Protein 7NE2 (pdb70)

Solvent-accessible surface area: 43508 Å² total; per-residue (Å²): 94,129,34,12,16,47,35,0,6,63,35,39,17,0,6,0,0,0,1,0,5,19,17,70,27,0,49,105,40,18,39,95,52,66,37,93,95,133,9,55,80,76,61,0,25,86,7,0,12,11,0,0,95,24,0,0,67,55,6,10,0,0,0,0,2,40,107,3,0,11,138,53,0,56,90,115,129,6,22,26,117,44,8,17,19,0,0,4,0,2,49,43,66,93,25,130,85,76,34,19,16,63,7,60,18,17,131,144,14,87,5,134,21,5,66,177,64,40,1,67,0,0,4,0,20,0,12,16,9,74,69,62,85,38,98,86,18,52,84,35,0,59,104,0,14,111,48,0,39,62,36,2,0,1,0,0,0,11,4,20,12,52,73,16,109,108,58,144,90,79,86,31,44,60,6,4,6,42,2,0,126,36,0,0,106,22,48,9,23,0,1,13,3,19,0,4,62,95,0,85,41,53,116,80,82,0,40,89,20,0,94,115,0,50,67,56,15,110,24,53,3,0,0,8,3,45,55,10,67,52,49,14,1,11,2,0,0,32,4,0,3,109,10,31,0,14,0,0,0,1,4,68,4,0,0,36,28,1,16,60,37,48,55,43,83,35,2,0,72,7,18,0,0,11,40,0,54,11,3,1,65,0,0,46,71,16,30,40,146,122,125,70,51,33,22,62,55,3,0,8,73,86,43,24,0,1,0,0,0,1,0,5,20,16,71,24,0,48,103,44,17,40,95,49,67,32,156,84,109,9,54,80,64,56,0,21,83,8,0,10,25,0,0,93,25,0,0,68,56,6,10,0,0,0,0,1,71,113,5,0,9,90,52,1,42,125,114,116,5,18,26,130,87,8,8,19,0,0,6,0,3,55,41,66,93,24,129,88,74,30,16,17,67,8,63,12,31,156,81,13,88,6,63,46,4,68,95,69,34,0,30,0,0,5,0,13,0,12,16,9,76,71,63,93,39,101,62,19,47,84,31,0,75,86,0,14,111,44,0,77,74,40,1,3,6,0,0,0,15,3,20,11,52,73,17,110,108,60,145,89,80,89,26,42,57,7,4,6,45,2,0,124,38,0,0,106,19,46,9,35,0,1,12,4,18,0,4,61,96,0,127,41,55,78,80,85,0,38,90,21,0,89,115,0,50,65,62,16,112,24,44,2,0,0,7,3,43,55,12,67,48,49,12,0,10,1,0,0,18,0,0,2,86,9,32,0,16,0,0,0,1,4,68,4,0,0,33,27,1,15,49,38,52,36,43,89,37,2,0,71,6,14,0,2,12,43,0,57,13,3,0,61,0,0,46,69,11,36,90,142,141,116,87,69,6,16,43,34,0,4,64,35,41,16,0,5,0,0,0,1,0,6,21,15,67,28,0,44,106,42,20,31,94,53,54,40,182,99,132,8,56,80,66,55,0,23,87,9,0,12,28,0,0,93,37,0,0,68,55,6,10,0,0,0,0,1,64,113,4,0,11,135,34,0,43,113,114,130,7,25,24,164,45,8,15,16,0,0,4,0,4,57,42,67,94,25,129,85,74,36,19,16,65,7,60,18,15,174,158,15,88,6,87,47,3,61,93,70,35,1,76,0,0,4,0,20,0,12,17,9,74,71,63,84,40,104,99,17,48,78,32,0,71,93,0,13,112,43,0,40,56,25,4,0,1,0,0,0,11,2,19,12,52,73,18,108,107,58,134,111,79,87,32,49,81,6,3,25,39,2,1,123,38,0,0,108,17,47,9,22,0,1,12,3,20,0,5,63,97,0,112,43,55,98,77,86,0,48,59,22,0,89,156,0,48,66,69,16,111,22,52,3,0,0,8,4,45,55,11,67,45,51,12,0,11,1,0,0,19,1,0,3,97,9,30,0,14,0,0,0,1,4,63,4,0,0,34,27,1,15,59,35,49,56,43,80,31,2,0,63,6,15,0,0,7,42,0,53,10,3,2,66,0,0,45,66,11,33,33,137,142,143,82,50,46,38,23,66,53,3,0,9,74,93,43,25,0,2,0,0,0,2,0,6,20,16,71,22,0,48,104,46,20,38,96,50,64,36,92,97,134,9,57,82,65,58,0,20,87,10,0,11,28,0,0,97,26,0,0,69,56,6,8,0,0,0,0,1,72,113,6,1,6,93,54,1,39,124,115,126,8,19,26,130,88,8,7,22,0,0,5,0,5,66,43,66,94,25,131,86,74,34,17,15,58,7,60,19,32,119,92,15,88,6,62,47,5,53,92,69,30,0,31,0,0,6,0,15,0,9,17,9,74,70,62,86,38,99,124,19,46,84,31,0,76,106,0,14,112,42,0,65,64,34,0,2,6,0,0,0,14,3,20,12,51,74,16,110,105,60,143,88,78,89,29,44,54,6,4,6,42,2,1,124,38,0,0,108,19,48,10,35,0,0,12,3,18,0,4,64,98,0,128,41,52,83,75,85,0,36,89,22,0,90,116,0,50,66,64,15,110,23,45,3,0,0,6,3,44,54,11,67,48,48,11,1,10,1,0,0,18,0,0,10,92,8,32,0,11,0,0,1,0,5,70,5,0,0,35,28,1,17,58,37,52,55,46,84,33,2,0,66,7,20,0,0,10,39,0,54,11,4,0,61,0,0,46,72,16,30,91,146,161

Foldseek 3Di:
DAADPQQQADPLQFFLAAELADDVVVQVLLVVLPHDPPDDLQNSLVLSLLLQQQALVLGSEYEHEPVRHPVPNLVVVSHPPNYAYEYEQWDAPDDPPDRRPDIAGRPPDDLLVVVVSGHAAYEGEQEDEPPDDLVVSLVRQLVQCCSAVVNRHAYEYEYQYDYHPDDDPDDRLVRQQVVLLSCQPSNGQEYEGEQPPLLDDDLVVSLVSLLSSLVSHPHAYAYENVSHALVSVLVSQLSNLVSPHRAHHYYCSQQSVLNNPPPSSVCSNPPRNVSSNSRSVSNSVSSVVD/DQFDAQCQLPDVLSFFLAAELADDVVVQVLLVVLPHDPPDDLVVSQVLSLLLQQQALVLGSEYEHEPVRHPVVNLVVVSHDPNYAYEYEQWDAPDDPPGRRPDIAGRPPDDLLVVVVSGHAAYEYEQEFEPPDDLVVSLVRLLVQLCSQVVNSHAYEYEYAYDYHPDDDPDDRLVRQQVVLLSCLVSNGQEYEGEQPPLLDDDLVVSLVSLLSSQVSHPHAYAYENVSHALVSVLSSQLSNLVSPHRAHHYYCSQQSVCNNPPPSSVCSNPPRNVSSNSRSVSSSVSSVVD/DAADPQQQADPLQFFLAAELADDVVVQVLLVVLPDDPPDDLVLSLVLSLLLQQQALVLGSEYEHEPVRHPVVNLVVVSHPPNYAYEYEQWDAPDDPPDRRPAIAGNPPDDLLVVVVSGHAAYEYEHEDEPPDDLVVSLVRQLVQCCSAVVNHHAYEYEYAYDYHPDDDPDDRLVRQQVVLLSCQVSNGQEYEYEQPPLLDDDLVVSLVSLLSSQVSHPHAYAYENVSHALVSVLSSQLSNLVSPHRAHHYYCSQQSVCNNPPPSSVCSNPPRNVSSNSRSVSNSVSSVVD/DFQFDAQCQQADVLSFFLAAELADDVVVQVLLVVLPHDPPDDLVNSQVLSLLLQQQALVLGSEYEHEPVRHLVVNLVVVSHDPNYAYEYEQWDAPDDPPGRRPDIAGNPPDDLLVSVVSGHQAYEGEQEFEPPDDLVVSLVRLVVQLCSQVVNSHAYEYEYAYDYHPDDPPDDRLVRQQVVLLSCQVSNGQEYEGEQPPLLDDDLVVSLVSLLSSQVSHPHAYAYENVSHALVSVLSSQLSNLVSPHRAHHYYCSQQSVLNNPPPSSVCSNPPRNVSSNSRSVSSSVSSVVD

Radius of gyration: 33.16 Å; Cα contacts (8 Å, |Δi|>4): 2490; chains: 4; bounding box: 62×95×80 Å

Organism: Salmonella typhimurium (strain LT2 / SGSC1412 / ATCC 700720) (NCBI:txid99287)

Structure (mmCIF, N/CA/C/O backbone):
data_7NE2
#
_entry.id   7NE2
#
_cell.length_a   48.774
_cell.length_b   82.705
_cell.length_c   85.203
_cell.angle_alpha   65.590
_cell.angle_beta   87.730
_cell.angle_gamma   78.210
#
_symmetry.space_group_name_H-M   'P 1'
#
loop_
_entity.id
_entity.type
_entity.pdbx_description
1 polymer 'Sulfofructosephosphate aldolase'
2 non-polymer '(2~{S},3~{S},4~{R})-2,3,4,5-tetrakis(oxidanyl)-6-phosphonooxy-hexane-1-sulfonic acid'
3 non-polymer '[(~{E})-2,3-bis(oxidanyl)prop-1-enyl] dihydrogen phosphate'
4 water water
#
loop_
_atom_site.group_PDB
_atom_site.id
_atom_site.type_symbol
_atom_site.label_atom_id
_atom_site.label_alt_id
_atom_site.label_comp_id
_atom_site.label_asym_id
_atom_site.label_entity_id
_atom_site.label_seq_id
_atom_site.pdbx_PDB_ins_code
_atom_site.Cartn_x
_atom_site.Cartn_y
_atom_site.Cartn_z
_atom_site.occupancy
_atom_site.B_iso_or_equiv
_atom_site.auth_seq_id
_atom_site.auth_comp_id
_atom_site.auth_asym_id
_atom_site.auth_atom_id
_atom_site.pdbx_PDB_model_num
ATOM 1 N N . ASN A 1 22 ? 14.941 13.101 15.097 1.00 39.95 2 ASN A N 1
ATOM 2 C CA . ASN A 1 22 ? 14.103 12.038 14.464 1.00 40.45 2 ASN A CA 1
ATOM 3 C C . ASN A 1 22 ? 12.737 12.608 14.050 1.00 39.17 2 ASN A C 1
ATOM 4 O O . ASN A 1 22 ? 11.709 11.963 14.377 1.00 38.17 2 ASN A O 1
ATOM 6 N N . ASN A 1 23 ? 12.687 13.800 13.461 1.00 40.42 3 ASN A N 1
ATOM 7 C CA . ASN A 1 23 ? 11.371 14.449 13.169 1.00 40.96 3 ASN A CA 1
ATOM 8 C C . ASN A 1 23 ? 10.742 13.762 11.957 1.00 35.01 3 ASN A C 1
ATOM 9 O O . ASN A 1 23 ? 11.462 13.273 11.067 1.00 34.78 3 ASN A O 1
ATOM 14 N N . TYR A 1 24 ? 9.422 13.697 11.902 1.00 27.03 4 TYR A N 1
ATOM 15 C CA . TYR A 1 24 ? 8.740 13.121 10.712 1.00 24.24 4 TYR A CA 1
ATOM 16 C C . TYR A 1 24 ? 7.383 13.820 10.580 1.00 21.79 4 TYR A C 1
ATOM 17 O O . TYR A 1 24 ? 6.825 14.345 11.577 1.00 23.34 4 TYR A O 1
ATOM 26 N N . THR A 1 25 ? 6.834 13.798 9.368 1.00 19.99 5 THR A N 1
ATOM 27 C CA . THR A 1 25 ? 5.490 14.394 9.157 1.00 18.65 5 THR A CA 1
ATOM 28 C C . THR A 1 25 ? 4.773 13.597 8.065 1.00 16.30 5 THR A C 1
ATOM 29 O O . THR A 1 25 ? 5.342 13.345 7.000 1.00 18.72 5 THR A O 1
ATOM 33 N N . ILE A 1 26 ? 3.501 13.340 8.326 1.00 16.67 6 ILE A N 1
ATOM 34 C CA . ILE A 1 26 ? 2.600 12.682 7.355 1.00 16.88 6 ILE A CA 1
ATOM 35 C C . ILE A 1 26 ? 2.583 13.471 6.040 1.00 16.99 6 ILE A C 1
ATOM 36 O O . ILE A 1 26 ? 2.335 12.908 4.992 1.00 17.40 6 ILE A O 1
ATOM 41 N N . LYS A 1 27 ? 2.791 14.800 6.113 1.00 18.01 7 LYS A N 1
ATOM 42 C CA . LYS A 1 27 ? 2.721 15.647 4.907 1.00 16.44 7 LYS A CA 1
ATOM 43 C C . LYS A 1 27 ? 3.842 15.280 3.938 1.00 16.41 7 LYS A C 1
ATOM 44 O O . LYS A 1 27 ? 3.761 15.694 2.777 1.00 18.58 7 LYS A O 1
ATOM 50 N N . ASP A 1 28 ? 4.866 14.518 4.375 1.00 16.35 8 ASP A N 1
ATOM 51 C CA . ASP A 1 28 ? 5.909 14.121 3.420 1.00 16.46 8 ASP A CA 1
ATOM 52 C C . ASP A 1 28 ? 5.377 13.071 2.411 1.00 18.80 8 ASP A C 1
ATOM 53 O O . ASP A 1 28 ? 6.136 12.827 1.436 1.00 19.30 8 ASP A O 1
ATOM 58 N N . ILE A 1 29 ? 4.170 12.494 2.556 1.00 16.87 9 ILE A N 1
ATOM 59 C CA . ILE A 1 29 ? 3.718 11.464 1.598 1.00 17.21 9 ILE A CA 1
ATOM 60 C C . ILE A 1 29 ? 2.379 11.821 0.939 1.00 17.25 9 ILE A C 1
ATOM 61 O O . ILE A 1 29 ? 1.892 10.986 0.165 1.00 18.44 9 ILE A O 1
ATOM 66 N N . THR A 1 30 ? 1.880 13.026 1.183 1.00 17.44 10 THR A N 1
ATOM 67 C CA . THR A 1 30 ? 0.569 13.473 0.665 1.00 18.97 10 THR A CA 1
ATOM 68 C C . THR A 1 30 ? 0.737 14.377 -0.548 1.00 18.50 10 THR A C 1
ATOM 69 O O . THR A 1 30 ? 1.825 14.923 -0.774 1.00 20.55 10 THR A O 1
ATOM 73 N N . ARG A 1 31 ? -0.324 14.487 -1.341 1.00 16.97 11 ARG A N 1
ATOM 74 C CA . ARG A 1 31 ? -0.460 15.602 -2.283 1.00 19.36 11 ARG A CA 1
ATOM 75 C C . ARG A 1 31 ? -0.568 16.904 -1.483 1.00 18.98 11 ARG A C 1
ATOM 76 O O . ARG A 1 31 ? -0.918 16.897 -0.295 1.00 18.58 11 ARG A O 1
ATOM 84 N N . ALA A 1 32 ? -0.414 18.033 -2.157 1.00 20.17 12 ALA A N 1
ATOM 85 C CA . ALA A 1 32 ? -0.636 19.352 -1.532 1.00 19.65 12 ALA A CA 1
ATOM 86 C C . ALA A 1 32 ? -2.049 19.451 -0.946 1.00 19.45 12 ALA A C 1
ATOM 87 O O . ALA A 1 32 ? -2.189 20.149 0.058 1.00 20.59 12 ALA A O 1
ATOM 89 N N . SER A 1 33 ? -3.049 18.737 -1.528 1.00 19.15 13 SER A N 1
ATOM 90 C CA . SER A 1 33 ? -4.470 18.728 -1.027 1.00 18.48 13 SER A CA 1
ATOM 91 C C . SER A 1 33 ? -4.562 18.101 0.357 1.00 19.91 13 SER A C 1
ATOM 92 O O . SER A 1 33 ? -5.638 18.205 1.021 1.00 20.57 13 SER A O 1
ATOM 95 N N . GLY A 1 34 ? -3.561 17.338 0.749 1.00 18.64 14 GLY A N 1
ATOM 96 C CA . GLY A 1 34 ? -3.599 16.553 1.993 1.00 19.58 14 GLY A CA 1
ATOM 97 C C . GLY A 1 34 ? -4.045 15.113 1.747 1.00 18.75 14 GLY A C 1
ATOM 98 O O . GLY A 1 34 ? -4.062 14.341 2.715 1.00 20.87 14 GLY A O 1
ATOM 99 N N . GLY A 1 35 ? -4.501 14.806 0.540 1.00 16.60 15 GLY A N 1
ATOM 100 C CA . GLY A 1 35 ? -4.889 13.433 0.201 1.00 18.11 15 GLY A CA 1
ATOM 101 C C . GLY A 1 35 ? -3.660 12.599 -0.158 1.00 18.79 15 GLY A C 1
ATOM 102 O O . GLY A 1 35 ? -2.576 13.126 -0.518 1.00 22.66 15 GLY A O 1
ATOM 103 N N . PHE A 1 36 ? -3.800 11.288 -0.077 1.00 15.06 16 PHE A N 1
ATOM 104 C CA . PHE A 1 36 ? -2.720 10.326 -0.376 1.00 15.90 16 PHE A CA 1
ATOM 105 C C . PHE A 1 36 ? -3.046 9.718 -1.723 1.00 16.14 16 PHE A C 1
ATOM 106 O O . PHE A 1 36 ? -4.110 9.132 -1.922 1.00 16.46 16 PHE A O 1
ATOM 114 N N . ALA A 1 37 ? -2.087 9.787 -2.661 1.00 15.00 17 ALA A N 1
ATOM 115 C CA . ALA A 1 37 ? -2.261 9.220 -4.009 1.00 15.82 17 ALA A CA 1
ATOM 116 C C . ALA A 1 37 ? -1.007 8.405 -4.297 1.00 17.08 17 ALA A C 1
ATOM 117 O O . ALA A 1 37 ? -0.095 8.895 -4.978 1.00 17.47 17 ALA A O 1
ATOM 119 N N . MET A 1 38 ? -0.947 7.225 -3.717 1.00 17.14 18 MET A N 1
ATOM 120 C CA . MET A 1 38 ? 0.338 6.501 -3.576 1.00 16.82 18 MET A CA 1
ATOM 121 C C . MET A 1 38 ? 0.334 5.207 -4.370 1.00 18.28 18 MET A C 1
ATOM 122 O O . MET A 1 38 ? -0.687 4.568 -4.564 1.00 17.56 18 MET A O 1
ATOM 127 N N . LEU A 1 39 ? 1.518 4.892 -4.951 1.00 17.83 19 LEU A N 1
ATOM 128 C CA . LEU A 1 39 ? 1.731 3.776 -5.891 1.00 17.31 19 LEU A CA 1
ATOM 129 C C . LEU A 1 39 ? 2.494 2.666 -5.189 1.00 18.05 19 LEU A C 1
ATOM 130 O O . LEU A 1 39 ? 3.554 2.957 -4.603 1.00 17.99 19 LEU A O 1
ATOM 135 N N . ALA A 1 40 ? 2.027 1.448 -5.292 1.00 16.75 20 ALA A N 1
ATOM 136 C CA . ALA A 1 40 ? 2.692 0.252 -4.732 1.00 18.98 20 ALA A CA 1
ATOM 137 C C . ALA A 1 40 ? 3.302 -0.542 -5.871 1.00 19.47 20 ALA A C 1
ATOM 138 O O . ALA A 1 40 ? 2.560 -0.954 -6.762 1.00 19.90 20 ALA A O 1
ATOM 140 N N . VAL A 1 41 ? 4.611 -0.807 -5.812 1.00 18.69 21 VAL A N 1
ATOM 141 C CA . VAL A 1 41 ? 5.274 -1.712 -6.765 1.00 18.49 21 VAL A CA 1
ATOM 142 C C . VAL A 1 41 ? 6.147 -2.692 -5.969 1.00 19.43 21 VAL A C 1
ATOM 143 O O . VAL A 1 41 ? 7.084 -3.226 -6.584 1.00 20.59 21 VAL A O 1
ATOM 147 N N . ASP A 1 42 ? 5.824 -2.965 -4.715 1.00 17.74 22 ASP A N 1
ATOM 148 C CA . ASP A 1 42 ? 6.658 -3.800 -3.814 1.00 18.27 22 ASP A CA 1
ATOM 149 C C . ASP A 1 42 ? 6.271 -5.279 -3.838 1.00 19.28 22 ASP A C 1
ATOM 150 O O . ASP A 1 42 ? 6.811 -6.029 -3.018 1.00 21.93 22 ASP A O 1
ATOM 155 N N . GLN A 1 43 ? 5.384 -5.702 -4.739 1.00 18.04 23 GLN A N 1
ATOM 156 C CA . GLN A 1 43 ? 4.924 -7.100 -4.786 1.00 17.60 23 GLN A CA 1
ATOM 157 C C . GLN A 1 43 ? 6.102 -8.023 -5.143 1.00 19.22 23 GLN A C 1
ATOM 158 O O . GLN A 1 43 ? 6.837 -7.688 -6.034 1.00 20.95 23 GLN A O 1
ATOM 164 N N . ARG A 1 44 ? 6.217 -9.165 -4.481 1.00 19.60 24 ARG A N 1
ATOM 165 C CA . ARG A 1 44 ? 7.424 -10.022 -4.598 1.00 20.86 24 ARG A CA 1
ATOM 166 C C . ARG A 1 44 ? 7.029 -11.312 -5.339 1.00 20.74 24 ARG A C 1
ATOM 167 O O . ARG A 1 44 ? 6.730 -11.206 -6.543 1.00 20.63 24 ARG A O 1
ATOM 175 N N . GLU A 1 45 ? 7.005 -12.463 -4.679 1.00 23.07 25 GLU A N 1
ATOM 176 C CA . GLU A 1 45 ? 6.654 -13.728 -5.380 1.00 23.30 25 GLU A CA 1
ATOM 177 C C . GLU A 1 45 ? 5.253 -13.606 -5.991 1.00 26.08 25 GLU A C 1
ATOM 178 O O . GLU A 1 45 ? 5.016 -14.189 -7.069 1.00 28.75 25 GLU A O 1
ATOM 184 N N . ALA A 1 46 ? 4.334 -12.844 -5.382 1.00 26.34 26 ALA A N 1
ATOM 185 C CA . ALA A 1 46 ? 3.003 -12.627 -5.973 1.00 25.46 26 ALA A CA 1
ATOM 186 C C . ALA A 1 46 ? 3.150 -12.005 -7.362 1.00 25.26 26 ALA A C 1
ATOM 187 O O . ALA A 1 46 ? 2.381 -12.349 -8.257 1.00 26.26 26 ALA A O 1
ATOM 189 N N . MET A 1 47 ? 4.106 -11.106 -7.584 1.00 25.94 27 MET A N 1
ATOM 190 C CA . MET A 1 47 ? 4.313 -10.495 -8.915 1.00 24.65 27 MET A CA 1
ATOM 191 C C . MET A 1 47 ? 4.887 -11.555 -9.877 1.00 27.06 27 MET A C 1
ATOM 192 O O . MET A 1 47 ? 4.472 -11.584 -11.035 1.00 27.12 27 MET A O 1
ATOM 197 N N . ARG A 1 48 ? 5.781 -12.409 -9.409 1.00 27.64 28 ARG A N 1
ATOM 198 C CA . ARG A 1 48 ? 6.336 -13.478 -10.280 1.00 28.62 28 ARG A CA 1
ATOM 199 C C . ARG A 1 48 ? 5.186 -14.370 -10.771 1.00 28.14 28 ARG A C 1
ATOM 200 O O . ARG A 1 48 ? 5.154 -14.684 -11.975 1.00 31.74 28 ARG A O 1
ATOM 208 N N . LEU A 1 49 ? 4.228 -14.690 -9.899 1.00 28.04 29 LEU A N 1
ATOM 209 C CA . LEU A 1 49 ? 3.063 -15.544 -10.266 1.00 31.18 29 LEU A CA 1
ATOM 210 C C . LEU A 1 49 ? 2.202 -14.784 -11.287 1.00 33.73 29 LEU A C 1
ATOM 211 O O . LEU A 1 49 ? 1.690 -15.432 -12.224 1.00 34.51 29 LEU A O 1
ATOM 216 N N . MET A 1 50 ? 2.080 -13.457 -11.171 1.00 29.62 30 MET A N 1
ATOM 217 C CA . MET A 1 50 ? 1.311 -12.648 -12.138 1.00 29.11 30 MET A CA 1
ATOM 218 C C . MET A 1 50 ? 1.953 -12.716 -13.526 1.00 31.09 30 MET A C 1
ATOM 219 O O . MET A 1 50 ? 1.201 -12.789 -14.518 1.00 32.40 30 MET A O 1
ATOM 224 N N . PHE A 1 51 ? 3.280 -12.674 -13.626 1.00 29.15 31 PHE A N 1
ATOM 225 C CA . PHE A 1 51 ? 4.003 -12.734 -14.921 1.00 30.06 31 PHE A CA 1
ATOM 226 C C . PHE A 1 51 ? 3.779 -14.124 -15.536 1.00 33.28 31 PHE A C 1
ATOM 227 O O . PHE A 1 51 ? 3.477 -14.185 -16.737 1.00 37.61 31 PHE A O 1
ATOM 235 N N . ALA A 1 52 ? 3.889 -15.182 -14.738 1.00 34.97 32 ALA A N 1
ATOM 236 C CA . ALA A 1 52 ? 3.650 -16.568 -15.216 1.00 36.96 32 ALA A CA 1
ATOM 237 C C . ALA A 1 52 ? 2.218 -16.680 -15.752 1.00 41.39 32 ALA A C 1
ATOM 238 O O . ALA A 1 52 ? 2.045 -17.147 -16.901 1.00 40.88 32 ALA A O 1
ATOM 240 N N . ALA A 1 53 ? 1.221 -16.230 -14.982 1.00 39.37 33 ALA A N 1
ATOM 241 C CA . ALA A 1 53 ? -0.211 -16.278 -15.354 1.00 40.41 33 ALA A CA 1
ATOM 242 C C . ALA A 1 53 ? -0.457 -15.498 -16.656 1.00 42.82 33 ALA A C 1
ATOM 243 O O . ALA A 1 53 ? -1.357 -15.893 -17.398 1.00 42.71 33 ALA A O 1
ATOM 245 N N . ALA A 1 54 ? 0.300 -14.436 -16.944 1.00 41.35 34 ALA A N 1
ATOM 246 C CA . ALA A 1 54 ? 0.126 -13.574 -18.136 1.00 41.40 34 ALA A CA 1
ATOM 247 C C . ALA A 1 54 ? 0.886 -14.142 -19.342 1.00 48.18 34 ALA A C 1
ATOM 248 O O . ALA A 1 54 ? 0.837 -13.492 -20.411 1.00 48.32 34 ALA A O 1
ATOM 250 N N . GLY A 1 55 ? 1.623 -15.244 -19.164 1.00 48.91 35 GLY A N 1
ATOM 251 C CA . GLY A 1 55 ? 2.229 -16.023 -20.260 1.00 51.08 35 GLY A CA 1
ATOM 252 C C . GLY A 1 55 ? 3.721 -15.805 -20.425 1.00 55.79 35 GLY A C 1
ATOM 253 O O . GLY A 1 55 ? 4.249 -16.261 -21.440 1.00 57.18 35 GLY A O 1
ATOM 254 N N . ALA A 1 56 ? 4.405 -15.156 -19.483 1.00 55.89 36 ALA A N 1
ATOM 255 C CA . ALA A 1 56 ? 5.875 -14.977 -19.535 1.00 50.02 36 ALA A CA 1
ATOM 256 C C . ALA A 1 56 ? 6.545 -16.357 -19.532 1.00 48.78 36 ALA A C 1
ATOM 257 O O . ALA A 1 56 ? 5.972 -17.305 -18.931 1.00 52.72 36 ALA A O 1
ATOM 259 N N . LYS A 1 57 ? 7.720 -16.475 -20.160 1.00 58.15 37 LYS A N 1
ATOM 260 C CA . LYS A 1 57 ? 8.562 -17.704 -20.111 1.00 58.57 37 LYS A CA 1
ATOM 261 C C . LYS A 1 57 ? 8.886 -18.009 -18.643 1.00 56.19 37 LYS A C 1
ATOM 262 O O . LYS A 1 57 ? 9.217 -17.061 -17.906 1.00 56.87 37 LYS A O 1
ATOM 264 N N . THR A 1 58 ? 8.712 -19.262 -18.221 1.00 56.23 38 THR A N 1
ATOM 265 C CA . THR A 1 58 ? 9.006 -19.735 -16.848 1.00 58.61 38 THR A CA 1
ATOM 266 C C . THR A 1 58 ? 10.260 -20.597 -16.883 1.00 58.64 38 THR A C 1
ATOM 267 O O . THR A 1 58 ? 10.533 -21.253 -17.877 1.00 71.27 38 THR A O 1
ATOM 271 N N . PRO A 1 59 ? 11.092 -20.595 -15.822 1.00 54.93 39 PRO A N 1
ATOM 272 C CA . PRO A 1 59 ? 10.855 -19.765 -14.644 1.00 48.88 39 PRO A CA 1
ATOM 273 C C . PRO A 1 59 ? 11.134 -18.291 -14.974 1.00 47.76 39 PRO A C 1
ATOM 274 O O . PRO A 1 59 ? 12.017 -18.006 -15.770 1.00 45.07 39 PRO A O 1
ATOM 278 N N . VAL A 1 60 ? 10.356 -17.379 -14.386 1.00 39.10 40 VAL A N 1
ATOM 279 C CA . VAL A 1 60 ? 10.498 -15.915 -14.612 1.00 33.33 40 VAL A CA 1
ATOM 280 C C . VAL A 1 60 ? 11.706 -15.452 -13.805 1.00 31.54 40 VAL A C 1
ATOM 281 O O . VAL A 1 60 ? 11.688 -15.652 -12.573 1.00 30.97 40 VAL A O 1
ATOM 285 N N . ALA A 1 61 ? 12.713 -14.867 -14.462 1.00 31.28 41 ALA A N 1
ATOM 286 C CA . ALA A 1 61 ? 13.972 -14.445 -13.811 1.00 31.29 41 ALA A CA 1
ATOM 287 C C . ALA A 1 61 ? 13.694 -13.208 -12.942 1.00 31.51 41 ALA A C 1
ATOM 288 O O . ALA A 1 61 ? 12.805 -12.413 -13.285 1.00 30.12 41 ALA A O 1
ATOM 290 N N . ASP A 1 62 ? 14.466 -13.051 -11.881 1.00 30.96 42 ASP A N 1
ATOM 291 C CA . ASP A 1 62 ? 14.393 -11.870 -10.988 1.00 28.45 42 ASP A CA 1
ATOM 292 C C . ASP A 1 62 ? 14.524 -10.596 -11.821 1.00 30.90 42 ASP A C 1
ATOM 293 O O . ASP A 1 62 ? 13.845 -9.621 -11.502 1.00 28.88 42 ASP A O 1
ATOM 298 N N . SER A 1 63 ? 15.355 -10.577 -12.872 1.00 28.62 43 SER A N 1
ATOM 299 C CA . SER A 1 63 ? 15.651 -9.330 -13.602 1.00 27.79 43 SER A CA 1
ATOM 300 C C . SER A 1 63 ? 14.381 -8.819 -14.299 1.00 25.15 43 SER A C 1
ATOM 301 O O . SER A 1 63 ? 14.304 -7.610 -14.516 1.00 25.88 43 SER A O 1
ATOM 304 N N . VAL A 1 64 ? 13.492 -9.721 -14.678 1.00 26.66 44 VAL A N 1
ATOM 305 C CA . VAL A 1 64 ? 12.196 -9.373 -15.327 1.00 25.37 44 VAL A CA 1
ATOM 306 C C . VAL A 1 64 ? 11.358 -8.558 -14.323 1.00 26.57 44 VAL A C 1
ATOM 307 O O . VAL A 1 64 ? 10.821 -7.515 -14.723 1.00 25.04 44 VAL A O 1
ATOM 311 N N . LEU A 1 65 ? 11.331 -8.981 -13.065 1.00 25.99 45 LEU A N 1
ATOM 312 C CA . LEU A 1 65 ? 10.546 -8.273 -12.002 1.00 25.67 45 LEU A CA 1
ATOM 313 C C . LEU A 1 65 ? 11.214 -6.924 -11.733 1.00 25.51 45 LEU A C 1
ATOM 314 O O . LEU A 1 65 ? 10.534 -5.895 -11.733 1.00 21.11 45 LEU A O 1
ATOM 319 N N . THR A 1 66 ? 12.533 -6.903 -11.517 1.00 21.03 46 THR A N 1
ATOM 320 C CA . THR A 1 66 ? 13.286 -5.663 -11.278 1.00 21.16 46 THR A CA 1
ATOM 321 C C . THR A 1 66 ? 13.039 -4.665 -12.409 1.00 20.92 46 THR A C 1
ATOM 322 O O . THR A 1 66 ? 12.793 -3.487 -12.167 1.00 21.73 46 THR A O 1
ATOM 326 N N . ASP A 1 67 ? 13.175 -5.110 -13.668 1.00 24.75 47 ASP A N 1
ATOM 327 C CA . ASP A 1 67 ? 13.059 -4.176 -14.809 1.00 23.38 47 ASP A CA 1
ATOM 328 C C . ASP A 1 67 ? 11.621 -3.609 -14.870 1.00 20.94 47 ASP A C 1
ATOM 329 O O . ASP A 1 67 ? 11.483 -2.407 -15.127 1.00 21.89 47 ASP A O 1
ATOM 334 N N . PHE A 1 68 ? 10.627 -4.450 -14.660 1.00 21.47 48 PHE A N 1
ATOM 335 C CA . PHE A 1 68 ? 9.213 -3.978 -14.653 1.00 22.08 48 PHE A CA 1
ATOM 336 C C . PHE A 1 68 ? 8.998 -2.958 -13.520 1.00 21.78 48 PHE A C 1
ATOM 337 O O . PHE A 1 68 ? 8.419 -1.867 -13.733 1.00 20.81 48 PHE A O 1
ATOM 345 N N . LYS A 1 69 ? 9.463 -3.278 -12.317 1.00 21.07 49 LYS A N 1
ATOM 346 C CA . LYS A 1 69 ? 9.274 -2.415 -11.132 1.00 20.61 49 LYS A CA 1
ATOM 347 C C . LYS A 1 69 ? 9.920 -1.057 -11.340 1.00 19.70 49 LYS A C 1
ATOM 348 O O . LYS A 1 69 ? 9.378 -0.028 -11.023 1.00 19.51 49 LYS A O 1
ATOM 354 N N . VAL A 1 70 ? 11.160 -1.050 -11.845 1.00 21.10 50 VAL A N 1
ATOM 355 C CA . VAL A 1 70 ? 11.880 0.218 -12.062 1.00 19.59 50 VAL A CA 1
ATOM 356 C C . VAL A 1 70 ? 11.205 1.031 -13.175 1.00 18.22 50 VAL A C 1
ATOM 357 O O . VAL A 1 70 ? 11.079 2.242 -13.009 1.00 21.86 50 VAL A O 1
ATOM 361 N N . ASN A 1 71 ? 10.735 0.378 -14.241 1.00 20.32 51 ASN A N 1
ATOM 362 C CA . ASN A 1 71 ? 9.994 1.056 -15.334 1.00 21.03 51 ASN A CA 1
ATOM 363 C C . ASN A 1 71 ? 8.702 1.655 -14.765 1.00 20.27 51 ASN A C 1
ATOM 364 O O . ASN A 1 71 ? 8.391 2.793 -15.070 1.00 19.94 51 ASN A O 1
ATOM 369 N N . ALA A 1 72 ? 8.019 0.892 -13.944 1.00 22.55 52 ALA A N 1
ATOM 370 C CA . ALA A 1 72 ? 6.747 1.380 -13.328 1.00 20.99 52 ALA A CA 1
ATOM 371 C C . ALA A 1 72 ? 7.072 2.606 -12.477 1.00 20.74 52 ALA A C 1
ATOM 372 O O . ALA A 1 72 ? 6.376 3.628 -12.519 1.00 22.14 52 ALA A O 1
ATOM 374 N N . ALA A 1 73 ? 8.081 2.536 -11.615 1.00 19.28 53 ALA A N 1
ATOM 375 C CA . ALA A 1 73 ? 8.446 3.703 -10.807 1.00 17.73 53 ALA A CA 1
ATOM 376 C C . ALA A 1 73 ? 8.807 4.898 -11.688 1.00 19.31 53 ALA A C 1
ATOM 377 O O . ALA A 1 73 ? 8.373 5.985 -11.436 1.00 20.80 53 ALA A O 1
ATOM 379 N N . LYS A 1 74 ? 9.604 4.686 -12.720 1.00 19.52 54 LYS A N 1
ATOM 380 C CA . LYS A 1 74 ? 10.122 5.772 -13.589 1.00 21.90 54 LYS A CA 1
ATOM 381 C C . LYS A 1 74 ? 8.949 6.490 -14.275 1.00 18.22 54 LYS A C 1
ATOM 382 O O . LYS A 1 74 ? 8.935 7.731 -14.330 1.00 20.58 54 LYS A O 1
ATOM 388 N N . ILE A 1 75 ? 8.016 5.702 -14.792 1.00 19.98 55 ILE A N 1
ATOM 389 C CA . ILE A 1 75 ? 6.939 6.266 -15.653 1.00 20.28 55 ILE A CA 1
ATOM 390 C C . ILE A 1 75 ? 5.772 6.773 -14.793 1.00 20.81 55 ILE A C 1
ATOM 391 O O . ILE A 1 75 ? 5.168 7.805 -15.188 1.00 20.52 55 ILE A O 1
ATOM 396 N N . LEU A 1 76 ? 5.508 6.126 -13.651 1.00 19.59 56 LEU A N 1
ATOM 397 C CA . LEU A 1 76 ? 4.271 6.428 -12.879 1.00 20.63 56 LEU A CA 1
ATOM 398 C C . LEU A 1 76 ? 4.558 7.310 -11.669 1.00 20.06 56 LEU A C 1
ATOM 399 O O . LEU A 1 76 ? 3.642 8.018 -11.232 1.00 19.02 56 LEU A O 1
ATOM 404 N N . SER A 1 77 ? 5.761 7.292 -11.094 1.00 19.16 57 SER A N 1
ATOM 405 C CA . SER A 1 77 ? 6.032 8.117 -9.894 1.00 19.98 57 SER A CA 1
ATOM 406 C C . SER A 1 77 ? 5.792 9.602 -10.119 1.00 20.24 57 SER A C 1
ATOM 407 O O . SER A 1 77 ? 5.423 10.280 -9.168 1.00 19.52 57 SER A O 1
ATOM 410 N N . PRO A 1 78 ? 5.897 10.189 -11.344 1.00 21.25 58 PRO A N 1
ATOM 411 C CA . PRO A 1 78 ? 5.519 11.605 -11.487 1.00 20.43 58 PRO A CA 1
ATOM 412 C C . PRO A 1 78 ? 4.067 11.930 -11.089 1.00 20.47 58 PRO A C 1
ATOM 413 O O . PRO A 1 78 ? 3.773 13.097 -10.846 1.00 22.76 58 PRO A O 1
ATOM 417 N N . TYR A 1 79 ? 3.213 10.918 -11.087 1.00 19.13 59 TYR A N 1
ATOM 418 C CA . TYR A 1 79 ? 1.755 11.094 -10.829 1.00 20.41 59 TYR A CA 1
ATOM 419 C C . TYR A 1 79 ? 1.407 10.690 -9.410 1.00 21.10 59 TYR A C 1
ATOM 420 O O . TYR A 1 79 ? 0.219 10.737 -9.076 1.00 21.18 59 TYR A O 1
ATOM 429 N N . ALA A 1 80 ? 2.386 10.268 -8.610 1.00 18.59 60 ALA A N 1
ATOM 430 C CA . ALA A 1 80 ? 2.143 9.718 -7.261 1.00 17.20 60 ALA A CA 1
ATOM 431 C C . ALA A 1 80 ? 2.741 10.623 -6.187 1.00 16.82 60 ALA A C 1
ATOM 432 O O . ALA A 1 80 ? 3.827 11.221 -6.409 1.00 20.42 60 ALA A O 1
ATOM 434 N N . SER A 1 81 ? 2.101 10.672 -5.010 1.00 15.81 61 SER A N 1
ATOM 435 C CA . SER A 1 81 ? 2.623 11.473 -3.878 1.00 16.51 61 SER A CA 1
ATOM 436 C C . SER A 1 81 ? 3.707 10.641 -3.173 1.00 17.58 61 SER A C 1
ATOM 437 O O . SER A 1 81 ? 4.536 11.222 -2.458 1.00 17.93 61 SER A O 1
ATOM 440 N N . ALA A 1 82 ? 3.612 9.318 -3.279 1.00 16.78 62 ALA A N 1
ATOM 441 C CA . ALA A 1 82 ? 4.655 8.427 -2.726 1.00 17.32 62 ALA A CA 1
ATOM 442 C C . ALA A 1 82 ? 4.636 7.136 -3.511 1.00 17.92 62 ALA A C 1
ATOM 443 O O . ALA A 1 82 ? 3.611 6.779 -4.119 1.00 17.75 62 ALA A O 1
ATOM 445 N N . VAL A 1 83 ? 5.774 6.440 -3.527 1.00 17.71 63 VAL A N 1
ATOM 446 C CA . VAL A 1 83 ? 5.868 5.122 -4.171 1.00 17.12 63 VAL A CA 1
ATOM 447 C C . VAL A 1 83 ? 6.452 4.138 -3.166 1.00 16.31 63 VAL A C 1
ATOM 448 O O . VAL A 1 83 ? 7.382 4.525 -2.428 1.00 16.56 63 VAL A O 1
ATOM 452 N N . LEU A 1 84 ? 5.912 2.911 -3.164 1.00 16.62 64 LEU A N 1
ATOM 453 C CA . LEU A 1 84 ? 6.324 1.839 -2.235 1.00 16.76 64 LEU A CA 1
ATOM 454 C C . LEU A 1 84 ? 7.152 0.821 -2.979 1.00 17.12 64 LEU A C 1
ATOM 455 O O . LEU A 1 84 ? 6.661 0.190 -3.917 1.00 16.45 64 LEU A O 1
ATOM 460 N N . LEU A 1 85 ? 8.385 0.640 -2.513 1.00 17.01 65 LEU A N 1
ATOM 461 C CA . LEU A 1 85 ? 9.420 -0.203 -3.152 1.00 19.14 65 LEU A CA 1
ATOM 462 C C . LEU A 1 85 ? 9.893 -1.265 -2.184 1.00 17.67 65 LEU A C 1
ATOM 463 O O . LEU A 1 85 ? 9.940 -1.001 -0.969 1.00 19.05 65 LEU A O 1
ATOM 468 N N . ASP A 1 86 ? 10.217 -2.456 -2.705 1.00 17.96 66 ASP A N 1
ATOM 469 C CA . ASP A 1 86 ? 10.804 -3.520 -1.871 1.00 17.24 66 ASP A CA 1
ATOM 470 C C . ASP A 1 86 ? 12.325 -3.631 -2.101 1.00 17.11 66 ASP A C 1
ATOM 471 O O . ASP A 1 86 ? 12.805 -3.472 -3.253 1.00 19.06 66 ASP A O 1
ATOM 476 N N . GLN A 1 87 ? 13.063 -3.956 -1.040 1.00 19.24 67 GLN A N 1
ATOM 477 C CA . GLN A 1 87 ? 14.525 -4.171 -1.197 1.00 22.05 67 GLN A CA 1
ATOM 478 C C . GLN A 1 87 ? 14.835 -5.423 -2.023 1.00 23.60 67 GLN A C 1
ATOM 479 O O . GLN A 1 87 ? 15.876 -5.412 -2.758 1.00 24.10 67 GLN A O 1
ATOM 485 N N . GLN A 1 88 ? 14.009 -6.453 -1.990 1.00 20.92 68 GLN A N 1
ATOM 486 C CA . GLN A 1 88 ? 14.328 -7.725 -2.700 1.00 23.46 68 GLN A CA 1
ATOM 487 C C . GLN A 1 88 ? 14.561 -7.436 -4.182 1.00 26.27 68 GLN A C 1
ATOM 488 O O . GLN A 1 88 ? 15.549 -7.943 -4.737 1.00 25.67 68 GLN A O 1
ATOM 494 N N . PHE A 1 89 ? 13.709 -6.648 -4.840 1.00 22.25 69 PHE A N 1
ATOM 495 C CA . PHE A 1 89 ? 13.731 -6.528 -6.309 1.00 23.54 69 PHE A CA 1
ATOM 496 C C . PHE A 1 89 ? 13.963 -5.114 -6.832 1.00 20.98 69 PHE A C 1
ATOM 497 O O . PHE A 1 89 ? 14.325 -5.026 -8.015 1.00 24.18 69 PHE A O 1
ATOM 505 N N . CYS A 1 90 ? 13.740 -4.017 -6.109 1.00 20.97 70 CYS A N 1
ATOM 506 C CA . CYS A 1 90 ? 13.731 -2.712 -6.814 1.00 20.88 70 CYS A CA 1
ATOM 507 C C . CYS A 1 90 ? 14.099 -1.458 -6.044 1.00 20.61 70 CYS A C 1
ATOM 508 O O . CYS A 1 90 ? 14.379 -0.454 -6.725 1.00 22.76 70 CYS A O 1
ATOM 511 N N . TYR A 1 91 ? 14.181 -1.448 -4.708 1.00 18.85 71 TYR A N 1
ATOM 512 C CA . TYR A 1 91 ? 14.471 -0.195 -3.982 1.00 18.71 71 TYR A CA 1
ATOM 513 C C . TYR A 1 91 ? 15.829 0.381 -4.441 1.00 21.36 71 TYR A C 1
ATOM 514 O O . TYR A 1 91 ? 15.904 1.567 -4.823 1.00 21.85 71 TYR A O 1
ATOM 523 N N . ARG A 1 92 ? 16.884 -0.410 -4.276 1.00 22.44 72 ARG A N 1
ATOM 524 C CA . ARG A 1 92 ? 18.260 0.093 -4.570 1.00 25.32 72 ARG A CA 1
ATOM 525 C C . ARG A 1 92 ? 18.375 0.488 -6.046 1.00 21.83 72 ARG A C 1
ATOM 526 O O . ARG A 1 92 ? 18.944 1.586 -6.322 1.00 26.07 72 ARG A O 1
ATOM 534 N N . GLN A 1 93 ? 17.802 -0.311 -6.930 1.00 22.16 73 GLN A N 1
ATOM 535 C CA . GLN A 1 93 ? 17.855 -0.080 -8.408 1.00 23.38 73 GLN A CA 1
ATOM 536 C C . GLN A 1 93 ? 17.121 1.223 -8.724 1.00 25.12 73 GLN A C 1
ATOM 537 O O . GLN A 1 93 ? 17.623 2.048 -9.503 1.00 26.11 73 GLN A O 1
ATOM 543 N N . ALA A 1 94 ? 15.941 1.445 -8.133 1.00 25.00 74 ALA A N 1
ATOM 544 C CA . ALA A 1 94 ? 15.138 2.637 -8.454 1.00 24.59 74 ALA A CA 1
ATOM 545 C C . ALA A 1 94 ? 15.897 3.872 -7.991 1.00 24.51 74 ALA A C 1
ATOM 546 O O . ALA A 1 94 ? 15.922 4.867 -8.754 1.00 29.52 74 ALA A O 1
ATOM 548 N N . VAL A 1 95 ? 16.496 3.820 -6.810 1.00 26.72 75 VAL A N 1
ATOM 549 C CA . VAL A 1 95 ? 17.263 4.958 -6.251 1.00 27.75 75 VAL A CA 1
ATOM 550 C C . VAL A 1 95 ? 18.468 5.202 -7.182 1.00 31.06 75 VAL A C 1
ATOM 551 O O . VAL A 1 95 ? 18.635 6.356 -7.663 1.00 31.50 75 VAL A O 1
ATOM 555 N N . GLU A 1 96 ? 19.264 4.161 -7.432 1.00 27.67 76 GLU A N 1
ATOM 556 C CA . GLU A 1 96 ? 20.555 4.324 -8.154 1.00 30.21 76 GLU A CA 1
ATOM 557 C C . GLU A 1 96 ? 20.287 4.840 -9.573 1.00 31.71 76 GLU A C 1
ATOM 558 O O . GLU A 1 96 ? 21.107 5.615 -10.065 1.00 33.69 76 GLU A O 1
ATOM 560 N N . GLN A 1 97 ? 19.165 4.459 -10.193 1.00 29.10 77 GLN A N 1
ATOM 561 C CA . GLN A 1 97 ? 18.838 4.780 -11.598 1.00 28.24 77 GLN A CA 1
ATOM 562 C C . GLN A 1 97 ? 17.998 6.062 -11.697 1.00 31.68 77 GLN A C 1
ATOM 563 O O . GLN A 1 97 ? 17.551 6.390 -12.818 1.00 32.53 77 GLN A O 1
ATOM 569 N N . ASN A 1 98 ? 17.801 6.758 -10.592 1.00 30.49 78 ASN A N 1
ATOM 570 C CA . ASN A 1 98 ? 17.040 8.025 -10.518 1.00 35.65 78 ASN A CA 1
ATOM 571 C C . ASN A 1 98 ? 15.664 7.817 -11.140 1.00 33.36 78 ASN A C 1
ATOM 572 O O . ASN A 1 98 ? 15.200 8.673 -11.866 1.00 29.63 78 ASN A O 1
ATOM 577 N N . ALA A 1 99 ? 15.030 6.694 -10.853 1.00 27.21 79 ALA A N 1
ATOM 578 C CA . ALA A 1 99 ? 13.684 6.391 -11.381 1.00 26.74 79 ALA A CA 1
ATOM 579 C C . ALA A 1 99 ? 12.620 7.154 -10.581 1.00 26.88 79 ALA A C 1
ATOM 580 O O . ALA A 1 99 ? 11.519 7.306 -11.141 1.00 27.50 79 ALA A O 1
ATOM 582 N N . VAL A 1 100 ? 12.844 7.577 -9.353 1.00 24.12 80 VAL A N 1
ATOM 583 C CA . VAL A 1 100 ? 11.732 8.154 -8.548 1.00 22.27 80 VAL A CA 1
ATOM 584 C C . VAL A 1 100 ? 11.676 9.652 -8.813 1.00 23.79 80 VAL A C 1
ATOM 585 O O . VAL A 1 100 ? 12.649 10.365 -8.510 1.00 22.51 80 VAL A O 1
ATOM 589 N N . ALA A 1 101 ? 10.554 10.146 -9.321 1.00 22.68 81 ALA A N 1
ATOM 590 C CA . ALA A 1 101 ? 10.360 11.579 -9.563 1.00 24.43 81 ALA A CA 1
ATOM 591 C C . ALA A 1 101 ? 10.656 12.361 -8.289 1.00 22.32 81 ALA A C 1
ATOM 592 O O . ALA A 1 101 ? 10.310 11.893 -7.175 1.00 22.14 81 ALA A O 1
ATOM 594 N N . LYS A 1 102 ? 11.225 13.558 -8.426 1.00 24.84 82 LYS A N 1
ATOM 595 C CA . LYS A 1 102 ? 11.576 14.397 -7.260 1.00 23.90 82 LYS A CA 1
ATOM 596 C C . LYS A 1 102 ? 10.310 14.748 -6.452 1.00 25.29 82 LYS A C 1
ATOM 597 O O . LYS A 1 102 ? 10.409 14.948 -5.245 1.00 28.45 82 LYS A O 1
ATOM 599 N N . SER A 1 103 ? 9.146 14.808 -7.114 1.00 23.36 83 SER A N 1
ATOM 600 C CA . SER A 1 103 ? 7.869 15.170 -6.455 1.00 22.31 83 SER A CA 1
ATOM 601 C C . SER A 1 103 ? 7.265 14.000 -5.666 1.00 22.85 83 SER A C 1
ATOM 602 O O . SER A 1 103 ? 6.179 14.183 -5.044 1.00 25.86 83 SER A O 1
ATOM 605 N N . CYS A 1 104 ? 7.830 12.809 -5.770 1.00 20.66 84 CYS A N 1
ATOM 606 C CA . CYS A 1 104 ? 7.248 11.578 -5.188 1.00 19.63 84 CYS A CA 1
ATOM 607 C C . CYS A 1 104 ? 8.130 11.077 -4.044 1.00 19.93 84 CYS A C 1
ATOM 608 O O . CYS A 1 104 ? 9.308 10.765 -4.305 1.00 21.21 84 CYS A O 1
ATOM 611 N N . ALA A 1 105 ? 7.555 10.908 -2.864 1.00 19.12 85 ALA A N 1
ATOM 612 C CA . ALA A 1 105 ? 8.303 10.398 -1.695 1.00 18.11 85 ALA A CA 1
ATOM 613 C C . ALA A 1 105 ? 8.528 8.893 -1.847 1.00 18.97 85 ALA A C 1
ATOM 614 O O . ALA A 1 105 ? 7.784 8.219 -2.542 1.00 20.23 85 ALA A O 1
ATOM 616 N N . MET A 1 106 ? 9.523 8.382 -1.155 1.00 18.28 86 MET A N 1
ATOM 617 C CA . MET A 1 106 ? 9.828 6.934 -1.148 1.00 19.27 86 MET A CA 1
ATOM 618 C C . MET A 1 106 ? 9.322 6.326 0.154 1.00 18.05 86 MET A C 1
ATOM 619 O O . MET A 1 106 ? 9.622 6.816 1.257 1.00 17.72 86 MET A O 1
ATOM 624 N N . ILE A 1 107 ? 8.665 5.196 0.002 1.00 17.18 87 ILE A N 1
ATOM 625 C CA . ILE A 1 107 ? 8.255 4.298 1.113 1.00 18.11 87 ILE A CA 1
ATOM 626 C C . ILE A 1 107 ? 8.996 2.986 0.877 1.00 17.60 87 ILE A C 1
ATOM 627 O O . ILE A 1 107 ? 8.949 2.497 -0.233 1.00 17.67 87 ILE A O 1
ATOM 632 N N . VAL A 1 108 ? 9.644 2.451 1.905 1.00 16.60 88 VAL A N 1
ATOM 633 C CA . VAL A 1 108 ? 10.359 1.166 1.765 1.00 17.60 88 VAL A CA 1
ATOM 634 C C . VAL A 1 108 ? 9.583 0.103 2.547 1.00 17.22 88 VAL A C 1
ATOM 635 O O . VAL A 1 108 ? 9.271 0.282 3.732 1.00 16.80 88 VAL A O 1
ATOM 639 N N . ALA A 1 109 ? 9.321 -1.052 1.917 1.00 15.82 89 ALA A N 1
ATOM 640 C CA . ALA A 1 109 ? 8.718 -2.184 2.593 1.00 15.39 89 ALA A CA 1
ATOM 641 C C . ALA A 1 109 ? 9.657 -2.672 3.687 1.00 18.22 89 ALA A C 1
ATOM 642 O O . ALA A 1 109 ? 10.881 -2.712 3.427 1.00 18.93 89 ALA A O 1
ATOM 644 N N . ALA A 1 110 ? 9.097 -3.046 4.811 1.00 17.09 90 ALA A N 1
ATOM 645 C CA . ALA A 1 110 ? 9.864 -3.587 5.947 1.00 17.18 90 ALA A CA 1
ATOM 646 C C . ALA A 1 110 ? 9.295 -4.920 6.396 1.00 17.54 90 ALA A C 1
ATOM 647 O O . ALA A 1 110 ? 9.552 -5.308 7.531 1.00 18.74 90 ALA A O 1
ATOM 649 N N . ASP A 1 111 ? 8.529 -5.566 5.513 1.00 16.99 91 ASP A N 1
ATOM 650 C CA . ASP A 1 111 ? 7.902 -6.883 5.778 1.00 18.22 91 ASP A CA 1
ATOM 651 C C . ASP A 1 111 ? 8.738 -8.001 5.160 1.00 19.39 91 ASP A C 1
ATOM 652 O O . ASP A 1 111 ? 9.278 -7.860 4.038 1.00 19.34 91 ASP A O 1
ATOM 657 N N . ASP A 1 112 ? 8.855 -9.093 5.910 1.00 20.10 92 ASP A N 1
ATOM 658 C CA . ASP A 1 112 ? 9.548 -10.326 5.450 1.00 21.13 92 ASP A CA 1
ATOM 659 C C . ASP A 1 112 ? 8.474 -11.377 5.237 1.00 19.65 92 ASP A C 1
ATOM 660 O O . ASP A 1 112 ? 7.838 -11.797 6.229 1.00 18.70 92 ASP A O 1
ATOM 665 N N . PHE A 1 113 ? 8.115 -11.626 3.992 1.00 20.07 93 PHE A N 1
ATOM 666 C CA . PHE A 1 113 ? 7.046 -12.550 3.590 1.00 19.46 93 PHE A CA 1
ATOM 667 C C . PHE A 1 113 ? 7.524 -13.981 3.754 1.00 21.12 93 PHE A C 1
ATOM 668 O O . PHE A 1 113 ? 8.544 -14.305 3.161 1.00 21.98 93 PHE A O 1
ATOM 676 N N . ILE A 1 114 ? 6.818 -14.782 4.521 1.00 19.27 94 ILE A N 1
ATOM 677 C CA A ILE A 1 114 ? 7.200 -16.202 4.735 0.50 21.58 94 ILE A CA 1
ATOM 678 C CA B ILE A 1 114 ? 7.200 -16.202 4.736 0.50 21.87 94 ILE A CA 1
ATOM 679 C C . ILE A 1 114 ? 6.169 -17.068 4.019 1.00 22.16 94 ILE A C 1
ATOM 680 O O . ILE A 1 114 ? 4.987 -17.043 4.358 1.00 21.50 94 ILE A O 1
ATOM 689 N N . PRO A 1 115 ? 6.599 -17.867 3.037 1.00 21.29 95 PRO A N 1
ATOM 690 C CA . PRO A 1 115 ? 5.666 -18.761 2.354 1.00 20.25 95 PRO A CA 1
ATOM 691 C C . PRO A 1 115 ? 5.271 -19.916 3.270 1.00 23.17 95 PRO A C 1
ATOM 692 O O . PRO A 1 115 ? 5.933 -20.207 4.246 1.00 23.93 95 PRO A O 1
ATOM 696 N N . GLY A 1 116 ? 4.160 -20.546 2.919 1.00 24.10 96 GLY A N 1
ATOM 697 C CA . GLY A 1 116 ? 3.623 -21.698 3.648 1.00 23.17 96 GLY A CA 1
ATOM 698 C C . GLY A 1 116 ? 2.287 -22.109 3.093 1.00 24.62 96 GLY A C 1
ATOM 699 O O . GLY A 1 116 ? 1.619 -21.300 2.444 1.00 22.34 96 GLY A O 1
ATOM 700 N N . ASN A 1 117 ? 1.884 -23.363 3.312 1.00 24.92 97 ASN A N 1
ATOM 701 C CA . ASN A 1 117 ? 0.546 -23.818 2.874 1.00 22.75 97 ASN A CA 1
ATOM 702 C C . ASN A 1 117 ? 0.316 -23.504 1.399 1.00 20.15 97 ASN A C 1
ATOM 703 O O . ASN A 1 117 ? -0.840 -23.201 0.997 1.00 22.97 97 ASN A O 1
ATOM 708 N N . GLY A 1 118 ? 1.360 -23.577 0.570 1.00 24.35 98 GLY A N 1
ATOM 709 C CA . GLY A 1 118 ? 1.222 -23.447 -0.888 1.00 25.73 98 GLY A CA 1
ATOM 710 C C . GLY A 1 118 ? 1.033 -22.018 -1.369 1.00 26.91 98 GLY A C 1
ATOM 711 O O . GLY A 1 118 ? 0.754 -21.855 -2.557 1.00 26.28 98 GLY A O 1
ATOM 712 N N . ILE A 1 119 ? 1.218 -21.001 -0.514 1.00 23.46 99 ILE A N 1
ATOM 713 C CA . ILE A 1 119 ? 1.066 -19.582 -0.944 1.00 23.80 99 ILE A CA 1
ATOM 714 C C . ILE A 1 119 ? 2.347 -18.840 -0.588 1.00 22.38 99 ILE A C 1
ATOM 715 O O . ILE A 1 119 ? 3.094 -19.231 0.299 1.00 23.76 99 ILE A O 1
ATOM 720 N N . PRO A 1 120 ? 2.641 -17.762 -1.332 1.00 22.47 100 PRO A N 1
ATOM 721 C CA . PRO A 1 120 ? 3.862 -17.001 -1.081 1.00 22.99 100 PRO A CA 1
ATOM 722 C C . PRO A 1 120 ? 3.904 -16.203 0.238 1.00 22.13 100 PRO A C 1
ATOM 723 O O . PRO A 1 120 ? 4.961 -15.994 0.761 1.00 22.94 100 PRO A O 1
ATOM 727 N N . VAL A 1 121 ? 2.749 -15.828 0.774 1.00 21.18 101 VAL A N 1
ATOM 728 C CA . VAL A 1 121 ? 2.680 -14.969 1.980 1.00 21.50 101 VAL A CA 1
ATOM 729 C C . VAL A 1 121 ? 1.734 -15.618 2.989 1.00 21.35 101 VAL A C 1
ATOM 730 O O . VAL A 1 121 ? 0.550 -15.237 3.076 1.00 20.65 101 VAL A O 1
ATOM 734 N N . ASP A 1 122 ? 2.241 -16.595 3.733 1.00 20.17 102 ASP A N 1
ATOM 735 C CA . ASP A 1 122 ? 1.449 -17.288 4.774 1.00 20.19 102 ASP A CA 1
ATOM 736 C C . ASP A 1 122 ? 1.702 -16.707 6.167 1.00 19.50 102 ASP A C 1
ATOM 737 O O . ASP A 1 122 ? 0.818 -16.794 7.069 1.00 19.20 102 ASP A O 1
ATOM 742 N N . ASN A 1 123 ? 2.854 -16.080 6.358 1.00 20.06 103 ASN A N 1
ATOM 743 C CA . ASN A 1 123 ? 3.209 -15.399 7.619 1.00 21.28 103 ASN A CA 1
ATOM 744 C C . ASN A 1 123 ? 4.047 -14.181 7.238 1.00 20.06 103 ASN A C 1
ATOM 745 O O . ASN A 1 123 ? 4.643 -14.191 6.153 1.00 20.92 103 ASN A O 1
ATOM 750 N N . VAL A 1 124 ? 4.043 -13.172 8.084 1.00 21.73 104 VAL A N 1
ATOM 751 C CA . VAL A 1 124 ? 4.828 -11.938 7.848 1.00 19.55 104 VAL A CA 1
ATOM 752 C C . VAL A 1 124 ? 5.440 -11.525 9.171 1.00 20.53 104 VAL A C 1
ATOM 753 O O . VAL A 1 124 ? 4.694 -11.500 10.183 1.00 21.78 104 VAL A O 1
ATOM 757 N N . VAL A 1 125 ? 6.744 -11.272 9.156 1.00 21.53 105 VAL A N 1
ATOM 758 C CA . VAL A 1 125 ? 7.482 -10.717 10.311 1.00 21.97 105 VAL A CA 1
ATOM 759 C C . VAL A 1 125 ? 8.181 -9.440 9.857 1.00 18.98 105 VAL A C 1
ATOM 760 O O . VAL A 1 125 ? 8.320 -9.199 8.634 1.00 20.50 105 VAL A O 1
ATOM 764 N N . LEU A 1 126 ? 8.697 -8.695 10.819 1.00 20.67 106 LEU A N 1
ATOM 765 C CA . LEU A 1 126 ? 9.518 -7.505 10.523 1.00 23.04 106 LEU A CA 1
ATOM 766 C C . LEU A 1 126 ? 10.804 -7.934 9.835 1.00 23.62 106 LEU A C 1
ATOM 767 O O . LEU A 1 126 ? 11.460 -8.911 10.304 1.00 26.57 106 LEU A O 1
ATOM 772 N N . ASP A 1 127 ? 11.140 -7.311 8.715 1.00 20.82 107 ASP A N 1
ATOM 773 C CA . ASP A 1 127 ? 12.347 -7.646 7.906 1.00 20.96 107 ASP A CA 1
ATOM 774 C C . ASP A 1 127 ? 13.581 -7.083 8.601 1.00 25.29 107 ASP A C 1
ATOM 775 O O . ASP A 1 127 ? 13.782 -5.839 8.519 1.00 25.40 107 ASP A O 1
ATOM 780 N N . LYS A 1 128 ? 14.385 -7.946 9.229 1.00 27.22 108 LYS A N 1
ATOM 781 C CA . LYS A 1 128 ? 15.608 -7.515 9.970 1.00 29.20 108 LYS A CA 1
ATOM 782 C C . LYS A 1 128 ? 16.725 -7.069 9.011 1.00 27.28 108 LYS A C 1
ATOM 783 O O . LYS A 1 128 ? 17.690 -6.457 9.489 1.00 31.45 108 LYS A O 1
ATOM 787 N N . LYS A 1 129 ? 16.607 -7.272 7.711 1.00 28.13 109 LYS A N 1
ATOM 788 C CA . LYS A 1 129 ? 17.608 -6.846 6.704 1.00 29.07 109 LYS A CA 1
ATOM 789 C C . LYS A 1 129 ? 17.446 -5.344 6.400 1.00 29.97 109 LYS A C 1
ATOM 790 O O . LYS A 1 129 ? 18.323 -4.752 5.798 1.00 32.73 109 LYS A O 1
ATOM 796 N N . ILE A 1 130 ? 16.307 -4.750 6.718 1.00 24.85 110 ILE A N 1
ATOM 797 C CA . ILE A 1 130 ? 16.088 -3.307 6.398 1.00 23.98 110 ILE A CA 1
ATOM 798 C C . ILE A 1 130 ? 16.851 -2.491 7.435 1.00 21.67 110 ILE A C 1
ATOM 799 O O . ILE A 1 130 ? 16.674 -2.670 8.643 1.00 25.34 110 ILE A O 1
ATOM 804 N N . ASN A 1 131 ? 17.672 -1.595 6.958 1.00 20.47 111 ASN A N 1
ATOM 805 C CA . ASN A 1 131 ? 18.442 -0.645 7.800 1.00 19.13 111 ASN A CA 1
ATOM 806 C C . ASN A 1 131 ? 17.736 0.709 7.748 1.00 18.25 111 ASN A C 1
ATOM 807 O O . ASN A 1 131 ? 17.848 1.434 6.780 1.00 18.96 111 ASN A O 1
ATOM 812 N N . ALA A 1 132 ? 16.919 0.974 8.763 1.00 19.98 112 ALA A N 1
ATOM 813 C CA . ALA A 1 132 ? 16.033 2.159 8.782 1.00 19.82 112 ALA A CA 1
ATOM 814 C C . ALA A 1 132 ? 16.877 3.423 8.726 1.00 19.80 112 ALA A C 1
ATOM 815 O O . ALA A 1 132 ? 16.530 4.365 8.067 1.00 19.42 112 ALA A O 1
ATOM 817 N N . GLN A 1 133 ? 18.030 3.460 9.417 1.00 21.00 113 GLN A N 1
ATOM 818 C CA . GLN A 1 133 ? 18.891 4.664 9.409 1.00 24.54 113 GLN A CA 1
ATOM 819 C C . GLN A 1 133 ? 19.383 4.923 7.967 1.00 21.08 113 GLN A C 1
ATOM 820 O O . GLN A 1 133 ? 19.400 6.066 7.511 1.00 19.78 113 GLN A O 1
ATOM 826 N N . ALA A 1 134 ? 19.756 3.864 7.251 1.00 18.76 114 ALA A N 1
ATOM 827 C CA . ALA A 1 134 ? 20.296 3.951 5.885 1.00 18.84 114 ALA A CA 1
ATOM 828 C C . ALA A 1 134 ? 19.183 4.395 4.933 1.00 19.50 114 ALA A C 1
ATOM 829 O O . ALA A 1 134 ? 19.428 5.250 4.105 1.00 18.76 114 ALA A O 1
ATOM 831 N N . VAL A 1 135 ? 17.964 3.866 5.061 1.00 19.44 115 VAL A N 1
ATOM 832 C CA . VAL A 1 135 ? 16.920 4.306 4.083 1.00 20.50 115 VAL A CA 1
ATOM 833 C C . VAL A 1 135 ? 16.536 5.756 4.405 1.00 20.26 115 VAL A C 1
ATOM 834 O O . VAL A 1 135 ? 16.281 6.511 3.454 1.00 22.81 115 VAL A O 1
ATOM 838 N N . LYS A 1 136 ? 16.538 6.160 5.680 1.00 19.77 116 LYS A N 1
ATOM 839 C CA . LYS A 1 136 ? 16.322 7.589 6.037 1.00 21.75 116 LYS A CA 1
ATOM 840 C C . LYS A 1 136 ? 17.409 8.454 5.387 1.00 24.96 116 LYS A C 1
ATOM 841 O O . LYS A 1 136 ? 17.085 9.476 4.764 1.00 24.10 116 LYS A O 1
ATOM 847 N N . ARG A 1 137 ? 18.675 8.070 5.546 1.00 22.35 117 ARG A N 1
ATOM 848 C CA . ARG A 1 137 ? 19.838 8.825 5.002 1.00 23.33 117 ARG A CA 1
ATOM 849 C C . ARG A 1 137 ? 19.654 9.055 3.516 1.00 22.64 117 ARG A C 1
ATOM 850 O O . ARG A 1 137 ? 19.943 10.179 3.039 1.00 25.16 117 ARG A O 1
ATOM 858 N N . ASP A 1 138 ? 19.142 8.060 2.812 1.00 20.83 118 ASP A N 1
ATOM 859 C CA . ASP A 1 138 ? 19.030 8.097 1.339 1.00 24.42 118 ASP A CA 1
ATOM 860 C C . ASP A 1 138 ? 17.733 8.742 0.884 1.00 24.38 118 ASP A C 1
ATOM 861 O O . ASP A 1 138 ? 17.537 8.758 -0.346 1.00 24.59 118 ASP A O 1
ATOM 866 N N . GLY A 1 139 ? 16.891 9.202 1.817 1.00 23.37 119 GLY A N 1
ATOM 867 C CA . GLY A 1 139 ? 15.752 10.080 1.443 1.00 23.95 119 GLY A CA 1
ATOM 868 C C . GLY A 1 139 ? 14.355 9.485 1.655 1.00 23.68 119 GLY A C 1
ATOM 869 O O . GLY A 1 139 ? 13.371 10.214 1.374 1.00 24.92 119 GLY A O 1
ATOM 870 N N . ALA A 1 140 ? 14.236 8.229 2.049 1.00 21.24 120 ALA A N 1
ATOM 871 C CA . ALA A 1 140 ? 12.927 7.588 2.325 1.00 22.63 120 ALA A CA 1
ATOM 872 C C . ALA A 1 140 ? 12.188 8.350 3.418 1.00 20.88 120 ALA A C 1
ATOM 873 O O . ALA A 1 140 ? 12.813 8.959 4.373 1.00 20.60 120 ALA A O 1
ATOM 875 N N . LYS A 1 141 ? 10.862 8.344 3.332 1.00 17.81 121 LYS A N 1
ATOM 876 C CA . LYS A 1 141 ? 10.006 9.039 4.316 1.00 18.42 121 LYS A CA 1
ATOM 877 C C . LYS A 1 141 ? 9.222 8.081 5.192 1.00 16.61 121 LYS A C 1
ATOM 878 O O . LYS A 1 141 ? 8.668 8.545 6.204 1.00 17.54 121 LYS A O 1
ATOM 884 N N . ALA A 1 142 ? 9.073 6.807 4.806 1.00 15.45 122 ALA A N 1
ATOM 885 C CA . ALA A 1 142 ? 8.181 5.886 5.515 1.00 17.23 122 ALA A CA 1
ATOM 886 C C . ALA A 1 142 ? 8.598 4.441 5.287 1.00 15.01 122 ALA A C 1
ATOM 887 O O . ALA A 1 142 ? 9.301 4.184 4.274 1.00 16.09 122 ALA A O 1
ATOM 889 N N . LEU A 1 143 ? 8.241 3.616 6.231 1.00 14.47 123 LEU A N 1
ATOM 890 C CA . LEU A 1 143 ? 8.295 2.148 6.046 1.00 17.31 123 LEU A CA 1
ATOM 891 C C . LEU A 1 143 ? 6.884 1.603 6.025 1.00 16.43 123 LEU A C 1
ATOM 892 O O . LEU A 1 143 ? 5.957 2.247 6.589 1.00 16.63 123 LEU A O 1
ATOM 897 N N . LYS A 1 144 ? 6.729 0.400 5.484 1.00 16.75 124 LYS A N 1
ATOM 898 C CA . LYS A 1 144 ? 5.404 -0.244 5.400 1.00 17.13 124 LYS A CA 1
ATOM 899 C C . LYS A 1 144 ? 5.502 -1.684 5.875 1.00 17.17 124 LYS A C 1
ATOM 900 O O . LYS A 1 144 ? 6.473 -2.371 5.586 1.00 18.48 124 LYS A O 1
ATOM 906 N N . LEU A 1 145 ? 4.530 -2.102 6.654 1.00 16.01 125 LEU A N 1
ATOM 907 C CA . LEU A 1 145 ? 4.456 -3.461 7.221 1.00 16.11 125 LEU A CA 1
ATOM 908 C C . LEU A 1 145 ? 3.072 -4.055 6.947 1.00 16.17 125 LEU A C 1
ATOM 909 O O . LEU A 1 145 ? 2.068 -3.589 7.559 1.00 16.07 125 LEU A O 1
ATOM 914 N N . LEU A 1 146 ? 3.041 -5.142 6.184 1.00 17.81 126 LEU A N 1
ATOM 915 C CA . LEU A 1 146 ? 1.858 -6.016 6.064 1.00 18.32 126 LEU A CA 1
ATOM 916 C C . LEU A 1 146 ? 1.696 -6.811 7.360 1.00 17.57 126 LEU A C 1
ATOM 917 O O . LEU A 1 146 ? 2.684 -7.301 7.896 1.00 19.28 126 LEU A O 1
ATOM 922 N N . VAL A 1 147 ? 0.492 -6.829 7.919 1.00 16.34 127 VAL A N 1
ATOM 923 C CA . VAL A 1 147 ? 0.144 -7.619 9.113 1.00 19.02 127 VAL A CA 1
ATOM 924 C C . VAL A 1 147 ? -0.983 -8.592 8.728 1.00 16.87 127 VAL A C 1
ATOM 925 O O . VAL A 1 147 ? -2.131 -8.154 8.493 1.00 18.10 127 VAL A O 1
ATOM 929 N N . LEU A 1 148 ? -0.705 -9.907 8.743 1.00 18.55 128 LEU A N 1
ATOM 930 C CA . LEU A 1 148 ? -1.780 -10.862 8.446 1.00 18.12 128 LEU A CA 1
ATOM 931 C C . LEU A 1 148 ? -2.649 -10.999 9.694 1.00 17.46 128 LEU A C 1
ATOM 932 O O . LEU A 1 148 ? -2.099 -11.156 10.810 1.00 19.37 128 LEU A O 1
ATOM 937 N N . TRP A 1 149 ? -3.946 -10.926 9.521 1.00 16.71 129 TRP A N 1
ATOM 938 C CA . TRP A 1 149 ? -4.932 -10.975 10.618 1.00 16.38 129 TRP A CA 1
ATOM 939 C C . TRP A 1 149 ? -5.728 -12.279 10.530 1.00 17.20 129 TRP A C 1
ATOM 940 O O . TRP A 1 149 ? -6.359 -12.523 9.507 1.00 17.36 129 TRP A O 1
ATOM 951 N N . ARG A 1 150 ? -5.745 -13.039 11.629 1.00 17.91 130 ARG A N 1
ATOM 952 C CA . ARG A 1 150 ? -6.585 -14.249 11.731 1.00 18.35 130 ARG A CA 1
ATOM 953 C C . ARG A 1 150 ? -7.286 -14.263 13.085 1.00 20.17 130 ARG A C 1
ATOM 954 O O . ARG A 1 150 ? -6.614 -14.025 14.118 1.00 18.90 130 ARG A O 1
ATOM 962 N N . SER A 1 151 ? -8.566 -14.622 13.084 1.00 19.88 131 SER A N 1
ATOM 963 C CA . SER A 1 151 ? -9.385 -14.558 14.314 1.00 21.70 131 SER A CA 1
ATOM 964 C C . SER A 1 151 ? -8.840 -15.510 15.382 1.00 24.91 131 SER A C 1
ATOM 965 O O . SER A 1 151 ? -9.025 -15.220 16.577 1.00 26.90 131 SER A O 1
ATOM 968 N N . ASP A 1 152 ? -8.139 -16.589 15.008 1.00 21.79 132 ASP A N 1
ATOM 969 C CA . ASP A 1 152 ? -7.725 -17.600 16.007 1.00 22.59 132 ASP A CA 1
ATOM 970 C C . ASP A 1 152 ? -6.241 -17.512 16.311 1.00 22.87 132 ASP A C 1
ATOM 971 O O . ASP A 1 152 ? -5.691 -18.437 16.930 1.00 25.60 132 ASP A O 1
ATOM 976 N N . GLU A 1 153 ? -5.563 -16.419 15.953 1.00 20.82 133 GLU A N 1
ATOM 977 C CA . GLU A 1 153 ? -4.161 -16.194 16.314 1.00 21.78 133 GLU A CA 1
ATOM 978 C C . GLU A 1 153 ? -4.121 -15.000 17.271 1.00 22.82 133 GLU A C 1
ATOM 979 O O . GLU A 1 153 ? -5.064 -14.206 17.273 1.00 24.11 133 GLU A O 1
ATOM 985 N N . ASP A 1 154 ? -3.161 -15.024 18.187 1.00 23.78 134 ASP A N 1
ATOM 986 C CA . ASP A 1 154 ? -3.059 -14.065 19.309 1.00 25.52 134 ASP A CA 1
ATOM 987 C C . ASP A 1 154 ? -2.958 -12.604 18.806 1.00 23.09 134 ASP A C 1
ATOM 988 O O . ASP A 1 154 ? -1.990 -12.258 18.130 1.00 23.95 134 ASP A O 1
ATOM 993 N N . ALA A 1 155 ? -3.924 -11.785 19.187 1.00 21.93 135 ALA A N 1
ATOM 994 C CA . ALA A 1 155 ? -3.924 -10.335 18.873 1.00 20.60 135 ALA A CA 1
ATOM 995 C C . ALA A 1 155 ? -2.685 -9.669 19.476 1.00 24.83 135 ALA A C 1
ATOM 996 O O . ALA A 1 155 ? -2.098 -8.780 18.837 1.00 22.95 135 ALA A O 1
ATOM 998 N N . GLN A 1 156 ? -2.241 -10.075 20.669 1.00 25.68 136 GLN A N 1
ATOM 999 C CA . GLN A 1 156 ? -1.150 -9.328 21.334 1.00 26.30 136 GLN A CA 1
ATOM 1000 C C . GLN A 1 156 ? 0.160 -9.506 20.541 1.00 25.45 136 GLN A C 1
ATOM 1001 O O . GLN A 1 156 ? 0.983 -8.573 20.519 1.00 27.29 136 GLN A O 1
ATOM 1007 N N . GLN A 1 157 ? 0.389 -10.642 19.893 1.00 24.42 137 GLN A N 1
ATOM 1008 C CA . GLN A 1 157 ? 1.588 -10.862 19.055 1.00 25.00 137 GLN A CA 1
ATOM 1009 C C . GLN A 1 157 ? 1.563 -9.879 17.865 1.00 24.44 137 GLN A C 1
ATOM 1010 O O . GLN A 1 157 ? 2.649 -9.390 17.482 1.00 26.37 137 GLN A O 1
ATOM 1013 N N . ARG A 1 158 ? 0.396 -9.618 17.279 1.00 22.31 138 ARG A N 1
ATOM 1014 C CA . ARG A 1 158 ? 0.297 -8.652 16.146 1.00 20.29 138 ARG A CA 1
ATOM 1015 C C . ARG A 1 158 ? 0.570 -7.251 16.692 1.00 20.71 138 ARG A C 1
ATOM 1016 O O . ARG A 1 158 ? 1.322 -6.497 16.071 1.00 19.81 138 ARG A O 1
ATOM 1024 N N . LEU A 1 159 ? -0.091 -6.903 17.804 1.00 19.73 139 LEU A N 1
ATOM 1025 C CA . LEU A 1 159 ? 0.122 -5.566 18.396 1.00 22.33 139 LEU A CA 1
ATOM 1026 C C . LEU A 1 159 ? 1.594 -5.365 18.771 1.00 21.59 139 LEU A C 1
ATOM 1027 O O . LEU A 1 159 ? 2.076 -4.248 18.578 1.00 21.90 139 LEU A O 1
ATOM 1032 N N . ASN A 1 160 ? 2.275 -6.364 19.324 1.00 24.21 140 ASN A N 1
ATOM 1033 C CA . ASN A 1 160 ? 3.697 -6.250 19.740 1.00 24.35 140 ASN A CA 1
ATOM 1034 C C . ASN A 1 160 ? 4.576 -6.025 18.506 1.00 23.46 140 ASN A C 1
ATOM 1035 O O . ASN A 1 160 ? 5.466 -5.189 18.552 1.00 23.24 140 ASN A O 1
ATOM 1040 N N . MET A 1 161 ? 4.264 -6.677 17.397 1.00 20.98 141 MET A N 1
ATOM 1041 C CA . MET A 1 161 ? 5.015 -6.487 16.143 1.00 20.86 141 MET A CA 1
ATOM 1042 C C . MET A 1 161 ? 4.787 -5.035 15.655 1.00 20.42 141 MET A C 1
ATOM 1043 O O . MET A 1 161 ? 5.742 -4.371 15.200 1.00 19.42 141 MET A O 1
ATOM 1048 N N . VAL A 1 162 ? 3.546 -4.559 15.679 1.00 19.25 142 VAL A N 1
ATOM 1049 C CA . VAL A 1 162 ? 3.230 -3.165 15.242 1.00 18.99 142 VAL A CA 1
ATOM 1050 C C . VAL A 1 162 ? 3.937 -2.165 16.160 1.00 19.15 142 VAL A C 1
ATOM 1051 O O . VAL A 1 162 ? 4.505 -1.198 15.651 1.00 18.78 142 VAL A O 1
ATOM 1055 N N . LYS A 1 163 ? 3.966 -2.431 17.466 1.00 19.83 143 LYS A N 1
ATOM 1056 C CA . LYS A 1 163 ? 4.686 -1.526 18.437 1.00 22.34 143 LYS A CA 1
ATOM 1057 C C . LYS A 1 163 ? 6.180 -1.470 18.081 1.00 19.91 143 LYS A C 1
ATOM 1058 O O . LYS A 1 163 ? 6.754 -0.333 18.018 1.00 21.17 143 LYS A O 1
ATOM 1060 N N . GLU A 1 164 ? 6.823 -2.613 17.852 1.00 20.80 144 GLU A N 1
ATOM 1061 C CA . GLU A 1 164 ? 8.248 -2.674 17.503 1.00 21.34 144 GLU A CA 1
ATOM 1062 C C . GLU A 1 164 ? 8.487 -1.886 16.194 1.00 21.99 144 GLU A C 1
ATOM 1063 O O . GLU A 1 164 ? 9.467 -1.121 16.086 1.00 20.53 144 GLU A O 1
ATOM 1069 N N . PHE A 1 165 ? 7.587 -2.074 15.224 1.00 18.27 145 PHE A N 1
ATOM 1070 C CA . PHE A 1 165 ? 7.664 -1.400 13.922 1.00 17.35 145 PHE A CA 1
ATOM 1071 C C . PHE A 1 165 ? 7.534 0.124 14.085 1.00 16.92 145 PHE A C 1
ATOM 1072 O O . PHE A 1 165 ? 8.308 0.867 13.495 1.00 18.42 145 PHE A O 1
ATOM 1080 N N . ASN A 1 166 ? 6.526 0.575 14.855 1.00 16.35 146 ASN A N 1
ATOM 1081 C CA . ASN A 1 166 ? 6.326 2.016 15.090 1.00 18.22 146 ASN A CA 1
ATOM 1082 C C . ASN A 1 166 ? 7.608 2.621 15.687 1.00 18.39 146 ASN A C 1
ATOM 1083 O O . ASN A 1 166 ? 8.002 3.731 15.290 1.00 19.45 146 ASN A O 1
ATOM 1088 N N . GLU A 1 167 ? 8.251 1.893 16.598 1.00 20.16 147 GLU A N 1
ATOM 1089 C CA . GLU A 1 167 ? 9.474 2.403 17.252 1.00 22.36 147 GLU A CA 1
ATOM 1090 C C . GLU A 1 167 ? 10.626 2.437 16.245 1.00 20.47 147 GLU A C 1
ATOM 1091 O O . GLU A 1 167 ? 11.347 3.465 16.197 1.00 20.34 147 GLU A O 1
ATOM 1097 N N . LEU A 1 168 ? 10.780 1.399 15.440 1.00 20.91 148 LEU A N 1
ATOM 1098 C CA . LEU A 1 168 ? 11.795 1.372 14.355 1.00 19.17 148 LEU A CA 1
ATOM 1099 C C . LEU A 1 168 ? 11.633 2.591 13.457 1.00 21.43 148 LEU A C 1
ATOM 1100 O O . LEU A 1 168 ? 12.633 3.224 13.093 1.00 21.78 148 LEU A O 1
ATOM 1105 N N . CYS A 1 169 ? 10.393 2.881 13.046 1.00 18.57 149 CYS A N 1
ATOM 1106 C CA . CYS A 1 169 ? 10.103 4.014 12.165 1.00 19.19 149 CYS A CA 1
ATOM 1107 C C . CYS A 1 169 ? 10.397 5.346 12.879 1.00 17.23 149 CYS A C 1
ATOM 1108 O O . CYS A 1 169 ? 11.243 6.112 12.405 1.00 20.12 149 CYS A O 1
ATOM 1111 N N . HIS A 1 170 ? 9.683 5.580 13.978 1.00 18.39 150 HIS A N 1
ATOM 1112 C CA . HIS A 1 170 ? 9.653 6.920 14.622 1.00 19.63 150 HIS A CA 1
ATOM 1113 C C . HIS A 1 170 ? 11.050 7.273 15.161 1.00 20.80 150 HIS A C 1
ATOM 1114 O O . HIS A 1 170 ? 11.448 8.447 15.016 1.00 21.85 150 HIS A O 1
ATOM 1121 N N . SER A 1 171 ? 11.760 6.289 15.714 1.00 23.44 151 SER A N 1
ATOM 1122 C CA . SER A 1 171 ? 13.122 6.569 16.271 1.00 23.21 151 SER A CA 1
ATOM 1123 C C . SER A 1 171 ? 14.091 6.977 15.159 1.00 24.60 151 SER A C 1
ATOM 1124 O O . SER A 1 171 ? 15.127 7.596 15.480 1.00 25.37 151 SER A O 1
ATOM 1127 N N . ASN A 1 172 ? 13.779 6.694 13.903 1.00 20.95 152 ASN A N 1
ATOM 1128 C CA . ASN A 1 172 ? 14.625 7.006 12.736 1.00 20.85 152 ASN A CA 1
ATOM 1129 C C . ASN A 1 172 ? 14.030 8.122 11.875 1.00 19.00 152 ASN A C 1
ATOM 1130 O O . ASN A 1 172 ? 14.498 8.307 10.758 1.00 24.31 152 ASN A O 1
ATOM 1135 N N . GLY A 1 173 ? 12.975 8.793 12.366 1.00 21.07 153 GLY A N 1
ATOM 1136 C CA . GLY A 1 173 ? 12.386 9.906 11.612 1.00 20.76 153 GLY A CA 1
ATOM 1137 C C . GLY A 1 173 ? 11.586 9.458 10.404 1.00 18.57 153 GLY A C 1
ATOM 1138 O O . GLY A 1 173 ? 11.567 10.157 9.386 1.00 19.00 153 GLY A O 1
ATOM 1139 N N . LEU A 1 174 ? 11.056 8.243 10.474 1.00 18.70 154 LEU A N 1
ATOM 1140 C CA . LEU A 1 174 ? 10.232 7.665 9.380 1.00 17.09 154 LEU A CA 1
ATOM 1141 C C . LEU A 1 174 ? 8.778 7.572 9.863 1.00 16.52 154 LEU A C 1
ATOM 1142 O O . LEU A 1 174 ? 8.508 7.222 10.981 1.00 16.84 154 LEU A O 1
ATOM 1147 N N . LEU A 1 175 ? 7.846 7.660 8.907 1.00 17.60 155 LEU A N 1
ATOM 1148 C CA . LEU A 1 175 ? 6.452 7.326 9.176 1.00 17.27 155 LEU A CA 1
ATOM 1149 C C . LEU A 1 175 ? 6.279 5.806 9.163 1.00 17.59 155 LEU A C 1
ATOM 1150 O O . LEU A 1 175 ? 7.014 5.133 8.450 1.00 15.89 155 LEU A O 1
ATOM 1155 N N . SER A 1 176 ? 5.281 5.364 9.900 1.00 15.58 156 SER A N 1
ATOM 1156 C CA A SER A 1 176 ? 4.864 3.947 9.981 0.50 15.80 156 SER A CA 1
ATOM 1157 C CA B SER A 1 176 ? 4.864 3.947 9.978 0.50 17.61 156 SER A CA 1
ATOM 1158 C C . SER A 1 176 ? 3.552 3.772 9.199 1.00 18.25 156 SER A C 1
ATOM 1159 O O . SER A 1 176 ? 2.547 4.397 9.578 1.00 17.14 156 SER A O 1
ATOM 1164 N N . ILE A 1 177 ? 3.557 2.891 8.213 1.00 16.83 157 ILE A N 1
ATOM 1165 C CA . ILE A 1 177 ? 2.353 2.501 7.442 1.00 15.12 157 ILE A CA 1
ATOM 1166 C C . ILE A 1 177 ? 2.098 1.032 7.747 1.00 16.51 157 ILE A C 1
ATOM 1167 O O . ILE A 1 177 ? 2.976 0.246 7.469 1.00 16.96 157 ILE A O 1
ATOM 1172 N N . ILE A 1 178 ? 0.920 0.726 8.292 1.00 16.15 158 ILE A N 1
ATOM 1173 C CA . ILE A 1 178 ? 0.547 -0.687 8.531 1.00 14.90 158 ILE A CA 1
ATOM 1174 C C . ILE A 1 178 ? -0.511 -1.103 7.531 1.00 15.38 158 ILE A C 1
ATOM 1175 O O . ILE A 1 178 ? -1.385 -0.268 7.178 1.00 16.20 158 ILE A O 1
ATOM 1180 N N . GLU A 1 179 ? -0.478 -2.371 7.154 1.00 15.87 159 GLU A N 1
ATOM 1181 C CA . GLU A 1 179 ? -1.403 -2.915 6.131 1.00 16.00 159 GLU A CA 1
ATOM 1182 C C . GLU A 1 179 ? -1.976 -4.218 6.677 1.00 16.35 159 GLU A C 1
ATOM 1183 O O . GLU A 1 179 ? -1.500 -5.301 6.362 1.00 16.36 159 GLU A O 1
ATOM 1189 N N . PRO A 1 180 ? -3.016 -4.196 7.521 1.00 15.76 160 PRO A N 1
ATOM 1190 C CA . PRO A 1 180 ? -3.632 -5.422 7.980 1.00 16.32 160 PRO A CA 1
ATOM 1191 C C . PRO A 1 180 ? -4.401 -6.055 6.810 1.00 16.70 160 PRO A C 1
ATOM 1192 O O . PRO A 1 180 ? -5.143 -5.405 6.125 1.00 19.31 160 PRO A O 1
ATOM 1196 N N . VAL A 1 181 ? -4.195 -7.343 6.631 1.00 17.20 161 VAL A N 1
ATOM 1197 C CA . VAL A 1 181 ? -4.819 -8.144 5.558 1.00 16.81 161 VAL A CA 1
ATOM 1198 C C . VAL A 1 181 ? -5.468 -9.364 6.224 1.00 18.38 161 VAL A C 1
ATOM 1199 O O . VAL A 1 181 ? -4.778 -10.135 6.937 1.00 17.28 161 VAL A O 1
ATOM 1203 N N . VAL A 1 182 ? -6.753 -9.557 5.986 1.00 17.86 162 VAL A N 1
ATOM 1204 C CA . VAL A 1 182 ? -7.490 -10.621 6.708 1.00 17.92 162 VAL A CA 1
ATOM 1205 C C . VAL A 1 182 ? -7.313 -11.961 5.992 1.00 18.97 162 VAL A C 1
ATOM 1206 O O . VAL A 1 182 ? -7.274 -12.012 4.735 1.00 18.19 162 VAL A O 1
ATOM 1210 N N . ARG A 1 183 ? -7.202 -12.996 6.795 1.00 18.30 163 ARG A N 1
ATOM 1211 C CA . ARG A 1 183 ? -7.085 -14.392 6.286 1.00 18.96 163 ARG A CA 1
ATOM 1212 C C . ARG A 1 183 ? -8.006 -15.275 7.091 1.00 19.33 163 ARG A C 1
ATOM 1213 O O . ARG A 1 183 ? -8.350 -14.997 8.238 1.00 19.38 163 ARG A O 1
ATOM 1221 N N . PRO A 1 184 ? -8.454 -16.404 6.484 1.00 19.78 164 PRO A N 1
ATOM 1222 C CA . PRO A 1 184 ? -9.242 -17.350 7.250 1.00 21.34 164 PRO A CA 1
ATOM 1223 C C . PRO A 1 184 ? -8.479 -17.878 8.454 1.00 21.90 164 PRO A C 1
ATOM 1224 O O . PRO A 1 184 ? -7.267 -17.894 8.481 1.00 19.90 164 PRO A O 1
ATOM 1228 N N . PRO A 1 185 ? -9.203 -18.351 9.474 1.00 20.43 165 PRO A N 1
ATOM 1229 C CA . PRO A 1 185 ? -8.547 -18.874 10.665 1.00 20.76 165 PRO A CA 1
ATOM 1230 C C . PRO A 1 185 ? -7.684 -20.096 10.326 1.00 22.13 165 PRO A C 1
ATOM 1231 O O . PRO A 1 185 ? -7.997 -20.811 9.370 1.00 20.89 165 PRO A O 1
ATOM 1235 N N . ARG A 1 186 ? -6.648 -20.326 11.131 1.00 20.67 166 ARG A N 1
ATOM 1236 C CA . ARG A 1 186 ? -5.796 -21.520 10.988 1.00 21.46 166 ARG A CA 1
ATOM 1237 C C . ARG A 1 186 ? -6.664 -22.770 11.144 1.00 24.28 166 ARG A C 1
ATOM 1238 O O . ARG A 1 186 ? -6.362 -23.764 10.466 1.00 23.46 166 ARG A O 1
ATOM 1246 N N . CYS A 1 187 ? -7.622 -22.732 12.050 1.00 22.85 167 CYS A N 1
ATOM 1247 C CA A CYS A 1 187 ? -8.549 -23.860 12.337 0.50 24.91 167 CYS A CA 1
ATOM 1248 C CA B CYS A 1 187 ? -8.552 -23.862 12.333 0.50 26.49 167 CYS A CA 1
ATOM 1249 C C . CYS A 1 187 ? -9.984 -23.334 12.334 1.00 28.10 167 CYS A C 1
ATOM 1250 O O . CYS A 1 187 ? -10.251 -22.359 13.041 1.00 28.50 167 CYS A O 1
ATOM 1255 N N . GLY A 1 188 ? -10.859 -23.950 11.571 1.00 26.49 168 GLY A N 1
ATOM 1256 C CA . GLY A 1 188 ? -12.255 -23.514 11.473 1.00 26.29 168 GLY A CA 1
ATOM 1257 C C . GLY A 1 188 ? -12.583 -23.059 10.082 1.00 25.76 168 GLY A C 1
ATOM 1258 O O . GLY A 1 188 ? -11.691 -22.988 9.239 1.00 26.81 168 GLY A O 1
ATOM 1259 N N . ASP A 1 189 ? -13.854 -22.822 9.836 1.00 25.19 169 ASP A N 1
ATOM 1260 C CA . ASP A 1 189 ? -14.415 -22.437 8.528 1.00 28.81 169 ASP A CA 1
ATOM 1261 C C . ASP A 1 189 ? -15.361 -21.248 8.717 1.00 33.28 169 ASP A C 1
ATOM 1262 O O . ASP A 1 189 ? -16.132 -20.972 7.799 1.00 34.14 169 ASP A O 1
ATOM 1267 N N . LYS A 1 190 ? -15.339 -20.642 9.903 1.00 37.62 170 LYS A N 1
ATOM 1268 C CA . LYS A 1 190 ? -16.111 -19.423 10.251 1.00 44.88 170 LYS A CA 1
ATOM 1269 C C . LYS A 1 190 ? -15.241 -18.271 9.753 1.00 43.31 170 LYS A C 1
ATOM 1270 O O . LYS A 1 190 ? -14.255 -17.907 10.505 1.00 41.96 170 LYS A O 1
ATOM 1272 N N . PHE A 1 191 ? -15.454 -17.878 8.488 1.00 39.95 171 PHE A N 1
ATOM 1273 C CA . PHE A 1 191 ? -14.704 -16.772 7.846 1.00 32.47 171 PHE A CA 1
ATOM 1274 C C . PHE A 1 191 ? -15.654 -15.899 7.023 1.00 28.11 171 PHE A C 1
ATOM 1275 O O . PHE A 1 191 ? -16.055 -16.235 5.912 1.00 31.64 171 PHE A O 1
ATOM 1283 N N . ASP A 1 192 ? -15.865 -14.724 7.562 1.00 25.13 172 ASP A N 1
ATOM 1284 C CA . ASP A 1 192 ? -16.593 -13.603 6.942 1.00 24.99 172 ASP A CA 1
ATOM 1285 C C . ASP A 1 192 ? -15.549 -12.498 6.719 1.00 22.05 172 ASP A C 1
ATOM 1286 O O . ASP A 1 192 ? -15.169 -11.822 7.686 1.00 22.69 172 ASP A O 1
ATOM 1291 N N . ARG A 1 193 ? -15.086 -12.343 5.496 1.00 21.57 173 ARG A N 1
ATOM 1292 C CA . ARG A 1 193 ? -14.022 -11.382 5.127 1.00 20.94 173 ARG A CA 1
ATOM 1293 C C . ARG A 1 193 ? -14.466 -9.984 5.562 1.00 18.88 173 ARG A C 1
ATOM 1294 O O . ARG A 1 193 ? -13.628 -9.229 6.069 1.00 19.35 173 ARG A O 1
ATOM 1302 N N . GLU A 1 194 ? -15.747 -9.644 5.416 1.00 19.23 174 GLU A N 1
ATOM 1303 C CA . GLU A 1 194 ? -16.217 -8.275 5.727 1.00 18.42 174 GLU A CA 1
ATOM 1304 C C . GLU A 1 194 ? -16.135 -8.020 7.239 1.00 19.13 174 GLU A C 1
ATOM 1305 O O . GLU A 1 194 ? -15.660 -6.939 7.680 1.00 18.77 174 GLU A O 1
ATOM 1311 N N . GLN A 1 195 ? -16.562 -8.981 8.051 1.00 19.27 175 GLN A N 1
ATOM 1312 C CA . GLN A 1 195 ? -16.439 -8.870 9.517 1.00 20.09 175 GLN A CA 1
ATOM 1313 C C . GLN A 1 195 ? -14.964 -8.873 9.922 1.00 19.36 175 GLN A C 1
ATOM 1314 O O . GLN A 1 195 ? -14.595 -8.116 10.829 1.00 19.78 175 GLN A O 1
ATOM 1320 N N . ALA A 1 196 ? -14.119 -9.674 9.262 1.00 18.52 176 ALA A N 1
ATOM 1321 C CA . ALA A 1 196 ? -12.698 -9.715 9.649 1.00 18.41 176 ALA A CA 1
ATOM 1322 C C . ALA A 1 196 ? -12.041 -8.345 9.410 1.00 17.03 176 ALA A C 1
ATOM 1323 O O . ALA A 1 196 ? -11.196 -7.940 10.216 1.00 17.20 176 ALA A O 1
ATOM 1325 N N . ILE A 1 197 ? -12.373 -7.663 8.316 1.00 17.74 177 ILE A N 1
ATOM 1326 C CA . ILE A 1 197 ? -11.765 -6.330 8.034 1.00 16.95 177 ILE A CA 1
ATOM 1327 C C . ILE A 1 197 ? -12.100 -5.405 9.194 1.00 17.26 177 ILE A C 1
ATOM 1328 O O . ILE A 1 197 ? -11.243 -4.627 9.681 1.00 17.78 177 ILE A O 1
ATOM 1333 N N . ILE A 1 198 ? -13.355 -5.434 9.641 1.00 17.64 178 ILE A N 1
ATOM 1334 C CA . ILE A 1 198 ? -13.807 -4.624 10.792 1.00 19.76 178 ILE A CA 1
ATOM 1335 C C . ILE A 1 198 ? -13.049 -5.023 12.049 1.00 17.55 178 ILE A C 1
ATOM 1336 O O . ILE A 1 198 ? -12.550 -4.144 12.771 1.00 17.32 178 ILE A O 1
ATOM 1341 N N . ASP A 1 199 ? -12.945 -6.319 12.305 1.00 17.39 179 ASP A N 1
ATOM 1342 C CA . ASP A 1 199 ? -12.292 -6.838 13.527 1.00 17.56 179 ASP A CA 1
ATOM 1343 C C . ASP A 1 199 ? -10.797 -6.474 13.549 1.00 18.40 179 ASP A C 1
ATOM 1344 O O . ASP A 1 199 ? -10.244 -6.163 14.643 1.00 18.50 179 ASP A O 1
ATOM 1349 N N . ALA A 1 200 ? -10.127 -6.515 12.400 1.00 17.89 180 ALA A N 1
ATOM 1350 C CA . ALA A 1 200 ? -8.723 -6.116 12.308 1.00 17.51 180 ALA A CA 1
ATOM 1351 C C . ALA A 1 200 ? -8.585 -4.635 12.648 1.00 15.94 180 ALA A C 1
ATOM 1352 O O . ALA A 1 200 ? -7.640 -4.266 13.340 1.00 17.82 180 ALA A O 1
ATOM 1354 N N . ALA A 1 201 ? -9.510 -3.805 12.179 1.00 15.46 181 ALA A N 1
ATOM 1355 C CA . ALA A 1 201 ? -9.478 -2.354 12.459 1.00 16.24 181 ALA A CA 1
ATOM 1356 C C . ALA A 1 201 ? -9.785 -2.112 13.935 1.00 16.98 181 ALA A C 1
ATOM 1357 O O . ALA A 1 201 ? -9.146 -1.208 14.555 1.00 17.22 181 ALA A O 1
ATOM 1359 N N . LYS A 1 202 ? -10.692 -2.876 14.539 1.00 18.49 182 LYS A N 1
ATOM 1360 C CA . LYS A 1 202 ? -10.961 -2.728 15.998 1.00 17.79 182 LYS A CA 1
ATOM 1361 C C . LYS A 1 202 ? -9.668 -2.975 16.755 1.00 19.16 182 LYS A C 1
ATOM 1362 O O . LYS A 1 202 ? -9.351 -2.218 17.713 1.00 21.43 182 LYS A O 1
ATOM 1368 N N . GLU A 1 203 ? -8.886 -3.953 16.301 1.00 17.16 183 GLU A N 1
ATOM 1369 C CA . GLU A 1 203 ? -7.650 -4.363 16.984 1.00 18.03 183 GLU A CA 1
ATOM 1370 C C . GLU A 1 203 ? -6.514 -3.374 16.732 1.00 18.12 183 GLU A C 1
ATOM 1371 O O . GLU A 1 203 ? -5.768 -3.048 17.684 1.00 18.78 183 GLU A O 1
ATOM 1377 N N . LEU A 1 204 ? -6.323 -2.956 15.479 1.00 17.98 184 LEU A N 1
ATOM 1378 C CA . LEU A 1 204 ? -5.074 -2.280 15.048 1.00 19.41 184 LEU A CA 1
ATOM 1379 C C . LEU A 1 204 ? -5.320 -0.815 14.679 1.00 18.75 184 LEU A C 1
ATOM 1380 O O . LEU A 1 204 ? -4.348 -0.126 14.368 1.00 19.53 184 LEU A O 1
ATOM 1385 N N . GLY A 1 205 ? -6.578 -0.361 14.656 1.00 18.43 185 GLY A N 1
ATOM 1386 C CA . GLY A 1 205 ? -6.916 0.973 14.138 1.00 18.43 185 GLY A CA 1
ATOM 1387 C C . GLY A 1 205 ? -6.474 2.102 15.044 1.00 18.87 185 GLY A C 1
ATOM 1388 O O . GLY A 1 205 ? -6.512 3.271 14.620 1.00 19.41 185 GLY A O 1
ATOM 1389 N N . ASP A 1 206 ? -6.090 1.800 16.291 1.00 18.69 186 ASP A N 1
ATOM 1390 C CA . ASP A 1 206 ? -5.530 2.816 17.218 1.00 19.66 186 ASP A CA 1
ATOM 1391 C C . ASP A 1 206 ? -4.177 2.350 17.770 1.00 20.10 186 ASP A C 1
ATOM 1392 O O . ASP A 1 206 ? -3.901 2.612 18.949 1.00 21.02 186 ASP A O 1
ATOM 1397 N N . SER A 1 207 ? -3.315 1.815 16.900 1.00 19.01 187 SER A N 1
ATOM 1398 C CA . SER A 1 207 ? -2.059 1.138 17.287 1.00 20.35 187 SER A CA 1
ATOM 1399 C C . SER A 1 207 ? -0.844 2.077 17.255 1.00 21.15 187 SER A C 1
ATOM 1400 O O . SER A 1 207 ? 0.250 1.573 17.486 1.00 25.46 187 SER A O 1
ATOM 1403 N N . GLY A 1 208 ? -1.014 3.351 16.937 1.00 21.91 188 GLY A N 1
ATOM 1404 C CA . GLY A 1 208 ? 0.092 4.331 16.990 1.00 20.76 188 GLY A CA 1
ATOM 1405 C C . GLY A 1 208 ? 0.849 4.451 15.677 1.00 21.26 188 GLY A C 1
ATOM 1406 O O . GLY A 1 208 ? 1.824 5.237 15.625 1.00 22.68 188 GLY A O 1
ATOM 1407 N N . ALA A 1 209 ? 0.407 3.741 14.643 1.00 19.11 189 ALA A N 1
ATOM 1408 C CA . ALA A 1 209 ? 0.973 3.913 13.288 1.00 17.00 189 ALA A CA 1
ATOM 1409 C C . ALA A 1 209 ? 0.527 5.269 12.745 1.00 17.22 189 ALA A C 1
ATOM 1410 O O . ALA A 1 209 ? -0.419 5.883 13.276 1.00 19.07 189 ALA A O 1
ATOM 1412 N N . ASP A 1 210 ? 1.136 5.734 11.677 1.00 16.45 190 ASP A N 1
ATOM 1413 C CA . ASP A 1 210 ? 0.777 7.046 11.068 1.00 15.93 190 ASP A CA 1
ATOM 1414 C C . ASP A 1 210 ? -0.287 6.885 9.988 1.00 16.41 190 ASP A C 1
ATOM 1415 O O . ASP A 1 210 ? -0.939 7.874 9.668 1.00 17.70 190 ASP A O 1
ATOM 1420 N N . LEU A 1 211 ? -0.421 5.699 9.407 1.00 15.89 191 LEU A N 1
ATOM 1421 C CA . LEU A 1 211 ? -1.306 5.505 8.269 1.00 14.75 191 LEU A CA 1
ATOM 1422 C C . LEU A 1 211 ? -1.746 4.050 8.262 1.00 17.28 191 LEU A C 1
ATOM 1423 O O . LEU A 1 211 ? -0.882 3.167 8.451 1.00 16.10 191 LEU A O 1
ATOM 1428 N N . TYR A 1 212 ? -3.040 3.814 7.979 1.00 15.43 192 TYR A N 1
ATOM 1429 C CA . TYR A 1 212 ? -3.639 2.467 7.908 1.00 14.43 192 TYR A CA 1
ATOM 1430 C C . TYR A 1 212 ? -4.021 2.186 6.452 1.00 15.88 192 TYR A C 1
ATOM 1431 O O . TYR A 1 212 ? -4.837 2.943 5.898 1.00 17.93 192 TYR A O 1
ATOM 1440 N N . LYS A 1 213 ? -3.405 1.150 5.855 1.00 16.69 193 LYS A N 1
ATOM 1441 C CA . LYS A 1 213 ? -3.683 0.724 4.462 1.00 16.29 193 LYS A CA 1
ATOM 1442 C C . LYS A 1 213 ? -4.607 -0.487 4.583 1.00 18.93 193 LYS A C 1
ATOM 1443 O O . LYS A 1 213 ? -4.173 -1.520 5.145 1.00 18.28 193 LYS A O 1
ATOM 1449 N N . VAL A 1 214 ? -5.829 -0.363 4.046 1.00 17.01 194 VAL A N 1
ATOM 1450 C CA . VAL A 1 214 ? -6.899 -1.363 4.304 1.00 18.32 194 VAL A CA 1
ATOM 1451 C C . VAL A 1 214 ? -7.505 -1.878 3.011 1.00 16.05 194 VAL A C 1
ATOM 1452 O O . VAL A 1 214 ? -7.614 -1.164 2.030 1.00 16.19 194 VAL A O 1
ATOM 1456 N N . GLU A 1 215 ? -7.953 -3.124 3.079 1.00 16.12 195 GLU A N 1
ATOM 1457 C CA . GLU A 1 215 ? -8.752 -3.754 2.026 1.00 16.64 195 GLU A CA 1
ATOM 1458 C C . GLU A 1 215 ? -10.086 -3.052 1.874 1.00 16.68 195 GLU A C 1
ATOM 1459 O O . GLU A 1 215 ? -10.724 -2.723 2.861 1.00 17.67 195 GLU A O 1
ATOM 1465 N N . MET A 1 216 ? -10.520 -2.906 0.634 1.00 16.37 196 MET A N 1
ATOM 1466 C CA . MET A 1 216 ? -11.827 -2.269 0.360 1.00 16.86 196 MET A CA 1
ATOM 1467 C C . MET A 1 216 ? -12.948 -3.245 0.677 1.00 16.21 196 MET A C 1
ATOM 1468 O O . MET A 1 216 ? -13.016 -4.376 0.148 1.00 16.21 196 MET A O 1
ATOM 1473 N N . PRO A 1 217 ? -13.920 -2.855 1.538 1.00 16.65 197 PRO A N 1
ATOM 1474 C CA . PRO A 1 217 ? -15.111 -3.674 1.703 1.00 18.39 197 PRO A CA 1
ATOM 1475 C C . PRO A 1 217 ? -15.779 -4.079 0.382 1.00 15.92 197 PRO A C 1
ATOM 1476 O O . PRO A 1 217 ? -15.860 -3.296 -0.567 1.00 16.25 197 PRO A O 1
ATOM 1480 N N . LEU A 1 218 ? -16.200 -5.331 0.348 1.00 16.81 198 LEU A N 1
ATOM 1481 C CA . LEU A 1 218 ? -17.037 -5.937 -0.704 1.00 16.79 198 LEU A CA 1
ATOM 1482 C C . LEU A 1 218 ? -16.316 -5.930 -2.046 1.00 18.90 198 LEU A C 1
ATOM 1483 O O . LEU A 1 218 ? -16.977 -6.071 -3.101 1.00 18.29 198 LEU A O 1
ATOM 1488 N N . TYR A 1 219 ? -14.991 -5.846 -2.031 1.00 18.08 199 TYR A N 1
ATOM 1489 C CA . TYR A 1 219 ? -14.153 -5.787 -3.251 1.00 19.10 199 TYR A CA 1
ATOM 1490 C C . TYR A 1 219 ? -14.592 -4.627 -4.144 1.00 17.83 199 TYR A C 1
ATOM 1491 O O . TYR A 1 219 ? -14.361 -4.658 -5.369 1.00 18.11 199 TYR A O 1
ATOM 1500 N N . GLY A 1 220 ? -15.235 -3.601 -3.571 1.00 16.62 200 GLY A N 1
ATOM 1501 C CA . GLY A 1 220 ? -15.668 -2.454 -4.385 1.00 16.53 200 GLY A CA 1
ATOM 1502 C C . GLY A 1 220 ? -16.856 -2.784 -5.302 1.00 17.68 200 GLY A C 1
ATOM 1503 O O . GLY A 1 220 ? -17.154 -1.967 -6.198 1.00 18.51 200 GLY A O 1
ATOM 1504 N N . LYS A 1 221 ? -17.498 -3.954 -5.109 1.00 17.80 201 LYS A N 1
ATOM 1505 C CA . LYS A 1 221 ? -18.590 -4.402 -5.990 1.00 17.20 201 LYS A CA 1
ATOM 1506 C C . LYS A 1 221 ? -19.940 -3.932 -5.473 1.00 18.65 201 LYS A C 1
ATOM 1507 O O . LYS A 1 221 ? -20.081 -3.677 -4.279 1.00 20.98 201 LYS A O 1
ATOM 1511 N N . GLY A 1 222 ? -20.896 -3.882 -6.397 1.00 20.82 202 GLY A N 1
ATOM 1512 C CA . GLY A 1 222 ? -22.314 -3.738 -6.009 1.00 20.86 202 GLY A CA 1
ATOM 1513 C C . GLY A 1 222 ? -22.756 -2.307 -5.851 1.00 20.13 202 GLY A C 1
ATOM 1514 O O . GLY A 1 222 ? -22.247 -1.422 -6.528 1.00 22.05 202 GLY A O 1
ATOM 1515 N N . ALA A 1 223 ? -23.781 -2.099 -5.029 1.00 20.99 203 ALA A N 1
ATOM 1516 C CA . ALA A 1 223 ? -24.414 -0.785 -4.915 1.00 20.93 203 ALA A CA 1
ATOM 1517 C C . ALA A 1 223 ? -23.545 0.149 -4.081 1.00 21.32 203 ALA A C 1
ATOM 1518 O O . ALA A 1 223 ? -23.013 -0.282 -2.999 1.00 21.06 203 ALA A O 1
ATOM 1520 N N . ARG A 1 224 ? -23.503 1.407 -4.486 1.00 22.39 204 ARG A N 1
ATOM 1521 C CA . ARG A 1 224 ? -22.784 2.456 -3.725 1.00 25.49 204 ARG A CA 1
ATOM 1522 C C . ARG A 1 224 ? -23.333 2.529 -2.321 1.00 25.01 204 ARG A C 1
ATOM 1523 O O . ARG A 1 224 ? -22.508 2.720 -1.418 1.00 24.39 204 ARG A O 1
ATOM 1531 N N . SER A 1 225 ? -24.658 2.430 -2.089 1.00 23.25 205 SER A N 1
ATOM 1532 C CA . SER A 1 225 ? -25.204 2.503 -0.719 1.00 24.73 205 SER A CA 1
ATOM 1533 C C . SER A 1 225 ? -24.576 1.452 0.197 1.00 24.67 205 SER A C 1
ATOM 1534 O O . SER A 1 225 ? -24.252 1.792 1.351 1.00 22.26 205 SER A O 1
ATOM 1537 N N . ASP A 1 226 ? -24.392 0.206 -0.272 1.00 21.12 206 ASP A N 1
ATOM 1538 C CA . ASP A 1 226 ? -23.773 -0.855 0.561 1.00 20.21 206 ASP A CA 1
ATOM 1539 C C . ASP A 1 226 ? -22.291 -0.534 0.774 1.00 18.71 206 ASP A C 1
ATOM 1540 O O . ASP A 1 226 ? -21.746 -0.777 1.877 1.00 19.89 206 ASP A O 1
ATOM 1545 N N . LEU A 1 227 ? -21.615 -0.066 -0.268 1.00 19.92 207 LEU A N 1
ATOM 1546 C CA . LEU A 1 227 ? -20.152 0.241 -0.129 1.00 18.18 207 LEU A CA 1
ATOM 1547 C C . LEU A 1 227 ? -19.965 1.396 0.851 1.00 16.56 207 LEU A C 1
ATOM 1548 O O . LEU A 1 227 ? -19.036 1.337 1.684 1.00 16.88 207 LEU A O 1
ATOM 1553 N N . LEU A 1 228 ? -20.876 2.387 0.862 1.00 17.07 208 LEU A N 1
ATOM 1554 C CA . LEU A 1 228 ? -20.739 3.574 1.729 1.00 19.05 208 LEU A CA 1
ATOM 1555 C C . LEU A 1 228 ? -21.010 3.123 3.161 1.00 18.22 208 LEU A C 1
ATOM 1556 O O . LEU A 1 228 ? -20.215 3.437 4.039 1.00 18.05 208 LEU A O 1
ATOM 1561 N N . THR A 1 229 ? -22.074 2.341 3.409 1.00 17.68 209 THR A N 1
ATOM 1562 C CA . THR A 1 229 ? -22.346 1.838 4.767 1.00 18.34 209 THR A CA 1
ATOM 1563 C C . THR A 1 229 ? -21.139 1.070 5.293 1.00 17.97 209 THR A C 1
ATOM 1564 O O . THR A 1 229 ? -20.716 1.336 6.417 1.00 17.74 209 THR A O 1
ATOM 1568 N N . ALA A 1 230 ? -20.577 0.170 4.478 1.00 17.81 210 ALA A N 1
ATOM 1569 C CA . ALA A 1 230 ? -19.412 -0.646 4.913 1.00 19.54 210 ALA A CA 1
ATOM 1570 C C . ALA A 1 230 ? -18.191 0.224 5.182 1.00 18.73 210 ALA A C 1
ATOM 1571 O O . ALA A 1 230 ? -17.449 -0.014 6.147 1.00 17.13 210 ALA A O 1
ATOM 1573 N N . SER A 1 231 ? -17.966 1.245 4.357 1.00 17.67 211 SER A N 1
ATOM 1574 C CA . SER A 1 231 ? -16.827 2.170 4.499 1.00 18.93 211 SER A CA 1
ATOM 1575 C C . SER A 1 231 ? -17.016 3.074 5.709 1.00 19.18 211 SER A C 1
ATOM 1576 O O . SER A 1 231 ? -16.031 3.376 6.400 1.00 18.64 211 SER A O 1
ATOM 1579 N N . GLN A 1 232 ? -18.261 3.500 6.012 1.00 20.62 212 GLN A N 1
ATOM 1580 C CA . GLN A 1 232 ? -18.516 4.310 7.237 1.00 19.14 212 GLN A CA 1
ATOM 1581 C C . GLN A 1 232 ? -18.283 3.487 8.495 1.00 18.12 212 GLN A C 1
ATOM 1582 O O . GLN A 1 232 ? -17.674 3.969 9.462 1.00 18.04 212 GLN A O 1
ATOM 1588 N N . ARG A 1 233 ? -18.701 2.218 8.442 1.00 17.60 213 ARG A N 1
ATOM 1589 C CA . ARG A 1 233 ? -18.513 1.293 9.562 1.00 20.45 213 ARG A CA 1
ATOM 1590 C C . ARG A 1 233 ? -17.019 1.170 9.816 1.00 19.80 213 ARG A C 1
ATOM 1591 O O . ARG A 1 233 ? -16.553 1.292 10.945 1.00 22.23 213 ARG A O 1
ATOM 1599 N N . LEU A 1 234 ? -16.253 0.970 8.735 1.00 17.70 214 LEU A N 1
ATOM 1600 C CA . LEU A 1 234 ? -14.801 0.790 8.853 1.00 18.73 214 LEU A CA 1
ATOM 1601 C C . LEU A 1 234 ? -14.152 2.067 9.399 1.00 17.12 214 LEU A C 1
ATOM 1602 O O . LEU A 1 234 ? -13.299 2.001 10.327 1.00 18.93 214 LEU A O 1
ATOM 1607 N N . ASN A 1 235 ? -14.523 3.221 8.869 1.00 17.09 215 ASN A N 1
ATOM 1608 C CA . ASN A 1 235 ? -14.012 4.536 9.310 1.00 18.05 215 ASN A CA 1
ATOM 1609 C C . ASN A 1 235 ? -14.052 4.669 10.826 1.00 19.15 215 ASN A C 1
ATOM 1610 O O . ASN A 1 235 ? -13.141 5.234 11.428 1.00 18.65 215 ASN A O 1
ATOM 1615 N N . GLY A 1 236 ? -15.152 4.260 11.423 1.00 19.54 216 GLY A N 1
ATOM 1616 C CA . GLY A 1 236 ? -15.405 4.418 12.861 1.00 21.79 216 GLY A CA 1
ATOM 1617 C C . GLY A 1 236 ? -14.383 3.710 13.719 1.00 23.10 216 GLY A C 1
ATOM 1618 O O . GLY A 1 236 ? -14.295 4.027 14.913 1.00 24.10 216 GLY A O 1
ATOM 1619 N N . HIS A 1 237 ? -13.644 2.741 13.165 1.00 19.00 217 HIS A N 1
ATOM 1620 C CA . HIS A 1 237 ? -12.666 1.926 13.922 1.00 22.20 217 HIS A CA 1
ATOM 1621 C C . HIS A 1 237 ? -11.235 2.343 13.631 1.00 24.78 217 HIS A C 1
ATOM 1622 O O . HIS A 1 237 ? -10.338 1.720 14.234 1.00 27.38 217 HIS A O 1
ATOM 1629 N N . ILE A 1 238 ? -10.986 3.365 12.808 1.00 20.55 218 ILE A N 1
ATOM 1630 C CA . ILE A 1 238 ? -9.598 3.713 12.449 1.00 20.15 218 ILE A CA 1
ATOM 1631 C C . ILE A 1 238 ? -9.321 5.128 12.949 1.00 23.11 218 ILE A C 1
ATOM 1632 O O . ILE A 1 238 ? -9.969 6.066 12.501 1.00 24.35 218 ILE A O 1
ATOM 1637 N N . ASN A 1 239 ? -8.392 5.245 13.885 1.00 21.67 219 ASN A N 1
ATOM 1638 C CA . ASN A 1 239 ? -8.097 6.509 14.589 1.00 23.40 219 ASN A CA 1
ATOM 1639 C C . ASN A 1 239 ? -6.772 7.092 14.115 1.00 29.39 219 ASN A C 1
ATOM 1640 O O . ASN A 1 239 ? -5.983 7.599 14.939 1.00 32.04 219 ASN A O 1
ATOM 1645 N N . MET A 1 240 ? -6.495 6.946 12.836 1.00 20.96 220 MET A N 1
ATOM 1646 C CA . MET A 1 240 ? -5.344 7.485 12.102 1.00 21.28 220 MET A CA 1
ATOM 1647 C C . MET A 1 240 ? -5.878 7.679 10.696 1.00 21.29 220 MET A C 1
ATOM 1648 O O . MET A 1 240 ? -6.938 7.144 10.357 1.00 21.45 220 MET A O 1
ATOM 1653 N N . PRO A 1 241 ? -5.189 8.405 9.819 1.00 18.71 221 PRO A N 1
ATOM 1654 C CA . PRO A 1 241 ? -5.605 8.473 8.429 1.00 18.81 221 PRO A CA 1
ATOM 1655 C C . PRO A 1 241 ? -5.579 7.071 7.825 1.00 19.35 221 PRO A C 1
ATOM 1656 O O . PRO A 1 241 ? -4.758 6.248 8.165 1.00 18.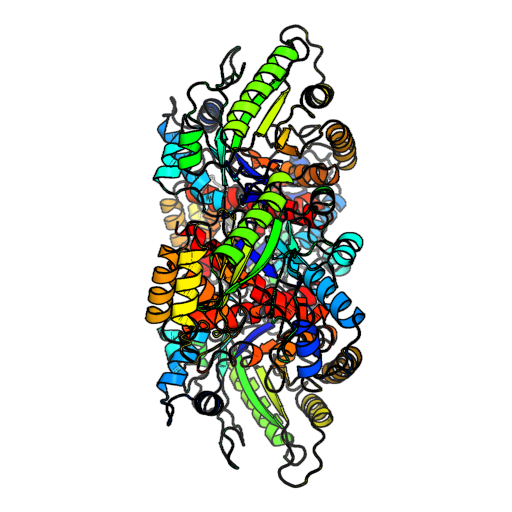19 221 PRO A O 1
ATOM 1660 N N . TRP A 1 242 ? -6.489 6.845 6.879 1.00 17.06 222 TRP A N 1
ATOM 1661 C CA . TRP A 1 242 ? -6.568 5.528 6.212 1.00 16.50 222 TRP A CA 1
ATOM 1662 C C . TRP A 1 242 ? -6.733 5.668 4.709 1.00 15.98 222 TRP A C 1
ATOM 1663 O O . TRP A 1 242 ? -7.243 6.690 4.223 1.00 16.36 222 TRP A O 1
ATOM 1674 N N . VAL A 1 243 ? -6.159 4.703 4.020 1.00 15.88 223 VAL A N 1
ATOM 1675 C CA . VAL A 1 243 ? -6.176 4.650 2.535 1.00 15.47 223 VAL A CA 1
ATOM 1676 C C . VAL A 1 243 ? -6.577 3.244 2.129 1.00 15.13 223 VAL A C 1
ATOM 1677 O O . VAL A 1 243 ? -6.308 2.301 2.901 1.00 17.56 223 VAL A O 1
ATOM 1681 N N . ILE A 1 244 ? -7.152 3.104 0.953 1.00 14.61 224 ILE A N 1
ATOM 1682 C CA . ILE A 1 244 ? -7.527 1.762 0.436 1.00 14.15 224 ILE A CA 1
ATOM 1683 C C . ILE A 1 244 ? -6.468 1.242 -0.536 1.00 15.98 224 ILE A C 1
ATOM 1684 O O . ILE A 1 244 ? -5.857 1.993 -1.283 1.00 17.73 224 ILE A O 1
ATOM 1689 N N . LEU A 1 245 ? -6.312 -0.078 -0.506 1.00 16.42 225 LEU A N 1
ATOM 1690 C CA . LEU A 1 245 ? -5.476 -0.840 -1.432 1.00 17.45 225 LEU A CA 1
ATOM 1691 C C . LEU A 1 245 ? -6.382 -1.467 -2.505 1.00 17.55 225 LEU A C 1
ATOM 1692 O O . LEU A 1 245 ? -7.630 -1.530 -2.318 1.00 17.10 225 LEU A O 1
ATOM 1697 N N . SER A 1 246 ? -5.785 -1.860 -3.614 1.00 18.07 226 SER A N 1
ATOM 1698 C CA . SER A 1 246 ? -6.552 -2.296 -4.787 1.00 17.23 226 SER A CA 1
ATOM 1699 C C . SER A 1 246 ? -6.648 -3.813 -4.922 1.00 17.49 226 SER A C 1
ATOM 1700 O O . SER A 1 246 ? -7.434 -4.240 -5.781 1.00 19.16 226 SER A O 1
ATOM 1703 N N . SER A 1 247 ? -5.872 -4.641 -4.225 1.00 19.26 227 SER A N 1
ATOM 1704 C CA . SER A 1 247 ? -5.961 -6.118 -4.377 1.00 21.24 227 SER A CA 1
ATOM 1705 C C . SER A 1 247 ? -7.413 -6.540 -4.224 1.00 20.88 227 SER A C 1
ATOM 1706 O O . SER A 1 247 ? -8.041 -6.166 -3.224 1.00 20.77 227 SER A O 1
ATOM 1709 N N . GLY A 1 248 ? -7.880 -7.321 -5.166 1.00 23.86 228 GLY A N 1
ATOM 1710 C CA . GLY A 1 248 ? -9.243 -7.861 -5.172 1.00 25.34 228 GLY A CA 1
ATOM 1711 C C . GLY A 1 248 ? -10.277 -6.908 -5.755 1.00 24.08 228 GLY A C 1
ATOM 1712 O O . GLY A 1 248 ? -11.406 -7.378 -5.918 1.00 23.56 228 GLY A O 1
ATOM 1713 N N . VAL A 1 249 ? -9.913 -5.667 -6.110 1.00 19.10 229 VAL A N 1
ATOM 1714 C CA . VAL A 1 249 ? -10.885 -4.708 -6.697 1.00 17.97 229 VAL A CA 1
ATOM 1715 C C . VAL A 1 249 ? -10.598 -4.622 -8.188 1.00 18.47 229 VAL A C 1
ATOM 1716 O O . VAL A 1 249 ? -9.455 -4.248 -8.565 1.00 20.54 229 VAL A O 1
ATOM 1720 N N . ASP A 1 250 ? -11.602 -4.868 -9.031 1.00 17.40 230 ASP A N 1
ATOM 1721 C CA . ASP A 1 250 ? -11.425 -4.654 -10.471 1.00 19.08 230 ASP A CA 1
ATOM 1722 C C . ASP A 1 250 ? -10.865 -3.251 -10.703 1.00 17.54 230 ASP A C 1
ATOM 1723 O O . ASP A 1 250 ? -11.337 -2.273 -10.142 1.00 18.38 230 ASP A O 1
ATOM 1728 N N . GLU A 1 251 ? -9.909 -3.100 -11.625 1.00 18.55 231 GLU A N 1
ATOM 1729 C CA . GLU A 1 251 ? -9.332 -1.780 -11.925 1.00 17.77 231 GLU A CA 1
ATOM 1730 C C . GLU A 1 251 ? -10.409 -0.790 -12.336 1.00 16.56 231 GLU A C 1
ATOM 1731 O O . GLU A 1 251 ? -10.221 0.387 -12.166 1.00 18.21 231 GLU A O 1
ATOM 1737 N N . LYS A 1 252 ? -11.503 -1.262 -12.946 1.00 17.63 232 LYS A N 1
ATOM 1738 C CA . LYS A 1 252 ? -12.574 -0.338 -13.403 1.00 16.86 232 LYS A CA 1
ATOM 1739 C C . LYS A 1 252 ? -13.447 0.099 -12.237 1.00 15.87 232 LYS A C 1
ATOM 1740 O O . LYS A 1 252 ? -14.097 1.143 -12.404 1.00 17.41 232 LYS A O 1
ATOM 1746 N N . LEU A 1 253 ? -13.451 -0.631 -11.127 1.00 15.58 233 LEU A N 1
ATOM 1747 C CA . LEU A 1 253 ? -14.270 -0.282 -9.935 1.00 15.57 233 LEU A CA 1
ATOM 1748 C C . LEU A 1 253 ? -13.440 0.511 -8.903 1.00 15.77 233 LEU A C 1
ATOM 1749 O O . LEU A 1 253 ? -13.972 1.003 -7.935 1.00 15.41 233 LEU A O 1
ATOM 1754 N N . PHE A 1 254 ? -12.139 0.590 -9.078 1.00 15.68 234 PHE A N 1
ATOM 1755 C CA . PHE A 1 254 ? -11.286 1.187 -8.042 1.00 13.75 234 PHE A CA 1
ATOM 1756 C C . PHE A 1 254 ? -11.514 2.677 -7.931 1.00 14.09 234 PHE A C 1
ATOM 1757 O O . PHE A 1 254 ? -11.500 3.189 -6.827 1.00 15.65 234 PHE A O 1
ATOM 1765 N N . PRO A 1 255 ? -11.763 3.451 -9.013 1.00 15.15 235 PRO A N 1
ATOM 1766 C CA . PRO A 1 255 ? -12.022 4.891 -8.851 1.00 15.12 235 PRO A CA 1
ATOM 1767 C C . PRO A 1 255 ? -13.281 5.150 -7.981 1.00 16.33 235 PRO A C 1
ATOM 1768 O O . PRO A 1 255 ? -13.257 5.992 -7.147 1.00 15.98 235 PRO A O 1
ATOM 1772 N N . ARG A 1 256 ? -14.350 4.370 -8.210 1.00 14.86 236 ARG A N 1
ATOM 1773 C CA . ARG A 1 256 ? -15.569 4.513 -7.403 1.00 14.92 236 ARG A CA 1
ATOM 1774 C C . ARG A 1 256 ? -15.234 4.108 -5.964 1.00 15.47 236 ARG A C 1
ATOM 1775 O O . ARG A 1 256 ? -15.764 4.732 -5.023 1.00 15.63 236 ARG A O 1
ATOM 1783 N N . ALA A 1 257 ? -14.428 3.071 -5.772 1.00 15.90 237 ALA A N 1
ATOM 1784 C CA . ALA A 1 257 ? -14.056 2.625 -4.412 1.00 15.29 237 ALA A CA 1
ATOM 1785 C C . ALA A 1 257 ? -13.345 3.769 -3.660 1.00 15.70 237 ALA A C 1
ATOM 1786 O O . ALA A 1 257 ? -13.630 4.000 -2.476 1.00 16.03 237 ALA A O 1
ATOM 1788 N N . VAL A 1 258 ? -12.410 4.447 -4.309 1.00 14.36 238 VAL A N 1
ATOM 1789 C CA . VAL A 1 258 ? -11.715 5.607 -3.696 1.00 14.60 238 VAL A CA 1
ATOM 1790 C C . VAL A 1 258 ? -12.748 6.698 -3.355 1.00 14.70 238 VAL A C 1
ATOM 1791 O O . VAL A 1 258 ? -12.726 7.221 -2.268 1.00 18.23 238 VAL A O 1
ATOM 1795 N N . ARG A 1 259 ? -13.647 7.009 -4.273 1.00 15.87 239 ARG A N 1
ATOM 1796 C CA . ARG A 1 259 ? -14.684 8.036 -4.021 1.00 15.37 239 ARG A CA 1
ATOM 1797 C C . ARG A 1 259 ? -15.521 7.670 -2.786 1.00 16.16 239 ARG A C 1
ATOM 1798 O O . ARG A 1 259 ? -15.712 8.516 -1.917 1.00 17.84 239 ARG A O 1
ATOM 1806 N N . VAL A 1 260 ? -15.951 6.434 -2.715 1.00 15.17 240 VAL A N 1
ATOM 1807 C CA . VAL A 1 260 ? -16.846 5.999 -1.600 1.00 14.81 240 VAL A CA 1
ATOM 1808 C C . VAL A 1 260 ? -16.050 5.967 -0.294 1.00 16.34 240 VAL A C 1
ATOM 1809 O O . VAL A 1 260 ? -16.542 6.412 0.759 1.00 16.87 240 VAL A O 1
ATOM 1813 N N . ALA A 1 261 ? -14.881 5.362 -0.321 1.00 15.44 241 ALA A N 1
ATOM 1814 C CA . ALA A 1 261 ? -14.063 5.272 0.891 1.00 14.22 241 ALA A CA 1
ATOM 1815 C C . ALA A 1 261 ? -13.782 6.673 1.427 1.00 14.36 241 ALA A C 1
ATOM 1816 O O . ALA A 1 261 ? -13.855 6.892 2.657 1.00 15.06 241 ALA A O 1
ATOM 1818 N N . MET A 1 262 ? -13.457 7.602 0.540 1.00 14.75 242 MET A N 1
ATOM 1819 C CA . MET A 1 262 ? -13.127 8.974 0.985 1.00 14.95 242 MET A CA 1
ATOM 1820 C C . MET A 1 262 ? -14.393 9.678 1.512 1.00 16.19 242 MET A C 1
ATOM 1821 O O . MET A 1 262 ? -14.269 10.408 2.462 1.00 17.24 242 MET A O 1
ATOM 1826 N N . GLU A 1 263 ? -15.540 9.451 0.870 1.00 15.73 243 GLU A N 1
ATOM 1827 C CA . GLU A 1 263 ? -16.828 9.992 1.393 1.00 16.57 243 GLU A CA 1
ATOM 1828 C C . GLU A 1 263 ? -17.032 9.508 2.828 1.00 18.84 243 GLU A C 1
ATOM 1829 O O . GLU A 1 263 ? -17.568 10.315 3.659 1.00 19.14 243 GLU A O 1
ATOM 1835 N N . ALA A 1 264 ? -16.608 8.284 3.147 1.00 16.83 244 ALA A N 1
ATOM 1836 C CA . ALA A 1 264 ? -16.706 7.687 4.490 1.00 14.44 244 ALA A CA 1
ATOM 1837 C C . ALA A 1 264 ? -15.632 8.192 5.458 1.00 16.10 244 ALA A C 1
ATOM 1838 O O . ALA A 1 264 ? -15.782 7.880 6.656 1.00 18.47 244 ALA A O 1
ATOM 1840 N N . GLY A 1 265 ? -14.572 8.850 4.975 1.00 15.80 245 GLY A N 1
ATOM 1841 C CA . GLY A 1 265 ? -13.521 9.356 5.874 1.00 16.08 245 GLY A CA 1
ATOM 1842 C C . GLY A 1 265 ? -12.112 8.941 5.465 1.00 17.27 245 GLY A C 1
ATOM 1843 O O . GLY A 1 265 ? -11.176 9.427 6.137 1.00 16.66 245 GLY A O 1
ATOM 1844 N N . ALA A 1 266 ? -11.959 8.027 4.519 1.00 15.80 246 ALA A N 1
ATOM 1845 C CA . ALA A 1 266 ? -10.597 7.698 4.021 1.00 15.76 246 ALA A CA 1
ATOM 1846 C C . ALA A 1 266 ? -9.943 8.963 3.453 1.00 17.75 246 ALA A C 1
ATOM 1847 O O . ALA A 1 266 ? -10.633 9.894 3.052 1.00 16.71 246 ALA A O 1
ATOM 1849 N N . SER A 1 267 ? -8.608 8.929 3.309 1.00 16.34 247 SER A N 1
ATOM 1850 C CA . SER A 1 267 ? -7.816 10.062 2.795 1.00 15.81 247 SER A CA 1
ATOM 1851 C C . SER A 1 267 ? -7.117 9.749 1.475 1.00 14.52 247 SER A C 1
ATOM 1852 O O . SER A 1 267 ? -6.412 10.615 0.987 1.00 16.25 247 SER A O 1
ATOM 1855 N N . GLY A 1 268 ? -7.425 8.598 0.855 1.00 14.77 248 GLY A N 1
ATOM 1856 C CA . GLY A 1 268 ? -6.868 8.296 -0.475 1.00 15.37 248 GLY A CA 1
ATOM 1857 C C . GLY A 1 268 ? -6.598 6.833 -0.658 1.00 15.25 248 GLY A C 1
ATOM 1858 O O . GLY A 1 268 ? -7.352 5.992 -0.139 1.00 16.07 248 GLY A O 1
ATOM 1859 N N . PHE A 1 269 ? -5.519 6.529 -1.403 1.00 15.24 249 PHE A N 1
ATOM 1860 C CA . PHE A 1 269 ? -5.238 5.149 -1.848 1.00 15.78 249 PHE A CA 1
ATOM 1861 C C . PHE A 1 269 ? -3.718 4.907 -1.827 1.00 16.52 249 PHE A C 1
ATOM 1862 O O . PHE A 1 269 ? -2.926 5.832 -1.915 1.00 16.30 249 PHE A O 1
ATOM 1870 N N . LEU A 1 270 ? -3.380 3.634 -1.645 1.00 16.97 250 LEU A N 1
ATOM 1871 C CA . LEU A 1 270 ? -1.987 3.148 -1.850 1.00 18.62 250 LEU A CA 1
ATOM 1872 C C . LEU A 1 270 ? -2.177 1.873 -2.676 1.00 20.31 250 LEU A C 1
ATOM 1873 O O . LEU A 1 270 ? -2.572 0.840 -2.055 1.00 21.04 250 LEU A O 1
ATOM 1878 N N . ALA A 1 271 ? -1.975 1.984 -3.993 1.00 18.86 251 ALA A N 1
ATOM 1879 C CA . ALA A 1 271 ? -2.460 0.974 -4.956 1.00 20.03 251 ALA A CA 1
ATOM 1880 C C . ALA A 1 271 ? -1.391 0.572 -5.956 1.00 16.42 251 ALA A C 1
ATOM 1881 O O . ALA A 1 271 ? -0.613 1.420 -6.372 1.00 17.43 251 ALA A O 1
ATOM 1883 N N . GLY A 1 272 ? -1.481 -0.689 -6.351 1.00 18.34 252 GLY A N 1
ATOM 1884 C CA . GLY A 1 272 ? -0.554 -1.239 -7.362 1.00 16.89 252 GLY A CA 1
ATOM 1885 C C . GLY A 1 272 ? -1.361 -1.852 -8.469 1.00 14.90 252 GLY A C 1
ATOM 1886 O O . GLY A 1 272 ? -1.354 -1.329 -9.579 1.00 18.18 252 GLY A O 1
ATOM 1887 N N . ARG A 1 273 ? -1.949 -3.001 -8.222 1.00 19.06 253 ARG A N 1
ATOM 1888 C CA . ARG A 1 273 ? -2.614 -3.776 -9.296 1.00 18.31 253 ARG A CA 1
ATOM 1889 C C . ARG A 1 273 ? -3.591 -2.923 -10.110 1.00 20.06 253 ARG A C 1
ATOM 1890 O O . ARG A 1 273 ? -3.574 -3.047 -11.369 1.00 21.58 253 ARG A O 1
ATOM 1898 N N . ALA A 1 274 ? -4.430 -2.098 -9.471 1.00 20.00 254 ALA A N 1
ATOM 1899 C CA . ALA A 1 274 ? -5.458 -1.367 -10.245 1.00 21.21 254 ALA A CA 1
ATOM 1900 C C . ALA A 1 274 ? -4.794 -0.332 -11.163 1.00 22.84 254 ALA A C 1
ATOM 1901 O O . ALA A 1 274 ? -5.466 0.250 -11.999 1.00 23.52 254 ALA A O 1
ATOM 1903 N N . VAL A 1 275 ? -3.529 -0.001 -10.924 1.00 20.54 255 VAL A N 1
ATOM 1904 C CA . VAL A 1 275 ? -2.769 0.940 -11.788 1.00 20.45 255 VAL A CA 1
ATOM 1905 C C . VAL A 1 275 ? -2.030 0.162 -12.899 1.00 21.56 255 VAL A C 1
ATOM 1906 O O . VAL A 1 275 ? -2.222 0.522 -14.063 1.00 21.01 255 VAL A O 1
ATOM 1910 N N . TRP A 1 276 ? -1.270 -0.890 -12.601 1.00 19.98 256 TRP A N 1
ATOM 1911 C CA . TRP A 1 276 ? -0.322 -1.457 -13.623 1.00 19.48 256 TRP A CA 1
ATOM 1912 C C . TRP A 1 276 ? -0.545 -2.938 -13.975 1.00 20.57 256 TRP A C 1
ATOM 1913 O O . TRP A 1 276 ? 0.158 -3.417 -14.875 1.00 21.74 256 TRP A O 1
ATOM 1924 N N . SER A 1 277 ? -1.413 -3.698 -13.332 1.00 20.97 257 SER A N 1
ATOM 1925 C CA A SER A 1 277 ? -1.525 -5.163 -13.584 0.50 23.39 257 SER A CA 1
ATOM 1926 C CA B SER A 1 277 ? -1.521 -5.161 -13.585 0.50 22.31 257 SER A CA 1
ATOM 1927 C C . SER A 1 277 ? -1.842 -5.428 -15.062 1.00 23.70 257 SER A C 1
ATOM 1928 O O . SER A 1 277 ? -1.263 -6.391 -15.621 1.00 23.24 257 SER A O 1
ATOM 1933 N N . SER A 1 278 ? -2.677 -4.603 -15.681 1.00 20.69 258 SER A N 1
ATOM 1934 C CA . SER A 1 278 ? -3.203 -4.932 -17.031 1.00 22.51 258 SER A CA 1
ATOM 1935 C C . SER A 1 278 ? -2.103 -4.855 -18.094 1.00 23.06 258 SER A C 1
ATOM 1936 O O . SER A 1 278 ? -2.362 -5.319 -19.207 1.00 22.18 258 SER A O 1
ATOM 1939 N N . VAL A 1 279 ? -0.971 -4.208 -17.833 1.00 21.55 259 VAL A N 1
ATOM 1940 C CA . VAL A 1 279 ? 0.067 -4.086 -18.910 1.00 21.22 259 VAL A CA 1
ATOM 1941 C C . VAL A 1 279 ? 1.079 -5.238 -18.825 1.00 22.83 259 VAL A C 1
ATOM 1942 O O . VAL A 1 279 ? 1.918 -5.354 -19.768 1.00 23.12 259 VAL A O 1
ATOM 1946 N N . ILE A 1 280 ? 1.000 -6.096 -17.813 1.00 23.61 260 ILE A N 1
ATOM 1947 C CA . ILE A 1 280 ? 1.921 -7.261 -17.731 1.00 27.53 260 ILE A CA 1
ATOM 1948 C C . ILE A 1 280 ? 1.639 -8.172 -18.930 1.00 26.61 260 ILE A C 1
ATOM 1949 O O . ILE A 1 280 ? 0.510 -8.574 -19.136 1.00 28.94 260 ILE A O 1
ATOM 1954 N N . GLY A 1 281 ? 2.665 -8.457 -19.715 1.00 29.82 261 GLY A N 1
ATOM 1955 C CA . GLY A 1 281 ? 2.517 -9.363 -20.859 1.00 31.08 261 GLY A CA 1
ATOM 1956 C C . GLY A 1 281 ? 2.354 -8.609 -22.158 1.00 33.11 261 GLY A C 1
ATOM 1957 O O . GLY A 1 281 ? 2.519 -9.257 -23.210 1.00 36.11 261 GLY A O 1
ATOM 1958 N N . LEU A 1 282 ? 2.092 -7.295 -22.135 1.00 29.04 262 LEU A N 1
ATOM 1959 C CA . LEU A 1 282 ? 1.918 -6.541 -23.407 1.00 27.79 262 LEU A CA 1
ATOM 1960 C C . LEU A 1 282 ? 3.287 -6.228 -23.998 1.00 28.08 262 LEU A C 1
ATOM 1961 O O . LEU A 1 282 ? 4.269 -6.072 -23.275 1.00 26.86 262 LEU A O 1
ATOM 1966 N N . PRO A 1 283 ? 3.368 -5.994 -25.319 1.00 26.73 263 PRO A N 1
ATOM 1967 C CA . PRO A 1 283 ? 4.577 -5.460 -25.920 1.00 27.78 263 PRO A CA 1
ATOM 1968 C C . PRO A 1 283 ? 4.801 -4.016 -25.455 1.00 29.85 263 PRO A C 1
ATOM 1969 O O . PRO A 1 283 ? 3.839 -3.356 -25.050 1.00 27.11 263 PRO A O 1
ATOM 1973 N N . ASP A 1 284 ? 6.033 -3.524 -25.544 1.00 27.80 264 ASP A N 1
ATOM 1974 C CA . ASP A 1 284 ? 6.350 -2.090 -25.380 1.00 25.29 264 ASP A CA 1
ATOM 1975 C C . ASP A 1 284 ? 5.914 -1.671 -23.965 1.00 27.61 264 ASP A C 1
ATOM 1976 O O . ASP A 1 284 ? 5.152 -0.680 -23.831 1.00 24.08 264 ASP A O 1
ATOM 1981 N N . THR A 1 285 ? 6.494 -2.293 -22.960 1.00 23.86 265 THR A N 1
ATOM 1982 C CA . THR A 1 285 ? 6.072 -2.090 -21.545 1.00 25.68 265 THR A CA 1
ATOM 1983 C C . THR A 1 285 ? 6.059 -0.587 -21.191 1.00 25.32 265 THR A C 1
ATOM 1984 O O . THR A 1 285 ? 5.111 -0.089 -20.522 1.00 23.62 265 THR A O 1
ATOM 1988 N N . GLU A 1 286 ? 7.097 0.169 -21.492 1.00 23.07 266 GLU A N 1
ATOM 1989 C CA . GLU A 1 286 ? 7.183 1.603 -21.131 1.00 24.50 266 GLU A CA 1
ATOM 1990 C C . GLU A 1 286 ? 6.093 2.409 -21.829 1.00 24.74 266 GLU A C 1
ATOM 1991 O O . GLU A 1 286 ? 5.508 3.270 -21.161 1.00 25.30 266 GLU A O 1
ATOM 1997 N N . LEU A 1 287 ? 5.814 2.174 -23.111 1.00 22.62 267 LEU A N 1
ATOM 1998 C CA . LEU A 1 287 ? 4.677 2.895 -23.760 1.00 23.78 267 LEU A CA 1
ATOM 1999 C C . LEU A 1 287 ? 3.387 2.521 -23.021 1.00 20.07 267 LEU A C 1
ATOM 2000 O O . LEU A 1 287 ? 2.533 3.381 -22.872 1.00 24.44 267 LEU A O 1
ATOM 2005 N N . MET A 1 288 ? 3.210 1.251 -22.690 1.00 19.49 268 MET A N 1
ATOM 2006 C CA . MET A 1 288 ? 1.947 0.788 -22.044 1.00 20.16 268 MET A CA 1
ATOM 2007 C C . MET A 1 288 ? 1.834 1.430 -20.663 1.00 21.64 268 MET A C 1
ATOM 2008 O O . MET A 1 288 ? 0.749 1.827 -20.267 1.00 19.51 268 MET A O 1
ATOM 2013 N N . LEU A 1 289 ? 2.903 1.482 -19.881 1.00 20.56 269 LEU A N 1
ATOM 2014 C CA . LEU A 1 289 ? 2.813 2.166 -18.567 1.00 20.74 269 LEU A CA 1
ATOM 2015 C C . LEU A 1 289 ? 2.429 3.636 -18.753 1.00 21.03 269 LEU A C 1
ATOM 2016 O O . LEU A 1 289 ? 1.611 4.153 -17.968 1.00 21.17 269 LEU A O 1
ATOM 2021 N N . ARG A 1 290 ? 2.909 4.311 -19.799 1.00 19.95 270 ARG A N 1
ATOM 2022 C CA . ARG A 1 290 ? 2.607 5.739 -20.000 1.00 20.04 270 ARG A CA 1
ATOM 2023 C C . ARG A 1 290 ? 1.169 5.885 -20.503 1.00 20.30 270 ARG A C 1
ATOM 2024 O O . ARG A 1 290 ? 0.486 6.854 -20.094 1.00 20.33 270 ARG A O 1
ATOM 2032 N N . ASP A 1 291 ? 0.722 5.002 -21.396 1.00 20.37 271 ASP A N 1
ATOM 2033 C CA . ASP A 1 291 ? -0.554 5.253 -22.094 1.00 22.05 271 ASP A CA 1
ATOM 2034 C C . ASP A 1 291 ? -1.740 4.554 -21.428 1.00 20.64 271 ASP A C 1
ATOM 2035 O O . ASP A 1 291 ? -2.898 4.985 -21.706 1.00 21.67 271 ASP A O 1
ATOM 2040 N N . VAL A 1 292 ? -1.517 3.469 -20.701 1.00 20.40 272 VAL A N 1
ATOM 2041 C CA . VAL A 1 292 ? -2.607 2.637 -20.137 1.00 20.07 272 VAL A CA 1
ATOM 2042 C C . VAL A 1 292 ? -2.591 2.879 -18.629 1.00 19.35 272 VAL A C 1
ATOM 2043 O O . VAL A 1 292 ? -3.650 3.222 -18.065 1.00 21.23 272 VAL A O 1
ATOM 2047 N N . SER A 1 293 ? -1.450 2.667 -17.965 1.00 19.09 273 SER A N 1
ATOM 2048 C CA . SER A 1 293 ? -1.383 2.755 -16.494 1.00 18.17 273 SER A CA 1
ATOM 2049 C C . SER A 1 293 ? -1.450 4.213 -16.023 1.00 17.78 273 SER A C 1
ATOM 2050 O O . SER A 1 293 ? -2.171 4.520 -15.048 1.00 19.75 273 SER A O 1
ATOM 2053 N N . ALA A 1 294 ? -0.700 5.135 -16.630 1.00 17.54 274 ALA A N 1
ATOM 2054 C CA . ALA A 1 294 ? -0.564 6.502 -16.107 1.00 17.53 274 ALA A CA 1
ATOM 2055 C C . ALA A 1 294 ? -1.929 7.196 -16.073 1.00 18.11 274 ALA A C 1
ATOM 2056 O O . ALA A 1 294 ? -2.255 7.876 -15.095 1.00 19.24 274 ALA A O 1
ATOM 2058 N N . PRO A 1 295 ? -2.772 7.125 -17.128 1.00 18.05 275 PRO A N 1
ATOM 2059 C CA . PRO A 1 295 ? -4.070 7.808 -17.054 1.00 17.76 275 PRO A CA 1
ATOM 2060 C C . PRO A 1 295 ? -4.936 7.317 -15.896 1.00 17.15 275 PRO A C 1
ATOM 2061 O O . PRO A 1 295 ? -5.700 8.136 -15.328 1.00 16.52 275 PRO A O 1
ATOM 2065 N N . LYS A 1 296 ? -4.847 6.037 -15.566 1.00 17.85 276 LYS A N 1
ATOM 2066 C CA . LYS A 1 296 ? -5.589 5.464 -14.420 1.00 15.87 276 LYS A CA 1
ATOM 2067 C C . LYS A 1 296 ? -5.078 6.126 -13.143 1.00 17.01 276 LYS A C 1
ATOM 2068 O O . LYS A 1 296 ? -5.907 6.547 -12.299 1.00 17.07 276 LYS A O 1
ATOM 2074 N N . LEU A 1 297 ? -3.779 6.200 -12.941 1.00 17.59 277 LEU A N 1
ATOM 2075 C CA . LEU A 1 297 ? -3.206 6.788 -11.714 1.00 17.93 277 LEU A CA 1
ATOM 2076 C C . LEU A 1 297 ? -3.542 8.283 -11.652 1.00 17.11 277 LEU A C 1
ATOM 2077 O O . LEU A 1 297 ? -3.892 8.808 -10.562 1.00 17.60 277 LEU A O 1
ATOM 2082 N N . GLN A 1 298 ? -3.458 8.987 -12.788 1.00 16.81 278 GLN A N 1
ATOM 2083 C CA . GLN A 1 298 ? -3.791 10.416 -12.839 1.00 16.79 278 GLN A CA 1
ATOM 2084 C C . GLN A 1 298 ? -5.247 10.627 -12.394 1.00 16.73 278 GLN A C 1
ATOM 2085 O O . GLN A 1 298 ? -5.514 11.538 -11.610 1.00 18.43 278 GLN A O 1
ATOM 2091 N N . ARG A 1 299 ? -6.176 9.803 -12.918 1.00 16.59 279 ARG A N 1
ATOM 2092 C CA . ARG A 1 299 ? -7.597 9.986 -12.544 1.00 15.78 279 ARG A CA 1
ATOM 2093 C C . ARG A 1 299 ? -7.770 9.756 -11.057 1.00 17.88 279 ARG A C 1
ATOM 2094 O O . ARG A 1 299 ? -8.531 10.496 -10.439 1.00 17.01 279 ARG A O 1
ATOM 2102 N N . LEU A 1 300 ? -7.124 8.740 -10.487 1.00 17.51 280 LEU A N 1
ATOM 2103 C CA . LEU A 1 300 ? -7.288 8.478 -9.028 1.00 16.29 280 LEU A CA 1
ATOM 2104 C C . LEU A 1 300 ? -6.802 9.713 -8.259 1.00 15.83 280 LEU A C 1
ATOM 2105 O O . LEU A 1 300 ? -7.429 10.083 -7.245 1.00 15.53 280 LEU A O 1
ATOM 2110 N N . GLY A 1 301 ? -5.673 10.315 -8.666 1.00 16.95 281 GLY A N 1
ATOM 2111 C CA . GLY A 1 301 ? -5.133 11.540 -8.027 1.00 17.59 281 GLY A CA 1
ATOM 2112 C C . GLY A 1 301 ? -6.139 12.687 -8.079 1.00 18.82 281 GLY A C 1
ATOM 2113 O O . GLY A 1 301 ? -6.293 13.416 -7.075 1.00 19.19 281 GLY A O 1
ATOM 2114 N N . GLU A 1 302 ? -6.794 12.837 -9.225 1.00 18.37 282 GLU A N 1
ATOM 2115 C CA . GLU A 1 302 ? -7.813 13.898 -9.401 1.00 17.79 282 GLU A CA 1
ATOM 2116 C C . GLU A 1 302 ? -8.994 13.662 -8.459 1.00 16.28 282 GLU A C 1
ATOM 2117 O O . GLU A 1 302 ? -9.494 14.608 -7.874 1.00 17.90 282 GLU A O 1
ATOM 2123 N N . ILE A 1 303 ? -9.419 12.407 -8.334 1.00 15.82 283 ILE A N 1
ATOM 2124 C CA . ILE A 1 303 ? -10.519 12.054 -7.414 1.00 15.60 283 ILE A CA 1
ATOM 2125 C C . ILE A 1 303 ? -10.101 12.398 -5.995 1.00 16.26 283 ILE A C 1
ATOM 2126 O O . ILE A 1 303 ? -10.933 12.904 -5.211 1.00 17.29 283 ILE A O 1
ATOM 2131 N N . VAL A 1 304 ? -8.894 12.065 -5.597 1.00 16.18 284 VAL A N 1
ATOM 2132 C CA . VAL A 1 304 ? -8.429 12.354 -4.233 1.00 17.07 284 VAL A CA 1
ATOM 2133 C C . VAL A 1 304 ? -8.533 13.862 -3.959 1.00 17.35 284 VAL A C 1
ATOM 2134 O O . VAL A 1 304 ? -9.094 14.226 -2.917 1.00 17.87 284 VAL A O 1
ATOM 2138 N N . ASP A 1 305 ? -8.066 14.700 -4.884 1.00 17.14 285 ASP A N 1
ATOM 2139 C CA . ASP A 1 305 ? -8.139 16.161 -4.685 1.00 17.37 285 ASP A CA 1
ATOM 2140 C C . ASP A 1 305 ? -9.607 16.587 -4.628 1.00 17.40 285 ASP A C 1
ATOM 2141 O O . ASP A 1 305 ? -9.946 17.461 -3.793 1.00 19.43 285 ASP A O 1
ATOM 2146 N N . GLU A 1 306 ? -10.439 16.054 -5.518 1.00 17.40 286 GLU A N 1
ATOM 2147 C CA . GLU A 1 306 ? -11.883 16.469 -5.529 1.00 18.61 286 GLU A CA 1
ATOM 2148 C C . GLU A 1 306 ? -12.518 16.137 -4.165 1.00 18.30 286 GLU A C 1
ATOM 2149 O O . GLU A 1 306 ? -13.320 16.920 -3.618 1.00 19.21 286 GLU A O 1
ATOM 2155 N N . MET A 1 307 ? -12.227 14.978 -3.603 1.00 17.17 287 MET A N 1
ATOM 2156 C CA . MET A 1 307 ? -12.820 14.578 -2.307 1.00 17.53 287 MET A CA 1
ATOM 2157 C C . MET A 1 307 ? -12.217 15.406 -1.162 1.00 19.59 287 MET A C 1
ATOM 2158 O O . MET A 1 307 ? -12.954 15.796 -0.246 1.00 20.20 287 MET A O 1
ATOM 2163 N N . MET A 1 308 ? -10.925 15.699 -1.163 1.00 19.08 288 MET A N 1
ATOM 2164 C CA . MET A 1 308 ? -10.303 16.532 -0.123 1.00 19.39 288 MET A CA 1
ATOM 2165 C C . MET A 1 308 ? -10.881 17.957 -0.166 1.00 23.53 288 MET A C 1
ATOM 2166 O O . MET A 1 308 ? -11.039 18.546 0.918 1.00 24.21 288 MET A O 1
ATOM 2171 N N . ALA A 1 309 ? -11.280 18.429 -1.349 1.00 20.45 289 ALA A N 1
ATOM 2172 C CA . ALA A 1 309 ? -11.786 19.808 -1.535 1.00 22.63 289 ALA A CA 1
ATOM 2173 C C . ALA A 1 309 ? -13.137 19.933 -0.824 1.00 26.64 289 ALA A C 1
ATOM 2174 O O . ALA A 1 309 ? -13.482 21.059 -0.485 1.00 28.55 289 ALA A O 1
ATOM 2176 N N . LYS A 1 310 ? -13.859 18.832 -0.610 1.00 27.52 290 LYS A N 1
ATOM 2177 C CA . LYS A 1 310 ? -15.181 18.833 0.093 1.00 30.77 290 LYS A CA 1
ATOM 2178 C C . LYS A 1 310 ? -15.013 18.925 1.613 1.00 37.41 290 LYS A C 1
ATOM 2179 O O . LYS A 1 310 ? -16.044 19.123 2.297 1.00 42.49 290 LYS A O 1
ATOM 2185 N N . ARG A 1 311 ? -13.796 18.851 2.154 1.00 35.62 291 ARG A N 1
ATOM 2186 C CA . ARG A 1 311 ? -13.552 18.989 3.619 1.00 40.36 291 ARG A CA 1
ATOM 2187 C C . ARG A 1 311 ? -13.269 20.452 3.986 1.00 46.77 291 ARG A C 1
ATOM 2188 O O . ARG A 1 311 ? -12.495 21.113 3.292 1.00 52.20 291 ARG A O 1
ATOM 2196 N N . MET B 1 21 ? -22.459 29.025 -50.847 1.00 42.65 1 MET B N 1
ATOM 2197 C CA . MET B 1 21 ? -22.374 27.947 -49.776 1.00 40.26 1 MET B CA 1
ATOM 2198 C C . MET B 1 21 ? -21.011 27.999 -49.058 1.00 32.18 1 MET B C 1
ATOM 2199 O O . MET B 1 21 ? -19.990 27.690 -49.675 1.00 34.26 1 MET B O 1
ATOM 2201 N N . ASN B 1 22 ? -21.028 28.340 -47.768 1.00 30.00 2 ASN B N 1
ATOM 2202 C CA . ASN B 1 22 ? -19.852 28.290 -46.859 1.00 29.10 2 ASN B CA 1
ATOM 2203 C C . ASN B 1 22 ? -19.726 26.883 -46.262 1.00 28.43 2 ASN B C 1
ATOM 2204 O O . ASN B 1 22 ? -20.134 26.691 -45.115 1.00 30.59 2 ASN B O 1
ATOM 2209 N N . ASN B 1 23 ? -19.069 25.987 -46.976 1.00 26.23 3 ASN B N 1
ATOM 2210 C CA . ASN B 1 23 ? -18.990 24.565 -46.553 1.00 28.11 3 ASN B CA 1
ATOM 2211 C C . ASN B 1 23 ? -18.068 24.456 -45.337 1.00 26.87 3 ASN B C 1
ATOM 2212 O O . ASN B 1 23 ? -17.113 25.265 -45.185 1.00 25.11 3 ASN B O 1
ATOM 2217 N N . TYR B 1 24 ? -18.326 23.477 -44.478 1.00 24.35 4 TYR B N 1
ATOM 2218 C CA . TYR B 1 24 ? -17.381 23.142 -43.399 1.00 21.81 4 TYR B CA 1
ATOM 2219 C C . TYR B 1 24 ? -16.096 22.630 -44.023 1.00 23.22 4 TYR B C 1
ATOM 2220 O O . TYR B 1 24 ? -16.085 22.190 -45.169 1.00 26.41 4 TYR B O 1
ATOM 2229 N N . THR B 1 25 ? -15.026 22.668 -43.243 1.00 23.07 5 THR B N 1
ATOM 2230 C CA . THR B 1 25 ? -13.690 22.179 -43.620 1.00 24.23 5 THR B CA 1
ATOM 2231 C C . THR B 1 25 ? -13.218 21.170 -42.582 1.00 25.78 5 THR B C 1
ATOM 2232 O O . THR B 1 25 ? -13.854 21.110 -41.516 1.00 24.12 5 THR B O 1
ATOM 2236 N N . ILE B 1 26 ? -12.195 20.380 -42.874 1.00 24.49 6 ILE B N 1
ATOM 2237 C CA . ILE B 1 26 ? -11.788 19.321 -41.912 1.00 27.97 6 ILE B CA 1
ATOM 2238 C C . ILE B 1 26 ? -11.361 19.972 -40.607 1.00 26.40 6 ILE B C 1
ATOM 2239 O O . ILE B 1 26 ? -11.524 19.344 -39.548 1.00 25.32 6 ILE B O 1
ATOM 2244 N N . LYS B 1 27 ? -10.898 21.233 -40.616 1.00 24.07 7 LYS B N 1
ATOM 2245 C CA . LYS B 1 27 ? -10.502 21.885 -39.344 1.00 24.94 7 LYS B CA 1
ATOM 2246 C C . LYS B 1 27 ? -11.717 21.985 -38.393 1.00 23.52 7 LYS B C 1
ATOM 2247 O O . LYS B 1 27 ? -11.508 22.044 -37.165 1.00 24.62 7 LYS B O 1
ATOM 2253 N N . ASP B 1 28 ? -12.936 21.971 -38.910 1.00 20.59 8 ASP B N 1
ATOM 2254 C CA . ASP B 1 28 ? -14.143 22.097 -38.062 1.00 22.32 8 ASP B CA 1
ATOM 2255 C C . ASP B 1 28 ? -14.374 20.853 -37.190 1.00 21.30 8 ASP B C 1
ATOM 2256 O O . ASP B 1 28 ? -15.195 20.939 -36.242 1.00 23.81 8 ASP B O 1
ATOM 2261 N N . ILE B 1 29 ? -13.714 19.735 -37.460 1.00 22.57 9 ILE B N 1
ATOM 2262 C CA . ILE B 1 29 ? -13.903 18.500 -36.641 1.00 20.64 9 ILE B CA 1
ATOM 2263 C C . ILE B 1 29 ? -12.570 18.075 -35.988 1.00 22.37 9 ILE B C 1
ATOM 2264 O O . ILE B 1 29 ? -12.562 17.035 -35.361 1.00 23.36 9 ILE B O 1
ATOM 2269 N N . THR B 1 30 ? -11.520 18.889 -36.043 1.00 21.21 10 THR B N 1
ATOM 2270 C CA . THR B 1 30 ? -10.212 18.601 -35.432 1.00 21.10 10 THR B CA 1
ATOM 2271 C C . THR B 1 30 ? -10.017 19.401 -34.146 1.00 20.88 10 THR B C 1
ATOM 2272 O O . THR B 1 30 ? -10.770 20.369 -33.881 1.00 23.39 10 THR B O 1
ATOM 2276 N N . ARG B 1 31 ? -9.071 18.941 -33.331 1.00 21.40 11 ARG B N 1
ATOM 2277 C CA . ARG B 1 31 ? -8.522 19.774 -32.242 1.00 21.68 11 ARG B CA 1
ATOM 2278 C C . ARG B 1 31 ? -7.891 21.024 -32.845 1.00 23.23 11 ARG B C 1
ATOM 2279 O O . ARG B 1 31 ? -7.655 21.042 -34.056 1.00 22.88 11 ARG B O 1
ATOM 2287 N N . ALA B 1 32 ? -7.583 22.028 -32.024 1.00 23.99 12 ALA B N 1
ATOM 2288 C CA . ALA B 1 32 ? -6.944 23.263 -32.543 1.00 25.67 12 ALA B CA 1
ATOM 2289 C C . ALA B 1 32 ? -5.643 22.919 -33.299 1.00 24.64 12 ALA B C 1
ATOM 2290 O O . ALA B 1 32 ? -5.407 23.605 -34.308 1.00 28.22 12 ALA B O 1
ATOM 2292 N N . SER B 1 33 ? -4.920 21.867 -32.898 1.00 25.70 13 SER B N 1
ATOM 2293 C CA . SER B 1 33 ? -3.654 21.373 -33.518 1.00 27.99 13 SER B CA 1
ATOM 2294 C C . SER B 1 33 ? -3.876 20.919 -34.959 1.00 29.20 13 SER B C 1
ATOM 2295 O O . SER B 1 33 ? -2.875 20.797 -35.705 1.00 29.05 13 SER B O 1
ATOM 2298 N N . GLY B 1 34 ? -5.104 20.570 -35.311 1.00 26.48 14 GLY B N 1
ATOM 2299 C CA . GLY B 1 34 ? -5.397 19.930 -36.602 1.00 25.94 14 GLY B CA 1
ATOM 2300 C C . GLY B 1 34 ? -5.451 18.414 -36.519 1.00 26.61 14 GLY B C 1
ATOM 2301 O O . GLY B 1 34 ? -5.759 17.810 -37.547 1.00 24.65 14 GLY B O 1
ATOM 2302 N N . GLY B 1 35 ? -5.214 17.825 -35.346 1.00 22.71 15 GLY B N 1
ATOM 2303 C CA . GLY B 1 35 ? -5.393 16.362 -35.215 1.00 21.76 15 GLY B CA 1
ATOM 2304 C C . GLY B 1 35 ? -6.844 16.015 -34.947 1.00 20.22 15 GLY B C 1
ATOM 2305 O O . GLY B 1 35 ? -7.539 16.780 -34.292 1.00 21.45 15 GLY B O 1
ATOM 2306 N N . PHE B 1 36 ? -7.269 14.833 -35.378 1.00 18.12 16 PHE B N 1
ATOM 2307 C CA . PHE B 1 36 ? -8.626 14.313 -35.132 1.00 19.87 16 PHE B CA 1
ATOM 2308 C C . PHE B 1 36 ? -8.620 13.471 -33.854 1.00 18.55 16 PHE B C 1
ATOM 2309 O O . PHE B 1 36 ? -7.893 12.483 -33.797 1.00 19.63 16 PHE B O 1
ATOM 2317 N N . ALA B 1 37 ? -9.494 13.804 -32.918 1.00 19.77 17 ALA B N 1
ATOM 2318 C CA . ALA B 1 37 ? -9.647 13.059 -31.660 1.00 20.54 17 ALA B CA 1
ATOM 2319 C C . ALA B 1 37 ? -11.131 12.831 -31.463 1.00 20.61 17 ALA B C 1
ATOM 2320 O O . ALA B 1 37 ? -11.769 13.572 -30.690 1.00 20.62 17 ALA B O 1
ATOM 2322 N N . MET B 1 38 ? -11.673 11.874 -32.236 1.00 19.36 18 MET B N 1
ATOM 2323 C CA . MET B 1 38 ? -13.135 11.836 -32.430 1.00 18.88 18 MET B CA 1
ATOM 2324 C C . MET B 1 38 ? -13.739 10.554 -31.825 1.00 17.71 18 MET B C 1
ATOM 2325 O O . MET B 1 38 ? -13.080 9.523 -31.768 1.00 18.43 18 MET B O 1
ATOM 2330 N N . LEU B 1 39 ? -14.923 10.710 -31.248 1.00 17.64 19 LEU B N 1
ATOM 2331 C CA . LEU B 1 39 ? -15.649 9.677 -30.473 1.00 18.83 19 LEU B CA 1
ATOM 2332 C C . LEU B 1 39 ? -16.794 9.137 -31.297 1.00 17.47 19 LEU B C 1
ATOM 2333 O O . LEU B 1 39 ? -17.610 9.921 -31.792 1.00 20.43 19 LEU B O 1
ATOM 2338 N N . ALA B 1 40 ? -16.896 7.818 -31.403 1.00 17.15 20 ALA B N 1
ATOM 2339 C CA . ALA B 1 40 ? -18.018 7.145 -32.096 1.00 19.21 20 ALA B CA 1
ATOM 2340 C C . ALA B 1 40 ? -18.945 6.533 -31.042 1.00 19.39 20 ALA B C 1
ATOM 2341 O O . ALA B 1 40 ? -18.465 5.714 -30.260 1.00 21.38 20 ALA B O 1
ATOM 2343 N N . VAL B 1 41 ? -20.220 6.886 -31.069 1.00 19.30 21 VAL B N 1
ATOM 2344 C CA . VAL B 1 41 ? -21.233 6.208 -30.218 1.00 19.94 21 VAL B CA 1
ATOM 2345 C C . VAL B 1 41 ? -22.415 5.811 -31.119 1.00 19.65 21 VAL B C 1
ATOM 2346 O O . VAL B 1 41 ? -23.491 5.650 -30.547 1.00 19.76 21 VAL B O 1
ATOM 2350 N N . ASP B 1 42 ? -22.203 5.624 -32.416 1.00 19.00 22 ASP B N 1
ATOM 2351 C CA . ASP B 1 42 ? -23.300 5.385 -33.390 1.00 18.56 22 ASP B CA 1
ATOM 2352 C C . ASP B 1 42 ? -23.595 3.894 -33.577 1.00 17.69 22 ASP B C 1
ATOM 2353 O O . ASP B 1 42 ? -24.397 3.574 -34.456 1.00 19.71 22 ASP B O 1
ATOM 2358 N N . GLN B 1 43 ? -23.002 3.005 -32.784 1.00 17.60 23 GLN B N 1
ATOM 2359 C CA . GLN B 1 43 ? -23.188 1.552 -32.952 1.00 18.51 23 GLN B CA 1
ATOM 2360 C C . GLN B 1 43 ? -24.647 1.197 -32.653 1.00 18.54 23 GLN B C 1
ATOM 2361 O O . GLN B 1 43 ? -25.237 1.709 -31.679 1.00 19.51 23 GLN B O 1
ATOM 2367 N N . ARG B 1 44 ? -25.242 0.322 -33.456 1.00 18.46 24 ARG B N 1
ATOM 2368 C CA . ARG B 1 44 ? -26.686 0.074 -33.394 1.00 19.31 24 ARG B CA 1
ATOM 2369 C C . ARG B 1 44 ? -26.937 -1.339 -32.830 1.00 17.69 24 ARG B C 1
ATOM 2370 O O . ARG B 1 44 ? -26.633 -1.529 -31.636 1.00 19.76 24 ARG B O 1
ATOM 2378 N N . GLU B 1 45 ? -27.376 -2.304 -33.620 1.00 18.75 25 GLU B N 1
ATOM 2379 C CA . GLU B 1 45 ? -27.634 -3.647 -33.092 1.00 18.00 25 GLU B CA 1
ATOM 2380 C C . GLU B 1 45 ? -26.341 -4.260 -32.527 1.00 19.47 25 GLU B C 1
ATOM 2381 O O . GLU B 1 45 ? -26.413 -5.020 -31.540 1.00 20.40 25 GLU B O 1
ATOM 2387 N N . ALA B 1 46 ? -25.174 -3.924 -33.077 1.00 19.97 26 ALA B N 1
ATOM 2388 C CA . ALA B 1 46 ? -23.881 -4.334 -32.491 1.00 22.54 26 ALA B CA 1
ATOM 2389 C C . ALA B 1 46 ? -23.791 -3.913 -31.020 1.00 21.96 26 ALA B C 1
ATOM 2390 O O . ALA B 1 46 ? -23.249 -4.684 -30.211 1.00 21.52 26 ALA B O 1
ATOM 2392 N N . MET B 1 47 ? -24.289 -2.725 -30.662 1.00 21.01 27 MET B N 1
ATOM 2393 C CA . MET B 1 47 ? -24.214 -2.267 -29.238 1.00 20.25 27 MET B CA 1
ATOM 2394 C C . MET B 1 47 ? -25.215 -3.092 -28.410 1.00 19.44 27 MET B C 1
ATOM 2395 O O . MET B 1 47 ? -24.895 -3.463 -27.272 1.00 21.06 27 MET B O 1
ATOM 2400 N N . ARG B 1 48 ? -26.384 -3.386 -28.954 1.00 18.60 28 ARG B N 1
ATOM 2401 C CA . ARG B 1 48 ? -27.362 -4.238 -28.210 1.00 20.96 28 ARG B CA 1
ATOM 2402 C C . ARG B 1 48 ? -26.723 -5.594 -27.872 1.00 23.48 28 ARG B C 1
ATOM 2403 O O . ARG B 1 48 ? -26.854 -6.060 -26.739 1.00 20.27 28 ARG B O 1
ATOM 2411 N N . LEU B 1 49 ? -25.962 -6.171 -28.805 1.00 22.15 29 LEU B N 1
ATOM 2412 C CA . LEU B 1 49 ? -25.288 -7.477 -28.589 1.00 23.09 29 LEU B CA 1
ATOM 2413 C C . LEU B 1 49 ? -24.204 -7.322 -27.517 1.00 22.98 29 LEU B C 1
ATOM 2414 O O . LEU B 1 49 ? -24.062 -8.241 -26.716 1.00 24.17 29 LEU B O 1
ATOM 2419 N N . MET B 1 50 ? -23.530 -6.176 -27.441 1.00 22.54 30 MET B N 1
ATOM 2420 C CA . MET B 1 50 ? -22.508 -5.934 -26.406 1.00 22.30 30 MET B CA 1
ATOM 2421 C C . MET B 1 50 ? -23.179 -5.927 -25.030 1.00 23.59 30 MET B C 1
ATOM 2422 O O . MET B 1 50 ? -22.558 -6.456 -24.074 1.00 25.82 30 MET B O 1
ATOM 2427 N N . PHE B 1 51 ? -24.346 -5.308 -24.878 1.00 21.23 31 PHE B N 1
ATOM 2428 C CA . PHE B 1 51 ? -25.077 -5.280 -23.588 1.00 19.97 31 PHE B CA 1
ATOM 2429 C C . PHE B 1 51 ? -25.472 -6.706 -23.175 1.00 24.27 31 PHE B C 1
ATOM 2430 O O . PHE B 1 51 ? -25.260 -7.083 -22.006 1.00 24.98 31 PHE B O 1
ATOM 2438 N N . ALA B 1 52 ? -26.026 -7.464 -24.118 1.00 23.17 32 ALA B N 1
ATOM 2439 C CA . ALA B 1 52 ? -26.400 -8.878 -23.853 1.00 25.34 32 ALA B CA 1
ATOM 2440 C C . ALA B 1 52 ? -25.173 -9.673 -23.404 1.00 27.02 32 ALA B C 1
ATOM 2441 O O . ALA B 1 52 ? -25.249 -10.341 -22.329 1.00 29.57 32 ALA B O 1
ATOM 2443 N N . ALA B 1 53 ? -24.066 -9.576 -24.132 1.00 26.03 33 ALA B N 1
ATOM 2444 C CA . ALA B 1 53 ? -22.796 -10.283 -23.852 1.00 26.96 33 ALA B CA 1
ATOM 2445 C C . ALA B 1 53 ? -22.263 -9.906 -22.463 1.00 28.55 33 ALA B C 1
ATOM 2446 O O . ALA B 1 53 ? -21.664 -10.760 -21.829 1.00 33.30 33 ALA B O 1
ATOM 2448 N N . ALA B 1 54 ? -22.478 -8.669 -21.999 1.00 28.40 34 ALA B N 1
ATOM 2449 C CA . ALA B 1 54 ? -21.950 -8.150 -20.712 1.00 31.19 34 ALA B CA 1
ATOM 2450 C C . ALA B 1 54 ? -22.886 -8.498 -19.553 1.00 32.20 34 ALA B C 1
ATOM 2451 O O . ALA B 1 54 ? -22.565 -8.073 -18.424 1.00 33.30 34 ALA B O 1
ATOM 2453 N N . GLY B 1 55 ? -24.034 -9.139 -19.823 1.00 30.93 35 GLY B N 1
ATOM 2454 C CA . GLY B 1 55 ? -24.906 -9.729 -18.791 1.00 33.82 35 GLY B CA 1
ATOM 2455 C C . GLY B 1 55 ? -26.111 -8.863 -18.461 1.00 33.66 35 GLY B C 1
ATOM 2456 O O . GLY B 1 55 ? -26.775 -9.128 -17.444 1.00 33.84 35 GLY B O 1
ATOM 2457 N N . ALA B 1 56 ? -26.444 -7.888 -19.313 1.00 32.42 36 ALA B N 1
ATOM 2458 C CA . ALA B 1 56 ? -27.644 -7.045 -19.117 1.00 31.93 36 ALA B CA 1
ATOM 2459 C C . ALA B 1 56 ? -28.874 -7.952 -19.232 1.00 32.12 36 ALA B C 1
ATOM 2460 O O . ALA B 1 56 ? -28.805 -9.000 -19.911 1.00 35.06 36 ALA B O 1
ATOM 2462 N N . LYS B 1 57 ? -29.991 -7.562 -18.619 1.00 32.87 37 LYS B N 1
ATOM 2463 C CA . LYS B 1 57 ? -31.327 -8.183 -18.827 1.00 35.49 37 LYS B CA 1
ATOM 2464 C C . LYS B 1 57 ? -31.634 -8.233 -20.334 1.00 34.23 37 LYS B C 1
ATOM 2465 O O . LYS B 1 57 ? -31.405 -7.215 -21.047 1.00 29.00 37 LYS B O 1
ATOM 2471 N N . THR B 1 58 ? -32.038 -9.409 -20.821 1.00 32.60 38 THR B N 1
ATOM 2472 C CA . THR B 1 58 ? -32.437 -9.611 -22.236 1.00 35.09 38 THR B CA 1
ATOM 2473 C C . THR B 1 58 ? -33.936 -9.879 -22.260 1.00 32.03 38 THR B C 1
ATOM 2474 O O . THR B 1 58 ? -34.489 -10.464 -21.331 1.00 33.32 38 THR B O 1
ATOM 2478 N N . PRO B 1 59 ? -34.660 -9.465 -23.319 1.00 33.95 39 PRO B N 1
ATOM 2479 C CA . PRO B 1 59 ? -34.068 -8.713 -24.425 1.00 32.25 39 PRO B CA 1
ATOM 2480 C C . PRO B 1 59 ? -33.756 -7.273 -23.972 1.00 31.50 39 PRO B C 1
ATOM 2481 O O . PRO B 1 59 ? -34.465 -6.725 -23.153 1.00 31.14 39 PRO B O 1
ATOM 2485 N N . VAL B 1 60 ? -32.696 -6.705 -24.519 1.00 27.23 40 VAL B N 1
ATOM 2486 C CA . VAL B 1 60 ? -32.213 -5.347 -24.168 1.00 25.45 40 VAL B CA 1
ATOM 2487 C C . VAL B 1 60 ? -33.105 -4.317 -24.851 1.00 24.85 40 VAL B C 1
ATOM 2488 O O . VAL B 1 60 ? -33.211 -4.333 -26.104 1.00 25.48 40 VAL B O 1
ATOM 2492 N N . ALA B 1 61 ? -33.724 -3.432 -24.064 1.00 25.31 41 ALA B N 1
ATOM 2493 C CA . ALA B 1 61 ? -34.644 -2.396 -24.579 1.00 23.89 41 ALA B CA 1
ATOM 2494 C C . ALA B 1 61 ? -33.864 -1.309 -25.336 1.00 22.88 41 ALA B C 1
ATOM 2495 O O . ALA B 1 61 ? -32.738 -1.041 -24.953 1.00 23.24 41 ALA B O 1
ATOM 2497 N N . ASP B 1 62 ? -34.492 -0.673 -26.303 1.00 21.79 42 ASP B N 1
ATOM 2498 C CA . ASP B 1 62 ? -33.893 0.455 -27.052 1.00 23.42 42 ASP B CA 1
ATOM 2499 C C . ASP B 1 62 ? -33.429 1.532 -26.062 1.00 25.46 42 ASP B C 1
ATOM 2500 O O . ASP B 1 62 ? -32.401 2.145 -26.309 1.00 24.15 42 ASP B O 1
ATOM 2505 N N . SER B 1 63 ? -34.150 1.779 -24.956 1.00 23.93 43 SER B N 1
ATOM 2506 C CA . SER B 1 63 ? -33.825 2.884 -24.046 1.00 23.84 43 SER B CA 1
ATOM 2507 C C . SER B 1 63 ? -32.472 2.650 -23.394 1.00 22.69 43 SER B C 1
ATOM 2508 O O . SER B 1 63 ? -31.851 3.641 -23.052 1.00 22.83 43 SER B O 1
ATOM 2511 N N . VAL B 1 64 ? -32.054 1.396 -23.234 1.00 20.85 44 VAL B N 1
ATOM 2512 C CA . VAL B 1 64 ? -30.728 1.076 -22.630 1.00 21.40 44 VAL B CA 1
ATOM 2513 C C . VAL B 1 64 ? -29.646 1.652 -23.561 1.00 20.21 44 VAL B C 1
ATOM 2514 O O . VAL B 1 64 ? -28.709 2.317 -23.046 1.00 20.62 44 VAL B O 1
ATOM 2518 N N . LEU B 1 65 ? -29.848 1.478 -24.863 1.00 21.63 45 LEU B N 1
ATOM 2519 C CA . LEU B 1 65 ? -28.868 1.994 -25.864 1.00 20.62 45 LEU B CA 1
ATOM 2520 C C . LEU B 1 65 ? -28.923 3.518 -25.886 1.00 20.29 45 LEU B C 1
ATOM 2521 O O . LEU B 1 65 ? -27.861 4.162 -25.763 1.00 20.51 45 LEU B O 1
ATOM 2526 N N . THR B 1 66 ? -30.120 4.102 -26.014 1.00 19.31 46 THR B N 1
ATOM 2527 C CA . THR B 1 66 ? -30.278 5.573 -26.033 1.00 22.26 46 THR B CA 1
ATOM 2528 C C . THR B 1 66 ? -29.635 6.196 -24.790 1.00 21.48 46 THR B C 1
ATOM 2529 O O . THR B 1 66 ? -28.888 7.170 -24.902 1.00 20.05 46 THR B O 1
ATOM 2533 N N . ASP B 1 67 ? -29.953 5.670 -23.611 1.00 22.28 47 ASP B N 1
ATOM 2534 C CA . ASP B 1 67 ? -29.458 6.249 -22.343 1.00 23.01 47 ASP B CA 1
ATOM 2535 C C . ASP B 1 67 ? -27.930 6.176 -22.284 1.00 20.34 47 ASP B C 1
ATOM 2536 O O . ASP B 1 67 ? -27.298 7.121 -21.843 1.00 19.94 47 ASP B O 1
ATOM 2541 N N . PHE B 1 68 ? -27.350 5.043 -22.665 1.00 20.03 48 PHE B N 1
ATOM 2542 C CA . PHE B 1 68 ? -25.874 4.884 -22.656 1.00 18.64 48 PHE B CA 1
ATOM 2543 C C . PHE B 1 68 ? -25.239 5.854 -23.657 1.00 17.14 48 PHE B C 1
ATOM 2544 O O . PHE B 1 68 ? -24.298 6.541 -23.286 1.00 19.63 48 PHE B O 1
ATOM 2552 N N . LYS B 1 69 ? -25.793 5.964 -24.858 1.00 16.86 49 LYS B N 1
ATOM 2553 C CA . LYS B 1 69 ? -25.225 6.831 -25.909 1.00 17.27 49 LYS B CA 1
ATOM 2554 C C . LYS B 1 69 ? -25.284 8.284 -25.457 1.00 18.22 49 LYS B C 1
ATOM 2555 O O . LYS B 1 69 ? -24.344 9.012 -25.686 1.00 18.82 49 LYS B O 1
ATOM 2561 N N . VAL B 1 70 ? -26.443 8.728 -24.949 1.00 17.37 50 VAL B N 1
ATOM 2562 C CA . VAL B 1 70 ? -26.567 10.136 -24.505 1.00 18.14 50 VAL B CA 1
ATOM 2563 C C . VAL B 1 70 ? -25.622 10.384 -23.333 1.00 16.99 50 VAL B C 1
ATOM 2564 O O . VAL B 1 70 ? -25.013 11.461 -23.302 1.00 19.98 50 VAL B O 1
ATOM 2568 N N . ASN B 1 71 ? -25.541 9.475 -22.370 1.00 18.39 51 ASN B N 1
ATOM 2569 C CA . ASN B 1 71 ? -24.605 9.622 -21.222 1.00 18.95 51 ASN B CA 1
ATOM 2570 C C . ASN B 1 71 ? -23.177 9.680 -21.759 1.00 19.12 51 ASN B C 1
ATOM 2571 O O . ASN B 1 71 ? -22.403 10.512 -21.279 1.00 19.83 51 ASN B O 1
ATOM 2576 N N . ALA B 1 72 ? -22.832 8.827 -22.702 1.00 18.90 52 ALA B N 1
ATOM 2577 C CA . ALA B 1 72 ? -21.469 8.813 -23.283 1.00 18.37 52 ALA B CA 1
ATOM 2578 C C . ALA B 1 72 ? -21.210 10.164 -23.943 1.00 18.94 52 ALA B C 1
ATOM 2579 O O . ALA B 1 72 ? -20.167 10.762 -23.757 1.00 20.20 52 ALA B O 1
ATOM 2581 N N . ALA B 1 73 ? -22.127 10.654 -24.770 1.00 18.04 53 ALA B N 1
ATOM 2582 C CA . ALA B 1 73 ? -21.954 11.976 -25.396 1.00 20.00 53 ALA B CA 1
ATOM 2583 C C . ALA B 1 73 ? -21.789 13.048 -24.334 1.00 20.37 53 ALA B C 1
ATOM 2584 O O . ALA B 1 73 ? -20.901 13.871 -24.457 1.00 22.04 53 ALA B O 1
ATOM 2586 N N . LYS B 1 74 ? -22.643 13.063 -23.315 1.00 19.39 54 LYS B N 1
ATOM 2587 C CA . LYS B 1 74 ? -22.631 14.137 -22.290 1.00 20.49 54 LYS B CA 1
ATOM 2588 C C . LYS B 1 74 ? -21.290 14.165 -21.559 1.00 19.20 54 LYS B C 1
ATOM 2589 O O . LYS B 1 74 ? -20.748 15.249 -21.303 1.00 20.97 54 LYS B O 1
ATOM 2595 N N . ILE B 1 75 ? -20.804 12.998 -21.173 1.00 19.67 55 ILE B N 1
ATOM 2596 C CA . ILE B 1 75 ? -19.633 12.905 -20.254 1.00 18.21 55 ILE B CA 1
ATOM 2597 C C . ILE B 1 75 ? -18.331 12.932 -21.064 1.00 21.27 55 ILE B C 1
ATOM 2598 O O . ILE B 1 75 ? -17.346 13.527 -20.536 1.00 21.85 55 ILE B O 1
ATOM 2603 N N . LEU B 1 76 ? -18.321 12.403 -22.281 1.00 18.35 56 LEU B N 1
ATOM 2604 C CA . LEU B 1 76 ? -17.062 12.236 -23.051 1.00 19.28 56 LEU B CA 1
ATOM 2605 C C . LEU B 1 76 ? -16.893 13.315 -24.117 1.00 20.40 56 LEU B C 1
ATOM 2606 O O . LEU B 1 76 ? -15.775 13.551 -24.499 1.00 20.54 56 LEU B O 1
ATOM 2611 N N . SER B 1 77 ? -17.967 13.893 -24.665 1.00 19.63 57 SER B N 1
ATOM 2612 C CA . SER B 1 77 ? -17.802 14.899 -25.739 1.00 21.80 57 SER B CA 1
ATOM 2613 C C . SER B 1 77 ? -16.944 16.089 -25.289 1.00 21.22 57 SER B C 1
ATOM 2614 O O . SER B 1 77 ? -16.277 16.661 -26.159 1.00 21.44 57 SER B O 1
ATOM 2617 N N . PRO B 1 78 ? -16.831 16.479 -23.996 1.00 20.00 58 PRO B N 1
ATOM 2618 C CA . PRO B 1 78 ? -15.894 17.553 -23.658 1.00 22.09 58 PRO B CA 1
ATOM 2619 C C . PRO B 1 78 ? -14.433 17.242 -24.038 1.00 20.78 58 PRO B C 1
ATOM 2620 O O . PRO B 1 78 ? -13.650 18.175 -24.110 1.00 24.32 58 PRO B O 1
ATOM 2624 N N . TYR B 1 79 ? -14.100 15.978 -24.240 1.00 20.96 59 TYR B N 1
ATOM 2625 C CA . TYR B 1 79 ? -12.716 15.510 -24.483 1.00 22.38 59 TYR B CA 1
ATOM 2626 C C . TYR B 1 79 ? -12.501 15.201 -25.961 1.00 20.88 59 TYR B C 1
ATOM 2627 O O . TYR B 1 79 ? -11.373 14.792 -26.341 1.00 22.50 59 TYR B O 1
ATOM 2636 N N . ALA B 1 80 ? -13.529 15.358 -26.793 1.00 20.78 60 ALA B N 1
ATOM 2637 C CA . ALA B 1 80 ? -13.501 14.969 -28.210 1.00 20.61 60 ALA B CA 1
ATOM 2638 C C . ALA B 1 80 ? -13.617 16.180 -29.123 1.00 20.61 60 ALA B C 1
ATOM 2639 O O . ALA B 1 80 ? -14.346 17.097 -28.796 1.00 20.92 60 ALA B O 1
ATOM 2641 N N . SER B 1 81 ? -12.954 16.116 -30.291 1.00 19.79 61 SER B N 1
ATOM 2642 C CA . SER B 1 81 ? -13.089 17.198 -31.288 1.00 19.47 61 SER B CA 1
ATOM 2643 C C . SER B 1 81 ? -14.390 17.012 -32.081 1.00 20.56 61 SER B C 1
ATOM 2644 O O . SER B 1 81 ? -14.882 17.996 -32.658 1.00 21.27 61 SER B O 1
ATOM 2647 N N . ALA B 1 82 ? -14.883 15.780 -32.157 1.00 19.64 62 ALA B N 1
ATOM 2648 C CA . ALA B 1 82 ? -16.162 15.494 -32.830 1.00 20.75 62 ALA B CA 1
ATOM 2649 C C . ALA B 1 82 ? -16.764 14.241 -32.188 1.00 20.37 62 ALA B C 1
ATOM 2650 O O . ALA B 1 82 ? -16.014 13.408 -31.691 1.00 21.11 62 ALA B O 1
ATOM 2652 N N . VAL B 1 83 ? -18.070 14.127 -32.264 1.00 18.15 63 VAL B N 1
ATOM 2653 C CA . VAL B 1 83 ? -18.774 12.896 -31.822 1.00 18.42 63 VAL B CA 1
ATOM 2654 C C . VAL B 1 83 ? -19.684 12.440 -32.958 1.00 17.26 63 VAL B C 1
ATOM 2655 O O . VAL B 1 83 ? -20.380 13.263 -33.566 1.00 19.72 63 VAL B O 1
ATOM 2659 N N . LEU B 1 84 ? -19.714 11.127 -33.178 1.00 17.63 64 LEU B N 1
ATOM 2660 C CA . LEU B 1 84 ? -20.496 10.468 -34.243 1.00 18.64 64 LEU B CA 1
ATOM 2661 C C . LEU B 1 84 ? -21.721 9.803 -33.613 1.00 19.74 64 LEU B C 1
ATOM 2662 O O . LEU B 1 84 ? -21.585 8.919 -32.739 1.00 18.75 64 LEU B O 1
ATOM 2667 N N . LEU B 1 85 ? -22.902 10.248 -34.042 1.00 18.64 65 LEU B N 1
ATOM 2668 C CA . LEU B 1 85 ? -24.219 9.905 -33.478 1.00 21.10 65 LEU B CA 1
ATOM 2669 C C . LEU B 1 85 ? -25.080 9.268 -34.565 1.00 20.45 65 LEU B C 1
ATOM 2670 O O . LEU B 1 85 ? -24.972 9.642 -35.741 1.00 20.82 65 LEU B O 1
ATOM 2675 N N . ASP B 1 86 ? -25.907 8.306 -34.181 1.00 18.99 66 ASP B N 1
ATOM 2676 C CA . ASP B 1 86 ? -26.892 7.715 -35.117 1.00 17.50 66 ASP B CA 1
ATOM 2677 C C . ASP B 1 86 ? -28.302 8.249 -34.840 1.00 19.00 66 ASP B C 1
ATOM 2678 O O . ASP B 1 86 ? -28.703 8.408 -33.672 1.00 21.34 66 ASP B O 1
ATOM 2683 N N . GLN B 1 87 ? -29.083 8.423 -35.897 1.00 21.39 67 GLN B N 1
ATOM 2684 C CA . GLN B 1 87 ? -30.505 8.815 -35.720 1.00 23.35 67 GLN B CA 1
ATOM 2685 C C . GLN B 1 87 ? -31.334 7.687 -35.094 1.00 24.01 67 GLN B C 1
ATOM 2686 O O . GLN B 1 87 ? -32.324 7.999 -34.381 1.00 24.29 67 GLN B O 1
ATOM 2692 N N . GLN B 1 88 ? -30.995 6.423 -35.311 1.00 23.44 68 GLN B N 1
ATOM 2693 C CA . GLN B 1 88 ? -31.814 5.303 -34.800 1.00 25.35 68 GLN B CA 1
ATOM 2694 C C . GLN B 1 88 ? -31.995 5.445 -33.292 1.00 25.54 68 GLN B C 1
ATOM 2695 O O . GLN B 1 88 ? -33.143 5.273 -32.836 1.00 25.28 68 GLN B O 1
ATOM 2701 N N . PHE B 1 89 ? -30.927 5.725 -32.524 1.00 21.57 69 PHE B N 1
ATOM 2702 C CA . PHE B 1 89 ? -31.001 5.641 -31.053 1.00 22.35 69 PHE B CA 1
ATOM 2703 C C . PHE B 1 89 ? -30.697 6.967 -30.339 1.00 21.59 69 PHE B C 1
ATOM 2704 O O . PHE B 1 89 ? -31.014 7.023 -29.135 1.00 23.74 69 PHE B O 1
ATOM 2712 N N . CYS B 1 90 ? -29.976 7.938 -30.900 1.00 21.92 70 CYS B N 1
ATOM 2713 C CA . CYS B 1 90 ? -29.483 9.024 -30.016 1.00 21.10 70 CYS B CA 1
ATOM 2714 C C . CYS B 1 90 ? -29.292 10.405 -30.630 1.00 23.72 70 CYS B C 1
ATOM 2715 O O . CYS B 1 90 ? -29.130 11.340 -29.825 1.00 23.46 70 CYS B O 1
ATOM 2718 N N . TYR B 1 91 ? -29.360 10.615 -31.945 1.00 23.94 71 TYR B N 1
ATOM 2719 C CA . TYR B 1 91 ? -29.068 11.959 -32.478 1.00 24.09 71 TYR B CA 1
ATOM 2720 C C . TYR B 1 91 ? -30.076 12.978 -31.922 1.00 22.92 71 TYR B C 1
ATOM 2721 O O . TYR B 1 91 ? -29.665 14.033 -31.399 1.00 22.92 71 TYR B O 1
ATOM 2730 N N . ARG B 1 92 ? -31.356 12.739 -32.109 1.00 24.32 72 ARG B N 1
ATOM 2731 C CA . ARG B 1 92 ? -32.397 13.727 -31.711 1.00 26.93 72 ARG B CA 1
ATOM 2732 C C . ARG B 1 92 ? -32.328 13.964 -30.198 1.00 26.55 72 ARG B C 1
ATOM 2733 O O . ARG B 1 92 ? -32.417 15.145 -29.773 1.00 26.20 72 ARG B O 1
ATOM 2737 N N . GLN B 1 93 ? -32.147 12.903 -29.413 1.00 25.66 73 GLN B N 1
ATOM 2738 C CA . GLN B 1 93 ? -32.086 12.974 -27.938 1.00 26.80 73 GLN B CA 1
ATOM 2739 C C . GLN B 1 93 ? -30.870 13.809 -27.536 1.00 25.67 73 GLN B C 1
ATOM 2740 O O . GLN B 1 93 ? -30.985 14.681 -26.650 1.00 26.46 73 GLN B O 1
ATOM 2746 N N . ALA B 1 94 ? -29.703 13.573 -28.160 1.00 23.28 74 ALA B N 1
ATOM 2747 C CA . ALA B 1 94 ? -28.477 14.303 -27.794 1.00 23.39 74 ALA B CA 1
ATOM 2748 C C . ALA B 1 94 ? -28.670 15.785 -28.104 1.00 25.38 74 ALA B C 1
ATOM 2749 O O . ALA B 1 94 ? -28.241 16.621 -27.301 1.00 23.50 74 ALA 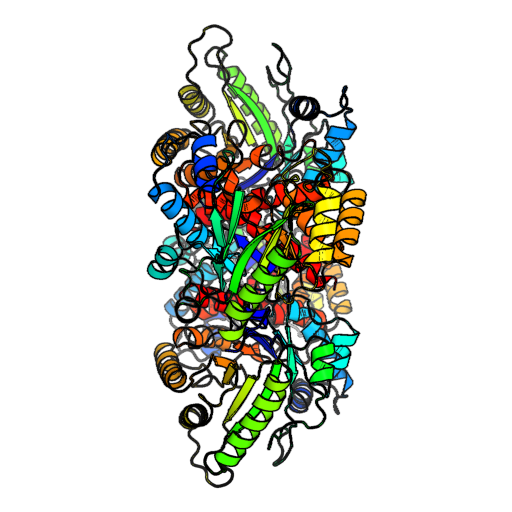B O 1
ATOM 2751 N N . VAL B 1 95 ? -29.297 16.097 -29.234 1.00 23.83 75 VAL B N 1
ATOM 2752 C CA . VAL B 1 95 ? -29.527 17.518 -29.622 1.00 25.60 75 VAL B CA 1
ATOM 2753 C C . VAL B 1 95 ? -30.502 18.137 -28.615 1.00 24.79 75 VAL B C 1
ATOM 2754 O O . VAL B 1 95 ? -30.154 19.204 -28.010 1.00 26.45 75 VAL B O 1
ATOM 2758 N N . GLU B 1 96 ? -31.636 17.489 -28.380 1.00 26.97 76 GLU B N 1
ATOM 2759 C CA . GLU B 1 96 ? -32.722 18.049 -27.522 1.00 30.23 76 GLU B CA 1
ATOM 2760 C C . GLU B 1 96 ? -32.189 18.265 -26.104 1.00 31.40 76 GLU B C 1
ATOM 2761 O O . GLU B 1 96 ? -32.579 19.266 -25.479 1.00 31.27 76 GLU B O 1
ATOM 2767 N N . GLN B 1 97 ? -31.298 17.403 -25.627 1.00 26.36 77 GLN B N 1
ATOM 2768 C CA . GLN B 1 97 ? -30.824 17.407 -24.218 1.00 27.14 77 GLN B CA 1
ATOM 2769 C C . GLN B 1 97 ? -29.519 18.193 -24.095 1.00 28.42 77 GLN B C 1
ATOM 2770 O O . GLN B 1 97 ? -28.969 18.212 -22.973 1.00 30.61 77 GLN B O 1
ATOM 2776 N N . ASN B 1 98 ? -29.036 18.804 -25.182 1.00 29.94 78 ASN B N 1
ATOM 2777 C CA . ASN B 1 98 ? -27.771 19.585 -25.192 1.00 29.45 78 ASN B CA 1
ATOM 2778 C C . ASN B 1 98 ? -26.651 18.729 -24.612 1.00 28.20 78 ASN B C 1
ATOM 2779 O O . ASN B 1 98 ? -25.864 19.249 -23.830 1.00 29.80 78 ASN B O 1
ATOM 2784 N N . ALA B 1 99 ? -26.586 17.454 -24.981 1.00 25.89 79 ALA B N 1
ATOM 2785 C CA . ALA B 1 99 ? -25.548 16.530 -24.475 1.00 23.32 79 ALA B CA 1
ATOM 2786 C C . ALA B 1 99 ? -24.193 16.781 -25.118 1.00 23.54 79 ALA B C 1
ATOM 2787 O O . ALA B 1 99 ? -23.181 16.407 -24.512 1.00 25.66 79 ALA B O 1
ATOM 2789 N N . VAL B 1 100 ? -24.111 17.355 -26.303 1.00 21.89 80 VAL B N 1
ATOM 2790 C CA . VAL B 1 100 ? -22.803 17.488 -27.010 1.00 20.16 80 VAL B CA 1
ATOM 2791 C C . VAL B 1 100 ? -22.152 18.790 -26.562 1.00 22.03 80 VAL B C 1
ATOM 2792 O O . VAL B 1 100 ? -22.765 19.884 -26.720 1.00 23.64 80 VAL B O 1
ATOM 2796 N N . ALA B 1 101 ? -20.964 18.704 -25.997 1.00 19.37 81 ALA B N 1
ATOM 2797 C CA . ALA B 1 101 ? -20.220 19.884 -25.526 1.00 20.80 81 ALA B CA 1
ATOM 2798 C C . ALA B 1 101 ? -20.086 20.853 -26.711 1.00 22.63 81 ALA B C 1
ATOM 2799 O O . ALA B 1 101 ? -19.918 20.414 -27.843 1.00 22.81 81 ALA B O 1
ATOM 2801 N N . LYS B 1 102 ? -20.106 22.158 -26.437 1.00 27.65 82 LYS B N 1
ATOM 2802 C CA . LYS B 1 102 ? -20.061 23.165 -27.528 1.00 31.12 82 LYS B CA 1
ATOM 2803 C C . LYS B 1 102 ? -18.709 23.098 -28.244 1.00 26.62 82 LYS B C 1
ATOM 2804 O O . LYS B 1 102 ? -18.626 23.468 -29.409 1.00 29.21 82 LYS B O 1
ATOM 2810 N N . SER B 1 103 ? -17.685 22.586 -27.579 1.00 22.95 83 SER B N 1
ATOM 2811 C CA . SER B 1 103 ? -16.324 22.389 -28.130 1.00 22.05 83 SER B CA 1
ATOM 2812 C C . SER B 1 103 ? -16.235 21.193 -29.073 1.00 23.54 83 SER B C 1
ATOM 2813 O O . SER B 1 103 ? -15.151 20.967 -29.637 1.00 23.63 83 SER B O 1
ATOM 2816 N N . CYS B 1 104 ? -17.280 20.371 -29.180 1.00 22.36 84 CYS B N 1
ATOM 2817 C CA . CYS B 1 104 ? -17.257 19.076 -29.909 1.00 21.50 84 CYS B CA 1
ATOM 2818 C C . CYS B 1 104 ? -18.233 19.129 -31.089 1.00 20.43 84 CYS B C 1
ATOM 2819 O O . CYS B 1 104 ? -19.424 19.404 -30.872 1.00 22.91 84 CYS B O 1
ATOM 2822 N N . ALA B 1 105 ? -17.745 18.914 -32.293 1.00 21.42 85 ALA B N 1
ATOM 2823 C CA . ALA B 1 105 ? -18.590 18.950 -33.509 1.00 20.50 85 ALA B CA 1
ATOM 2824 C C . ALA B 1 105 ? -19.454 17.696 -33.576 1.00 22.13 85 ALA B C 1
ATOM 2825 O O . ALA B 1 105 ? -19.067 16.666 -33.021 1.00 22.77 85 ALA B O 1
ATOM 2827 N N . MET B 1 106 ? -20.587 17.796 -34.263 1.00 20.90 86 MET B N 1
ATOM 2828 C CA . MET B 1 106 ? -21.465 16.620 -34.457 1.00 21.33 86 MET B CA 1
ATOM 2829 C C . MET B 1 106 ? -21.273 16.038 -35.851 1.00 22.18 86 MET B C 1
ATOM 2830 O O . MET B 1 106 ? -21.297 16.757 -36.870 1.00 20.61 86 MET B O 1
ATOM 2835 N N . ILE B 1 107 ? -21.077 14.711 -35.892 1.00 20.74 87 ILE B N 1
ATOM 2836 C CA . ILE B 1 107 ? -21.092 13.920 -37.135 1.00 21.51 87 ILE B CA 1
ATOM 2837 C C . ILE B 1 107 ? -22.332 13.045 -37.080 1.00 21.05 87 ILE B C 1
ATOM 2838 O O . ILE B 1 107 ? -22.550 12.449 -36.017 1.00 20.48 87 ILE B O 1
ATOM 2843 N N . VAL B 1 108 ? -23.123 12.987 -38.139 1.00 19.48 88 VAL B N 1
ATOM 2844 C CA . VAL B 1 108 ? -24.307 12.097 -38.168 1.00 20.75 88 VAL B CA 1
ATOM 2845 C C . VAL B 1 108 ? -24.043 10.914 -39.096 1.00 19.59 88 VAL B C 1
ATOM 2846 O O . VAL B 1 108 ? -23.653 11.095 -40.248 1.00 18.35 88 VAL B O 1
ATOM 2850 N N . ALA B 1 109 ? -24.324 9.694 -38.626 1.00 20.01 89 ALA B N 1
ATOM 2851 C CA . ALA B 1 109 ? -24.232 8.500 -39.469 1.00 19.52 89 ALA B CA 1
ATOM 2852 C C . ALA B 1 109 ? -25.266 8.607 -40.582 1.00 20.19 89 ALA B C 1
ATOM 2853 O O . ALA B 1 109 ? -26.373 9.063 -40.285 1.00 21.45 89 ALA B O 1
ATOM 2855 N N . ALA B 1 110 ? -24.872 8.231 -41.794 1.00 19.46 90 ALA B N 1
ATOM 2856 C CA . ALA B 1 110 ? -25.795 8.213 -42.942 1.00 19.25 90 ALA B CA 1
ATOM 2857 C C . ALA B 1 110 ? -25.826 6.830 -43.580 1.00 22.44 90 ALA B C 1
ATOM 2858 O O . ALA B 1 110 ? -26.202 6.735 -44.762 1.00 21.76 90 ALA B O 1
ATOM 2860 N N . ASP B 1 111 ? -25.421 5.805 -42.830 1.00 20.87 91 ASP B N 1
ATOM 2861 C CA . ASP B 1 111 ? -25.420 4.404 -43.286 1.00 20.59 91 ASP B CA 1
ATOM 2862 C C . ASP B 1 111 ? -26.661 3.697 -42.744 1.00 19.78 91 ASP B C 1
ATOM 2863 O O . ASP B 1 111 ? -27.128 3.934 -41.604 1.00 20.49 91 ASP B O 1
ATOM 2868 N N . ASP B 1 112 ? -27.228 2.842 -43.590 1.00 21.05 92 ASP B N 1
ATOM 2869 C CA . ASP B 1 112 ? -28.398 2.006 -43.280 1.00 21.56 92 ASP B CA 1
ATOM 2870 C C . ASP B 1 112 ? -27.889 0.564 -43.227 1.00 20.56 92 ASP B C 1
ATOM 2871 O O . ASP B 1 112 ? -27.473 0.031 -44.251 1.00 21.05 92 ASP B O 1
ATOM 2876 N N . PHE B 1 113 ? -27.744 0.038 -42.003 1.00 19.07 93 PHE B N 1
ATOM 2877 C CA . PHE B 1 113 ? -27.148 -1.289 -41.781 1.00 20.42 93 PHE B CA 1
ATOM 2878 C C . PHE B 1 113 ? -28.199 -2.347 -42.103 1.00 22.05 93 PHE B C 1
ATOM 2879 O O . PHE B 1 113 ? -29.315 -2.278 -41.572 1.00 22.79 93 PHE B O 1
ATOM 2887 N N . ILE B 1 114 ? -27.825 -3.310 -42.925 1.00 22.98 94 ILE B N 1
ATOM 2888 C CA . ILE B 1 114 ? -28.734 -4.436 -43.262 1.00 22.25 94 ILE B CA 1
ATOM 2889 C C . ILE B 1 114 ? -28.176 -5.681 -42.604 1.00 20.64 94 ILE B C 1
ATOM 2890 O O . ILE B 1 114 ? -27.087 -6.118 -42.950 1.00 20.13 94 ILE B O 1
ATOM 2895 N N . PRO B 1 115 ? -28.933 -6.328 -41.712 1.00 17.86 95 PRO B N 1
ATOM 2896 C CA . PRO B 1 115 ? -28.482 -7.575 -41.113 1.00 18.79 95 PRO B CA 1
ATOM 2897 C C . PRO B 1 115 ? -28.605 -8.713 -42.129 1.00 17.66 95 PRO B C 1
ATOM 2898 O O . PRO B 1 115 ? -29.270 -8.627 -43.136 1.00 19.92 95 PRO B O 1
ATOM 2902 N N . GLY B 1 116 ? -27.862 -9.757 -41.860 1.00 19.50 96 GLY B N 1
ATOM 2903 C CA . GLY B 1 116 ? -27.898 -10.980 -42.659 1.00 18.60 96 GLY B CA 1
ATOM 2904 C C . GLY B 1 116 ? -26.885 -11.948 -42.179 1.00 17.10 96 GLY B C 1
ATOM 2905 O O . GLY B 1 116 ? -25.942 -11.567 -41.452 1.00 18.21 96 GLY B O 1
ATOM 2906 N N . ASN B 1 117 ? -27.074 -13.225 -42.493 1.00 18.21 97 ASN B N 1
ATOM 2907 C CA . ASN B 1 117 ? -26.052 -14.233 -42.129 1.00 17.31 97 ASN B CA 1
ATOM 2908 C C . ASN B 1 117 ? -25.728 -14.195 -40.637 1.00 18.17 97 ASN B C 1
ATOM 2909 O O . ASN B 1 117 ? -24.594 -14.497 -40.253 1.00 18.92 97 ASN B O 1
ATOM 2914 N N . GLY B 1 118 ? -26.735 -13.901 -39.799 1.00 19.54 98 GLY B N 1
ATOM 2915 C CA . GLY B 1 118 ? -26.569 -13.967 -38.340 1.00 20.56 98 GLY B CA 1
ATOM 2916 C C . GLY B 1 118 ? -25.787 -12.812 -37.729 1.00 20.25 98 GLY B C 1
ATOM 2917 O O . GLY B 1 118 ? -25.439 -12.927 -36.545 1.00 21.44 98 GLY B O 1
ATOM 2918 N N . ILE B 1 119 ? -25.473 -11.760 -38.487 1.00 18.61 99 ILE B N 1
ATOM 2919 C CA . ILE B 1 119 ? -24.730 -10.586 -37.948 1.00 19.95 99 ILE B CA 1
ATOM 2920 C C . ILE B 1 119 ? -25.577 -9.344 -38.215 1.00 20.81 99 ILE B C 1
ATOM 2921 O O . ILE B 1 119 ? -26.420 -9.294 -39.128 1.00 19.05 99 ILE B O 1
ATOM 2926 N N . PRO B 1 120 ? -25.382 -8.294 -37.403 1.00 19.51 100 PRO B N 1
ATOM 2927 C CA . PRO B 1 120 ? -26.172 -7.078 -37.574 1.00 20.68 100 PRO B CA 1
ATOM 2928 C C . PRO B 1 120 ? -25.840 -6.235 -38.811 1.00 18.18 100 PRO B C 1
ATOM 2929 O O . PRO B 1 120 ? -26.708 -5.532 -39.276 1.00 18.75 100 PRO B O 1
ATOM 2933 N N . VAL B 1 121 ? -24.612 -6.327 -39.313 1.00 18.96 101 VAL B N 1
ATOM 2934 C CA . VAL B 1 121 ? -24.158 -5.470 -40.436 1.00 19.16 101 VAL B CA 1
ATOM 2935 C C . VAL B 1 121 ? -23.557 -6.351 -41.521 1.00 19.42 101 VAL B C 1
ATOM 2936 O O . VAL B 1 121 ? -22.315 -6.528 -41.576 1.00 19.54 101 VAL B O 1
ATOM 2940 N N . ASP B 1 122 ? -24.435 -6.973 -42.324 1.00 18.59 102 ASP B N 1
ATOM 2941 C CA . ASP B 1 122 ? -23.990 -7.850 -43.434 1.00 20.64 102 ASP B CA 1
ATOM 2942 C C . ASP B 1 122 ? -23.897 -7.075 -44.739 1.00 18.92 102 ASP B C 1
ATOM 2943 O O . ASP B 1 122 ? -23.090 -7.441 -45.612 1.00 20.35 102 ASP B O 1
ATOM 2948 N N . ASN B 1 123 ? -24.691 -6.011 -44.873 1.00 20.85 103 ASN B N 1
ATOM 2949 C CA . ASN B 1 123 ? -24.670 -5.134 -46.056 1.00 19.73 103 ASN B CA 1
ATOM 2950 C C . ASN B 1 123 ? -24.922 -3.725 -45.555 1.00 21.28 103 ASN B C 1
ATOM 2951 O O . ASN B 1 123 ? -25.491 -3.572 -44.442 1.00 20.35 103 ASN B O 1
ATOM 2956 N N . VAL B 1 124 ? -24.545 -2.727 -46.330 1.00 20.75 104 VAL B N 1
ATOM 2957 C CA A VAL B 1 124 ? -24.761 -1.305 -45.941 0.50 19.62 104 VAL B CA 1
ATOM 2958 C CA B VAL B 1 124 ? -24.797 -1.315 -45.939 0.50 20.75 104 VAL B CA 1
ATOM 2959 C C . VAL B 1 124 ? -25.156 -0.545 -47.193 1.00 20.04 104 VAL B C 1
ATOM 2960 O O . VAL B 1 124 ? -24.444 -0.713 -48.199 1.00 23.27 104 VAL B O 1
ATOM 2967 N N . VAL B 1 125 ? -26.217 0.241 -47.092 1.00 20.25 105 VAL B N 1
ATOM 2968 C CA . VAL B 1 125 ? -26.613 1.189 -48.153 1.00 23.27 105 VAL B CA 1
ATOM 2969 C C . VAL B 1 125 ? -26.668 2.605 -47.560 1.00 22.32 105 VAL B C 1
ATOM 2970 O O . VAL B 1 125 ? -26.694 2.789 -46.322 1.00 21.24 105 VAL B O 1
ATOM 2974 N N . LEU B 1 126 ? -26.700 3.594 -48.425 1.00 22.23 106 LEU B N 1
ATOM 2975 C CA . LEU B 1 126 ? -26.891 4.988 -47.998 1.00 23.04 106 LEU B CA 1
ATOM 2976 C C . LEU B 1 126 ? -28.284 5.140 -47.396 1.00 25.92 106 LEU B C 1
ATOM 2977 O O . LEU B 1 126 ? -29.274 4.623 -47.999 1.00 27.33 106 LEU B O 1
ATOM 2982 N N . ASP B 1 127 ? -28.372 5.744 -46.219 1.00 26.31 107 ASP B N 1
ATOM 2983 C CA . ASP B 1 127 ? -29.648 5.906 -45.469 1.00 28.52 107 ASP B CA 1
ATOM 2984 C C . ASP B 1 127 ? -30.473 7.013 -46.107 1.00 32.41 107 ASP B C 1
ATOM 2985 O O . ASP B 1 127 ? -30.127 8.195 -45.930 1.00 32.02 107 ASP B O 1
ATOM 2990 N N . LYS B 1 128 ? -31.543 6.656 -46.819 1.00 33.55 108 LYS B N 1
ATOM 2991 C CA . LYS B 1 128 ? -32.412 7.659 -47.509 1.00 39.50 108 LYS B CA 1
ATOM 2992 C C . LYS B 1 128 ? -33.286 8.430 -46.512 1.00 41.49 108 LYS B C 1
ATOM 2993 O O . LYS B 1 128 ? -33.908 9.415 -46.914 1.00 41.34 108 LYS B O 1
ATOM 2999 N N . LYS B 1 129 ? -33.318 8.046 -45.238 1.00 39.83 109 LYS B N 1
ATOM 3000 C CA . LYS B 1 129 ? -34.096 8.762 -44.192 1.00 41.97 109 LYS B CA 1
ATOM 3001 C C . LYS B 1 129 ? -33.326 10.003 -43.717 1.00 44.97 109 LYS B C 1
ATOM 3002 O O . LYS B 1 129 ? -33.931 10.832 -43.040 1.00 46.56 109 LYS B O 1
ATOM 3004 N N . ILE B 1 130 ? -32.034 10.126 -44.011 1.00 39.59 110 ILE B N 1
ATOM 3005 C CA . ILE B 1 130 ? -31.229 11.273 -43.484 1.00 37.09 110 ILE B CA 1
ATOM 3006 C C . ILE B 1 130 ? -31.612 12.498 -44.308 1.00 35.80 110 ILE B C 1
ATOM 3007 O O . ILE B 1 130 ? -31.519 12.456 -45.536 1.00 38.55 110 ILE B O 1
ATOM 3009 N N . ASN B 1 131 ? -32.066 13.548 -43.641 1.00 33.63 111 ASN B N 1
ATOM 3010 C CA . ASN B 1 131 ? -32.357 14.867 -44.257 1.00 34.39 111 ASN B CA 1
ATOM 3011 C C . ASN B 1 131 ? -31.149 15.763 -43.968 1.00 31.30 111 ASN B C 1
ATOM 3012 O O . ASN B 1 131 ? -31.009 16.238 -42.805 1.00 31.49 111 ASN B O 1
ATOM 3017 N N . ALA B 1 132 ? -30.245 15.880 -44.930 1.00 30.59 112 ALA B N 1
ATOM 3018 C CA . ALA B 1 132 ? -28.957 16.567 -44.709 1.00 30.22 112 ALA B CA 1
ATOM 3019 C C . ALA B 1 132 ? -29.198 18.032 -44.305 1.00 32.25 112 ALA B C 1
ATOM 3020 O O . ALA B 1 132 ? -28.520 18.519 -43.429 1.00 31.42 112 ALA B O 1
ATOM 3022 N N . GLN B 1 133 ? -30.182 18.716 -44.895 1.00 33.06 113 GLN B N 1
ATOM 3023 C CA . GLN B 1 133 ? -30.441 20.136 -44.547 1.00 33.22 113 GLN B CA 1
ATOM 3024 C C . GLN B 1 133 ? -30.895 20.223 -43.084 1.00 32.60 113 GLN B C 1
ATOM 3025 O O . GLN B 1 133 ? -30.464 21.147 -42.367 1.00 33.60 113 GLN B O 1
ATOM 3027 N N . ALA B 1 134 ? -31.725 19.278 -42.633 1.00 30.69 114 ALA B N 1
ATOM 3028 C CA . ALA B 1 134 ? -32.276 19.284 -41.267 1.00 31.65 114 ALA B CA 1
ATOM 3029 C C . ALA B 1 134 ? -31.140 19.014 -40.264 1.00 31.41 114 ALA B C 1
ATOM 3030 O O . ALA B 1 134 ? -31.053 19.753 -39.254 1.00 31.98 114 ALA B O 1
ATOM 3032 N N . VAL B 1 135 ? -30.256 18.060 -40.544 1.00 29.68 115 VAL B N 1
ATOM 3033 C CA . VAL B 1 135 ? -29.174 17.792 -39.540 1.00 31.46 115 VAL B CA 1
ATOM 3034 C C . VAL B 1 135 ? -28.177 18.956 -39.568 1.00 33.43 115 VAL B C 1
ATOM 3035 O O . VAL B 1 135 ? -27.642 19.319 -38.511 1.00 34.33 115 VAL B O 1
ATOM 3039 N N . LYS B 1 136 ? -27.959 19.585 -40.720 1.00 32.11 116 LYS B N 1
ATOM 3040 C CA . LYS B 1 136 ? -27.117 20.800 -40.787 1.00 33.65 116 LYS B CA 1
ATOM 3041 C C . LYS B 1 136 ? -27.733 21.904 -39.920 1.00 36.06 116 LYS B C 1
ATOM 3042 O O . LYS B 1 136 ? -26.982 22.532 -39.155 1.00 35.48 116 LYS B O 1
ATOM 3048 N N . ARG B 1 137 ? -29.045 22.132 -40.023 1.00 33.79 117 ARG B N 1
ATOM 3049 C CA . ARG B 1 137 ? -29.752 23.166 -39.224 1.00 32.14 117 ARG B CA 1
ATOM 3050 C C . ARG B 1 137 ? -29.561 22.892 -37.723 1.00 38.06 117 ARG B C 1
ATOM 3051 O O . ARG B 1 137 ? -29.446 23.870 -36.956 1.00 38.22 117 ARG B O 1
ATOM 3053 N N . ASP B 1 138 ? -29.429 21.634 -37.305 1.00 31.90 118 ASP B N 1
ATOM 3054 C CA . ASP B 1 138 ? -29.199 21.254 -35.891 1.00 34.99 118 ASP B CA 1
ATOM 3055 C C . ASP B 1 138 ? -27.742 21.482 -35.468 1.00 34.51 118 ASP B C 1
ATOM 3056 O O . ASP B 1 138 ? -27.451 21.352 -34.281 1.00 39.47 118 ASP B O 1
ATOM 3061 N N . GLY B 1 139 ? -26.841 21.707 -36.423 1.00 34.90 119 GLY B N 1
ATOM 3062 C CA . GLY B 1 139 ? -25.415 21.981 -36.159 1.00 33.43 119 GLY B CA 1
ATOM 3063 C C . GLY B 1 139 ? -24.464 20.876 -36.617 1.00 29.59 119 GLY B C 1
ATOM 3064 O O . GLY B 1 139 ? -23.250 20.978 -36.313 1.00 31.29 119 GLY B O 1
ATOM 3065 N N . ALA B 1 140 ? -24.940 19.814 -37.264 1.00 24.22 120 ALA B N 1
ATOM 3066 C CA . ALA B 1 140 ? -24.043 18.763 -37.792 1.00 25.30 120 ALA B CA 1
ATOM 3067 C C . ALA B 1 140 ? -23.052 19.349 -38.797 1.00 22.76 120 ALA B C 1
ATOM 3068 O O . ALA B 1 140 ? -23.441 20.242 -39.614 1.00 23.47 120 ALA B O 1
ATOM 3070 N N . LYS B 1 141 ? -21.809 18.849 -38.782 1.00 21.19 121 LYS B N 1
ATOM 3071 C CA . LYS B 1 141 ? -20.767 19.346 -39.715 1.00 22.76 121 LYS B CA 1
ATOM 3072 C C . LYS B 1 141 ? -20.365 18.303 -40.747 1.00 21.98 121 LYS B C 1
ATOM 3073 O O . LYS B 1 141 ? -19.603 18.617 -41.677 1.00 20.61 121 LYS B O 1
ATOM 3079 N N . ALA B 1 142 ? -20.749 17.034 -40.540 1.00 21.64 122 ALA B N 1
ATOM 3080 C CA . ALA B 1 142 ? -20.219 15.912 -41.312 1.00 20.28 122 ALA B CA 1
ATOM 3081 C C . ALA B 1 142 ? -21.218 14.758 -41.243 1.00 20.60 122 ALA B C 1
ATOM 3082 O O . ALA B 1 142 ? -22.007 14.688 -40.262 1.00 19.88 122 ALA B O 1
ATOM 3084 N N . LEU B 1 143 ? -21.229 13.968 -42.297 1.00 20.66 123 LEU B N 1
ATOM 3085 C CA . LEU B 1 143 ? -21.909 12.661 -42.300 1.00 20.20 123 LEU B CA 1
ATOM 3086 C C . LEU B 1 143 ? -20.855 11.574 -42.412 1.00 19.90 123 LEU B C 1
ATOM 3087 O O . LEU B 1 143 ? -19.738 11.817 -42.909 1.00 20.29 123 LEU B O 1
ATOM 3092 N N . LYS B 1 144 ? -21.254 10.345 -42.044 1.00 19.71 124 LYS B N 1
ATOM 3093 C CA . LYS B 1 144 ? -20.334 9.196 -42.073 1.00 18.91 124 LYS B CA 1
ATOM 3094 C C . LYS B 1 144 ? -21.019 7.983 -42.750 1.00 18.66 124 LYS B C 1
ATOM 3095 O O . LYS B 1 144 ? -22.219 7.789 -42.530 1.00 20.74 124 LYS B O 1
ATOM 3101 N N . LEU B 1 145 ? -20.272 7.284 -43.561 1.00 18.69 125 LEU B N 1
ATOM 3102 C CA . LEU B 1 145 ? -20.781 6.080 -44.281 1.00 19.43 125 LEU B CA 1
ATOM 3103 C C . LEU B 1 145 ? -19.809 4.912 -44.140 1.00 19.51 125 LEU B C 1
ATOM 3104 O O . LEU B 1 145 ? -18.687 4.994 -44.702 1.00 17.78 125 LEU B O 1
ATOM 3109 N N . LEU B 1 146 ? -20.245 3.814 -43.492 1.00 18.00 126 LEU B N 1
ATOM 3110 C CA . LEU B 1 146 ? -19.566 2.510 -43.526 1.00 20.03 126 LEU B CA 1
ATOM 3111 C C . LEU B 1 146 ? -19.719 1.904 -44.935 1.00 18.77 126 LEU B C 1
ATOM 3112 O O . LEU B 1 146 ? -20.808 1.991 -45.522 1.00 22.01 126 LEU B O 1
ATOM 3117 N N . VAL B 1 147 ? -18.596 1.435 -45.484 1.00 18.99 127 VAL B N 1
ATOM 3118 C CA . VAL B 1 147 ? -18.576 0.705 -46.781 1.00 20.80 127 VAL B CA 1
ATOM 3119 C C . VAL B 1 147 ? -17.978 -0.667 -46.523 1.00 19.20 127 VAL B C 1
ATOM 3120 O O . VAL B 1 147 ? -16.765 -0.770 -46.235 1.00 20.81 127 VAL B O 1
ATOM 3124 N N . LEU B 1 148 ? -18.783 -1.725 -46.635 1.00 19.56 128 LEU B N 1
ATOM 3125 C CA . LEU B 1 148 ? -18.212 -3.080 -46.485 1.00 21.43 128 LEU B CA 1
ATOM 3126 C C . LEU B 1 148 ? -17.485 -3.453 -47.767 1.00 20.00 128 LEU B C 1
ATOM 3127 O O . LEU B 1 148 ? -18.046 -3.229 -48.883 1.00 22.27 128 LEU B O 1
ATOM 3132 N N . TRP B 1 149 ? -16.282 -3.953 -47.630 1.00 19.14 129 TRP B N 1
ATOM 3133 C CA . TRP B 1 149 ? -15.406 -4.291 -48.775 1.00 21.04 129 TRP B CA 1
ATOM 3134 C C . TRP B 1 149 ? -15.221 -5.812 -48.796 1.00 21.14 129 TRP B C 1
ATOM 3135 O O . TRP B 1 149 ? -14.748 -6.396 -47.816 1.00 20.20 129 TRP B O 1
ATOM 3146 N N . ARG B 1 150 ? -15.521 -6.430 -49.931 1.00 21.29 130 ARG B N 1
ATOM 3147 C CA . ARG B 1 150 ? -15.258 -7.877 -50.172 1.00 21.29 130 ARG B CA 1
ATOM 3148 C C . ARG B 1 150 ? -14.610 -8.055 -51.552 1.00 20.98 130 ARG B C 1
ATOM 3149 O O . ARG B 1 150 ? -15.041 -7.400 -52.510 1.00 22.28 130 ARG B O 1
ATOM 3157 N N . SER B 1 151 ? -13.614 -8.915 -51.599 1.00 23.20 131 SER B N 1
ATOM 3158 C CA . SER B 1 151 ? -12.811 -9.107 -52.840 1.00 24.97 131 SER B CA 1
ATOM 3159 C C . SER B 1 151 ? -13.696 -9.613 -53.978 1.00 26.85 131 SER B C 1
ATOM 3160 O O . SER B 1 151 ? -13.383 -9.297 -55.149 1.00 28.93 131 SER B O 1
ATOM 3163 N N . ASP B 1 152 ? -14.762 -10.352 -53.706 1.00 24.54 132 ASP B N 1
ATOM 3164 C CA . ASP B 1 152 ? -15.611 -10.952 -54.774 1.00 25.14 132 ASP B CA 1
ATOM 3165 C C . ASP B 1 152 ? -16.912 -10.174 -54.955 1.00 25.69 132 ASP B C 1
ATOM 3166 O O . ASP B 1 152 ? -17.833 -10.689 -55.586 1.00 27.47 132 ASP B O 1
ATOM 3171 N N . GLU B 1 153 ? -16.990 -8.921 -54.512 1.00 24.91 133 GLU B N 1
ATOM 3172 C CA . GLU B 1 153 ? -18.133 -8.039 -54.824 1.00 25.82 133 GLU B CA 1
ATOM 3173 C C . GLU B 1 153 ? -17.629 -6.876 -55.692 1.00 26.06 133 GLU B C 1
ATOM 3174 O O . GLU B 1 153 ? -16.461 -6.549 -55.627 1.00 28.04 133 GLU B O 1
ATOM 3180 N N . ASP B 1 154 ? -18.525 -6.340 -56.500 1.00 27.89 134 ASP B N 1
ATOM 3181 C CA . ASP B 1 154 ? -18.235 -5.323 -57.540 1.00 30.34 134 ASP B CA 1
ATOM 3182 C C . ASP B 1 154 ? -17.719 -4.014 -56.912 1.00 27.70 134 ASP B C 1
ATOM 3183 O O . ASP B 1 154 ? -18.457 -3.369 -56.158 1.00 29.07 134 ASP B O 1
ATOM 3188 N N . ALA B 1 155 ? -16.520 -3.606 -57.279 1.00 27.80 135 ALA B N 1
ATOM 3189 C CA . ALA B 1 155 ? -15.923 -2.299 -56.865 1.00 26.14 135 ALA B CA 1
ATOM 3190 C C . ALA B 1 155 ? -16.815 -1.151 -57.334 1.00 27.84 135 ALA B C 1
ATOM 3191 O O . ALA B 1 155 ? -17.000 -0.171 -56.583 1.00 25.91 135 ALA B O 1
ATOM 3193 N N . GLN B 1 156 ? -17.402 -1.225 -58.536 1.00 28.34 136 GLN B N 1
ATOM 3194 C CA . GLN B 1 156 ? -18.142 -0.055 -59.067 1.00 32.60 136 GLN B CA 1
ATOM 3195 C C . GLN B 1 156 ? -19.371 0.250 -58.196 1.00 30.46 136 GLN B C 1
ATOM 3196 O O . GLN B 1 156 ? -19.704 1.464 -58.040 1.00 30.73 136 GLN B O 1
ATOM 3202 N N . GLN B 1 157 ? -20.031 -0.764 -57.615 1.00 26.24 137 GLN B N 1
ATOM 3203 C CA . GLN B 1 157 ? -21.203 -0.547 -56.732 1.00 28.38 137 GLN B CA 1
ATOM 3204 C C . GLN B 1 157 ? -20.760 0.251 -55.487 1.00 27.74 137 GLN B C 1
ATOM 3205 O O . GLN B 1 157 ? -21.537 1.136 -55.018 1.00 26.86 137 GLN B O 1
ATOM 3207 N N . ARG B 1 158 ? -19.586 -0.062 -54.960 1.00 25.66 138 ARG B N 1
ATOM 3208 C CA . ARG B 1 158 ? -19.065 0.648 -53.754 1.00 24.37 138 ARG B CA 1
ATOM 3209 C C . ARG B 1 158 ? -18.717 2.084 -54.140 1.00 24.06 138 ARG B C 1
ATOM 3210 O O . ARG B 1 158 ? -19.108 3.015 -53.407 1.00 25.51 138 ARG B O 1
ATOM 3218 N N . LEU B 1 159 ? -17.986 2.248 -55.244 1.00 25.28 139 LEU B N 1
ATOM 3219 C CA . LEU B 1 159 ? -17.604 3.602 -55.705 1.00 26.87 139 LEU B CA 1
ATOM 3220 C C . LEU B 1 159 ? -18.845 4.443 -55.980 1.00 25.55 139 LEU B C 1
ATOM 3221 O O . LEU B 1 159 ? -18.819 5.643 -55.635 1.00 27.45 139 LEU B O 1
ATOM 3226 N N . ASN B 1 160 ? -19.886 3.876 -56.589 1.00 26.17 140 ASN B N 1
ATOM 3227 C CA . ASN B 1 160 ? -21.117 4.642 -56.930 1.00 29.07 140 ASN B CA 1
ATOM 3228 C C . ASN B 1 160 ? -21.805 5.098 -55.643 1.00 27.71 140 ASN B C 1
ATOM 3229 O O . ASN B 1 160 ? -22.284 6.237 -55.575 1.00 26.33 140 ASN B O 1
ATOM 3234 N N . MET B 1 161 ? -21.834 4.244 -54.625 1.00 27.02 141 MET B N 1
ATOM 3235 C CA . MET B 1 161 ? -22.444 4.626 -53.330 1.00 24.70 141 MET B CA 1
ATOM 3236 C C . MET B 1 161 ? -21.621 5.777 -52.706 1.00 23.74 141 MET B C 1
ATOM 3237 O O . MET B 1 161 ? -22.231 6.721 -52.167 1.00 25.99 141 MET B O 1
ATOM 3242 N N . VAL B 1 162 ? -20.294 5.667 -52.727 1.00 22.62 142 VAL B N 1
ATOM 3243 C CA . VAL B 1 162 ? -19.393 6.722 -52.154 1.00 20.93 142 VAL B CA 1
ATOM 3244 C C . VAL B 1 162 ? -19.618 8.033 -52.915 1.00 24.76 142 VAL B C 1
ATOM 3245 O O . VAL B 1 162 ? -19.736 9.094 -52.273 1.00 23.57 142 VAL B O 1
ATOM 3249 N N . LYS B 1 163 ? -19.756 7.964 -54.250 1.00 25.95 143 LYS B N 1
ATOM 3250 C CA . LYS B 1 163 ? -19.992 9.195 -55.053 1.00 25.32 143 LYS B CA 1
ATOM 3251 C C . LYS B 1 163 ? -21.338 9.830 -54.674 1.00 24.54 143 LYS B C 1
ATOM 3252 O O . LYS B 1 163 ? -21.401 11.073 -54.485 1.00 25.93 143 LYS B O 1
ATOM 3255 N N . GLU B 1 164 ? -22.404 9.060 -54.546 1.00 24.69 144 GLU B N 1
ATOM 3256 C CA . GLU B 1 164 ? -23.734 9.594 -54.166 1.00 24.12 144 GLU B CA 1
ATOM 3257 C C . GLU B 1 164 ? -23.646 10.226 -52.758 1.00 25.37 144 GLU B C 1
ATOM 3258 O O . GLU B 1 164 ? -24.225 11.301 -52.512 1.00 26.24 144 GLU B O 1
ATOM 3264 N N . PHE B 1 165 ? -22.941 9.569 -51.847 1.00 23.44 145 PHE B N 1
ATOM 3265 C CA . PHE B 1 165 ? -22.730 10.060 -50.464 1.00 23.16 145 PHE B CA 1
ATOM 3266 C C . PHE B 1 165 ? -21.938 11.381 -50.473 1.00 23.17 145 PHE B C 1
ATOM 3267 O O . PHE B 1 165 ? -22.356 12.328 -49.792 1.00 24.47 145 PHE B O 1
ATOM 3275 N N . ASN B 1 166 ? -20.840 11.430 -51.227 1.00 22.68 146 ASN B N 1
ATOM 3276 C CA . ASN B 1 166 ? -20.012 12.661 -51.328 1.00 24.64 146 ASN B CA 1
ATOM 3277 C C . ASN B 1 166 ? -20.910 13.797 -51.825 1.00 24.29 146 ASN B C 1
ATOM 3278 O O . ASN B 1 166 ? -20.809 14.919 -51.287 1.00 25.37 146 ASN B O 1
ATOM 3283 N N . GLU B 1 167 ? -21.782 13.523 -52.795 1.00 25.33 147 GLU B N 1
ATOM 3284 C CA . GLU B 1 167 ? -22.680 14.573 -53.350 1.00 27.82 147 GLU B CA 1
ATOM 3285 C C . GLU B 1 167 ? -23.709 15.002 -52.303 1.00 28.86 147 GLU B C 1
ATOM 3286 O O . GLU B 1 167 ? -23.911 16.222 -52.139 1.00 26.46 147 GLU B O 1
ATOM 3292 N N . LEU B 1 168 ? -24.301 14.061 -51.561 1.00 25.62 148 LEU B N 1
ATOM 3293 C CA . LEU B 1 168 ? -25.233 14.401 -50.466 1.00 24.72 148 LEU B CA 1
ATOM 3294 C C . LEU B 1 168 ? -24.540 15.353 -49.475 1.00 24.92 148 LEU B C 1
ATOM 3295 O O . LEU B 1 168 ? -25.163 16.343 -49.046 1.00 25.60 148 LEU B O 1
ATOM 3300 N N . CYS B 1 169 ? -23.312 15.019 -49.093 1.00 24.03 149 CYS B N 1
ATOM 3301 C CA . CYS B 1 169 ? -22.561 15.837 -48.097 1.00 21.64 149 CYS B CA 1
ATOM 3302 C C . CYS B 1 169 ? -22.220 17.213 -48.698 1.00 24.23 149 CYS B C 1
ATOM 3303 O O . CYS B 1 169 ? -22.642 18.236 -48.146 1.00 24.49 149 CYS B O 1
ATOM 3306 N N . HIS B 1 170 ? -21.495 17.206 -49.806 1.00 22.93 150 HIS B N 1
ATOM 3307 C CA . HIS B 1 170 ? -20.854 18.427 -50.369 1.00 24.97 150 HIS B CA 1
ATOM 3308 C C . HIS B 1 170 ? -21.928 19.395 -50.863 1.00 26.53 150 HIS B C 1
ATOM 3309 O O . HIS B 1 170 ? -21.747 20.627 -50.653 1.00 26.36 150 HIS B O 1
ATOM 3316 N N . SER B 1 171 ? -23.006 18.906 -51.454 1.00 27.72 151 SER B N 1
ATOM 3317 C CA . SER B 1 171 ? -24.093 19.800 -51.954 1.00 27.60 151 SER B CA 1
ATOM 3318 C C . SER B 1 171 ? -24.776 20.507 -50.787 1.00 30.16 151 SER B C 1
ATOM 3319 O O . SER B 1 171 ? -25.418 21.554 -51.020 1.00 28.87 151 SER B O 1
ATOM 3322 N N . ASN B 1 172 ? -24.614 20.009 -49.552 1.00 26.33 152 ASN B N 1
ATOM 3323 C CA . ASN B 1 172 ? -25.210 20.593 -48.331 1.00 27.06 152 ASN B CA 1
ATOM 3324 C C . ASN B 1 172 ? -24.142 21.260 -47.456 1.00 23.06 152 ASN B C 1
ATOM 3325 O O . ASN B 1 172 ? -24.463 21.648 -46.357 1.00 27.46 152 ASN B O 1
ATOM 3330 N N . GLY B 1 173 ? -22.897 21.356 -47.934 1.00 24.52 153 GLY B N 1
ATOM 3331 C CA . GLY B 1 173 ? -21.818 22.040 -47.195 1.00 27.05 153 GLY B CA 1
ATOM 3332 C C . GLY B 1 173 ? -21.322 21.220 -46.024 1.00 23.83 153 GLY B C 1
ATOM 3333 O O . GLY B 1 173 ? -20.694 21.802 -45.136 1.00 23.68 153 GLY B O 1
ATOM 3334 N N . LEU B 1 174 ? -21.536 19.908 -46.068 1.00 23.85 154 LEU B N 1
ATOM 3335 C CA . LEU B 1 174 ? -21.103 18.989 -45.006 1.00 22.83 154 LEU B CA 1
ATOM 3336 C C . LEU B 1 174 ? -19.877 18.228 -45.458 1.00 19.85 154 LEU B C 1
ATOM 3337 O O . LEU B 1 174 ? -19.692 17.970 -46.666 1.00 24.26 154 LEU B O 1
ATOM 3342 N N . LEU B 1 175 ? -19.058 17.821 -44.488 1.00 20.35 155 LEU B N 1
ATOM 3343 C CA . LEU B 1 175 ? -17.949 16.920 -44.781 1.00 19.08 155 LEU B CA 1
ATOM 3344 C C . LEU B 1 175 ? -18.472 15.487 -44.991 1.00 20.49 155 LEU B C 1
ATOM 3345 O O . LEU B 1 175 ? -19.429 15.129 -44.335 1.00 20.60 155 LEU B O 1
ATOM 3350 N N . SER B 1 176 ? -17.724 14.742 -45.782 1.00 20.30 156 SER B N 1
ATOM 3351 C CA A SER B 1 176 ? -17.949 13.299 -46.052 0.50 21.36 156 SER B CA 1
ATOM 3352 C CA B SER B 1 176 ? -17.961 13.300 -46.033 0.50 21.63 156 SER B CA 1
ATOM 3353 C C . SER B 1 176 ? -16.849 12.486 -45.369 1.00 21.04 156 SER B C 1
ATOM 3354 O O . SER B 1 176 ? -15.680 12.674 -45.695 1.00 22.09 156 SER B O 1
ATOM 3359 N N . ILE B 1 177 ? -17.243 11.553 -44.488 1.00 20.87 157 ILE B N 1
ATOM 3360 C CA . ILE B 1 177 ? -16.306 10.604 -43.843 1.00 20.33 157 ILE B CA 1
ATOM 3361 C C . ILE B 1 177 ? -16.707 9.204 -44.321 1.00 18.25 157 ILE B C 1
ATOM 3362 O O . ILE B 1 177 ? -17.857 8.829 -44.069 1.00 20.07 157 ILE B O 1
ATOM 3367 N N . ILE B 1 178 ? -15.785 8.497 -44.935 1.00 18.88 158 ILE B N 1
ATOM 3368 C CA . ILE B 1 178 ? -16.074 7.091 -45.370 1.00 20.06 158 ILE B CA 1
ATOM 3369 C C . ILE B 1 178 ? -15.277 6.146 -44.500 1.00 19.77 158 ILE B C 1
ATOM 3370 O O . ILE B 1 178 ? -14.142 6.486 -44.062 1.00 18.76 158 ILE B O 1
ATOM 3375 N N . GLU B 1 179 ? -15.867 4.971 -44.250 1.00 19.81 159 GLU B N 1
ATOM 3376 C CA . GLU B 1 179 ? -15.279 3.964 -43.339 1.00 20.49 159 GLU B CA 1
ATOM 3377 C C . GLU B 1 179 ? -15.280 2.617 -44.049 1.00 20.46 159 GLU B C 1
ATOM 3378 O O . GLU B 1 179 ? -16.183 1.816 -43.852 1.00 20.08 159 GLU B O 1
ATOM 3384 N N . PRO B 1 180 ? -14.277 2.318 -44.902 1.00 19.42 160 PRO B N 1
ATOM 3385 C CA . PRO B 1 180 ? -14.233 0.992 -45.516 1.00 18.55 160 PRO B CA 1
ATOM 3386 C C . PRO B 1 180 ? -13.816 -0.017 -44.436 1.00 21.39 160 PRO B C 1
ATOM 3387 O O . PRO B 1 180 ? -12.859 0.171 -43.727 1.00 22.77 160 PRO B O 1
ATOM 3391 N N . VAL B 1 181 ? -14.539 -1.123 -44.367 1.00 20.10 161 VAL B N 1
ATOM 3392 C CA . VAL B 1 181 ? -14.300 -2.233 -43.427 1.00 18.55 161 VAL B CA 1
ATOM 3393 C C . VAL B 1 181 ? -14.256 -3.544 -44.208 1.00 19.39 161 VAL B C 1
ATOM 3394 O O . VAL B 1 181 ? -15.179 -3.807 -45.026 1.00 21.27 161 VAL B O 1
ATOM 3398 N N . VAL B 1 182 ? -13.180 -4.298 -44.041 1.00 19.49 162 VAL B N 1
ATOM 3399 C CA . VAL B 1 182 ? -12.979 -5.488 -44.900 1.00 20.42 162 VAL B CA 1
ATOM 3400 C C . VAL B 1 182 ? -13.737 -6.676 -44.308 1.00 19.72 162 VAL B C 1
ATOM 3401 O O . VAL B 1 182 ? -13.846 -6.828 -43.083 1.00 20.49 162 VAL B O 1
ATOM 3405 N N . ARG B 1 183 ? -14.295 -7.482 -45.198 1.00 18.37 163 ARG B N 1
ATOM 3406 C CA . ARG B 1 183 ? -15.002 -8.725 -44.820 1.00 20.28 163 ARG B CA 1
ATOM 3407 C C . ARG B 1 183 ? -14.523 -9.864 -45.701 1.00 21.22 163 ARG B C 1
ATOM 3408 O O . ARG B 1 183 ? -14.074 -9.660 -46.823 1.00 20.64 163 ARG B O 1
ATOM 3416 N N . PRO B 1 184 ? -14.594 -11.099 -45.184 1.00 20.87 164 PRO B N 1
ATOM 3417 C CA . PRO B 1 184 ? -14.273 -12.270 -46.008 1.00 22.12 164 PRO B CA 1
ATOM 3418 C C . PRO B 1 184 ? -15.173 -12.323 -47.239 1.00 21.98 164 PRO B C 1
ATOM 3419 O O . PRO B 1 184 ? -16.285 -11.793 -47.257 1.00 21.31 164 PRO B O 1
ATOM 3423 N N . PRO B 1 185 ? -14.703 -12.965 -48.328 1.00 21.53 165 PRO B N 1
ATOM 3424 C CA . PRO B 1 185 ? -15.483 -13.030 -49.552 1.00 22.87 165 PRO B CA 1
ATOM 3425 C C . PRO B 1 185 ? -16.807 -13.766 -49.327 1.00 20.75 165 PRO B C 1
ATOM 3426 O O . PRO B 1 185 ? -16.878 -14.632 -48.412 1.00 21.15 165 PRO B O 1
ATOM 3430 N N . ARG B 1 186 ? -17.801 -13.453 -50.144 1.00 21.57 166 ARG B N 1
ATOM 3431 C CA . ARG B 1 186 ? -19.104 -14.141 -50.095 1.00 21.80 166 ARG B CA 1
ATOM 3432 C C . ARG B 1 186 ? -18.900 -15.630 -50.364 1.00 24.08 166 ARG B C 1
ATOM 3433 O O . ARG B 1 186 ? -19.581 -16.444 -49.724 1.00 22.66 166 ARG B O 1
ATOM 3441 N N . CYS B 1 187 ? -17.984 -15.951 -51.269 1.00 24.74 167 CYS B N 1
ATOM 3442 C CA A CYS B 1 187 ? -17.679 -17.348 -51.672 0.50 25.76 167 CYS B CA 1
ATOM 3443 C CA B CYS B 1 187 ? -17.682 -17.350 -51.678 0.50 27.58 167 CYS B CA 1
ATOM 3444 C C . CYS B 1 187 ? -16.167 -17.546 -51.647 1.00 26.82 167 CYS B C 1
ATOM 3445 O O . CYS B 1 187 ? -15.465 -16.718 -52.244 1.00 25.97 167 CYS B O 1
ATOM 3450 N N . GLY B 1 188 ? -15.709 -18.579 -50.962 1.00 26.14 168 GLY B N 1
ATOM 3451 C CA . GLY B 1 188 ? -14.282 -18.911 -50.857 1.00 29.63 168 GLY B CA 1
ATOM 3452 C C . GLY B 1 188 ? -13.766 -18.716 -49.463 1.00 31.16 168 GLY B C 1
ATOM 3453 O O . GLY B 1 188 ? -14.555 -18.296 -48.597 1.00 30.20 168 GLY B O 1
ATOM 3454 N N . ASP B 1 189 ? -12.530 -19.130 -49.209 1.00 28.05 169 ASP B N 1
ATOM 3455 C CA . ASP B 1 189 ? -11.887 -19.048 -47.877 1.00 31.29 169 ASP B CA 1
ATOM 3456 C C . ASP B 1 189 ? -10.513 -18.375 -48.006 1.00 34.41 169 ASP B C 1
ATOM 3457 O O . ASP B 1 189 ? -9.740 -18.465 -47.053 1.00 41.14 169 ASP B O 1
ATOM 3462 N N . LYS B 1 190 ? -10.255 -17.769 -49.157 1.00 37.87 170 LYS B N 1
ATOM 3463 C CA . LYS B 1 190 ? -9.052 -16.944 -49.433 1.00 49.06 170 LYS B CA 1
ATOM 3464 C C . LYS B 1 190 ? -9.359 -15.562 -48.851 1.00 46.01 170 LYS B C 1
ATOM 3465 O O . LYS B 1 190 ? -10.037 -14.760 -49.533 1.00 48.33 170 LYS B O 1
ATOM 3467 N N . PHE B 1 191 ? -9.004 -15.360 -47.583 1.00 43.59 171 PHE B N 1
ATOM 3468 C CA . PHE B 1 191 ? -9.133 -14.043 -46.904 1.00 37.68 171 PHE B CA 1
ATOM 3469 C C . PHE B 1 191 ? -7.831 -13.677 -46.199 1.00 31.17 171 PHE B C 1
ATOM 3470 O O . PHE B 1 191 ? -7.511 -14.229 -45.151 1.00 42.00 171 PHE B O 1
ATOM 3478 N N . ASP B 1 192 ? -7.173 -12.689 -46.781 1.00 32.65 172 ASP B N 1
ATOM 3479 C CA . ASP B 1 192 ? -5.977 -12.027 -46.210 1.00 30.51 172 ASP B CA 1
ATOM 3480 C C . ASP B 1 192 ? -6.413 -10.627 -45.759 1.00 25.74 172 ASP B C 1
ATOM 3481 O O . ASP B 1 192 ? -6.520 -9.739 -46.607 1.00 27.05 172 ASP B O 1
ATOM 3486 N N . ARG B 1 193 ? -6.724 -10.486 -44.474 1.00 27.29 173 ARG B N 1
ATOM 3487 C CA . ARG B 1 193 ? -7.317 -9.244 -43.927 1.00 25.85 173 ARG B CA 1
ATOM 3488 C C . ARG B 1 193 ? -6.366 -8.078 -44.221 1.00 24.51 173 ARG B C 1
ATOM 3489 O O . ARG B 1 193 ? -6.850 -6.983 -44.574 1.00 22.46 173 ARG B O 1
ATOM 3497 N N . GLU B 1 194 ? -5.044 -8.299 -44.091 1.00 21.84 174 GLU B N 1
ATOM 3498 C CA . GLU B 1 194 ? -4.068 -7.188 -44.270 1.00 23.71 174 GLU B CA 1
ATOM 3499 C C . GLU B 1 194 ? -4.042 -6.748 -45.740 1.00 22.77 174 GLU B C 1
ATOM 3500 O O . GLU B 1 194 ? -4.067 -5.544 -46.012 1.00 22.23 174 GLU B O 1
ATOM 3506 N N . GLN B 1 195 ? -4.060 -7.679 -46.677 1.00 22.77 175 GLN B N 1
ATOM 3507 C CA . GLN B 1 195 ? -4.121 -7.332 -48.119 1.00 24.69 175 GLN B CA 1
ATOM 3508 C C . GLN B 1 195 ? -5.464 -6.696 -48.460 1.00 23.49 175 GLN B C 1
ATOM 3509 O O . GLN B 1 195 ? -5.483 -5.759 -49.249 1.00 22.39 175 GLN B O 1
ATOM 3515 N N . ALA B 1 196 ? -6.565 -7.128 -47.833 1.00 23.35 176 ALA B N 1
ATOM 3516 C CA . ALA B 1 196 ? -7.874 -6.544 -48.122 1.00 21.74 176 ALA B CA 1
ATOM 3517 C C . ALA B 1 196 ? -7.880 -5.056 -47.718 1.00 19.97 176 ALA B C 1
ATOM 3518 O O . ALA B 1 196 ? -8.427 -4.217 -48.429 1.00 20.84 176 ALA B O 1
ATOM 3520 N N . ILE B 1 197 ? -7.319 -4.729 -46.557 1.00 19.31 177 ILE B N 1
ATOM 3521 C CA . ILE B 1 197 ? -7.279 -3.311 -46.098 1.00 20.92 177 ILE B CA 1
ATOM 3522 C C . ILE B 1 197 ? -6.538 -2.469 -47.143 1.00 21.06 177 ILE B C 1
ATOM 3523 O O . ILE B 1 197 ? -6.970 -1.351 -47.474 1.00 22.05 177 ILE B O 1
ATOM 3528 N N . ILE B 1 198 ? -5.428 -2.992 -47.640 1.00 20.69 178 ILE B N 1
ATOM 3529 C CA . ILE B 1 198 ? -4.643 -2.296 -48.696 1.00 21.97 178 ILE B CA 1
ATOM 3530 C C . ILE B 1 198 ? -5.467 -2.167 -49.971 1.00 22.72 178 ILE B C 1
ATOM 3531 O O . ILE B 1 198 ? -5.523 -1.074 -50.531 1.00 22.75 178 ILE B O 1
ATOM 3536 N N . ASP B 1 199 ? -6.119 -3.245 -50.385 1.00 23.47 179 ASP B N 1
ATOM 3537 C CA . ASP B 1 199 ? -6.920 -3.250 -51.637 1.00 23.37 179 ASP B CA 1
ATOM 3538 C C . ASP B 1 199 ? -8.095 -2.283 -51.534 1.00 23.70 179 ASP B C 1
ATOM 3539 O O . ASP B 1 199 ? -8.413 -1.609 -52.547 1.00 24.18 179 ASP B O 1
ATOM 3544 N N . ALA B 1 200 ? -8.743 -2.194 -50.352 1.00 20.74 180 ALA B N 1
ATOM 3545 C CA . ALA B 1 200 ? -9.854 -1.264 -50.149 1.00 20.84 180 ALA B CA 1
ATOM 3546 C C . ALA B 1 200 ? -9.330 0.167 -50.291 1.00 21.88 180 ALA B C 1
ATOM 3547 O O . ALA B 1 200 ? -10.017 1.006 -50.854 1.00 22.63 180 ALA B O 1
ATOM 3549 N N . ALA B 1 201 ? -8.152 0.450 -49.756 1.00 22.46 181 ALA B N 1
ATOM 3550 C CA . ALA B 1 201 ? -7.547 1.807 -49.833 1.00 21.80 181 ALA B CA 1
ATOM 3551 C C . ALA B 1 201 ? -7.147 2.101 -51.284 1.00 24.65 181 ALA B C 1
ATOM 3552 O O . ALA B 1 201 ? -7.350 3.248 -51.740 1.00 25.51 181 ALA B O 1
ATOM 3554 N N . LYS B 1 202 ? -6.619 1.125 -52.014 1.00 26.47 182 LYS B N 1
ATOM 3555 C CA . LYS B 1 202 ? -6.312 1.344 -53.453 1.00 28.95 182 LYS B CA 1
ATOM 3556 C C . LYS B 1 202 ? -7.594 1.751 -54.183 1.00 29.18 182 LYS B C 1
ATOM 3557 O O . LYS B 1 202 ? -7.547 2.670 -55.028 1.00 28.35 182 LYS B O 1
ATOM 3563 N N . GLU B 1 203 ? -8.729 1.145 -53.820 1.00 25.76 183 GLU B N 1
ATOM 3564 C CA . GLU B 1 203 ? -10.024 1.377 -54.491 1.00 24.17 183 GLU B CA 1
ATOM 3565 C C . GLU B 1 203 ? -10.623 2.708 -54.042 1.00 25.54 183 GLU B C 1
ATOM 3566 O O . GLU B 1 203 ? -11.130 3.461 -54.901 1.00 25.69 183 GLU B O 1
ATOM 3572 N N . LEU B 1 204 ? -10.635 2.995 -52.725 1.00 24.17 184 LEU B N 1
ATOM 3573 C CA . LEU B 1 204 ? -11.489 4.074 -52.171 1.00 23.58 184 LEU B CA 1
ATOM 3574 C C . LEU B 1 204 ? -10.662 5.232 -51.604 1.00 23.99 184 LEU B C 1
ATOM 3575 O O . LEU B 1 204 ? -11.272 6.230 -51.224 1.00 24.45 184 LEU B O 1
ATOM 3580 N N . GLY B 1 205 ? -9.345 5.080 -51.517 1.00 24.28 185 GLY B N 1
ATOM 3581 C CA . GLY B 1 205 ? -8.460 6.072 -50.873 1.00 26.39 185 GLY B CA 1
ATOM 3582 C C . GLY B 1 205 ? -8.334 7.361 -51.654 1.00 26.19 185 GLY B C 1
ATOM 3583 O O . GLY B 1 205 ? -7.791 8.308 -51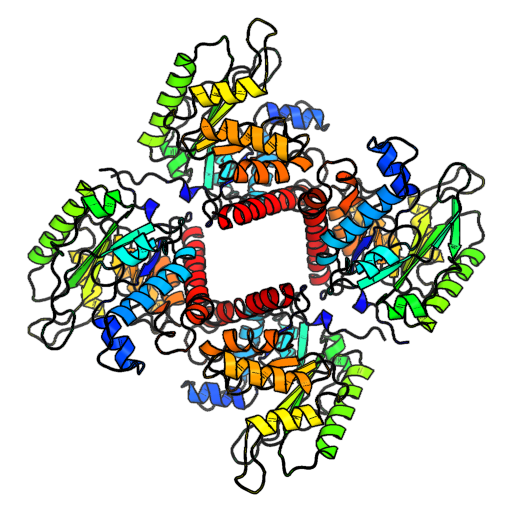.084 1.00 26.78 185 GLY B O 1
ATOM 3584 N N . ASP B 1 206 ? -8.854 7.450 -52.880 1.00 25.94 186 ASP B N 1
ATOM 3585 C CA . ASP B 1 206 ? -8.860 8.724 -53.646 1.00 28.00 186 ASP B CA 1
ATOM 3586 C C . ASP B 1 206 ? -10.249 8.976 -54.213 1.00 29.34 186 ASP B C 1
ATOM 3587 O O . ASP B 1 206 ? -10.341 9.507 -55.336 1.00 28.77 186 ASP B O 1
ATOM 3592 N N . SER B 1 207 ? -11.303 8.731 -53.431 1.00 25.76 187 SER B N 1
ATOM 3593 C CA . SER B 1 207 ? -12.706 8.707 -53.906 1.00 25.48 187 SER B CA 1
ATOM 3594 C C . SER B 1 207 ? -13.435 10.036 -53.709 1.00 24.91 187 SER B C 1
ATOM 3595 O O . SER B 1 207 ? -14.639 10.067 -53.933 1.00 32.83 187 SER B O 1
ATOM 3598 N N . GLY B 1 208 ? -12.753 11.076 -53.250 1.00 26.78 188 GLY B N 1
ATOM 3599 C CA . GLY B 1 208 ? -13.320 12.430 -53.137 1.00 26.50 188 GLY B CA 1
ATOM 3600 C C . GLY B 1 208 ? -13.985 12.690 -51.809 1.00 26.82 188 GLY B C 1
ATOM 3601 O O . GLY B 1 208 ? -14.531 13.767 -51.656 1.00 28.75 188 GLY B O 1
ATOM 3602 N N . ALA B 1 209 ? -13.914 11.755 -50.857 1.00 25.74 189 ALA B N 1
ATOM 3603 C CA . ALA B 1 209 ? -14.376 12.012 -49.476 1.00 24.30 189 ALA B CA 1
ATOM 3604 C C . ALA B 1 209 ? -13.392 12.977 -48.798 1.00 24.75 189 ALA B C 1
ATOM 3605 O O . ALA B 1 209 ? -12.251 13.139 -49.285 1.00 24.55 189 ALA B O 1
ATOM 3607 N N . ASP B 1 210 ? -13.789 13.545 -47.663 1.00 22.34 190 ASP B N 1
ATOM 3608 C CA . ASP B 1 210 ? -12.921 14.487 -46.903 1.00 22.49 190 ASP B CA 1
ATOM 3609 C C . ASP B 1 210 ? -12.036 13.731 -45.923 1.00 22.18 190 ASP B C 1
ATOM 3610 O O . ASP B 1 210 ? -10.967 14.254 -45.552 1.00 23.70 190 ASP B O 1
ATOM 3615 N N . LEU B 1 211 ? -12.475 12.557 -45.462 1.00 21.97 191 LEU B N 1
ATOM 3616 C CA . LEU B 1 211 ? -11.718 11.821 -44.421 1.00 20.00 191 LEU B CA 1
ATOM 3617 C C . LEU B 1 211 ? -11.956 10.320 -44.614 1.00 19.33 191 LEU B C 1
ATOM 3618 O O . LEU B 1 211 ? -13.108 9.930 -44.924 1.00 20.86 191 LEU B O 1
ATOM 3623 N N . TYR B 1 212 ? -10.909 9.528 -44.425 1.00 18.62 192 TYR B N 1
ATOM 3624 C CA . TYR B 1 212 ? -10.926 8.047 -44.546 1.00 19.48 192 TYR B CA 1
ATOM 3625 C C . TYR B 1 212 ? -10.742 7.454 -43.145 1.00 18.79 192 TYR B C 1
ATOM 3626 O O . TYR B 1 212 ? -9.708 7.719 -42.511 1.00 20.50 192 TYR B O 1
ATOM 3635 N N . LYS B 1 213 ? -11.738 6.710 -42.643 1.00 20.34 193 LYS B N 1
ATOM 3636 C CA . LYS B 1 213 ? -11.725 6.017 -41.331 1.00 18.16 193 LYS B CA 1
ATOM 3637 C C . LYS B 1 213 ? -11.418 4.556 -41.602 1.00 21.07 193 LYS B C 1
ATOM 3638 O O . LYS B 1 213 ? -12.234 3.915 -42.260 1.00 21.78 193 LYS B O 1
ATOM 3644 N N . VAL B 1 214 ? -10.265 4.076 -41.133 1.00 20.78 194 VAL B N 1
ATOM 3645 C CA . VAL B 1 214 ? -9.716 2.760 -41.551 1.00 22.35 194 VAL B CA 1
ATOM 3646 C C . VAL B 1 214 ? -9.403 1.877 -40.340 1.00 20.35 194 VAL B C 1
ATOM 3647 O O . VAL B 1 214 ? -9.018 2.369 -39.297 1.00 20.38 194 VAL B O 1
ATOM 3651 N N . GLU B 1 215 ? -9.492 0.578 -40.543 1.00 22.00 195 GLU B N 1
ATOM 3652 C CA . GLU B 1 215 ? -9.034 -0.432 -39.587 1.00 21.84 195 GLU B CA 1
ATOM 3653 C C . GLU B 1 215 ? -7.516 -0.396 -39.448 1.00 20.05 195 GLU B C 1
ATOM 3654 O O . GLU B 1 215 ? -6.764 -0.211 -40.425 1.00 20.99 195 GLU B O 1
ATOM 3660 N N . MET B 1 216 ? -7.047 -0.612 -38.231 1.00 20.11 196 MET B N 1
ATOM 3661 C CA . MET B 1 216 ? -5.620 -0.691 -37.939 1.00 19.17 196 MET B CA 1
ATOM 3662 C C . MET B 1 216 ? -5.031 -1.990 -38.466 1.00 19.50 196 MET B C 1
ATOM 3663 O O . MET B 1 216 ? -5.459 -3.093 -38.114 1.00 20.26 196 MET B O 1
ATOM 3668 N N . PRO B 1 217 ? -3.954 -1.915 -39.278 1.00 21.84 197 PRO B N 1
ATOM 3669 C CA . PRO B 1 217 ? -3.208 -3.123 -39.596 1.00 22.81 197 PRO B CA 1
ATOM 3670 C C . PRO B 1 217 ? -2.818 -3.946 -38.368 1.00 22.07 197 PRO B C 1
ATOM 3671 O O . PRO B 1 217 ? -2.449 -3.409 -37.338 1.00 22.44 197 PRO B O 1
ATOM 3675 N N . LEU B 1 218 ? -2.931 -5.266 -38.530 1.00 21.73 198 LEU B N 1
ATOM 3676 C CA . LEU B 1 218 ? -2.381 -6.285 -37.627 1.00 23.18 198 LEU B CA 1
ATOM 3677 C C . LEU B 1 218 ? -3.113 -6.219 -36.277 1.00 21.40 198 LEU B C 1
ATOM 3678 O O . LEU B 1 218 ? -2.596 -6.742 -35.307 1.00 22.12 198 LEU B O 1
ATOM 3683 N N . TYR B 1 219 ? -4.303 -5.609 -36.241 1.00 21.16 199 TYR B N 1
ATOM 3684 C CA . TYR B 1 219 ? -5.094 -5.444 -34.993 1.00 22.52 199 TYR B CA 1
ATOM 3685 C C . TYR B 1 219 ? -4.265 -4.678 -33.956 1.00 20.74 199 TYR B C 1
ATOM 3686 O O . TYR B 1 219 ? -4.580 -4.770 -32.758 1.00 21.06 199 TYR B O 1
ATOM 3695 N N . GLY B 1 220 ? -3.269 -3.913 -34.388 1.00 22.49 200 GLY B N 1
ATOM 3696 C CA . GLY B 1 220 ? -2.396 -3.148 -33.476 1.00 23.67 200 GLY B CA 1
ATOM 3697 C C . GLY B 1 220 ? -1.515 -4.036 -32.635 1.00 22.39 200 GLY B C 1
ATOM 3698 O O . GLY B 1 220 ? -0.972 -3.557 -31.626 1.00 23.39 200 GLY B O 1
ATOM 3699 N N . LYS B 1 221 ? -1.375 -5.307 -32.988 1.00 22.36 201 LYS B N 1
ATOM 3700 C CA . LYS B 1 221 ? -0.602 -6.311 -32.219 1.00 24.38 201 LYS B CA 1
ATOM 3701 C C . LYS B 1 221 ? 0.837 -6.408 -32.712 1.00 24.50 201 LYS B C 1
ATOM 3702 O O . LYS B 1 221 ? 1.145 -5.988 -33.846 1.00 28.46 201 LYS B O 1
ATOM 3708 N N . GLY B 1 222 ? 1.671 -6.917 -31.822 1.00 26.51 202 GLY B N 1
ATOM 3709 C CA . GLY B 1 222 ? 3.023 -7.363 -32.202 1.00 27.52 202 GLY B CA 1
ATOM 3710 C C . GLY B 1 222 ? 4.055 -6.269 -32.074 1.00 29.25 202 GLY B C 1
ATOM 3711 O O . GLY B 1 222 ? 3.889 -5.286 -31.335 1.00 29.07 202 GLY B O 1
ATOM 3712 N N . ALA B 1 223 ? 5.166 -6.444 -32.771 1.00 26.97 203 ALA B N 1
ATOM 3713 C CA . ALA B 1 223 ? 6.308 -5.526 -32.686 1.00 27.11 203 ALA B CA 1
ATOM 3714 C C . ALA B 1 223 ? 5.986 -4.187 -33.341 1.00 23.58 203 ALA B C 1
ATOM 3715 O O . ALA B 1 223 ? 5.386 -4.155 -34.471 1.00 24.42 203 ALA B O 1
ATOM 3717 N N . ARG B 1 224 ? 6.421 -3.120 -32.702 1.00 26.19 204 ARG B N 1
ATOM 3718 C CA . ARG B 1 224 ? 6.171 -1.733 -33.162 1.00 26.17 204 ARG B CA 1
ATOM 3719 C C . ARG B 1 224 ? 6.696 -1.568 -34.587 1.00 28.66 204 ARG B C 1
ATOM 3720 O O . ARG B 1 224 ? 6.011 -0.959 -35.397 1.00 27.07 204 ARG B O 1
ATOM 3728 N N . SER B 1 225 ? 7.900 -2.086 -34.874 1.00 28.24 205 SER B N 1
ATOM 3729 C CA . SER B 1 225 ? 8.549 -1.901 -36.196 1.00 28.78 205 SER B CA 1
ATOM 3730 C C . SER B 1 225 ? 7.648 -2.468 -37.296 1.00 25.45 205 SER B C 1
ATOM 3731 O O . SER B 1 225 ? 7.514 -1.807 -38.354 1.00 27.05 205 SER B O 1
ATOM 3734 N N . ASP B 1 226 ? 7.067 -3.645 -37.090 1.00 26.52 206 ASP B N 1
ATOM 3735 C CA . ASP B 1 226 ? 6.173 -4.306 -38.079 1.00 28.56 206 ASP B CA 1
ATOM 3736 C C . ASP B 1 226 ? 4.870 -3.503 -38.211 1.00 25.78 206 ASP B C 1
ATOM 3737 O O . ASP B 1 226 ? 4.343 -3.373 -39.326 1.00 25.99 206 ASP B O 1
ATOM 3742 N N . LEU B 1 227 ? 4.326 -2.983 -37.094 1.00 24.74 207 LEU B N 1
ATOM 3743 C CA . LEU B 1 227 ? 3.102 -2.141 -37.156 1.00 24.52 207 LEU B CA 1
ATOM 3744 C C . LEU B 1 227 ? 3.365 -0.879 -37.975 1.00 22.28 207 LEU B C 1
ATOM 3745 O O . LEU B 1 227 ? 2.496 -0.492 -38.779 1.00 22.51 207 LEU B O 1
ATOM 3750 N N . LEU B 1 228 ? 4.524 -0.262 -37.798 1.00 24.13 208 LEU B N 1
ATOM 3751 C CA . LEU B 1 228 ? 4.888 0.983 -38.515 1.00 23.85 208 LEU B CA 1
ATOM 3752 C C . LEU B 1 228 ? 5.015 0.675 -40.017 1.00 23.30 208 LEU B C 1
ATOM 3753 O O . LEU B 1 228 ? 4.408 1.389 -40.820 1.00 23.90 208 LEU B O 1
ATOM 3758 N N . THR B 1 229 ? 5.746 -0.379 -40.374 1.00 26.93 209 THR B N 1
ATOM 3759 C CA . THR B 1 229 ? 5.899 -0.760 -41.807 1.00 26.37 209 THR B CA 1
ATOM 3760 C C . THR B 1 229 ? 4.508 -0.951 -42.428 1.00 24.91 209 THR B C 1
ATOM 3761 O O . THR B 1 229 ? 4.259 -0.428 -43.512 1.00 25.55 209 THR B O 1
ATOM 3765 N N . ALA B 1 230 ? 3.611 -1.679 -41.747 1.00 27.00 210 ALA B N 1
ATOM 3766 C CA . ALA B 1 230 ? 2.253 -1.955 -42.273 1.00 24.96 210 ALA B CA 1
ATOM 3767 C C . ALA B 1 230 ? 1.451 -0.656 -42.406 1.00 24.87 210 ALA B C 1
ATOM 3768 O O . ALA B 1 230 ? 0.681 -0.499 -43.372 1.00 22.90 210 ALA B O 1
ATOM 3770 N N . SER B 1 231 ? 1.582 0.249 -41.440 1.00 24.65 211 SER B N 1
ATOM 3771 C CA . SER B 1 231 ? 0.871 1.558 -41.439 1.00 23.51 211 SER B CA 1
ATOM 3772 C C . SER B 1 231 ? 1.408 2.478 -42.558 1.00 24.09 211 SER B C 1
ATOM 3773 O O . SER B 1 231 ? 0.625 3.212 -43.166 1.00 23.35 211 SER B O 1
ATOM 3776 N N . GLN B 1 232 ? 2.711 2.424 -42.831 1.00 25.85 212 GLN B N 1
ATOM 3777 C CA . GLN B 1 232 ? 3.324 3.232 -43.927 1.00 27.17 212 GLN B CA 1
ATOM 3778 C C . GLN B 1 232 ? 2.833 2.712 -45.280 1.00 26.97 212 GLN B C 1
ATOM 3779 O O . GLN B 1 232 ? 2.501 3.523 -46.165 1.00 24.58 212 GLN B O 1
ATOM 3785 N N . ARG B 1 233 ? 2.760 1.394 -45.415 1.00 25.80 213 ARG B N 1
ATOM 3786 C CA . ARG B 1 233 ? 2.200 0.764 -46.632 1.00 26.45 213 ARG B CA 1
ATOM 3787 C C . ARG B 1 233 ? 0.796 1.283 -46.874 1.00 24.17 213 ARG B C 1
ATOM 3788 O O . ARG B 1 233 ? 0.478 1.717 -47.995 1.00 27.41 213 ARG B O 1
ATOM 3796 N N . LEU B 1 234 ? -0.034 1.293 -45.825 1.00 23.11 214 LEU B N 1
ATOM 3797 C CA . LEU B 1 234 ? -1.437 1.755 -45.960 1.00 22.16 214 LEU B CA 1
ATOM 3798 C C . LEU B 1 234 ? -1.452 3.244 -46.328 1.00 22.87 214 LEU B C 1
ATOM 3799 O O . LEU B 1 234 ? -2.213 3.667 -47.227 1.00 23.80 214 LEU B O 1
ATOM 3804 N N . ASN B 1 235 ? -0.646 4.054 -45.661 1.00 23.19 215 ASN B N 1
ATOM 3805 C CA . ASN B 1 235 ? -0.611 5.513 -45.870 1.00 23.63 215 ASN B CA 1
ATOM 3806 C C . ASN B 1 235 ? -0.421 5.815 -47.370 1.00 24.40 215 ASN B C 1
ATOM 3807 O O . ASN B 1 235 ? -1.007 6.772 -47.867 1.00 23.40 215 ASN B O 1
ATOM 3812 N N . GLY B 1 236 ? 0.437 5.044 -48.024 1.00 25.65 216 GLY B N 1
ATOM 3813 C CA . GLY B 1 236 ? 0.790 5.286 -49.439 1.00 25.57 216 GLY B CA 1
ATOM 3814 C C . GLY B 1 236 ? -0.401 5.173 -50.374 1.00 28.85 216 GLY B C 1
ATOM 3815 O O . GLY B 1 236 ? -0.315 5.668 -51.511 1.00 29.18 216 GLY B O 1
ATOM 3816 N N . HIS B 1 237 ? -1.495 4.533 -49.945 1.00 26.13 217 HIS B N 1
ATOM 3817 C CA . HIS B 1 237 ? -2.701 4.279 -50.775 1.00 26.74 217 HIS B CA 1
ATOM 3818 C C . HIS B 1 237 ? -3.859 5.194 -50.390 1.00 28.99 217 HIS B C 1
ATOM 3819 O O . HIS B 1 237 ? -4.922 5.061 -50.991 1.00 32.02 217 HIS B O 1
ATOM 3826 N N . ILE B 1 238 ? -3.676 6.131 -49.457 1.00 25.22 218 ILE B N 1
ATOM 3827 C CA . ILE B 1 238 ? -4.792 7.015 -49.049 1.00 23.48 218 ILE B CA 1
ATOM 3828 C C . ILE B 1 238 ? -4.410 8.446 -49.401 1.00 24.96 218 ILE B C 1
ATOM 3829 O O . ILE B 1 238 ? -3.417 8.949 -48.874 1.00 27.82 218 ILE B O 1
ATOM 3834 N N . ASN B 1 239 ? -5.184 9.061 -50.278 1.00 27.15 219 ASN B N 1
ATOM 3835 C CA . ASN B 1 239 ? -4.892 10.413 -50.815 1.00 30.29 219 ASN B CA 1
ATOM 3836 C C . ASN B 1 239 ? -5.841 11.458 -50.224 1.00 35.35 219 ASN B C 1
ATOM 3837 O O . ASN B 1 239 ? -6.317 12.344 -50.960 1.00 40.39 219 ASN B O 1
ATOM 3842 N N . MET B 1 240 ? -6.237 11.264 -48.979 1.00 28.93 220 MET B N 1
ATOM 3843 C CA . MET B 1 240 ? -7.038 12.200 -48.183 1.00 26.09 220 MET B CA 1
ATOM 3844 C C . MET B 1 240 ? -6.533 11.972 -46.765 1.00 24.03 220 MET B C 1
ATOM 3845 O O . MET B 1 240 ? -5.830 10.993 -46.504 1.00 24.46 220 MET B O 1
ATOM 3850 N N . PRO B 1 241 ? -6.842 12.858 -45.820 1.00 24.21 221 PRO B N 1
ATOM 3851 C CA . PRO B 1 241 ? -6.517 12.588 -44.425 1.00 24.67 221 PRO B CA 1
ATOM 3852 C C . PRO B 1 241 ? -7.176 11.275 -43.983 1.00 22.79 221 PRO B C 1
ATOM 3853 O O . PRO B 1 241 ? -8.260 10.953 -44.415 1.00 22.02 221 PRO B O 1
ATOM 3857 N N . TRP B 1 242 ? -6.512 10.560 -43.086 1.00 20.80 222 TRP B N 1
ATOM 3858 C CA . TRP B 1 242 ? -7.040 9.293 -42.553 1.00 20.66 222 TRP B CA 1
ATOM 3859 C C . TRP B 1 242 ? -6.867 9.204 -41.043 1.00 20.59 222 TRP B C 1
ATOM 3860 O O . TRP B 1 242 ? -5.980 9.872 -40.454 1.00 21.31 222 TRP B O 1
ATOM 3871 N N . VAL B 1 243 ? -7.843 8.514 -40.442 1.00 20.76 223 VAL B N 1
ATOM 3872 C CA . VAL B 1 243 ? -7.858 8.246 -38.988 1.00 20.49 223 VAL B CA 1
ATOM 3873 C C . VAL B 1 243 ? -8.089 6.754 -38.798 1.00 21.38 223 VAL B C 1
ATOM 3874 O O . VAL B 1 243 ? -8.716 6.128 -39.680 1.00 21.41 223 VAL B O 1
ATOM 3878 N N . ILE B 1 244 ? -7.701 6.252 -37.644 1.00 18.80 224 ILE B N 1
ATOM 3879 C CA . ILE B 1 244 ? -7.942 4.825 -37.318 1.00 19.67 224 ILE B CA 1
ATOM 3880 C C . ILE B 1 244 ? -9.145 4.667 -36.394 1.00 19.90 224 ILE B C 1
ATOM 3881 O O . ILE B 1 244 ? -9.431 5.517 -35.576 1.00 20.18 224 ILE B O 1
ATOM 3886 N N . LEU B 1 245 ? -9.870 3.573 -36.645 1.00 19.78 225 LEU B N 1
ATOM 3887 C CA . LEU B 1 245 ? -10.988 3.123 -35.798 1.00 19.31 225 LEU B CA 1
ATOM 3888 C C . LEU B 1 245 ? -10.483 2.036 -34.849 1.00 19.40 225 LEU B C 1
ATOM 3889 O O . LEU B 1 245 ? -9.359 1.469 -35.083 1.00 19.29 225 LEU B O 1
ATOM 3894 N N . SER B 1 246 ? -11.228 1.769 -33.781 1.00 21.12 226 SER B N 1
ATOM 3895 C CA . SER B 1 246 ? -10.701 0.855 -32.735 1.00 19.71 226 SER B CA 1
ATOM 3896 C C . SER B 1 246 ? -11.264 -0.553 -32.807 1.00 20.10 226 SER B C 1
ATOM 3897 O O . SER B 1 246 ? -10.701 -1.397 -32.127 1.00 20.36 226 SER B O 1
ATOM 3900 N N . SER B 1 247 ? -12.348 -0.842 -33.547 1.00 19.60 227 SER B N 1
ATOM 3901 C CA . SER B 1 247 ? -12.880 -2.227 -33.629 1.00 19.42 227 SER B CA 1
ATOM 3902 C C . SER B 1 247 ? -11.727 -3.162 -33.986 1.00 21.15 227 SER B C 1
ATOM 3903 O O . SER B 1 247 ? -11.035 -2.894 -35.010 1.00 22.06 227 SER B O 1
ATOM 3906 N N . GLY B 1 248 ? -11.581 -4.227 -33.232 1.00 22.08 228 GLY B N 1
ATOM 3907 C CA . GLY B 1 248 ? -10.527 -5.219 -33.510 1.00 24.40 228 GLY B CA 1
ATOM 3908 C C . GLY B 1 248 ? -9.248 -4.953 -32.766 1.00 24.29 228 GLY B C 1
ATOM 3909 O O . GLY B 1 248 ? -8.405 -5.882 -32.724 1.00 28.30 228 GLY B O 1
ATOM 3910 N N . VAL B 1 249 ? -9.049 -3.764 -32.204 1.00 20.76 229 VAL B N 1
ATOM 3911 C CA . VAL B 1 249 ? -7.822 -3.431 -31.428 1.00 21.26 229 VAL B CA 1
ATOM 3912 C C . VAL B 1 249 ? -8.143 -3.485 -29.936 1.00 21.62 229 VAL B C 1
ATOM 3913 O O . VAL B 1 249 ? -9.033 -2.769 -29.492 1.00 21.29 229 VAL B O 1
ATOM 3917 N N . ASP B 1 250 ? -7.378 -4.242 -29.162 1.00 20.57 230 ASP B N 1
ATOM 3918 C CA . ASP B 1 250 ? -7.517 -4.227 -27.697 1.00 21.97 230 ASP B CA 1
ATOM 3919 C C . ASP B 1 250 ? -7.446 -2.770 -27.227 1.00 21.25 230 ASP B C 1
ATOM 3920 O O . ASP B 1 250 ? -6.574 -2.022 -27.652 1.00 20.30 230 ASP B O 1
ATOM 3925 N N . GLU B 1 251 ? -8.301 -2.377 -26.276 1.00 21.15 231 GLU B N 1
ATOM 3926 C CA . GLU B 1 251 ? -8.289 -0.988 -25.757 1.00 20.66 231 GLU B CA 1
ATOM 3927 C C . GLU B 1 251 ? -6.910 -0.627 -25.233 1.00 19.44 231 GLU B C 1
ATOM 3928 O O . GLU B 1 251 ? -6.562 0.532 -25.234 1.00 20.66 231 GLU B O 1
ATOM 3934 N N . LYS B 1 252 ? -6.128 -1.596 -24.737 1.00 20.86 232 LYS B N 1
ATOM 3935 C CA . LYS B 1 252 ? -4.797 -1.277 -24.165 1.00 19.04 232 LYS B CA 1
ATOM 3936 C C . LYS B 1 252 ? -3.747 -1.058 -25.266 1.00 19.16 232 LYS B C 1
ATOM 3937 O O . LYS B 1 252 ? -2.753 -0.435 -24.953 1.00 19.86 232 LYS B O 1
ATOM 3943 N N . LEU B 1 253 ? -4.004 -1.557 -26.467 1.00 18.75 233 LEU B N 1
ATOM 3944 C CA . LEU B 1 253 ? -3.054 -1.395 -27.625 1.00 19.60 233 LEU B CA 1
ATOM 3945 C C . LEU B 1 253 ? -3.463 -0.203 -28.484 1.00 19.61 233 LEU B C 1
ATOM 3946 O O . LEU B 1 253 ? -2.725 0.165 -29.391 1.00 20.92 233 LEU B O 1
ATOM 3951 N N . PHE B 1 254 ? -4.628 0.385 -28.259 1.00 17.84 234 PHE B N 1
ATOM 3952 C CA . PHE B 1 254 ? -5.101 1.431 -29.174 1.00 17.88 234 PHE B CA 1
ATOM 3953 C C . PHE B 1 254 ? -4.247 2.691 -29.052 1.00 18.91 234 PHE B C 1
ATOM 3954 O O . PHE B 1 254 ? -4.009 3.353 -30.062 1.00 19.34 234 PHE B O 1
ATOM 3962 N N . PRO B 1 255 ? -3.731 3.101 -27.873 1.00 19.52 235 PRO B N 1
ATOM 3963 C CA . PRO B 1 255 ? -2.886 4.290 -27.818 1.00 19.40 235 PRO B CA 1
ATOM 3964 C C . PRO B 1 255 ? -1.620 4.151 -28.683 1.00 20.08 235 PRO B C 1
ATOM 3965 O O . PRO B 1 255 ? -1.268 5.094 -29.391 1.00 20.71 235 PRO B O 1
ATOM 3969 N N . ARG B 1 256 ? -0.983 2.986 -28.614 1.00 18.49 236 ARG B N 1
ATOM 3970 C CA . ARG B 1 256 ? 0.213 2.727 -29.452 1.00 19.30 236 ARG B CA 1
ATOM 3971 C C . ARG B 1 256 ? -0.227 2.731 -30.910 1.00 22.25 236 ARG B C 1
ATOM 3972 O O . ARG B 1 256 ? 0.556 3.239 -31.752 1.00 21.40 236 ARG B O 1
ATOM 3980 N N . ALA B 1 257 ? -1.387 2.167 -31.236 1.00 20.82 237 ALA B N 1
ATOM 3981 C CA . ALA B 1 257 ? -1.855 2.118 -32.637 1.00 21.92 237 ALA B CA 1
ATOM 3982 C C . ALA B 1 257 ? -1.994 3.565 -33.160 1.00 21.95 237 ALA B C 1
ATOM 3983 O O . ALA B 1 257 ? -1.601 3.851 -34.308 1.00 19.81 237 ALA B O 1
ATOM 3985 N N . VAL B 1 258 ? -2.574 4.460 -32.390 1.00 20.09 238 VAL B N 1
ATOM 3986 C CA . VAL B 1 258 ? -2.716 5.872 -32.814 1.00 20.44 238 VAL B CA 1
ATOM 3987 C C . VAL B 1 258 ? -1.325 6.481 -33.037 1.00 21.96 238 VAL B C 1
ATOM 3988 O O . VAL B 1 258 ? -1.108 7.151 -34.059 1.00 22.54 238 VAL B O 1
ATOM 3992 N N . ARG B 1 259 ? -0.394 6.271 -32.109 1.00 21.23 239 ARG B N 1
ATOM 3993 C CA A ARG B 1 259 ? 0.963 6.839 -32.242 0.50 22.36 239 ARG B CA 1
ATOM 3994 C CA B ARG B 1 259 ? 0.978 6.832 -32.230 0.50 24.38 239 ARG B CA 1
ATOM 3995 C C . ARG B 1 259 ? 1.599 6.319 -33.540 1.00 23.12 239 ARG B C 1
ATOM 3996 O O . ARG B 1 259 ? 2.160 7.123 -34.294 1.00 23.34 239 ARG B O 1
ATOM 4011 N N . VAL B 1 260 ? 1.508 5.022 -33.781 1.00 23.19 240 VAL B N 1
ATOM 4012 C CA . VAL B 1 260 ? 2.205 4.409 -34.947 1.00 23.52 240 VAL B CA 1
ATOM 4013 C C . VAL B 1 260 ? 1.494 4.849 -36.226 1.00 23.13 240 VAL B C 1
ATOM 4014 O O . VAL B 1 260 ? 2.178 5.190 -37.206 1.00 22.59 240 VAL B O 1
ATOM 4018 N N . ALA B 1 261 ? 0.172 4.826 -36.257 1.00 21.13 241 ALA B N 1
ATOM 4019 C CA . ALA B 1 261 ? -0.578 5.238 -37.454 1.00 21.19 241 ALA B CA 1
ATOM 4020 C C . ALA B 1 261 ? -0.198 6.682 -37.788 1.00 23.71 241 ALA B C 1
ATOM 4021 O O . ALA B 1 261 ? -0.013 6.995 -38.963 1.00 22.17 241 ALA B O 1
ATOM 4023 N N . MET B 1 262 ? -0.165 7.577 -36.808 1.00 20.61 242 MET B N 1
ATOM 4024 C CA . MET B 1 262 ? 0.162 8.987 -37.043 1.00 21.40 242 MET B CA 1
ATOM 4025 C C . MET B 1 262 ? 1.626 9.128 -37.501 1.00 23.61 242 MET B C 1
ATOM 4026 O O . MET B 1 262 ? 1.852 9.970 -38.400 1.00 23.03 242 MET B O 1
ATOM 4031 N N . GLU B 1 263 ? 2.546 8.376 -36.937 1.00 21.65 243 GLU B N 1
ATOM 4032 C CA . GLU B 1 263 ? 3.951 8.346 -37.412 1.00 26.14 243 GLU B CA 1
ATOM 4033 C C . GLU B 1 263 ? 3.967 7.986 -38.904 1.00 27.74 243 GLU B C 1
ATOM 4034 O O . GLU B 1 263 ? 4.828 8.535 -39.657 1.00 25.72 243 GLU B O 1
ATOM 4040 N N . ALA B 1 264 ? 3.073 7.102 -39.341 1.00 23.14 244 ALA B N 1
ATOM 4041 C CA . ALA B 1 264 ? 2.958 6.665 -40.749 1.00 24.31 244 ALA B CA 1
ATOM 4042 C C . ALA B 1 264 ? 2.235 7.689 -41.621 1.00 22.86 244 ALA B C 1
ATOM 4043 O O . ALA B 1 264 ? 2.285 7.501 -42.851 1.00 26.10 244 ALA B O 1
ATOM 4045 N N . GLY B 1 265 ? 1.563 8.710 -41.075 1.00 21.82 245 GLY B N 1
ATOM 4046 C CA . GLY B 1 265 ? 0.848 9.711 -41.887 1.00 22.44 245 GLY B CA 1
ATOM 4047 C C . GLY B 1 265 ? -0.610 9.898 -41.523 1.00 20.61 245 GLY B C 1
ATOM 4048 O O . GLY B 1 265 ? -1.236 10.809 -42.080 1.00 23.32 245 GLY B O 1
ATOM 4049 N N . ALA B 1 266 ? -1.170 9.039 -40.643 1.00 21.58 246 ALA B N 1
ATOM 4050 C CA . ALA B 1 266 ? -2.552 9.272 -40.169 1.00 22.79 246 ALA B CA 1
ATOM 4051 C C . ALA B 1 266 ? -2.619 10.607 -39.427 1.00 20.84 246 ALA B C 1
ATOM 4052 O O . ALA B 1 266 ? -1.593 11.098 -38.934 1.00 22.59 246 ALA B O 1
ATOM 4054 N N . SER B 1 267 ? -3.817 11.126 -39.223 1.00 22.09 247 SER B N 1
ATOM 4055 C CA . SER B 1 267 ? -4.058 12.427 -38.557 1.00 22.55 247 SER B CA 1
ATOM 4056 C C . SER B 1 267 ? -4.840 12.264 -37.239 1.00 20.73 247 SER B C 1
ATOM 4057 O O . SER B 1 267 ? -5.187 13.289 -36.663 1.00 22.42 247 SER B O 1
ATOM 4060 N N . GLY B 1 268 ? -5.100 11.020 -36.823 1.00 17.86 248 GLY B N 1
ATOM 4061 C CA . GLY B 1 268 ? -5.767 10.785 -35.527 1.00 18.27 248 GLY B CA 1
ATOM 4062 C C . GLY B 1 268 ? -6.677 9.581 -35.546 1.00 19.10 248 GLY B C 1
ATOM 4063 O O . GLY B 1 268 ? -6.320 8.585 -36.174 1.00 19.73 248 GLY B O 1
ATOM 4064 N N . PHE B 1 269 ? -7.779 9.666 -34.808 1.00 21.47 249 PHE B N 1
ATOM 4065 C CA . PHE B 1 269 ? -8.652 8.495 -34.525 1.00 19.67 249 PHE B CA 1
ATOM 4066 C C . PHE B 1 269 ? -10.118 8.927 -34.532 1.00 19.87 249 PHE B C 1
ATOM 4067 O O . PHE B 1 269 ? -10.449 10.078 -34.310 1.00 19.57 249 PHE B O 1
ATOM 4075 N N . LEU B 1 270 ? -10.980 7.953 -34.856 1.00 20.22 250 LEU B N 1
ATOM 4076 C CA . LEU B 1 270 ? -12.437 8.085 -34.664 1.00 19.60 250 LEU B CA 1
ATOM 4077 C C . LEU B 1 270 ? -12.825 6.752 -34.045 1.00 21.16 250 LEU B C 1
ATOM 4078 O O . LEU B 1 270 ? -12.898 5.749 -34.790 1.00 23.59 250 LEU B O 1
ATOM 4083 N N . ALA B 1 271 ? -12.977 6.739 -32.716 1.00 19.97 251 ALA B N 1
ATOM 4084 C CA . ALA B 1 271 ? -13.008 5.491 -31.935 1.00 20.61 251 ALA B CA 1
ATOM 4085 C C . ALA B 1 271 ? -14.195 5.457 -30.981 1.00 16.67 251 ALA B C 1
ATOM 4086 O O . ALA B 1 271 ? -14.567 6.488 -30.452 1.00 19.31 251 ALA B O 1
ATOM 4088 N N . GLY B 1 272 ? -14.701 4.245 -30.820 1.00 19.14 252 GLY B N 1
ATOM 4089 C CA . GLY B 1 272 ? -15.800 3.982 -29.875 1.00 19.51 252 GLY B CA 1
ATOM 4090 C C . GLY B 1 272 ? -15.351 2.953 -28.853 1.00 17.43 252 GLY B C 1
ATOM 4091 O O . GLY B 1 272 ? -15.153 3.274 -27.680 1.00 19.26 252 GLY B O 1
ATOM 4092 N N . ARG B 1 273 ? -15.257 1.716 -29.262 1.00 18.68 253 ARG B N 1
ATOM 4093 C CA . ARG B 1 273 ? -14.991 0.597 -28.348 1.00 18.37 253 ARG B CA 1
ATOM 4094 C C . ARG B 1 273 ? -13.782 0.836 -27.444 1.00 18.83 253 ARG B C 1
ATOM 4095 O O . ARG B 1 273 ? -13.886 0.537 -26.239 1.00 19.80 253 ARG B O 1
ATOM 4103 N N . ALA B 1 274 ? -12.659 1.317 -27.974 1.00 20.15 254 ALA B N 1
ATOM 4104 C CA . ALA B 1 274 ? -11.447 1.443 -27.125 1.00 21.32 254 ALA B CA 1
ATOM 4105 C C . ALA B 1 274 ? -11.653 2.514 -26.066 1.00 21.75 254 ALA B C 1
ATOM 4106 O O . ALA B 1 274 ? -10.822 2.595 -25.164 1.00 23.70 254 ALA B O 1
ATOM 4108 N N . VAL B 1 275 ? -12.669 3.356 -26.184 1.00 20.34 255 VAL B N 1
ATOM 4109 C CA . VAL B 1 275 ? -12.993 4.390 -25.170 1.00 20.53 255 VAL B CA 1
ATOM 4110 C C . VAL B 1 275 ? -14.021 3.833 -24.166 1.00 20.91 255 VAL B C 1
ATOM 4111 O O . VAL B 1 275 ? -13.740 3.890 -22.974 1.00 19.53 255 VAL B O 1
ATOM 4115 N N . TRP B 1 276 ? -15.141 3.252 -24.608 1.00 19.24 256 TRP B N 1
ATOM 4116 C CA . TRP B 1 276 ? -16.294 3.001 -23.674 1.00 18.10 256 TRP B CA 1
ATOM 4117 C C . TRP B 1 276 ? -16.732 1.535 -23.577 1.00 18.50 256 TRP B C 1
ATOM 4118 O O . TRP B 1 276 ? -17.570 1.278 -22.724 1.00 18.22 256 TRP B O 1
ATOM 4129 N N . SER B 1 277 ? -16.193 0.580 -24.334 1.00 19.65 257 SER B N 1
ATOM 4130 C CA A SER B 1 277 ? -16.716 -0.808 -24.313 0.50 20.02 257 SER B CA 1
ATOM 4131 C CA B SER B 1 277 ? -16.700 -0.816 -24.318 0.50 20.76 257 SER B CA 1
ATOM 4132 C C . SER B 1 277 ? -16.600 -1.399 -22.900 1.00 20.09 257 SER B C 1
ATOM 4133 O O . SER B 1 277 ? -17.512 -2.094 -22.476 1.00 19.93 257 SER B O 1
ATOM 4138 N N . SER B 1 278 ? -15.520 -1.100 -22.194 1.00 19.12 258 SER B N 1
ATOM 4139 C CA . SER B 1 278 ? -15.232 -1.773 -20.910 1.00 20.63 258 SER B CA 1
ATOM 4140 C C . SER B 1 278 ? -16.263 -1.429 -19.827 1.00 21.06 258 SER B C 1
ATOM 4141 O O . SER B 1 278 ? -16.310 -2.153 -18.843 1.00 20.97 258 SER B O 1
ATOM 4144 N N . VAL B 1 279 ? -17.000 -0.327 -19.959 1.00 18.79 259 VAL B N 1
ATOM 4145 C CA . VAL B 1 279 ? -17.953 0.067 -18.886 1.00 19.07 259 VAL B CA 1
ATOM 4146 C C . VAL B 1 279 ? -19.344 -0.508 -19.126 1.00 22.00 259 VAL B C 1
ATOM 4147 O O . VAL B 1 279 ? -20.206 -0.399 -18.226 1.00 20.67 259 VAL B O 1
ATOM 4151 N N . ILE B 1 280 ? -19.588 -1.136 -20.267 1.00 21.64 260 ILE B N 1
ATOM 4152 C CA . ILE B 1 280 ? -20.901 -1.769 -20.530 1.00 25.50 260 ILE B CA 1
ATOM 4153 C C . ILE B 1 280 ? -21.122 -2.883 -19.503 1.00 22.95 260 ILE B C 1
ATOM 4154 O O . ILE B 1 280 ? -20.266 -3.764 -19.360 1.00 23.78 260 ILE B O 1
ATOM 4159 N N . GLY B 1 281 ? -22.218 -2.788 -18.772 1.00 26.63 261 GLY B N 1
ATOM 4160 C CA . GLY B 1 281 ? -22.566 -3.812 -17.782 1.00 27.30 261 GLY B CA 1
ATOM 4161 C C . GLY B 1 281 ? -22.129 -3.460 -16.387 1.00 29.53 261 GLY B C 1
ATOM 4162 O O . GLY B 1 281 ? -22.551 -4.191 -15.452 1.00 27.73 261 GLY B O 1
ATOM 4163 N N . LEU B 1 282 ? -21.301 -2.425 -16.192 1.00 22.25 262 LEU B N 1
ATOM 4164 C CA . LEU B 1 282 ? -20.892 -2.029 -14.833 1.00 23.80 262 LEU B CA 1
ATOM 4165 C C . LEU B 1 282 ? -22.040 -1.256 -14.182 1.00 24.38 262 LEU B C 1
ATOM 4166 O O . LEU B 1 282 ? -22.791 -0.565 -14.842 1.00 25.07 262 LEU B O 1
ATOM 4171 N N . PRO B 1 283 ? -22.093 -1.247 -12.837 1.00 23.53 263 PRO B N 1
ATOM 4172 C CA . PRO B 1 283 ? -22.960 -0.337 -12.121 1.00 25.00 263 PRO B CA 1
ATOM 4173 C C . PRO B 1 283 ? -22.525 1.113 -12.322 1.00 25.95 263 PRO B C 1
ATOM 4174 O O . PRO B 1 283 ? -21.331 1.354 -12.653 1.00 24.15 263 PRO B O 1
ATOM 4178 N N . ASP B 1 284 ? -23.433 2.077 -12.136 1.00 21.50 264 ASP B N 1
ATOM 4179 C CA . ASP B 1 284 ? -23.044 3.500 -12.051 1.00 19.79 264 ASP B CA 1
ATOM 4180 C C . ASP B 1 284 ? -22.443 3.923 -13.397 1.00 21.09 264 ASP B C 1
ATOM 4181 O O . ASP B 1 284 ? -21.380 4.497 -13.407 1.00 21.65 264 ASP B O 1
ATOM 4186 N N . THR B 1 285 ? -23.195 3.773 -14.474 1.00 19.86 265 THR B N 1
ATOM 4187 C CA . THR B 1 285 ? -22.734 4.137 -15.836 1.00 19.47 265 THR B CA 1
ATOM 4188 C C . THR B 1 285 ? -22.100 5.519 -15.886 1.00 19.03 265 THR B C 1
ATOM 4189 O O . THR B 1 285 ? -21.000 5.648 -16.505 1.00 20.02 265 THR B O 1
ATOM 4193 N N . GLU B 1 286 ? -22.742 6.581 -15.366 1.00 19.44 266 GLU B N 1
ATOM 4194 C CA . GLU B 1 286 ? -22.175 7.931 -15.488 1.00 20.71 266 GLU B CA 1
ATOM 4195 C C . GLU B 1 286 ? -20.813 8.032 -14.776 1.00 20.15 266 GLU B C 1
ATOM 4196 O O . GLU B 1 286 ? -19.875 8.632 -15.328 1.00 21.36 266 GLU B O 1
ATOM 4202 N N . LEU B 1 287 ? -20.688 7.464 -13.595 1.00 20.04 267 LEU B N 1
ATOM 4203 C CA . LEU B 1 287 ? -19.412 7.515 -12.849 1.00 19.54 267 LEU B CA 1
ATOM 4204 C C . LEU B 1 287 ? -18.379 6.729 -13.665 1.00 19.22 267 LEU B C 1
ATOM 4205 O O . LEU B 1 287 ? -17.238 7.136 -13.699 1.00 19.47 267 LEU B O 1
ATOM 4210 N N . MET B 1 288 ? -18.775 5.592 -14.249 1.00 16.89 268 MET B N 1
ATOM 4211 C CA . MET B 1 288 ? -17.790 4.760 -14.973 1.00 16.89 268 MET B CA 1
ATOM 4212 C C . MET B 1 288 ? -17.354 5.494 -16.235 1.00 17.20 268 MET B C 1
ATOM 4213 O O . MET B 1 288 ? -16.183 5.434 -16.591 1.00 16.53 268 MET B O 1
ATOM 4218 N N . LEU B 1 289 ? -18.272 6.132 -16.964 1.00 17.52 269 LEU B N 1
ATOM 4219 C CA . LEU B 1 289 ? -17.828 6.888 -18.145 1.00 18.63 269 LEU B CA 1
ATOM 4220 C C . LEU B 1 289 ? -16.838 7.988 -17.742 1.00 17.75 269 LEU B C 1
ATOM 4221 O O . LEU B 1 289 ? -15.861 8.217 -18.472 1.00 19.32 269 LEU B O 1
ATOM 4226 N N . ARG B 1 290 ? -17.044 8.639 -16.595 1.00 18.69 270 ARG B N 1
ATOM 4227 C CA . ARG B 1 290 ? -16.173 9.747 -16.162 1.00 18.89 270 ARG B CA 1
ATOM 4228 C C . ARG B 1 290 ? -14.831 9.190 -15.699 1.00 18.87 270 ARG B C 1
ATOM 4229 O O . ARG B 1 290 ? -13.780 9.823 -15.990 1.00 19.61 270 ARG B O 1
ATOM 4237 N N . ASP B 1 291 ? -14.850 8.075 -14.957 1.00 17.25 271 ASP B N 1
ATOM 4238 C CA . ASP B 1 291 ? -13.609 7.632 -14.273 1.00 16.76 271 ASP B CA 1
ATOM 4239 C C . ASP B 1 291 ? -12.811 6.618 -15.088 1.00 18.29 271 ASP B C 1
ATOM 4240 O O . ASP B 1 291 ? -11.596 6.461 -14.791 1.00 19.03 271 ASP B O 1
ATOM 4245 N N . VAL B 1 292 ? -13.451 5.861 -15.977 1.00 17.03 272 VAL B N 1
ATOM 4246 C CA . VAL B 1 292 ? -12.804 4.745 -16.689 1.00 18.03 272 VAL B CA 1
ATOM 4247 C C . VAL B 1 292 ? -12.639 5.195 -18.141 1.00 18.60 272 VAL B C 1
ATOM 4248 O O . VAL B 1 292 ? -11.523 5.096 -18.687 1.00 19.64 272 VAL B O 1
ATOM 4252 N N . SER B 1 293 ? -13.712 5.581 -18.799 1.00 16.87 273 SER B N 1
ATOM 4253 C CA . SER B 1 293 ? -13.662 5.913 -20.246 1.00 17.49 273 SER B CA 1
ATOM 4254 C C . SER B 1 293 ? -12.992 7.264 -20.477 1.00 16.85 273 SER B C 1
ATOM 4255 O O . SER B 1 293 ? -12.163 7.339 -21.428 1.00 19.14 273 SER B O 1
ATOM 4258 N N . ALA B 1 294 ? -13.285 8.300 -19.721 1.00 17.40 274 ALA B N 1
ATOM 4259 C CA . ALA B 1 294 ? -12.804 9.659 -20.006 1.00 18.74 274 ALA B CA 1
ATOM 4260 C C . ALA B 1 294 ? -11.279 9.687 -19.982 1.00 19.81 274 ALA B C 1
ATOM 4261 O O . ALA B 1 294 ? -10.657 10.257 -20.891 1.00 19.81 274 ALA B O 1
ATOM 4263 N N . PRO B 1 295 ? -10.578 9.086 -18.993 1.00 18.54 275 PRO B N 1
ATOM 4264 C CA . PRO B 1 295 ? -9.119 9.156 -19.028 1.00 19.57 275 PRO B CA 1
ATOM 4265 C C . PRO B 1 295 ? -8.497 8.485 -20.257 1.00 18.61 275 PRO B C 1
ATOM 4266 O O . PRO B 1 295 ? -7.455 8.940 -20.750 1.00 18.70 275 PRO B O 1
ATOM 4270 N N . LYS B 1 296 ? -9.132 7.435 -20.789 1.00 18.22 276 LYS B N 1
ATOM 4271 C CA . LYS B 1 296 ? -8.663 6.797 -22.035 1.00 18.12 276 LYS B CA 1
ATOM 4272 C C . LYS B 1 296 ? -8.818 7.762 -23.195 1.00 18.93 276 LYS B C 1
ATOM 4273 O O . LYS B 1 296 ? -7.857 7.892 -23.995 1.00 18.59 276 LYS B O 1
ATOM 4279 N N . LEU B 1 297 ? -9.948 8.429 -23.323 1.00 17.93 277 LEU B N 1
ATOM 4280 C CA . LEU B 1 297 ? -10.153 9.383 -24.434 1.00 18.56 277 LEU B CA 1
ATOM 4281 C C . LEU B 1 297 ? -9.211 10.586 -24.265 1.00 18.38 277 LEU B C 1
ATOM 4282 O O . LEU B 1 297 ? -8.633 11.068 -25.289 1.00 19.20 277 LEU B O 1
ATOM 4287 N N . GLN B 1 298 ? -9.020 11.064 -23.058 1.00 19.02 278 GLN B N 1
ATOM 4288 C CA A GLN B 1 298 ? -8.115 12.206 -22.776 0.50 20.00 278 GLN B CA 1
ATOM 4289 C CA B GLN B 1 298 ? -8.110 12.206 -22.762 0.50 19.21 278 GLN B CA 1
ATOM 4290 C C . GLN B 1 298 ? -6.704 11.816 -23.248 1.00 19.30 278 GLN B C 1
ATOM 4291 O O . GLN B 1 298 ? -6.050 12.645 -23.921 1.00 20.39 278 GLN B O 1
ATOM 4302 N N . ARG B 1 299 ? -6.233 10.626 -22.886 1.00 18.15 279 ARG B N 1
ATOM 4303 C CA . ARG B 1 299 ? -4.865 10.211 -23.260 1.00 19.46 279 ARG B CA 1
ATOM 4304 C C . ARG B 1 299 ? -4.760 10.168 -24.780 1.00 19.84 279 ARG B C 1
ATOM 4305 O O . ARG B 1 299 ? -3.731 10.583 -25.306 1.00 20.30 279 ARG B O 1
ATOM 4313 N N . LEU B 1 300 ? -5.733 9.580 -25.461 1.00 18.14 280 LEU B N 1
ATOM 4314 C CA . LEU B 1 300 ? -5.675 9.521 -26.946 1.00 19.82 280 LEU B CA 1
ATOM 4315 C C . LEU B 1 300 ? -5.553 10.937 -27.512 1.00 17.98 280 LEU B C 1
ATOM 4316 O O . LEU B 1 300 ? -4.746 11.101 -28.502 1.00 18.95 280 LEU B O 1
ATOM 4321 N N . GLY B 1 301 ? -6.330 11.893 -27.031 1.00 19.21 281 GLY B N 1
ATOM 4322 C CA . GLY B 1 301 ? -6.225 13.300 -27.477 1.00 21.47 281 GLY B CA 1
ATOM 4323 C C . GLY B 1 301 ? -4.850 13.886 -27.260 1.00 22.62 281 GLY B C 1
ATOM 4324 O O . GLY B 1 301 ? -4.336 14.607 -28.139 1.00 22.35 281 GLY B O 1
ATOM 4325 N N . GLU B 1 302 ? -4.237 13.582 -26.131 1.00 22.19 282 GLU B N 1
ATOM 4326 C CA . GLU B 1 302 ? -2.863 14.058 -25.815 1.00 23.05 282 GLU B CA 1
ATOM 4327 C C . GLU B 1 302 ? -1.874 13.477 -26.819 1.00 20.67 282 GLU B C 1
ATOM 4328 O O . GLU B 1 302 ? -0.996 14.219 -27.276 1.00 21.46 282 GLU B O 1
ATOM 4334 N N . ILE B 1 303 ? -2.017 12.202 -27.170 1.00 20.60 283 ILE B N 1
ATOM 4335 C CA . ILE B 1 303 ? -1.104 11.543 -28.120 1.00 21.63 283 ILE B CA 1
ATOM 4336 C C . ILE B 1 303 ? -1.307 12.220 -29.479 1.00 20.04 283 ILE B C 1
ATOM 4337 O O . ILE B 1 303 ? -0.306 12.480 -30.179 1.00 21.66 283 ILE B O 1
ATOM 4342 N N . VAL B 1 304 ? -2.537 12.495 -29.875 1.00 21.16 284 VAL B N 1
ATOM 4343 C CA . VAL B 1 304 ? -2.778 13.162 -31.176 1.00 20.14 284 VAL B CA 1
ATOM 4344 C C . VAL B 1 304 ? -2.040 14.510 -31.202 1.00 22.18 284 VAL B C 1
ATOM 4345 O O . VAL B 1 304 ? -1.349 14.778 -32.198 1.00 20.49 284 VAL B O 1
ATOM 4349 N N . ASP B 1 305 ? -2.142 15.321 -30.156 1.00 21.88 285 ASP B N 1
ATOM 4350 C CA . ASP B 1 305 ? -1.449 16.643 -30.145 1.00 22.78 285 ASP B CA 1
ATOM 4351 C C . ASP B 1 305 ? 0.061 16.421 -30.166 1.00 22.19 285 ASP B C 1
ATOM 4352 O O . ASP B 1 305 ? 0.767 17.173 -30.886 1.00 23.69 285 ASP B O 1
ATOM 4357 N N . GLU B 1 306 ? 0.568 15.441 -29.434 1.00 23.29 286 GLU B N 1
ATOM 4358 C CA . GLU B 1 306 ? 2.024 15.198 -29.396 1.00 23.76 286 GLU B CA 1
ATOM 4359 C C . GLU B 1 306 ? 2.504 14.855 -30.819 1.00 25.20 286 GLU B C 1
ATOM 4360 O O . GLU B 1 306 ? 3.570 15.353 -31.261 1.00 22.96 286 GLU B O 1
ATOM 4366 N N . MET B 1 307 ? 1.769 14.016 -31.539 1.00 21.25 287 MET B N 1
ATOM 4367 C CA . MET B 1 307 ? 2.186 13.609 -32.892 1.00 21.53 287 MET B CA 1
ATOM 4368 C C . MET B 1 307 ? 2.017 14.766 -33.870 1.00 23.32 287 MET B C 1
ATOM 4369 O O . MET B 1 307 ? 2.894 14.915 -34.771 1.00 23.01 287 MET B O 1
ATOM 4374 N N . MET B 1 308 ? 0.976 15.589 -33.762 1.00 20.52 288 MET B N 1
ATOM 4375 C CA . MET B 1 308 ? 0.808 16.759 -34.658 1.00 22.40 288 MET B CA 1
ATOM 4376 C C . MET B 1 308 ? 1.962 17.746 -34.438 1.00 26.52 288 MET B C 1
ATOM 4377 O O . MET B 1 308 ? 2.423 18.335 -35.467 1.00 27.57 288 MET B O 1
ATOM 4382 N N . ALA B 1 309 ? 2.450 17.882 -33.204 1.00 23.62 289 ALA B N 1
ATOM 4383 C CA . ALA B 1 309 ? 3.516 18.866 -32.880 1.00 26.54 289 ALA B CA 1
ATOM 4384 C C . ALA B 1 309 ? 4.828 18.455 -33.580 1.00 29.84 289 ALA B C 1
ATOM 4385 O O . ALA B 1 309 ? 5.650 19.327 -33.818 1.00 32.40 289 ALA B O 1
ATOM 4387 N N . LYS B 1 310 ? 5.020 17.171 -33.886 1.00 28.63 290 LYS B N 1
ATOM 4388 C CA . LYS B 1 310 ? 6.250 16.635 -34.549 1.00 33.79 290 LYS B CA 1
ATOM 4389 C C . LYS B 1 310 ? 6.249 16.909 -36.054 1.00 34.48 290 LYS B C 1
ATOM 4390 O O . LYS B 1 310 ? 7.313 16.730 -36.669 1.00 42.42 290 LYS B O 1
ATOM 4396 N N . ARG B 1 311 ? 5.116 17.323 -36.622 1.00 37.07 291 ARG B N 1
ATOM 4397 C CA . ARG B 1 311 ? 5.011 17.804 -38.021 1.00 41.01 291 ARG B CA 1
ATOM 4398 C C . ARG B 1 311 ? 5.487 19.257 -38.075 1.00 47.45 291 ARG B C 1
ATOM 4399 O O . ARG B 1 311 ? 5.904 19.596 -39.174 1.00 61.02 291 ARG B O 1
ATOM 4407 N N . ASN C 1 22 ? -12.430 27.284 -57.953 1.00 55.79 2 ASN C N 1
ATOM 4408 C CA . ASN C 1 22 ? -12.434 28.617 -57.293 1.00 55.30 2 ASN C CA 1
ATOM 4409 C C . ASN C 1 22 ? -13.554 28.675 -56.238 1.00 52.14 2 ASN C C 1
ATOM 4410 O O . ASN C 1 22 ? -14.261 29.702 -56.130 1.00 48.37 2 ASN C O 1
ATOM 4415 N N . ASN C 1 23 ? -13.714 27.600 -55.470 1.00 48.61 3 ASN C N 1
ATOM 4416 C CA . ASN C 1 23 ? -14.611 27.586 -54.285 1.00 44.17 3 ASN C CA 1
ATOM 4417 C C . ASN C 1 23 ? -13.950 28.433 -53.185 1.00 34.20 3 ASN C C 1
ATOM 4418 O O . ASN C 1 23 ? -12.703 28.482 -53.104 1.00 33.16 3 ASN C O 1
ATOM 4420 N N . TYR C 1 24 ? -14.756 29.011 -52.310 1.00 29.82 4 TYR C N 1
ATOM 4421 C CA . TYR C 1 24 ? -14.222 29.630 -51.068 1.00 27.64 4 TYR C CA 1
ATOM 4422 C C . TYR C 1 24 ? -15.229 29.394 -49.947 1.00 25.43 4 TYR C C 1
ATOM 4423 O O . TYR C 1 24 ? -16.428 29.212 -50.222 1.00 27.95 4 TYR C O 1
ATOM 4432 N N . THR C 1 25 ? -14.759 29.412 -48.705 1.00 23.93 5 THR C N 1
ATOM 4433 C CA . THR C 1 25 ? -15.659 29.285 -47.545 1.00 20.88 5 THR C CA 1
ATOM 4434 C C . THR C 1 25 ? -15.119 30.087 -46.367 1.00 18.85 5 THR C C 1
ATOM 4435 O O . THR C 1 25 ? -13.917 29.982 -46.065 1.00 22.09 5 THR C O 1
ATOM 4439 N N . ILE C 1 26 ? -16.018 30.784 -45.702 1.00 20.56 6 ILE C N 1
ATOM 4440 C CA . ILE C 1 26 ? -15.691 31.570 -44.493 1.00 20.23 6 ILE C CA 1
ATOM 4441 C C . ILE C 1 26 ? -15.048 30.653 -43.448 1.00 20.57 6 ILE C C 1
ATOM 4442 O O . ILE C 1 26 ? -14.290 31.109 -42.627 1.00 20.52 6 ILE C O 1
ATOM 4447 N N . LYS C 1 27 ? -15.392 29.370 -43.462 1.00 21.55 7 LYS C N 1
ATOM 4448 C CA . LYS C 1 27 ? -14.888 28.420 -42.446 1.00 21.88 7 LYS C CA 1
ATOM 4449 C C . LYS C 1 27 ? -13.400 28.223 -42.634 1.00 20.63 7 LYS C C 1
ATOM 4450 O O . LYS C 1 27 ? -12.746 27.686 -41.700 1.00 23.42 7 LYS C O 1
ATOM 4456 N N . ASP C 1 28 ? -12.783 28.683 -43.730 1.00 20.62 8 ASP C N 1
ATOM 4457 C CA . ASP C 1 28 ? -11.318 28.571 -43.873 1.00 22.04 8 ASP C CA 1
ATOM 4458 C C . ASP C 1 28 ? -10.589 29.523 -42.900 1.00 21.29 8 ASP C C 1
ATOM 4459 O O . ASP C 1 28 ? -9.365 29.348 -42.778 1.00 23.71 8 ASP C O 1
ATOM 4464 N N . ILE C 1 29 ? -11.263 30.509 -42.324 1.00 20.92 9 ILE C N 1
ATOM 4465 C CA . ILE C 1 29 ? -10.536 31.475 -41.439 1.00 19.84 9 ILE C CA 1
ATOM 4466 C C . ILE C 1 29 ? -11.055 31.485 -39.991 1.00 20.17 9 ILE C C 1
ATOM 4467 O O . ILE C 1 29 ? -10.549 32.293 -39.216 1.00 21.02 9 ILE C O 1
ATOM 4472 N N . THR C 1 30 ? -11.960 30.586 -39.638 1.00 19.11 10 THR C N 1
ATOM 4473 C CA . THR C 1 30 ? -12.596 30.527 -38.303 1.00 20.87 10 THR C CA 1
ATOM 4474 C C . THR C 1 30 ? -11.941 29.460 -37.426 1.00 20.76 10 THR C C 1
ATOM 4475 O O . THR C 1 30 ? -11.295 28.547 -37.930 1.00 20.58 10 THR C O 1
ATOM 4479 N N . ARG C 1 31 ? -12.097 29.627 -36.127 1.00 20.92 11 ARG C N 1
ATOM 4480 C CA . ARG C 1 31 ? -11.915 28.508 -35.181 1.00 21.86 11 ARG C CA 1
ATOM 4481 C C . ARG C 1 31 ? -13.009 27.464 -35.458 1.00 22.11 11 ARG C C 1
ATOM 4482 O O . ARG C 1 31 ? -14.040 27.759 -36.064 1.00 20.21 11 ARG C O 1
ATOM 4490 N N . ALA C 1 32 ? -12.827 26.269 -34.917 1.00 21.58 12 ALA C N 1
ATOM 4491 C CA . ALA C 1 32 ? -13.848 25.208 -35.035 1.00 21.99 12 ALA C CA 1
ATOM 4492 C C . ALA C 1 32 ? -15.178 25.674 -34.445 1.00 21.88 12 ALA C C 1
ATOM 4493 O O . ALA C 1 32 ? -16.207 25.220 -34.965 1.00 22.93 12 ALA C O 1
ATOM 4495 N N . SER C 1 33 ? -15.188 26.576 -33.455 1.00 21.63 13 SER C N 1
ATOM 4496 C CA . SER C 1 33 ? -16.416 27.158 -32.827 1.00 23.06 13 SER C CA 1
ATOM 4497 C C . SER C 1 33 ? -17.246 27.955 -33.832 1.00 22.79 13 SER C C 1
ATOM 4498 O O . SER C 1 33 ? -18.400 28.318 -33.502 1.00 24.66 13 SER C O 1
ATOM 4501 N N . GLY C 1 34 ? -16.611 28.398 -34.904 1.00 22.75 14 GLY C N 1
ATOM 4502 C CA . GLY C 1 34 ? -17.227 29.304 -35.883 1.00 23.18 14 GLY C CA 1
ATOM 4503 C C . GLY C 1 34 ? -16.845 30.762 -35.626 1.00 21.57 14 GLY C C 1
ATOM 4504 O O . GLY C 1 34 ? -17.163 31.593 -36.468 1.00 24.28 14 GLY C O 1
ATOM 4505 N N . GLY C 1 35 ? -16.166 31.039 -34.527 1.00 20.99 15 GLY C N 1
ATOM 4506 C CA . GLY C 1 35 ? -15.682 32.386 -34.197 1.00 22.73 15 GLY C CA 1
ATOM 4507 C C . GLY C 1 35 ? -14.379 32.685 -34.919 1.00 20.13 15 GLY C C 1
ATOM 4508 O O . GLY C 1 35 ? -13.642 31.791 -35.358 1.00 21.10 15 GLY C O 1
ATOM 4509 N N . PHE C 1 36 ? -14.070 33.968 -35.038 1.00 18.47 16 PHE C N 1
ATOM 4510 C CA . PHE C 1 36 ? -12.854 34.457 -35.714 1.00 19.25 16 PHE C CA 1
ATOM 4511 C C . PHE C 1 36 ? -11.897 34.922 -34.642 1.00 17.57 16 PHE C C 1
ATOM 4512 O O . PHE C 1 36 ? -12.254 35.818 -33.844 1.00 20.10 16 PHE C O 1
ATOM 4520 N N . ALA C 1 37 ? -10.677 34.370 -34.638 1.00 16.86 17 ALA C N 1
ATOM 4521 C CA . ALA C 1 37 ? -9.625 34.784 -33.680 1.00 18.86 17 ALA C CA 1
ATOM 4522 C C . ALA C 1 37 ? -8.382 35.070 -34.483 1.00 20.13 17 ALA C C 1
ATOM 4523 O O . ALA C 1 37 ? -7.491 34.226 -34.563 1.00 18.82 17 ALA C O 1
ATOM 4525 N N . MET C 1 38 ? -8.380 36.238 -35.138 1.00 17.31 18 MET C N 1
ATOM 4526 C CA . MET C 1 38 ? -7.424 36.478 -36.234 1.00 18.20 18 MET C CA 1
ATOM 4527 C C . MET C 1 38 ? -6.433 37.591 -35.863 1.00 18.72 18 MET C C 1
ATOM 4528 O O . MET C 1 38 ? -6.768 38.507 -35.140 1.00 19.25 18 MET C O 1
ATOM 4533 N N . LEU C 1 39 ? -5.190 37.394 -36.305 1.00 19.40 19 LEU C N 1
ATOM 4534 C CA . LEU C 1 39 ? -4.013 38.218 -35.947 1.00 19.39 19 LEU C CA 1
ATOM 4535 C C . LEU C 1 39 ? -3.661 39.080 -37.164 1.00 19.67 19 LEU C C 1
ATOM 4536 O O . LEU C 1 39 ? -3.494 38.532 -38.267 1.00 19.37 19 LEU C O 1
ATOM 4541 N N . ALA C 1 40 ? -3.502 40.369 -36.943 1.00 18.41 20 ALA C N 1
ATOM 4542 C CA . ALA C 1 40 ? -3.048 41.326 -37.972 1.00 19.43 20 ALA C CA 1
ATOM 4543 C C . ALA C 1 40 ? -1.613 41.694 -37.685 1.00 19.62 20 ALA C C 1
ATOM 4544 O O . ALA C 1 40 ? -1.326 42.205 -36.602 1.00 21.77 20 ALA C O 1
ATOM 4546 N N . VAL C 1 41 ? -0.730 41.523 -38.685 1.00 19.37 21 VAL C N 1
ATOM 4547 C CA . VAL C 1 41 ? 0.668 42.013 -38.590 1.00 21.38 21 VAL C CA 1
ATOM 4548 C C . VAL C 1 41 ? 0.986 42.767 -39.883 1.00 19.66 21 VAL C C 1
ATOM 4549 O O . VAL C 1 41 ? 2.161 42.875 -40.207 1.00 23.09 21 VAL C O 1
ATOM 4553 N N . ASP C 1 42 ? -0.030 43.276 -40.586 1.00 19.75 22 ASP C N 1
ATOM 4554 C CA . ASP C 1 42 ? 0.152 43.915 -41.910 1.00 19.00 22 ASP C CA 1
ATOM 4555 C C . ASP C 1 42 ? 0.385 45.421 -41.827 1.00 20.59 22 ASP C C 1
ATOM 4556 O O . ASP C 1 42 ? 0.412 46.055 -42.918 1.00 20.93 22 ASP C O 1
ATOM 4561 N N . GLN C 1 43 ? 0.598 45.977 -40.638 1.00 19.10 23 GLN C N 1
ATOM 4562 C CA . GLN C 1 43 ? 0.746 47.442 -40.480 1.00 19.32 23 GLN C CA 1
ATOM 4563 C C . GLN C 1 43 ? 2.029 47.879 -41.184 1.00 21.95 23 GLN C C 1
ATOM 4564 O O . GLN C 1 43 ? 3.053 47.210 -41.027 1.00 22.28 23 GLN C O 1
ATOM 4570 N N . ARG C 1 44 ? 1.988 48.995 -41.891 1.00 21.79 24 ARG C N 1
ATOM 4571 C CA . ARG C 1 44 ? 3.123 49.391 -42.759 1.00 21.20 24 ARG C CA 1
ATOM 4572 C C . ARG C 1 44 ? 3.823 50.619 -42.150 1.00 20.81 24 ARG C C 1
ATOM 4573 O O . ARG C 1 44 ? 4.437 50.475 -41.090 1.00 22.87 24 ARG C O 1
ATOM 4581 N N . GLU C 1 45 ? 3.675 51.803 -42.738 1.00 22.09 25 GLU C N 1
ATOM 4582 C CA . GLU C 1 45 ? 4.354 52.986 -42.153 1.00 23.99 25 GLU C CA 1
ATOM 4583 C C . GLU C 1 45 ? 3.814 53.245 -40.751 1.00 23.51 25 GLU C C 1
ATOM 4584 O O . GLU C 1 45 ? 4.591 53.748 -39.900 1.00 26.10 25 GLU C O 1
ATOM 4590 N N . ALA C 1 46 ? 2.561 52.887 -40.450 1.00 23.88 26 ALA C N 1
ATOM 4591 C CA . ALA C 1 46 ? 2.040 53.017 -39.079 1.00 26.16 26 ALA C CA 1
ATOM 4592 C C . ALA C 1 46 ? 2.928 52.229 -38.105 1.00 25.41 26 ALA C C 1
ATOM 4593 O O . ALA C 1 46 ? 3.159 52.700 -36.998 1.00 24.88 26 ALA C O 1
ATOM 4595 N N . MET C 1 47 ? 3.416 51.041 -38.500 1.00 24.24 27 MET C N 1
ATOM 4596 C CA . MET C 1 47 ? 4.284 50.228 -37.626 1.00 22.86 27 MET C CA 1
ATOM 4597 C C . MET C 1 47 ? 5.639 50.921 -37.471 1.00 22.53 27 MET C C 1
ATOM 4598 O O . MET C 1 47 ? 6.220 50.906 -36.373 1.00 24.21 27 MET C O 1
ATOM 4603 N N . ARG C 1 48 ? 6.162 51.493 -38.548 1.00 22.41 28 ARG C N 1
ATOM 4604 C CA . ARG C 1 48 ? 7.459 52.215 -38.455 1.00 26.07 28 ARG C CA 1
ATOM 4605 C C . ARG C 1 48 ? 7.351 53.335 -37.425 1.00 25.44 28 ARG C C 1
ATOM 4606 O O . ARG C 1 48 ? 8.280 53.469 -36.596 1.00 26.51 28 ARG C O 1
ATOM 4614 N N . LEU C 1 49 ? 6.227 54.060 -37.404 1.00 25.79 29 LEU C N 1
ATOM 4615 C CA . LEU C 1 49 ? 6.010 55.180 -36.448 1.00 28.80 29 LEU C CA 1
ATOM 4616 C C . LEU C 1 49 ? 5.938 54.596 -35.031 1.00 27.12 29 LEU C C 1
ATOM 4617 O O . LEU C 1 49 ? 6.457 55.226 -34.103 1.00 28.91 29 LEU C O 1
ATOM 4622 N N . MET C 1 50 ? 5.360 53.416 -34.846 1.00 26.95 30 MET C N 1
ATOM 4623 C CA . MET C 1 50 ? 5.273 52.768 -33.516 1.00 27.00 30 MET C CA 1
ATOM 4624 C C . MET C 1 50 ? 6.687 52.426 -32.997 1.00 25.79 30 MET C C 1
ATOM 4625 O O . MET C 1 50 ? 6.928 52.590 -31.792 1.00 28.40 30 MET C O 1
ATOM 4630 N N . PHE C 1 51 ? 7.589 51.954 -33.855 1.00 25.28 31 PHE C N 1
ATOM 4631 C CA . PHE C 1 51 ? 8.990 51.634 -33.453 1.00 23.95 31 PHE C CA 1
ATOM 4632 C C . PHE C 1 51 ? 9.701 52.935 -33.053 1.00 26.87 31 PHE C C 1
ATOM 4633 O O . PHE C 1 51 ? 10.390 52.942 -32.015 1.00 26.99 31 PHE C O 1
ATOM 4641 N N . ALA C 1 52 ? 9.556 53.983 -33.844 1.00 26.05 32 ALA C N 1
ATOM 4642 C CA . ALA C 1 52 ? 10.159 55.315 -33.517 1.00 27.36 32 ALA C CA 1
ATOM 4643 C C . ALA C 1 52 ? 9.633 55.799 -32.164 1.00 30.54 32 ALA C C 1
ATOM 4644 O O . ALA C 1 52 ? 10.448 56.183 -31.312 1.00 31.63 32 ALA C O 1
ATOM 4646 N N . ALA C 1 53 ? 8.316 55.768 -31.939 1.00 30.70 33 ALA C N 1
ATOM 4647 C CA . ALA C 1 53 ? 7.661 56.190 -30.685 1.00 32.91 33 ALA C CA 1
ATOM 4648 C C . ALA C 1 53 ? 8.196 55.387 -29.493 1.00 34.78 33 ALA C C 1
ATOM 4649 O O . ALA C 1 53 ? 8.281 55.975 -28.414 1.00 38.48 33 ALA C O 1
ATOM 4651 N N . ALA C 1 54 ? 8.578 54.121 -29.669 1.00 33.93 34 ALA C N 1
ATOM 4652 C CA . ALA C 1 54 ? 9.097 53.242 -28.592 1.00 32.80 34 ALA C CA 1
ATOM 4653 C C . ALA C 1 54 ? 10.615 53.440 -28.384 1.00 34.44 34 ALA C C 1
ATOM 4654 O O . ALA C 1 54 ? 11.176 52.778 -27.516 1.00 38.59 34 ALA C O 1
ATOM 4656 N N . GLY C 1 55 ? 11.259 54.268 -29.189 1.00 37.27 35 GLY C N 1
ATOM 4657 C CA . GLY C 1 55 ? 12.639 54.738 -28.951 1.00 40.05 35 GLY C CA 1
ATOM 4658 C C . GLY C 1 55 ? 13.636 54.215 -29.963 1.00 42.00 35 GLY C C 1
ATOM 4659 O O . GLY C 1 55 ? 14.820 54.528 -29.806 1.00 41.64 35 GLY C O 1
ATOM 4660 N N . ALA C 1 56 ? 13.227 53.506 -31.021 1.00 37.90 36 ALA C N 1
ATOM 4661 C CA . ALA C 1 56 ? 14.137 53.140 -32.132 1.00 38.10 36 ALA C CA 1
ATOM 4662 C C . ALA C 1 56 ? 14.675 54.428 -32.788 1.00 39.77 36 ALA C C 1
ATOM 4663 O O . ALA C 1 56 ? 13.906 55.415 -32.852 1.00 33.40 36 ALA C O 1
ATOM 4665 N N . LYS C 1 57 ? 15.958 54.451 -33.186 1.00 38.12 37 LYS C N 1
ATOM 4666 C CA . LYS C 1 57 ? 16.549 55.617 -33.881 1.00 38.36 37 LYS C CA 1
ATOM 4667 C C . LYS C 1 57 ? 15.878 55.704 -35.242 1.00 37.03 37 LYS C C 1
ATOM 4668 O O . LYS C 1 57 ? 15.656 54.636 -35.853 1.00 35.12 37 LYS C O 1
ATOM 4674 N N . THR C 1 58 ? 15.687 56.910 -35.765 1.00 35.08 38 THR C N 1
ATOM 4675 C CA . THR C 1 58 ? 15.152 57.161 -37.119 1.00 38.70 38 THR C CA 1
ATOM 4676 C C . THR C 1 58 ? 16.291 57.519 -38.069 1.00 38.25 38 THR C C 1
ATOM 4677 O O . THR C 1 58 ? 17.282 58.112 -37.657 1.00 45.08 38 THR C O 1
ATOM 4681 N N . PRO C 1 59 ? 16.191 57.163 -39.357 1.00 36.63 39 PRO C N 1
ATOM 4682 C CA . PRO C 1 59 ? 15.036 56.435 -39.879 1.00 35.10 39 PRO C CA 1
ATOM 4683 C C . PRO C 1 59 ? 15.115 54.962 -39.452 1.00 37.76 39 PRO C C 1
ATOM 4684 O O . PRO C 1 59 ? 16.181 54.405 -39.412 1.00 34.36 39 PRO C O 1
ATOM 4688 N N . VAL C 1 60 ? 13.965 54.368 -39.120 1.00 32.75 40 VAL C N 1
ATOM 4689 C CA . VAL C 1 60 ? 13.863 52.927 -38.751 1.00 29.32 40 VAL C CA 1
ATOM 4690 C C . VAL C 1 60 ? 13.926 52.128 -40.047 1.00 28.83 40 VAL C C 1
ATOM 4691 O O . VAL C 1 60 ? 13.148 52.410 -40.947 1.00 30.22 40 VAL C O 1
ATOM 4695 N N . ALA C 1 61 ? 14.836 51.180 -40.166 1.00 26.50 41 ALA C N 1
ATOM 4696 C CA . ALA C 1 61 ? 15.061 50.394 -41.398 1.00 28.92 41 ALA C CA 1
ATOM 4697 C C . ALA C 1 61 ? 13.898 49.419 -41.652 1.00 27.29 41 ALA C C 1
ATOM 4698 O O . ALA C 1 61 ? 13.266 48.937 -40.671 1.00 26.32 41 ALA C O 1
ATOM 4700 N N . ASP C 1 62 ? 13.645 49.128 -42.926 1.00 28.15 42 ASP C N 1
ATOM 4701 C CA . ASP C 1 62 ? 12.601 48.153 -43.341 1.00 26.94 42 ASP C CA 1
ATOM 4702 C C . ASP C 1 62 ? 12.824 46.821 -42.617 1.00 27.16 42 ASP C C 1
ATOM 4703 O O . ASP C 1 62 ? 11.844 46.183 -42.244 1.00 24.55 42 ASP C O 1
ATOM 4708 N N . SER C 1 63 ? 14.073 46.413 -42.395 1.00 25.55 43 SER C N 1
ATOM 4709 C CA . SER C 1 63 ? 14.408 45.072 -41.869 1.00 26.89 43 SER C CA 1
ATOM 4710 C C . SER C 1 63 ? 13.866 44.929 -40.442 1.00 25.07 43 SER C C 1
ATOM 4711 O O . SER C 1 63 ? 13.566 43.793 -40.060 1.00 27.63 43 SER C O 1
ATOM 4714 N N . VAL C 1 64 ? 13.767 46.036 -39.705 1.00 25.15 44 VAL C N 1
ATOM 4715 C CA . VAL C 1 64 ? 13.240 46.026 -38.315 1.00 25.86 44 VAL C CA 1
ATOM 4716 C C . VAL C 1 64 ? 11.781 45.568 -38.371 1.00 23.63 44 VAL C C 1
ATOM 4717 O O . VAL C 1 64 ? 11.380 44.692 -37.556 1.00 25.65 44 VAL C O 1
ATOM 4721 N N . LEU C 1 65 ? 11.032 46.076 -39.333 1.00 24.37 45 LEU C N 1
ATOM 4722 C CA . LEU C 1 65 ? 9.598 45.761 -39.472 1.00 22.69 45 LEU C CA 1
ATOM 4723 C C . LEU C 1 65 ? 9.472 44.318 -39.937 1.00 22.62 45 LEU C C 1
ATOM 4724 O O . LEU C 1 65 ? 8.710 43.550 -39.339 1.00 21.64 45 LEU C O 1
ATOM 4729 N N . THR C 1 66 ? 10.204 43.935 -40.978 1.00 22.38 46 THR C N 1
ATOM 4730 C CA . THR C 1 66 ? 10.172 42.556 -41.513 1.00 20.47 46 THR C CA 1
ATOM 4731 C C . THR C 1 66 ? 10.472 41.561 -40.388 1.00 21.80 46 THR C C 1
ATOM 4732 O O . THR C 1 66 ? 9.744 40.556 -40.255 1.00 23.95 46 THR C O 1
ATOM 4736 N N . ASP C 1 67 ? 11.548 41.794 -39.638 1.00 23.25 47 ASP C N 1
ATOM 4737 C CA . ASP C 1 67 ? 11.975 40.824 -38.601 1.00 22.97 47 ASP C CA 1
ATOM 4738 C C . ASP C 1 67 ? 10.886 40.692 -37.519 1.00 20.45 47 ASP C C 1
ATOM 4739 O O . ASP C 1 67 ? 10.591 39.550 -37.088 1.00 21.17 47 ASP C O 1
ATOM 4744 N N . PHE C 1 68 ? 10.303 41.791 -37.105 1.00 21.67 48 PHE C N 1
ATOM 4745 C CA . PHE C 1 68 ? 9.255 41.785 -36.061 1.00 20.84 48 PHE C CA 1
ATOM 4746 C C . PHE C 1 68 ? 8.020 41.045 -36.584 1.00 20.86 48 PHE C C 1
ATOM 4747 O O . PHE C 1 68 ? 7.458 40.194 -35.903 1.00 21.69 48 PHE C O 1
ATOM 4755 N N . LYS C 1 69 ? 7.597 41.366 -37.812 1.00 20.39 49 LYS C N 1
ATOM 4756 C CA . LYS C 1 69 ? 6.409 40.758 -38.420 1.00 19.99 49 LYS C CA 1
ATOM 4757 C C . LYS C 1 69 ? 6.586 39.252 -38.534 1.00 21.86 49 LYS C C 1
ATOM 4758 O O . LYS C 1 69 ? 5.642 38.497 -38.249 1.00 20.99 49 LYS C O 1
ATOM 4764 N N . VAL C 1 70 ? 7.736 38.813 -39.053 1.00 19.61 50 VAL C N 1
ATOM 4765 C CA . VAL C 1 70 ? 7.940 37.362 -39.257 1.00 20.55 50 VAL C CA 1
ATOM 4766 C C . VAL C 1 70 ? 7.977 36.666 -37.886 1.00 21.33 50 VAL C C 1
ATOM 4767 O O . VAL C 1 70 ? 7.404 35.546 -37.751 1.00 21.03 50 VAL C O 1
ATOM 4771 N N . ASN C 1 71 ? 8.675 37.258 -36.921 1.00 22.51 51 ASN C N 1
ATOM 4772 C CA . ASN C 1 71 ? 8.705 36.693 -35.549 1.00 22.57 51 ASN C CA 1
ATOM 4773 C C . ASN C 1 71 ? 7.283 36.617 -34.980 1.00 20.27 51 ASN C C 1
ATOM 4774 O O . ASN C 1 71 ? 6.923 35.599 -34.377 1.00 22.03 51 ASN C O 1
ATOM 4779 N N . ALA C 1 72 ? 6.493 37.657 -35.164 1.00 21.69 52 ALA C N 1
ATOM 4780 C CA . ALA C 1 72 ? 5.109 37.675 -34.649 1.00 21.22 52 ALA C CA 1
ATOM 4781 C C . ALA C 1 72 ? 4.316 36.549 -35.318 1.00 21.26 52 ALA C C 1
ATOM 4782 O O . ALA C 1 72 ? 3.573 35.832 -34.645 1.00 21.47 52 ALA C O 1
ATOM 4784 N N . ALA C 1 73 ? 4.380 36.420 -36.640 1.00 19.27 53 ALA C N 1
ATOM 4785 C CA . ALA C 1 73 ? 3.670 35.318 -37.321 1.00 21.33 53 ALA C CA 1
ATOM 4786 C C . ALA C 1 73 ? 4.140 33.973 -36.772 1.00 19.94 53 ALA C C 1
ATOM 4787 O O . ALA C 1 73 ? 3.315 33.123 -36.487 1.00 22.51 53 ALA C O 1
ATOM 4789 N N . LYS C 1 74 ? 5.438 33.774 -36.638 1.00 20.96 54 LYS C N 1
ATOM 4790 C CA . LYS C 1 74 ? 6.020 32.465 -36.252 1.00 23.38 54 LYS C CA 1
ATOM 4791 C C . LYS C 1 74 ? 5.529 32.064 -34.853 1.00 22.30 54 LYS C C 1
ATOM 4792 O O . LYS C 1 74 ? 5.108 30.896 -34.638 1.00 22.81 54 LYS C O 1
ATOM 4798 N N . ILE C 1 75 ? 5.540 33.014 -33.940 1.00 23.15 55 ILE C N 1
ATOM 4799 C CA . ILE C 1 75 ? 5.306 32.705 -32.505 1.00 21.94 55 ILE C CA 1
ATOM 4800 C C . ILE C 1 75 ? 3.814 32.766 -32.196 1.00 21.33 55 ILE C C 1
ATOM 4801 O O . ILE C 1 75 ? 3.369 31.959 -31.340 1.00 22.99 55 ILE C O 1
ATOM 4806 N N . LEU C 1 76 ? 3.031 33.608 -32.886 1.00 20.31 56 LEU C N 1
ATOM 4807 C CA . LEU C 1 76 ? 1.630 33.861 -32.494 1.00 19.70 56 LEU C CA 1
ATOM 4808 C C . LEU C 1 76 ? 0.646 33.117 -33.401 1.00 20.84 56 LEU C C 1
ATOM 4809 O O . LEU C 1 76 ? -0.443 32.837 -32.946 1.00 20.25 56 LEU C O 1
ATOM 4814 N N . SER C 1 77 ? 1.008 32.803 -34.649 1.00 20.46 57 SER C N 1
ATOM 4815 C CA . SER C 1 77 ? 0.038 32.153 -35.564 1.00 20.26 57 SER C CA 1
ATOM 4816 C C . SER C 1 77 ? -0.444 30.807 -35.007 1.00 23.13 57 SER C C 1
ATOM 4817 O O . SER C 1 77 ? -1.563 30.426 -35.311 1.00 20.44 57 SER C O 1
ATOM 4820 N N . PRO C 1 78 ? 0.294 30.048 -34.157 1.00 21.82 58 PRO C N 1
ATOM 4821 C CA . PRO C 1 78 ? -0.302 28.827 -33.589 1.00 22.30 58 PRO C CA 1
ATOM 4822 C C . PRO C 1 78 ? -1.576 29.068 -32.768 1.00 21.27 58 PRO C C 1
ATOM 4823 O O . PRO C 1 78 ? -2.331 28.121 -32.570 1.00 23.54 58 PRO C O 1
ATOM 4827 N N . TYR C 1 79 ? -1.812 30.299 -32.338 1.00 19.49 59 TYR C N 1
ATOM 4828 C CA . TYR C 1 79 ? -2.936 30.666 -31.450 1.00 20.47 59 TYR C CA 1
ATOM 4829 C C . TYR C 1 79 ? -4.024 31.366 -32.246 1.00 19.42 59 TYR C C 1
ATOM 4830 O O . TYR C 1 79 ? -5.035 31.750 -31.635 1.00 20.23 59 TYR C O 1
ATOM 4839 N N . ALA C 1 80 ? -3.834 31.595 -33.535 1.00 19.95 60 ALA C N 1
ATOM 4840 C CA . ALA C 1 80 ? -4.775 32.350 -34.389 1.00 19.71 60 ALA C CA 1
ATOM 4841 C C . ALA C 1 80 ? -5.447 31.458 -35.427 1.00 19.48 60 ALA C C 1
ATOM 4842 O O . ALA C 1 80 ? -4.782 30.513 -35.961 1.00 21.21 60 ALA C O 1
ATOM 4844 N N . SER C 1 81 ? -6.679 31.795 -35.794 1.00 18.49 61 SER C N 1
ATOM 4845 C CA . SER C 1 81 ? -7.429 31.062 -36.849 1.00 19.18 61 SER C CA 1
ATOM 4846 C C . SER C 1 81 ? -6.941 31.543 -38.229 1.00 20.03 61 SER C C 1
ATOM 4847 O O . SER C 1 81 ? -7.101 30.838 -39.209 1.00 20.84 61 SER C O 1
ATOM 4850 N N . ALA C 1 82 ? -6.477 32.787 -38.290 1.00 18.58 62 ALA C N 1
ATOM 4851 C CA . ALA C 1 82 ? -5.907 33.359 -39.537 1.00 18.60 62 ALA C CA 1
ATOM 4852 C C . ALA C 1 82 ? -4.900 34.442 -39.154 1.00 20.25 62 ALA C C 1
ATOM 4853 O O . ALA C 1 82 ? -5.013 35.012 -38.077 1.00 19.68 62 ALA C O 1
ATOM 4855 N N . VAL C 1 83 ? -3.952 34.698 -40.057 1.00 17.55 63 VAL C N 1
ATOM 4856 C CA . VAL C 1 83 ? -2.989 35.791 -39.840 1.00 17.79 63 VAL C CA 1
ATOM 4857 C C . VAL C 1 83 ? -2.965 36.634 -41.122 1.00 18.83 63 VAL C C 1
ATOM 4858 O O . VAL C 1 83 ? -2.930 36.063 -42.240 1.00 19.86 63 VAL C O 1
ATOM 4862 N N . LEU C 1 84 ? -2.966 37.964 -40.941 1.00 17.89 64 LEU C N 1
ATOM 4863 C CA . LEU C 1 84 ? -2.989 38.964 -42.026 1.00 19.07 64 LEU C CA 1
ATOM 4864 C C . LEU C 1 84 ? -1.610 39.552 -42.228 1.00 20.23 64 LEU C C 1
ATOM 4865 O O . LEU C 1 84 ? -1.022 40.140 -41.288 1.00 19.02 64 LEU C O 1
ATOM 4870 N N . LEU C 1 85 ? -1.074 39.369 -43.437 1.00 19.88 65 LEU C N 1
ATOM 4871 C CA . LEU C 1 85 ? 0.304 39.725 -43.832 1.00 20.56 65 LEU C CA 1
ATOM 4872 C C . LEU C 1 85 ? 0.255 40.719 -44.982 1.00 19.19 65 LEU C C 1
ATOM 4873 O O . LEU C 1 85 ? -0.641 40.612 -45.843 1.00 19.10 65 LEU C O 1
ATOM 4878 N N . ASP C 1 86 ? 1.202 41.650 -45.012 1.00 20.52 66 ASP C N 1
ATOM 4879 C CA . ASP C 1 86 ? 1.374 42.566 -46.170 1.00 18.70 66 ASP C CA 1
ATOM 4880 C C . ASP C 1 86 ? 2.538 42.133 -47.060 1.00 20.49 66 ASP C C 1
ATOM 4881 O O . ASP C 1 86 ? 3.599 41.702 -46.559 1.00 20.12 66 ASP C O 1
ATOM 4886 N N . GLN C 1 87 ? 2.383 42.346 -48.364 1.00 20.91 67 GLN C N 1
ATOM 4887 C CA . GLN C 1 87 ? 3.514 42.083 -49.306 1.00 21.80 67 GLN C CA 1
ATOM 4888 C C . GLN C 1 87 ? 4.662 43.061 -49.110 1.00 21.81 67 GLN C C 1
ATOM 4889 O O . GLN C 1 87 ? 5.814 42.648 -49.364 1.00 23.34 67 GLN C O 1
ATOM 4895 N N . GLN C 1 88 ? 4.418 44.294 -48.694 1.00 23.00 68 GLN C N 1
ATOM 4896 C CA . GLN C 1 88 ? 5.502 45.299 -48.557 1.00 23.42 68 GLN C CA 1
ATOM 4897 C C . GLN C 1 88 ? 6.613 44.750 -47.664 1.00 24.44 68 GLN C C 1
ATOM 4898 O O . GLN C 1 88 ? 7.804 44.819 -48.069 1.00 25.04 68 GLN C O 1
ATOM 4904 N N . PHE C 1 89 ? 6.279 44.185 -46.498 1.00 21.49 69 PHE C N 1
ATOM 4905 C CA . PHE C 1 89 ? 7.311 43.868 -45.489 1.00 22.40 69 PHE C CA 1
ATOM 4906 C C . PHE C 1 89 ? 7.410 42.384 -45.112 1.00 22.49 69 PHE C C 1
ATOM 4907 O O . PHE C 1 89 ? 8.440 42.046 -44.514 1.00 23.56 69 PHE C O 1
ATOM 4915 N N . CYS C 1 90 ? 6.414 41.523 -45.318 1.00 22.25 70 CYS C N 1
ATOM 4916 C CA . CYS C 1 90 ? 6.536 40.184 -44.679 1.00 21.78 70 CYS C CA 1
ATOM 4917 C C . CYS C 1 90 ? 5.839 39.015 -45.367 1.00 21.42 70 CYS C C 1
ATOM 4918 O O . CYS C 1 90 ? 6.112 37.864 -44.938 1.00 23.17 70 CYS C O 1
ATOM 4921 N N . TYR C 1 91 ? 4.980 39.189 -46.379 1.00 20.80 71 TYR C N 1
ATOM 4922 C CA . TYR C 1 91 ? 4.251 38.025 -46.917 1.00 23.47 71 TYR C CA 1
ATOM 4923 C C . TYR C 1 91 ? 5.249 36.997 -47.479 1.00 21.57 71 TYR C C 1
ATOM 4924 O O . TYR C 1 91 ? 5.179 35.804 -47.101 1.00 22.68 71 TYR C O 1
ATOM 4933 N N . ARG C 1 92 ? 6.110 37.420 -48.405 1.00 23.43 72 ARG C N 1
ATOM 4934 C CA . ARG C 1 92 ? 7.037 36.466 -49.066 1.00 25.35 72 ARG C CA 1
ATOM 4935 C C . ARG C 1 92 ? 7.966 35.822 -48.019 1.00 22.22 72 ARG C C 1
ATOM 4936 O O . ARG C 1 92 ? 8.186 34.599 -48.095 1.00 22.85 72 ARG C O 1
ATOM 4944 N N . GLN C 1 93 ? 8.464 36.597 -47.072 1.00 23.22 73 GLN C N 1
ATOM 4945 C CA . GLN C 1 93 ? 9.385 36.113 -46.016 1.00 23.14 73 GLN C CA 1
ATOM 4946 C C . GLN C 1 93 ? 8.662 35.074 -45.157 1.00 23.55 73 GLN C C 1
ATOM 4947 O O . GLN C 1 93 ? 9.240 34.009 -44.837 1.00 24.45 73 GLN C O 1
ATOM 4953 N N . ALA C 1 94 ? 7.402 35.330 -44.774 1.00 22.91 74 ALA C N 1
ATOM 4954 C CA . ALA C 1 94 ? 6.647 34.405 -43.900 1.00 24.59 74 ALA C CA 1
ATOM 4955 C C . ALA C 1 94 ? 6.445 33.088 -44.651 1.00 24.57 74 ALA C C 1
ATOM 4956 O O . ALA C 1 94 ? 6.560 32.031 -44.055 1.00 25.18 74 ALA C O 1
ATOM 4958 N N . VAL C 1 95 ? 6.126 33.173 -45.938 1.00 26.76 75 VAL C N 1
ATOM 4959 C CA . VAL C 1 95 ? 5.909 31.962 -46.772 1.00 25.72 75 VAL C CA 1
ATOM 4960 C C . VAL C 1 95 ? 7.235 31.209 -46.894 1.00 27.26 75 VAL C C 1
ATOM 4961 O O . VAL C 1 95 ? 7.258 29.993 -46.555 1.00 28.58 75 VAL C O 1
ATOM 4965 N N . GLU C 1 96 ? 8.302 31.891 -47.300 1.00 26.59 76 GLU C N 1
ATOM 4966 C CA . GLU C 1 96 ? 9.621 31.259 -47.575 1.00 30.80 76 GLU C CA 1
ATOM 4967 C C . GLU C 1 96 ? 10.119 30.576 -46.289 1.00 30.66 76 GLU C C 1
ATOM 4968 O O . GLU C 1 96 ? 10.740 29.503 -46.392 1.00 31.31 76 GLU C O 1
ATOM 4974 N N . GLN C 1 97 ? 9.849 31.160 -45.118 1.00 28.70 77 GLN C N 1
ATOM 4975 C CA . GLN C 1 97 ? 10.409 30.696 -43.819 1.00 27.23 77 GLN C CA 1
ATOM 4976 C C . GLN C 1 97 ? 9.438 29.749 -43.110 1.00 29.47 77 GLN C C 1
ATOM 4977 O O . GLN C 1 97 ? 9.739 29.357 -41.990 1.00 28.28 77 GLN C O 1
ATOM 4983 N N . ASN C 1 98 ? 8.306 29.416 -43.735 1.00 30.94 78 ASN C N 1
ATOM 4984 C CA . ASN C 1 98 ? 7.256 28.547 -43.147 1.00 32.88 78 ASN C CA 1
ATOM 4985 C C . ASN C 1 98 ? 6.903 29.053 -41.746 1.00 30.05 78 ASN C C 1
ATOM 4986 O O . ASN C 1 98 ? 6.738 28.240 -40.852 1.00 29.85 78 ASN C O 1
ATOM 4991 N N . ALA C 1 99 ? 6.761 30.369 -41.593 1.00 25.76 79 ALA C N 1
ATOM 4992 C CA . ALA C 1 99 ? 6.439 31.010 -40.304 1.00 24.89 79 ALA C CA 1
ATOM 4993 C C . ALA C 1 99 ? 4.983 30.786 -39.923 1.00 26.62 79 ALA C C 1
ATOM 4994 O O . ALA C 1 99 ? 4.674 30.893 -38.724 1.00 27.68 79 ALA C O 1
ATOM 4996 N N . VAL C 1 100 ? 4.079 30.509 -40.866 1.00 22.02 80 VAL C N 1
ATOM 4997 C CA . VAL C 1 100 ? 2.635 30.446 -40.520 1.00 21.48 80 VAL C CA 1
ATOM 4998 C C . VAL C 1 100 ? 2.324 29.015 -40.081 1.00 23.61 80 VAL C C 1
ATOM 4999 O O . VAL C 1 100 ? 2.530 28.069 -40.892 1.00 21.75 80 VAL C O 1
ATOM 5003 N N . ALA C 1 101 ? 1.830 28.850 -38.856 1.00 22.01 81 ALA C N 1
ATOM 5004 C CA . ALA C 1 101 ? 1.422 27.523 -38.348 1.00 23.65 81 ALA C CA 1
ATOM 5005 C C . ALA C 1 101 ? 0.462 26.869 -39.343 1.00 22.57 81 ALA C C 1
ATOM 5006 O O . ALA C 1 101 ? -0.376 27.543 -39.923 1.00 21.92 81 ALA C O 1
ATOM 5008 N N . LYS C 1 102 ? 0.528 25.546 -39.482 1.00 25.64 82 LYS C N 1
ATOM 5009 C CA . LYS C 1 102 ? -0.367 24.790 -40.395 1.00 30.09 82 LYS C CA 1
ATOM 5010 C C . LYS C 1 102 ? -1.841 24.990 -40.008 1.00 27.35 82 LYS C C 1
ATOM 5011 O O . LYS C 1 102 ? -2.690 24.965 -40.886 1.00 30.27 82 LYS C O 1
ATOM 5015 N N . SER C 1 103 ? -2.123 25.218 -38.728 1.00 24.56 83 SER C N 1
ATOM 5016 C CA . SER C 1 103 ? -3.504 25.405 -38.221 1.00 24.62 83 SER C CA 1
ATOM 5017 C C . SER C 1 103 ? -4.032 26.821 -38.493 1.00 26.75 83 SER C C 1
ATOM 5018 O O . SER C 1 103 ? -5.199 27.093 -38.167 1.00 28.11 83 SER C O 1
ATOM 5021 N N . CYS C 1 104 ? -3.187 27.731 -38.998 1.00 23.86 84 CYS C N 1
ATOM 5022 C CA . CYS C 1 104 ? -3.567 29.159 -39.168 1.00 21.43 84 CYS C CA 1
ATOM 5023 C C . CYS C 1 104 ? -3.665 29.521 -40.644 1.00 20.54 84 CYS C C 1
ATOM 5024 O O . CYS C 1 104 ? -2.657 29.300 -41.375 1.00 23.37 84 CYS C O 1
ATOM 5027 N N . ALA C 1 105 ? -4.792 30.057 -41.076 1.00 21.65 85 ALA C N 1
ATOM 5028 C CA . ALA C 1 105 ? -4.984 30.442 -42.494 1.00 21.37 85 ALA C CA 1
ATOM 5029 C C . ALA C 1 105 ? -4.210 31.727 -42.776 1.00 21.61 85 ALA C C 1
ATOM 5030 O O . ALA C 1 105 ? -3.992 32.521 -41.862 1.00 22.38 85 ALA C O 1
ATOM 5032 N N . MET C 1 106 ? -3.842 31.941 -44.034 1.00 21.34 86 MET C N 1
ATOM 5033 C CA . MET C 1 106 ? -3.213 33.211 -44.446 1.00 20.35 86 MET C CA 1
ATOM 5034 C C . MET C 1 106 ? -4.235 34.131 -45.087 1.00 19.30 86 MET C C 1
ATOM 5035 O O . MET C 1 106 ? -4.986 33.735 -45.988 1.00 20.74 86 MET C O 1
ATOM 5040 N N . ILE C 1 107 ? -4.169 35.394 -44.694 1.00 19.53 87 ILE C N 1
ATOM 5041 C CA . ILE C 1 107 ? -4.918 36.508 -45.322 1.00 19.89 87 ILE C CA 1
ATOM 5042 C C . ILE C 1 107 ? -3.852 37.442 -45.879 1.00 18.63 87 ILE C C 1
ATOM 5043 O O . ILE C 1 107 ? -2.899 37.758 -45.134 1.00 18.35 87 ILE C O 1
ATOM 5048 N N . VAL C 1 108 ? -4.004 37.890 -47.118 1.00 19.45 88 VAL C N 1
ATOM 5049 C CA . VAL C 1 108 ? -3.059 38.842 -47.706 1.00 19.82 88 VAL C CA 1
ATOM 5050 C C . VAL C 1 108 ? -3.731 40.196 -47.847 1.00 17.66 88 VAL C C 1
ATOM 5051 O O . VAL C 1 108 ? -4.828 40.302 -48.433 1.00 18.80 88 VAL C O 1
ATOM 5055 N N . ALA C 1 109 ? -3.054 41.258 -47.391 1.00 19.36 89 ALA C N 1
ATOM 5056 C CA . ALA C 1 109 ? -3.566 42.618 -47.598 1.00 17.39 89 ALA C CA 1
ATOM 5057 C C . ALA C 1 109 ? -3.561 42.921 -49.074 1.00 17.64 89 ALA C C 1
ATOM 5058 O O . ALA C 1 109 ? -2.622 42.537 -49.734 1.00 19.65 89 ALA C O 1
ATOM 5060 N N . ALA C 1 110 ? -4.599 43.590 -49.551 1.00 17.49 90 ALA C N 1
ATOM 5061 C CA . ALA C 1 110 ? -4.714 44.004 -50.966 1.00 18.38 90 ALA C CA 1
ATOM 5062 C C . ALA C 1 110 ? -4.975 45.496 -51.067 1.00 19.79 90 ALA C C 1
ATOM 5063 O O . ALA C 1 110 ? -5.506 45.939 -52.081 1.00 18.43 90 ALA C O 1
ATOM 5065 N N . ASP C 1 111 ? -4.582 46.227 -50.038 1.00 17.53 91 ASP C N 1
ATOM 5066 C CA . ASP C 1 111 ? -4.751 47.698 -49.971 1.00 19.59 91 ASP C CA 1
ATOM 5067 C C . ASP C 1 111 ? -3.418 48.379 -50.279 1.00 19.68 91 ASP C C 1
ATOM 5068 O O . ASP C 1 111 ? -2.319 47.910 -49.856 1.00 19.43 91 ASP C O 1
ATOM 5073 N N . ASP C 1 112 ? -3.509 49.468 -51.037 1.00 20.99 92 ASP C N 1
ATOM 5074 C CA . ASP C 1 112 ? -2.355 50.324 -51.382 1.00 20.53 92 ASP C CA 1
ATOM 5075 C C . ASP C 1 112 ? -2.564 51.647 -50.653 1.00 19.47 92 ASP C C 1
ATOM 5076 O O . ASP C 1 112 ? -3.479 52.394 -51.021 1.00 19.11 92 ASP C O 1
ATOM 5081 N N . PHE C 1 113 ? -1.844 51.832 -49.571 1.00 18.51 93 PHE C N 1
ATOM 5082 C CA . PHE C 1 113 ? -1.969 53.010 -48.691 1.00 19.80 93 PHE C CA 1
ATOM 5083 C C . PHE C 1 113 ? -1.264 54.203 -49.338 1.00 20.46 93 PHE C C 1
ATOM 5084 O O . PHE C 1 113 ? -0.110 54.090 -49.677 1.00 21.44 93 PHE C O 1
ATOM 5092 N N . ILE C 1 114 ? -1.979 55.294 -49.513 1.00 19.78 94 ILE C N 1
ATOM 5093 C CA . ILE C 1 114 ? -1.413 56.518 -50.128 1.00 19.18 94 ILE C CA 1
ATOM 5094 C C . ILE C 1 114 ? -1.277 57.561 -49.004 1.00 21.19 94 ILE C C 1
ATOM 5095 O O . ILE C 1 114 ? -2.285 57.992 -48.402 1.00 20.11 94 ILE C O 1
ATOM 5100 N N . PRO C 1 115 ? -0.051 58.006 -48.714 1.00 20.12 95 PRO C N 1
ATOM 5101 C CA . PRO C 1 115 ? 0.148 59.067 -47.736 1.00 21.21 95 PRO C CA 1
ATOM 5102 C C . PRO C 1 115 ? -0.343 60.406 -48.257 1.00 21.55 95 PRO C C 1
ATOM 5103 O O . PRO C 1 115 ? -0.526 60.626 -49.452 1.00 22.09 95 PRO C O 1
ATOM 5107 N N . GLY C 1 116 ? -0.619 61.296 -47.315 1.00 20.66 96 GLY C N 1
ATOM 5108 C CA . GLY C 1 116 ? -1.024 62.671 -47.623 1.00 20.15 96 GLY C CA 1
ATOM 5109 C C . GLY C 1 116 ? -1.316 63.414 -46.357 1.00 21.38 96 GLY C C 1
ATOM 5110 O O . GLY C 1 116 ? -1.582 62.811 -45.339 1.00 20.18 96 GLY C O 1
ATOM 5111 N N . ASN C 1 117 ? -1.275 64.743 -46.413 1.00 21.69 97 ASN C N 1
ATOM 5112 C CA . ASN C 1 117 ? -1.650 65.578 -45.244 1.00 21.51 97 ASN C CA 1
ATOM 5113 C C . ASN C 1 117 ? -0.862 65.162 -44.003 1.00 20.48 97 ASN C C 1
ATOM 5114 O O . ASN C 1 117 ? -1.420 65.200 -42.883 1.00 22.26 97 ASN C O 1
ATOM 5119 N N . GLY C 1 118 ? 0.376 64.712 -44.169 1.00 21.75 98 GLY C N 1
ATOM 5120 C CA . GLY C 1 118 ? 1.269 64.380 -43.061 1.00 22.75 98 GLY C CA 1
ATOM 5121 C C . GLY C 1 118 ? 0.957 63.078 -42.339 1.00 23.48 98 GLY C C 1
ATOM 5122 O O . GLY C 1 118 ? 1.558 62.836 -41.301 1.00 24.28 98 GLY C O 1
ATOM 5123 N N . ILE C 1 119 ? 0.107 62.211 -42.910 1.00 22.22 99 ILE C N 1
ATOM 5124 C CA . ILE C 1 119 ? -0.183 60.881 -42.314 1.00 22.65 99 ILE C CA 1
ATOM 5125 C C . ILE C 1 119 ? 0.114 59.812 -43.357 1.00 21.91 99 ILE C C 1
ATOM 5126 O O . ILE C 1 119 ? 0.130 60.059 -44.563 1.00 20.56 99 ILE C O 1
ATOM 5131 N N . PRO C 1 120 ? 0.422 58.593 -42.890 1.00 22.82 100 PRO C N 1
ATOM 5132 C CA . PRO C 1 120 ? 0.769 57.516 -43.826 1.00 24.85 100 PRO C CA 1
ATOM 5133 C C . PRO C 1 120 ? -0.407 56.980 -44.663 1.00 21.62 100 PRO C C 1
ATOM 5134 O O . PRO C 1 120 ? -0.160 56.485 -45.743 1.00 22.05 100 PRO C O 1
ATOM 5138 N N . VAL C 1 121 ? -1.632 57.078 -44.155 1.00 20.84 101 VAL C N 1
ATOM 5139 C CA . VAL C 1 121 ? -2.819 56.508 -44.840 1.00 20.60 101 VAL C CA 1
ATOM 5140 C C . VAL C 1 121 ? -3.877 57.595 -44.980 1.00 19.47 101 VAL C C 1
ATOM 5141 O O . VAL C 1 121 ? -4.817 57.650 -44.175 1.00 19.73 101 VAL C O 1
ATOM 5145 N N . ASP C 1 122 ? -3.743 58.422 -46.014 1.00 18.70 102 ASP C N 1
ATOM 5146 C CA . ASP C 1 122 ? -4.706 59.499 -46.319 1.00 19.29 102 ASP C CA 1
ATOM 5147 C C . ASP C 1 122 ? -5.730 59.059 -47.366 1.00 18.62 102 ASP C C 1
ATOM 5148 O O . ASP C 1 122 ? -6.863 59.575 -47.393 1.00 19.59 102 ASP C O 1
ATOM 5153 N N . ASN C 1 123 ? -5.349 58.102 -48.209 1.00 19.21 103 ASN C N 1
ATOM 5154 C CA . ASN C 1 123 ? -6.251 57.526 -49.232 1.00 18.92 103 ASN C CA 1
ATOM 5155 C C . ASN C 1 123 ? -5.840 56.061 -49.367 1.00 19.79 103 ASN C C 1
ATOM 5156 O O . ASN C 1 123 ? -4.692 55.739 -49.032 1.00 19.18 103 ASN C O 1
ATOM 5161 N N . VAL C 1 124 ? -6.735 55.232 -49.852 1.00 20.55 104 VAL C N 1
ATOM 5162 C CA . VAL C 1 124 ? -6.454 53.790 -50.047 1.00 19.29 104 VAL C CA 1
ATOM 5163 C C . VAL C 1 124 ? -7.115 53.397 -51.352 1.00 19.68 104 VAL C C 1
ATOM 5164 O O . VAL C 1 124 ? -8.294 53.748 -51.534 1.00 21.56 104 VAL C O 1
ATOM 5168 N N . VAL C 1 125 ? -6.350 52.709 -52.189 1.00 20.08 105 VAL C N 1
ATOM 5169 C CA . VAL C 1 125 ? -6.875 52.116 -53.438 1.00 18.98 105 VAL C CA 1
ATOM 5170 C C . VAL C 1 125 ? -6.573 50.620 -53.398 1.00 19.87 105 VAL C C 1
ATOM 5171 O O . VAL C 1 125 ? -5.733 50.165 -52.556 1.00 19.08 105 VAL C O 1
ATOM 5175 N N . LEU C 1 126 ? -7.216 49.872 -54.283 1.00 20.64 106 LEU C N 1
ATOM 5176 C CA . LEU C 1 126 ? -6.865 48.444 -54.451 1.00 20.41 106 LEU C CA 1
ATOM 5177 C C . LEU C 1 126 ? -5.406 48.330 -54.877 1.00 21.52 106 LEU C C 1
ATOM 5178 O O . LEU C 1 126 ? -4.964 49.066 -55.782 1.00 22.32 106 LEU C O 1
ATOM 5183 N N . ASP C 1 127 ? -4.621 47.445 -54.248 1.00 19.26 107 ASP C N 1
ATOM 5184 C CA . ASP C 1 127 ? -3.222 47.163 -54.634 1.00 19.92 107 ASP C CA 1
ATOM 5185 C C . ASP C 1 127 ? -3.210 46.326 -55.925 1.00 21.78 107 ASP C C 1
ATOM 5186 O O . ASP C 1 127 ? -3.530 45.129 -55.891 1.00 19.87 107 ASP C O 1
ATOM 5191 N N . LYS C 1 128 ? -2.865 46.989 -57.049 1.00 22.00 108 LYS C N 1
ATOM 5192 C CA . LYS C 1 128 ? -2.924 46.361 -58.391 1.00 22.08 108 LYS C CA 1
ATOM 5193 C C . LYS C 1 128 ? -1.795 45.332 -58.540 1.00 20.38 108 LYS C C 1
ATOM 5194 O O . LYS C 1 128 ? -1.840 44.549 -59.523 1.00 21.96 108 LYS C O 1
ATOM 5200 N N . LYS C 1 129 ? -0.814 45.278 -57.618 1.00 18.01 109 LYS C N 1
ATOM 5201 C CA . LYS C 1 129 ? 0.309 44.336 -57.706 1.00 19.48 109 LYS C CA 1
ATOM 5202 C C . LYS C 1 129 ? -0.118 42.943 -57.238 1.00 20.07 109 LYS C C 1
ATOM 5203 O O . LYS C 1 129 ? 0.577 41.963 -57.526 1.00 21.03 109 LYS C O 1
ATOM 5209 N N . ILE C 1 130 ? -1.218 42.829 -56.489 1.00 18.37 110 ILE C N 1
ATOM 5210 C CA . ILE C 1 130 ? -1.589 41.502 -55.928 1.00 19.24 110 ILE C CA 1
ATOM 5211 C C . ILE C 1 130 ? -1.980 40.560 -57.049 1.00 18.60 110 ILE C C 1
ATOM 5212 O O . ILE C 1 130 ? -2.876 40.903 -57.824 1.00 19.62 110 ILE C O 1
ATOM 5217 N N . ASN C 1 131 ? -1.310 39.411 -57.070 1.00 20.06 111 ASN C N 1
ATOM 5218 C CA . ASN C 1 131 ? -1.634 38.283 -57.980 1.00 18.76 111 ASN C CA 1
ATOM 5219 C C . ASN C 1 131 ? -2.445 37.269 -57.170 1.00 19.93 111 ASN C C 1
ATOM 5220 O O . ASN C 1 131 ? -1.856 36.497 -56.411 1.00 19.88 111 ASN C O 1
ATOM 5225 N N . ALA C 1 132 ? -3.755 37.338 -57.306 1.00 20.12 112 ALA C N 1
ATOM 5226 C CA . ALA C 1 132 ? -4.682 36.545 -56.453 1.00 20.30 112 ALA C CA 1
ATOM 5227 C C . ALA C 1 132 ? -4.414 35.052 -56.683 1.00 22.62 112 ALA C C 1
ATOM 5228 O O . ALA C 1 132 ? -4.394 34.292 -55.716 1.00 21.12 112 ALA C O 1
ATOM 5230 N N . GLN C 1 133 ? -4.158 34.624 -57.921 1.00 24.98 113 GLN C N 1
ATOM 5231 C CA . GLN C 1 133 ? -3.949 33.170 -58.170 1.00 24.57 113 GLN C CA 1
ATOM 5232 C C . GLN C 1 133 ? -2.652 32.720 -57.525 1.00 27.12 113 GLN C C 1
ATOM 5233 O O . GLN C 1 133 ? -2.617 31.595 -56.944 1.00 25.56 113 GLN C O 1
ATOM 5239 N N . ALA C 1 134 ? -1.612 33.554 -57.574 1.00 23.24 114 ALA C N 1
ATOM 5240 C CA . ALA C 1 134 ? -0.294 33.225 -57.013 1.00 23.23 114 ALA C CA 1
ATOM 5241 C C . ALA C 1 134 ? -0.414 33.134 -55.484 1.00 25.79 114 ALA C C 1
ATOM 5242 O O . ALA C 1 134 ? 0.114 32.127 -54.909 1.00 23.48 114 ALA C O 1
ATOM 5244 N N . VAL C 1 135 ? -1.090 34.083 -54.834 1.00 21.70 115 VAL C N 1
ATOM 5245 C CA . VAL C 1 135 ? -1.151 33.970 -53.343 1.00 22.07 115 VAL C CA 1
ATOM 5246 C C . VAL C 1 135 ? -2.054 32.795 -52.971 1.00 22.92 115 VAL C C 1
ATOM 5247 O O . VAL C 1 135 ? -1.764 32.129 -51.958 1.00 25.14 115 VAL C O 1
ATOM 5251 N N . LYS C 1 136 ? -3.093 32.501 -53.738 1.00 21.90 116 LYS C N 1
ATOM 5252 C CA . LYS C 1 136 ? -3.923 31.289 -53.473 1.00 23.38 116 LYS C CA 1
ATOM 5253 C C . LYS C 1 136 ? -3.060 30.031 -53.569 1.00 29.37 116 LYS C C 1
ATOM 5254 O O . LYS C 1 136 ? -3.177 29.160 -52.673 1.00 28.52 116 LYS C O 1
ATOM 5260 N N . ARG C 1 137 ? -2.202 29.925 -54.580 1.00 28.75 117 ARG C N 1
ATOM 5261 C CA . ARG C 1 137 ? -1.344 28.734 -54.769 1.00 28.31 117 ARG C CA 1
ATOM 5262 C C . ARG C 1 137 ? -0.407 28.594 -53.566 1.00 30.31 117 ARG C C 1
ATOM 5263 O O . ARG C 1 137 ? -0.086 27.451 -53.201 1.00 32.42 117 ARG C O 1
ATOM 5265 N N . ASP C 1 138 ? -0.010 29.687 -52.905 1.00 27.28 118 ASP C N 1
ATOM 5266 C CA . ASP C 1 138 ? 0.848 29.652 -51.701 1.00 29.71 118 ASP C CA 1
ATOM 5267 C C . ASP C 1 138 ? 0.050 29.216 -50.457 1.00 28.11 118 ASP C C 1
ATOM 5268 O O . ASP C 1 138 ? 0.704 29.015 -49.393 1.00 31.69 118 ASP C O 1
ATOM 5273 N N . GLY C 1 139 ? -1.272 29.224 -50.533 1.00 29.34 119 GLY C N 1
ATOM 5274 C CA . GLY C 1 139 ? -2.130 28.831 -49.397 1.00 29.15 119 GLY C CA 1
ATOM 5275 C C . GLY C 1 139 ? -3.045 29.921 -48.887 1.00 30.40 119 GLY C C 1
ATOM 5276 O O . GLY C 1 139 ? -3.829 29.619 -47.977 1.00 31.25 119 GLY C O 1
ATOM 5277 N N . ALA C 1 140 ? -3.011 31.136 -49.441 1.00 25.19 120 ALA C N 1
ATOM 5278 C CA . ALA C 1 140 ? -3.891 32.229 -48.959 1.00 23.39 120 ALA C CA 1
ATOM 5279 C C . ALA C 1 140 ? -5.353 31.863 -49.110 1.00 23.14 120 ALA C C 1
ATOM 5280 O O . ALA C 1 140 ? -5.747 31.192 -50.103 1.00 24.49 120 ALA C O 1
ATOM 5282 N N . LYS C 1 141 ? -6.166 32.256 -48.136 1.00 20.20 121 LYS C N 1
ATOM 5283 C CA . LYS C 1 141 ? -7.609 31.984 -48.134 1.00 19.85 121 LYS C CA 1
ATOM 5284 C C . LYS C 1 141 ? -8.442 33.243 -48.298 1.00 19.49 121 LYS C C 1
ATOM 5285 O O . LYS C 1 141 ? -9.637 33.146 -48.543 1.00 20.01 121 LYS C O 1
ATOM 5291 N N . ALA C 1 142 ? -7.836 34.438 -48.113 1.00 19.53 122 ALA C N 1
ATOM 5292 C CA . ALA C 1 142 ? -8.610 35.692 -48.099 1.00 20.02 122 ALA C CA 1
ATOM 5293 C C . ALA C 1 142 ? -7.690 36.847 -48.453 1.00 18.93 122 ALA C C 1
ATOM 5294 O O . ALA C 1 142 ? -6.484 36.730 -48.264 1.00 19.25 122 ALA C O 1
ATOM 5296 N N . LEU C 1 143 ? -8.303 37.900 -48.948 1.00 18.33 123 LEU C N 1
ATOM 5297 C CA . LEU C 1 143 ? -7.643 39.220 -49.103 1.00 20.27 123 LEU C CA 1
ATOM 5298 C C . LEU C 1 143 ? -8.366 40.194 -48.204 1.00 18.39 123 LEU C C 1
ATOM 5299 O O . LEU C 1 143 ? -9.548 39.997 -47.870 1.00 17.51 123 LEU C O 1
ATOM 5304 N N . LYS C 1 144 ? -7.685 41.294 -47.886 1.00 18.81 124 LYS C N 1
ATOM 5305 C CA . LYS C 1 144 ? -8.248 42.340 -47.006 1.00 18.17 124 LYS C CA 1
ATOM 5306 C C . LYS C 1 144 ? -8.049 43.721 -47.616 1.00 18.11 124 LYS C C 1
ATOM 5307 O O . LYS C 1 144 ? -7.017 43.960 -48.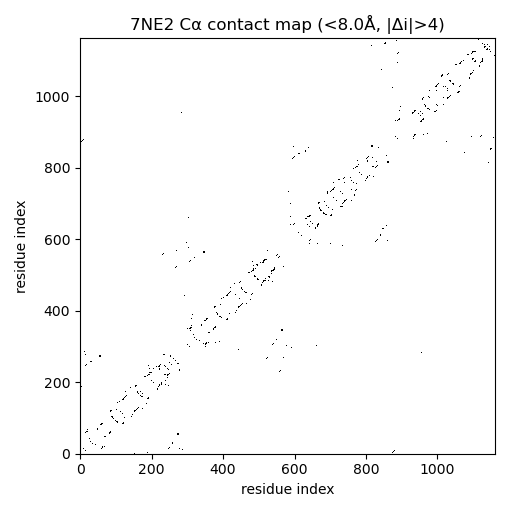222 1.00 19.40 124 LYS C O 1
ATOM 5313 N N . LEU C 1 145 ? -9.071 44.537 -47.562 1.00 17.73 125 LEU C N 1
ATOM 5314 C CA . LEU C 1 145 ? -9.028 45.930 -48.095 1.00 18.17 125 LEU C CA 1
ATOM 5315 C C . LEU C 1 145 ? -9.564 46.899 -47.041 1.00 17.16 125 LEU C C 1
ATOM 5316 O O . LEU C 1 145 ? -10.794 46.907 -46.725 1.00 18.01 125 LEU C O 1
ATOM 5321 N N . LEU C 1 146 ? -8.683 47.821 -46.598 1.00 19.00 126 LEU C N 1
ATOM 5322 C CA . LEU C 1 146 ? -9.080 49.024 -45.845 1.00 18.63 126 LEU C CA 1
ATOM 5323 C C . LEU C 1 146 ? -9.804 50.005 -46.778 1.00 18.12 126 LEU C C 1
ATOM 5324 O O . LEU C 1 146 ? -9.345 50.207 -47.889 1.00 19.05 126 LEU C O 1
ATOM 5329 N N . VAL C 1 147 ? -10.936 50.522 -46.337 1.00 17.45 127 VAL C N 1
ATOM 5330 C CA . VAL C 1 147 ? -11.710 51.562 -47.049 1.00 20.21 127 VAL C CA 1
ATOM 5331 C C . VAL C 1 147 ? -11.859 52.775 -46.132 1.00 16.86 127 VAL C C 1
ATOM 5332 O O . VAL C 1 147 ? -12.555 52.680 -45.102 1.00 18.64 127 VAL C O 1
ATOM 5336 N N . LEU C 1 148 ? -11.289 53.914 -46.503 1.00 18.33 128 LEU C N 1
ATOM 5337 C CA . LEU C 1 148 ? -11.442 55.122 -45.680 1.00 19.27 128 LEU C CA 1
ATOM 5338 C C . LEU C 1 148 ? -12.800 55.724 -45.987 1.00 19.23 128 LEU C C 1
ATOM 5339 O O . LEU C 1 148 ? -13.189 55.836 -47.187 1.00 20.56 128 LEU C O 1
ATOM 5344 N N . TRP C 1 149 ? -13.528 56.064 -44.935 1.00 18.62 129 TRP C N 1
ATOM 5345 C CA . TRP C 1 149 ? -14.906 56.574 -45.053 1.00 20.27 129 TRP C CA 1
ATOM 5346 C C . TRP C 1 149 ? -14.907 58.039 -44.612 1.00 19.73 129 TRP C C 1
ATOM 5347 O O . TRP C 1 149 ? -14.510 58.312 -43.479 1.00 20.76 129 TRP C O 1
ATOM 5358 N N . ARG C 1 150 ? -15.434 58.913 -45.467 1.00 18.39 130 ARG C N 1
ATOM 5359 C CA . ARG C 1 150 ? -15.637 60.341 -45.126 1.00 18.70 130 ARG C CA 1
ATOM 5360 C C . ARG C 1 150 ? -17.003 60.802 -45.609 1.00 21.88 130 ARG C C 1
ATOM 5361 O O . ARG C 1 150 ? -17.382 60.482 -46.765 1.00 23.29 130 ARG C O 1
ATOM 5369 N N . SER C 1 151 ? -17.706 61.542 -44.759 1.00 22.37 131 SER C N 1
ATOM 5370 C CA . SER C 1 151 ? -19.093 61.942 -45.059 1.00 24.85 131 SER C CA 1
ATOM 5371 C C . SER C 1 151 ? -19.158 62.795 -46.328 1.00 25.87 131 SER C C 1
ATOM 5372 O O . SER C 1 151 ? -20.209 62.761 -47.012 1.00 27.78 131 SER C O 1
ATOM 5375 N N . ASP C 1 152 ? -18.109 63.539 -46.674 1.00 21.91 132 ASP C N 1
ATOM 5376 C CA . ASP C 1 152 ? -18.194 64.481 -47.824 1.00 24.22 132 ASP C CA 1
ATOM 5377 C C . ASP C 1 152 ? -17.460 63.941 -49.043 1.00 23.33 132 ASP C C 1
ATOM 5378 O O . ASP C 1 152 ? -17.191 64.710 -49.980 1.00 25.06 132 ASP C O 1
ATOM 5383 N N . GLU C 1 153 ? -17.158 62.638 -49.109 1.00 22.73 133 GLU C N 1
ATOM 5384 C CA . GLU C 1 153 ? -16.589 62.013 -50.308 1.00 22.55 133 GLU C CA 1
ATOM 5385 C C . GLU C 1 153 ? -17.625 61.037 -50.892 1.00 24.20 133 GLU C C 1
ATOM 5386 O O . GLU C 1 153 ? -18.532 60.627 -50.154 1.00 24.37 133 GLU C O 1
ATOM 5392 N N . ASP C 1 154 ? -17.506 60.772 -52.188 1.00 23.68 134 ASP C N 1
ATOM 5393 C CA . ASP C 1 154 ? -18.514 60.022 -52.984 1.00 24.94 134 ASP C CA 1
ATOM 5394 C C . ASP C 1 154 ? -18.664 58.581 -52.473 1.00 23.61 134 ASP C C 1
ATOM 5395 O O . ASP C 1 154 ? -17.706 57.812 -52.568 1.00 24.20 134 ASP C O 1
ATOM 5400 N N . ALA C 1 155 ? -19.843 58.224 -51.977 1.00 24.60 135 ALA C N 1
ATOM 5401 C CA . ALA C 1 155 ? -20.158 56.835 -51.540 1.00 24.46 135 ALA C CA 1
ATOM 5402 C C . ALA C 1 155 ? -19.990 55.891 -52.736 1.00 23.61 135 ALA C C 1
ATOM 5403 O O . ALA C 1 155 ? -19.477 54.772 -52.546 1.00 23.32 135 ALA C O 1
ATOM 5405 N N . GLN C 1 156 ? -20.387 56.282 -53.964 1.00 25.39 136 GLN C N 1
ATOM 5406 C CA . GLN C 1 156 ? -20.376 55.327 -55.094 1.00 25.96 136 GLN C CA 1
ATOM 5407 C C . GLN C 1 156 ? -18.929 54.886 -55.403 1.00 23.14 136 GLN C C 1
ATOM 5408 O O . GLN C 1 156 ? -18.724 53.725 -55.790 1.00 23.79 136 GLN C O 1
ATOM 5414 N N . GLN C 1 157 ? -17.928 55.762 -55.241 1.00 22.64 137 GLN C N 1
ATOM 5415 C CA . GLN C 1 157 ? -16.526 55.409 -55.511 1.00 23.07 137 GLN C CA 1
ATOM 5416 C C . GLN C 1 157 ? -16.077 54.340 -54.497 1.00 21.60 137 GLN C C 1
ATOM 5417 O O . GLN C 1 157 ? -15.280 53.475 -54.884 1.00 23.07 137 GLN C O 1
ATOM 5421 N N . ARG C 1 158 ? -16.523 54.428 -53.249 1.00 22.81 138 ARG C N 1
ATOM 5422 C CA . ARG C 1 158 ? -16.154 53.420 -52.217 1.00 21.39 138 ARG C CA 1
ATOM 5423 C C . ARG C 1 158 ? -16.846 52.099 -52.565 1.00 19.89 138 ARG C C 1
ATOM 5424 O O . ARG C 1 158 ? -16.168 51.059 -52.539 1.00 20.63 138 ARG C O 1
ATOM 5432 N N . LEU C 1 159 ? -18.132 52.158 -52.881 1.00 22.05 139 LEU C N 1
ATOM 5433 C CA . LEU C 1 159 ? -18.896 50.926 -53.259 1.00 23.24 139 LEU C CA 1
ATOM 5434 C C . LEU C 1 159 ? -18.226 50.285 -54.473 1.00 23.16 139 LEU C C 1
ATOM 5435 O O . LEU C 1 159 ? -18.138 49.035 -54.497 1.00 22.02 139 LEU C O 1
ATOM 5440 N N . ASN C 1 160 ? -17.836 51.055 -55.492 1.00 23.46 140 ASN C N 1
ATOM 5441 C CA . ASN C 1 160 ? -17.228 50.518 -56.735 1.00 22.15 140 ASN C CA 1
ATOM 5442 C C . ASN C 1 160 ? -15.903 49.826 -56.413 1.00 22.26 140 ASN C C 1
ATOM 5443 O O . ASN C 1 160 ? -15.642 48.773 -56.937 1.00 23.02 140 ASN C O 1
ATOM 5448 N N . MET C 1 161 ? -15.109 50.412 -55.513 1.00 20.86 141 MET C N 1
ATOM 5449 C CA . MET C 1 161 ? -13.831 49.793 -55.108 1.00 21.72 141 MET C CA 1
ATOM 5450 C C . MET C 1 161 ? -14.135 48.452 -54.403 1.00 19.65 141 MET C C 1
ATOM 5451 O O . MET C 1 161 ? -13.417 47.448 -54.671 1.00 20.41 141 MET C O 1
ATOM 5456 N N . VAL C 1 162 ? -15.100 48.435 -53.504 1.00 19.70 142 VAL C N 1
ATOM 5457 C CA . VAL C 1 162 ? -15.470 47.199 -52.759 1.00 19.56 142 VAL C CA 1
ATOM 5458 C C . VAL C 1 162 ? -15.985 46.146 -53.739 1.00 22.37 142 VAL C C 1
ATOM 5459 O O . VAL C 1 162 ? -15.580 44.974 -53.651 1.00 21.17 142 VAL C O 1
ATOM 5463 N N . LYS C 1 163 ? -16.795 46.551 -54.704 1.00 21.75 143 LYS C N 1
ATOM 5464 C CA . LYS C 1 163 ? -17.325 45.580 -55.714 1.00 25.63 143 LYS C CA 1
ATOM 5465 C C . LYS C 1 163 ? -16.182 45.007 -56.552 1.00 23.05 143 LYS C C 1
ATOM 5466 O O . LYS C 1 163 ? -16.163 43.786 -56.760 1.00 23.94 143 LYS C O 1
ATOM 5469 N N . GLU C 1 164 ? -15.221 45.822 -57.009 1.00 21.96 144 GLU C N 1
ATOM 5470 C CA . GLU C 1 164 ? -14.060 45.345 -57.797 1.00 22.96 144 GLU C CA 1
ATOM 5471 C C . GLU C 1 164 ? -13.258 44.357 -56.941 1.00 23.54 144 GLU C C 1
ATOM 5472 O O . GLU C 1 164 ? -12.826 43.301 -57.446 1.00 24.46 144 GLU C O 1
ATOM 5478 N N . PHE C 1 165 ? -13.076 44.692 -55.670 1.00 21.42 145 PHE C N 1
ATOM 5479 C CA . PHE C 1 165 ? -12.337 43.842 -54.706 1.00 19.45 145 PHE C CA 1
ATOM 5480 C C . PHE C 1 165 ? -13.057 42.503 -54.497 1.00 19.37 145 PHE C C 1
ATOM 5481 O O . PHE C 1 165 ? -12.398 41.474 -54.543 1.00 21.81 145 PHE C O 1
ATOM 5489 N N . ASN C 1 166 ? -14.356 42.536 -54.277 1.00 19.54 146 ASN C N 1
ATOM 5490 C CA . ASN C 1 166 ? -15.179 41.307 -54.092 1.00 22.59 146 ASN C CA 1
ATOM 5491 C C . ASN C 1 166 ? -14.987 40.412 -55.310 1.00 24.80 146 ASN C C 1
ATOM 5492 O O . ASN C 1 166 ? -14.814 39.201 -55.147 1.00 23.10 146 ASN C O 1
ATOM 5497 N N . GLU C 1 167 ? -14.998 41.003 -56.506 1.00 25.31 147 GLU C N 1
ATOM 5498 C CA . GLU C 1 167 ? -14.872 40.215 -57.750 1.00 29.59 147 GLU C CA 1
ATOM 5499 C C . GLU C 1 167 ? -13.451 39.648 -57.866 1.00 27.14 147 GLU C C 1
ATOM 5500 O O . GLU C 1 167 ? -13.326 38.456 -58.197 1.00 27.81 147 GLU C O 1
ATOM 5506 N N . LEU C 1 168 ? -12.411 40.424 -57.542 1.00 25.12 148 LEU C N 1
ATOM 5507 C CA . LEU C 1 168 ? -11.020 39.941 -57.527 1.00 24.72 148 LEU C CA 1
ATOM 5508 C C . LEU C 1 168 ? -10.943 38.721 -56.604 1.00 25.99 148 LEU C C 1
ATOM 5509 O O . LEU C 1 168 ? -10.270 37.733 -56.965 1.00 27.69 148 LEU C O 1
ATOM 5514 N N . CYS C 1 169 ? -11.525 38.813 -55.414 1.00 23.19 149 CYS C N 1
ATOM 5515 C CA . CYS C 1 169 ? -11.469 37.727 -54.416 1.00 21.34 149 CYS C CA 1
ATOM 5516 C C . CYS C 1 169 ? -12.241 36.506 -54.954 1.00 19.15 149 CYS C C 1
ATOM 5517 O O . CYS C 1 169 ? -11.627 35.435 -55.116 1.00 24.38 149 CYS C O 1
ATOM 5520 N N . HIS C 1 170 ? -13.533 36.694 -55.177 1.00 21.16 150 HIS C N 1
ATOM 5521 C CA . HIS C 1 170 ? -14.485 35.569 -55.418 1.00 22.54 150 HIS C CA 1
ATOM 5522 C C . HIS C 1 170 ? -14.117 34.862 -56.719 1.00 25.92 150 HIS C C 1
ATOM 5523 O O . HIS C 1 170 ? -14.140 33.588 -56.732 1.00 26.08 150 HIS C O 1
ATOM 5530 N N . SER C 1 171 ? -13.735 35.609 -57.760 1.00 27.07 151 SER C N 1
ATOM 5531 C CA . SER C 1 171 ? -13.420 34.979 -59.075 1.00 26.95 151 SER C CA 1
ATOM 5532 C C . SER C 1 171 ? -12.172 34.110 -58.946 1.00 29.16 151 SER C C 1
ATOM 5533 O O . SER C 1 171 ? -11.995 33.200 -59.787 1.00 28.30 151 SER C O 1
ATOM 5536 N N . ASN C 1 172 ? -11.357 34.310 -57.899 1.00 23.97 152 ASN C N 1
ATOM 5537 C CA . ASN C 1 172 ? -10.106 33.555 -57.686 1.00 24.70 152 ASN C CA 1
ATOM 5538 C C . ASN C 1 172 ? -10.216 32.628 -56.467 1.00 22.46 152 ASN C C 1
ATOM 5539 O O . ASN C 1 172 ? -9.186 32.138 -56.026 1.00 26.51 152 ASN C O 1
ATOM 5544 N N . GLY C 1 173 ? -11.412 32.422 -55.931 1.00 25.74 153 GLY C N 1
ATOM 5545 C CA . GLY C 1 173 ? -11.628 31.445 -54.835 1.00 25.13 153 GLY C CA 1
ATOM 5546 C C . GLY C 1 173 ? -11.066 31.929 -53.512 1.00 23.87 153 GLY C C 1
ATOM 5547 O O . GLY C 1 173 ? -10.448 31.123 -52.730 1.00 23.57 153 GLY C O 1
ATOM 5548 N N . LEU C 1 174 ? -11.101 33.249 -53.321 1.00 23.68 154 LEU C N 1
ATOM 5549 C CA . LEU C 1 174 ? -10.636 33.866 -52.049 1.00 23.37 154 LEU C CA 1
ATOM 5550 C C . LEU C 1 174 ? -11.796 34.569 -51.363 1.00 22.66 154 LEU C C 1
ATOM 5551 O O . LEU C 1 174 ? -12.701 35.096 -52.011 1.00 21.56 154 LEU C O 1
ATOM 5556 N N . LEU C 1 175 ? -11.752 34.642 -50.044 1.00 20.05 155 LEU C N 1
ATOM 5557 C CA . LEU C 1 175 ? -12.722 35.463 -49.294 1.00 19.82 155 LEU C CA 1
ATOM 5558 C C . LEU C 1 175 ? -12.320 36.934 -49.402 1.00 17.98 155 LEU C C 1
ATOM 5559 O O . LEU C 1 175 ? -11.114 37.208 -49.514 1.00 20.84 155 LEU C O 1
ATOM 5564 N N . SER C 1 176 ? -13.317 37.784 -49.289 1.00 17.56 156 SER C N 1
ATOM 5565 C CA A SER C 1 176 ? -13.159 39.258 -49.235 0.50 17.85 156 SER C CA 1
ATOM 5566 C CA B SER C 1 176 ? -13.135 39.255 -49.227 0.50 19.60 156 SER C CA 1
ATOM 5567 C C . SER C 1 176 ? -13.405 39.749 -47.805 1.00 19.40 156 SER C C 1
ATOM 5568 O O . SER C 1 176 ? -14.496 39.561 -47.273 1.00 18.91 156 SER C O 1
ATOM 5573 N N . ILE C 1 177 ? -12.409 40.414 -47.215 1.00 19.92 157 ILE C N 1
ATOM 5574 C CA . ILE C 1 177 ? -12.515 41.103 -45.915 1.00 17.89 157 ILE C CA 1
ATOM 5575 C C . ILE C 1 177 ? -12.400 42.604 -46.164 1.00 17.57 157 ILE C C 1
ATOM 5576 O O . ILE C 1 177 ? -11.377 43.000 -46.717 1.00 19.77 157 ILE C O 1
ATOM 5581 N N . ILE C 1 178 ? -13.419 43.352 -45.782 1.00 16.54 158 ILE C N 1
ATOM 5582 C CA . ILE C 1 178 ? -13.364 44.842 -45.894 1.00 17.19 158 ILE C CA 1
ATOM 5583 C C . ILE C 1 178 ? -13.209 45.441 -44.525 1.00 18.32 158 ILE C C 1
ATOM 5584 O O . ILE C 1 178 ? -13.813 44.918 -43.543 1.00 17.52 158 ILE C O 1
ATOM 5589 N N . GLU C 1 179 ? -12.509 46.576 -44.467 1.00 19.02 159 GLU C N 1
ATOM 5590 C CA . GLU C 1 179 ? -12.213 47.270 -43.203 1.00 18.59 159 GLU C CA 1
ATOM 5591 C C . GLU C 1 179 ? -12.532 48.749 -43.389 1.00 20.19 159 GLU C C 1
ATOM 5592 O O . GLU C 1 179 ? -11.645 49.545 -43.644 1.00 19.83 159 GLU C O 1
ATOM 5598 N N . PRO C 1 180 ? -13.801 49.170 -43.233 1.00 19.27 160 PRO C N 1
ATOM 5599 C CA . PRO C 1 180 ? -14.117 50.589 -43.301 1.00 19.81 160 PRO C CA 1
ATOM 5600 C C . PRO C 1 180 ? -13.587 51.281 -42.058 1.00 19.87 160 PRO C C 1
ATOM 5601 O O . PRO C 1 180 ? -13.833 50.834 -40.947 1.00 21.41 160 PRO C O 1
ATOM 5605 N N . VAL C 1 181 ? -12.894 52.391 -42.242 1.00 18.70 161 VAL C N 1
ATOM 5606 C CA . VAL C 1 181 ? -12.291 53.192 -41.153 1.00 19.33 161 VAL C CA 1
ATOM 5607 C C . VAL C 1 181 ? -12.748 54.639 -41.333 1.00 19.68 161 VAL C C 1
ATOM 5608 O O . VAL C 1 181 ? -12.564 55.191 -42.427 1.00 18.71 161 VAL C O 1
ATOM 5612 N N . VAL C 1 182 ? -13.335 55.208 -40.296 1.00 19.52 162 VAL C N 1
ATOM 5613 C CA . VAL C 1 182 ? -13.929 56.557 -40.450 1.00 18.49 162 VAL C CA 1
ATOM 5614 C C . VAL C 1 182 ? -12.868 57.634 -40.270 1.00 19.52 162 VAL C C 1
ATOM 5615 O O . VAL C 1 182 ? -11.964 57.490 -39.428 1.00 19.32 162 VAL C O 1
ATOM 5619 N N . ARG C 1 183 ? -13.009 58.691 -41.052 1.00 18.97 163 ARG C N 1
ATOM 5620 C CA . ARG C 1 183 ? -12.112 59.869 -40.952 1.00 17.90 163 ARG C CA 1
ATOM 5621 C C . ARG C 1 183 ? -12.962 61.116 -40.966 1.00 17.10 163 ARG C C 1
ATOM 5622 O O . ARG C 1 183 ? -14.051 61.166 -41.558 1.00 18.88 163 ARG C O 1
ATOM 5630 N N . PRO C 1 184 ? -12.424 62.227 -40.416 1.00 18.11 164 PRO C N 1
ATOM 5631 C CA . PRO C 1 184 ? -13.129 63.494 -40.520 1.00 20.39 164 PRO C CA 1
ATOM 5632 C C . PRO C 1 184 ? -13.292 63.914 -41.973 1.00 19.47 164 PRO C C 1
ATOM 5633 O O . PRO C 1 184 ? -12.546 63.511 -42.867 1.00 19.13 164 PRO C O 1
ATOM 5637 N N . PRO C 1 185 ? -14.309 64.733 -42.277 1.00 19.40 165 PRO C N 1
ATOM 5638 C CA . PRO C 1 185 ? -14.539 65.169 -43.636 1.00 20.24 165 PRO C CA 1
ATOM 5639 C C . PRO C 1 185 ? -13.353 65.966 -44.182 1.00 20.00 165 PRO C C 1
ATOM 5640 O O . PRO C 1 185 ? -12.595 66.588 -43.379 1.00 20.11 165 PRO C O 1
ATOM 5644 N N . ARG C 1 186 ? -13.194 65.947 -45.495 1.00 19.47 166 ARG C N 1
ATOM 5645 C CA . ARG C 1 186 ? -12.163 66.744 -46.177 1.00 19.20 166 ARG C CA 1
ATOM 5646 C C . ARG C 1 186 ? -12.365 68.221 -45.849 1.00 20.04 166 ARG C C 1
ATOM 5647 O O . ARG C 1 186 ? -11.367 68.937 -45.684 1.00 21.70 166 ARG C O 1
ATOM 5655 N N A CYS C 1 187 ? -13.621 68.656 -45.785 0.50 21.08 167 CYS C N 1
ATOM 5656 N N B CYS C 1 187 ? -13.623 68.651 -45.777 0.50 21.14 167 CYS C N 1
ATOM 5657 C CA A CYS C 1 187 ? -14.004 70.067 -45.541 0.50 22.17 167 CYS C CA 1
ATOM 5658 C CA B CYS C 1 187 ? -14.017 70.054 -45.516 0.50 22.29 167 CYS C CA 1
ATOM 5659 C C A CYS C 1 187 ? -15.080 70.110 -44.461 0.50 24.15 167 CYS C C 1
ATOM 5660 C C B CYS C 1 187 ? -15.080 70.086 -44.430 0.50 24.17 167 CYS C C 1
ATOM 5661 O O A CYS C 1 187 ? -16.063 69.371 -44.588 0.50 25.15 167 CYS C O 1
ATOM 5662 O O B CYS C 1 187 ? -16.054 69.335 -44.524 0.50 24.88 167 CYS C O 1
ATOM 5667 N N . GLY C 1 188 ? -14.863 70.920 -43.431 1.00 24.70 168 GLY C N 1
ATOM 5668 C CA . GLY C 1 188 ? -15.807 71.034 -42.308 1.00 24.75 168 GLY C CA 1
ATOM 5669 C C . GLY C 1 188 ? -15.212 70.467 -41.056 1.00 23.46 168 GLY C C 1
ATOM 5670 O O . GLY C 1 188 ? -14.097 69.908 -41.089 1.00 25.20 168 GLY C O 1
ATOM 5671 N N . ASP C 1 189 ? -15.925 70.639 -39.954 1.00 25.10 169 ASP C N 1
ATOM 5672 C CA . ASP C 1 189 ? -15.469 70.179 -38.616 1.00 26.92 169 ASP C CA 1
ATOM 5673 C C . ASP C 1 189 ? -16.580 69.379 -37.931 1.00 29.69 169 ASP C C 1
ATOM 5674 O O . ASP C 1 189 ? -16.453 69.155 -36.759 1.00 31.22 169 ASP C O 1
ATOM 5679 N N . LYS C 1 190 ? -17.621 69.036 -38.687 1.00 31.65 170 LYS C N 1
ATOM 5680 C CA . LYS C 1 190 ? -18.788 68.255 -38.221 1.00 34.76 170 LYS C CA 1
ATOM 5681 C C . LYS C 1 190 ? -18.357 66.794 -38.372 1.00 34.24 170 LYS C C 1
ATOM 5682 O O . LYS C 1 190 ? -18.396 66.270 -39.523 1.00 31.41 170 LYS C O 1
ATOM 5685 N N . PHE C 1 191 ? -17.803 66.256 -37.292 1.00 34.26 171 PHE C N 1
ATOM 5686 C CA . PHE C 1 191 ? -17.317 64.859 -37.199 1.00 29.25 171 PHE C CA 1
ATOM 5687 C C . PHE C 1 191 ? -17.725 64.257 -35.855 1.00 26.89 171 PHE C C 1
ATOM 5688 O O . PHE C 1 191 ? -17.142 64.551 -34.807 1.00 32.10 171 PHE C O 1
ATOM 5696 N N . ASP C 1 192 ? -18.637 63.320 -35.961 1.00 28.43 172 ASP C N 1
ATOM 5697 C CA . ASP C 1 192 ? -19.110 62.444 -34.867 1.00 27.86 172 ASP C CA 1
ATOM 5698 C C . ASP C 1 192 ? -18.614 61.039 -35.210 1.00 24.61 172 ASP C C 1
ATOM 5699 O O . ASP C 1 192 ? -19.237 60.400 -36.081 1.00 25.65 172 ASP C O 1
ATOM 5704 N N . ARG C 1 193 ? -17.517 60.609 -34.590 1.00 23.07 173 ARG C N 1
ATOM 5705 C CA . ARG C 1 193 ? -16.871 59.319 -34.917 1.00 23.10 173 ARG C CA 1
ATOM 5706 C C . ARG C 1 193 ? -17.886 58.179 -34.759 1.00 23.14 173 ARG C C 1
ATOM 5707 O O . ARG C 1 193 ? -17.922 57.285 -35.597 1.00 22.07 173 ARG C O 1
ATOM 5715 N N . GLU C 1 194 ? -18.726 58.237 -33.724 1.00 24.12 174 GLU C N 1
ATOM 5716 C CA . GLU C 1 194 ? -19.681 57.130 -33.446 1.00 21.90 174 GLU C CA 1
ATOM 5717 C C . GLU C 1 194 ? -20.747 57.065 -34.535 1.00 21.47 174 GLU C C 1
ATOM 5718 O O . GLU C 1 194 ? -21.063 55.976 -35.007 1.00 22.44 174 GLU C O 1
ATOM 5724 N N . GLN C 1 195 ? -21.270 58.212 -34.956 1.00 22.91 175 GLN C N 1
ATOM 5725 C CA . GLN C 1 195 ? -22.262 58.262 -36.048 1.00 22.62 175 GLN C CA 1
ATOM 5726 C C . GLN C 1 195 ? -21.604 57.865 -37.367 1.00 23.92 175 GLN C C 1
ATOM 5727 O O . GLN C 1 195 ? -22.242 57.166 -38.165 1.00 23.22 175 GLN C O 1
ATOM 5733 N N . ALA C 1 196 ? -20.346 58.242 -37.591 1.00 22.06 176 ALA C N 1
ATOM 5734 C CA . ALA C 1 196 ? -19.660 57.866 -38.840 1.00 21.19 176 ALA C CA 1
ATOM 5735 C C . ALA C 1 196 ? -19.520 56.343 -38.936 1.00 19.94 176 ALA C C 1
ATOM 5736 O O . ALA C 1 196 ? -19.702 55.803 -40.014 1.00 20.76 176 ALA C O 1
ATOM 5738 N N . ILE C 1 197 ? -19.175 55.687 -37.840 1.00 20.60 177 ILE C N 1
ATOM 5739 C CA . ILE C 1 197 ? -19.048 54.196 -37.856 1.00 20.17 177 ILE C CA 1
ATOM 5740 C C . ILE C 1 197 ? -20.388 53.589 -38.309 1.00 20.61 177 ILE C C 1
ATOM 5741 O O . ILE C 1 197 ? -20.435 52.659 -39.125 1.00 20.57 177 ILE C O 1
ATOM 5746 N N . ILE C 1 198 ? -21.487 54.105 -37.755 1.00 20.58 178 ILE C N 1
ATOM 5747 C CA . ILE C 1 198 ? -22.839 53.632 -38.137 1.00 23.36 178 ILE C CA 1
ATOM 5748 C C . ILE C 1 198 ? -23.107 53.932 -39.612 1.00 22.23 178 ILE C C 1
ATOM 5749 O O . ILE C 1 198 ? -23.595 53.059 -40.327 1.00 20.81 178 ILE C O 1
ATOM 5754 N N . ASP C 1 199 ? -22.797 55.145 -40.060 1.00 22.69 179 ASP C N 1
ATOM 5755 C CA . ASP C 1 199 ? -23.066 55.563 -41.459 1.00 22.73 179 ASP C CA 1
ATOM 5756 C C . ASP C 1 199 ? -22.233 54.739 -42.448 1.00 22.11 179 ASP C C 1
ATOM 5757 O O . ASP C 1 199 ? -22.737 54.422 -43.555 1.00 23.39 179 ASP C O 1
ATOM 5762 N N . ALA C 1 200 ? -20.996 54.391 -42.095 1.00 20.72 180 ALA C N 1
ATOM 5763 C CA . ALA C 1 200 ? -20.136 53.555 -42.940 1.00 20.62 180 ALA C CA 1
ATOM 5764 C C . ALA C 1 200 ? -20.785 52.164 -43.071 1.00 20.85 180 ALA C C 1
ATOM 5765 O O . ALA C 1 200 ? -20.765 51.592 -44.146 1.00 23.08 180 ALA C O 1
ATOM 5767 N N . ALA C 1 201 ? -21.325 51.649 -41.970 1.00 20.93 181 ALA C N 1
ATOM 5768 C CA . ALA C 1 201 ? -21.963 50.316 -41.966 1.00 20.52 181 ALA C CA 1
ATOM 5769 C C . ALA C 1 201 ? -23.271 50.399 -42.781 1.00 22.04 181 ALA C C 1
ATOM 5770 O O . ALA C 1 201 ? -23.584 49.455 -43.522 1.00 22.08 181 ALA C O 1
ATOM 5772 N N . LYS C 1 202 ? -24.023 51.494 -42.681 1.00 25.15 182 LYS C N 1
ATOM 5773 C CA . LYS C 1 202 ? -25.250 51.647 -43.507 1.00 27.05 182 LYS C CA 1
ATOM 5774 C C . LYS C 1 202 ? -24.858 51.566 -44.973 1.00 25.16 182 LYS C C 1
ATOM 5775 O O . LYS C 1 202 ? -25.594 50.940 -45.789 1.00 27.25 182 LYS C O 1
ATOM 5781 N N . GLU C 1 203 ? -23.728 52.170 -45.340 1.00 24.16 183 GLU C N 1
ATOM 5782 C CA . GLU C 1 203 ? -23.253 52.205 -46.741 1.00 24.92 183 GLU C CA 1
ATOM 5783 C C . GLU C 1 203 ? -22.693 50.853 -47.188 1.00 22.60 183 GLU C C 1
ATOM 5784 O O . GLU C 1 203 ? -23.008 50.408 -48.301 1.00 23.42 183 GLU C O 1
ATOM 5790 N N . LEU C 1 204 ? -21.844 50.230 -46.373 1.00 23.37 184 LEU C N 1
ATOM 5791 C CA . LEU C 1 204 ? -20.968 49.113 -46.820 1.00 22.99 184 LEU C CA 1
ATOM 5792 C C . LEU C 1 204 ? -21.324 47.788 -46.147 1.00 22.30 184 LEU C C 1
ATOM 5793 O O . LEU C 1 204 ? -20.731 46.798 -46.532 1.00 22.77 184 LEU C O 1
ATOM 5798 N N . GLY C 1 205 ? -22.245 47.783 -45.198 1.00 23.36 185 GLY C N 1
ATOM 5799 C CA . GLY C 1 205 ? -22.527 46.587 -44.381 1.00 23.87 185 GLY C CA 1
ATOM 5800 C C . GLY C 1 205 ? -23.264 45.505 -45.151 1.00 26.82 185 GLY C C 1
ATOM 5801 O O . GLY C 1 205 ? -23.351 44.390 -44.630 1.00 23.95 185 GLY C O 1
ATOM 5802 N N . ASP C 1 206 ? -23.760 45.788 -46.356 1.00 25.98 186 ASP C N 1
ATOM 5803 C CA . ASP C 1 206 ? -24.396 44.763 -47.218 1.00 27.23 186 ASP C CA 1
ATOM 5804 C C . ASP C 1 206 ? -23.783 44.825 -48.616 1.00 27.44 186 ASP C C 1
ATOM 5805 O O . ASP C 1 206 ? -24.535 44.665 -49.614 1.00 26.41 186 ASP C O 1
ATOM 5810 N N . SER C 1 207 ? -22.474 44.957 -48.710 1.00 23.74 187 SER C N 1
ATOM 5811 C CA . SER C 1 207 ? -21.734 45.237 -49.973 1.00 23.81 187 SER C CA 1
ATOM 5812 C C . SER C 1 207 ? -21.240 43.962 -50.666 1.00 26.43 187 SER C C 1
ATOM 5813 O O . SER C 1 207 ? -20.528 44.093 -51.690 1.00 28.70 187 SER C O 1
ATOM 5816 N N . GLY C 1 208 ? -21.530 42.777 -50.123 1.00 25.58 188 GLY C N 1
ATOM 5817 C CA . GLY C 1 208 ? -21.208 41.503 -50.771 1.00 25.11 188 GLY C CA 1
ATOM 5818 C C . GLY C 1 208 ? -19.853 40.965 -50.362 1.00 23.41 188 GLY C C 1
ATOM 5819 O O . GLY C 1 208 ? -19.435 39.910 -50.913 1.00 24.67 188 GLY C O 1
ATOM 5820 N N . ALA C 1 209 ? -19.161 41.634 -49.442 1.00 20.78 189 ALA C N 1
ATOM 5821 C CA . ALA C 1 209 ? -17.927 41.051 -48.858 1.00 20.31 189 ALA C CA 1
ATOM 5822 C C . ALA C 1 209 ? -18.302 39.849 -47.972 1.00 19.97 189 ALA C C 1
ATOM 5823 O O . ALA C 1 209 ? -19.449 39.714 -47.583 1.00 22.69 189 ALA C O 1
ATOM 5825 N N . ASP C 1 210 ? -17.302 39.069 -47.579 1.00 20.91 190 ASP C N 1
ATOM 5826 C CA . ASP C 1 210 ? -17.541 37.901 -46.685 1.00 20.25 190 ASP C CA 1
ATOM 5827 C C . ASP C 1 210 ? -17.410 38.273 -45.216 1.00 22.30 190 ASP C C 1
ATOM 5828 O O . ASP C 1 210 ? -17.946 37.543 -44.364 1.00 21.55 190 ASP C O 1
ATOM 5833 N N . LEU C 1 211 ? -16.682 39.331 -44.895 1.00 19.32 191 LEU C N 1
ATOM 5834 C CA . LEU C 1 211 ? -16.374 39.671 -43.494 1.00 18.05 191 LEU C CA 1
ATOM 5835 C C . LEU C 1 211 ? -16.159 41.178 -43.384 1.00 17.49 191 LEU C C 1
ATOM 5836 O O . LEU C 1 211 ? -15.482 41.712 -44.273 1.00 18.61 191 LEU C O 1
ATOM 5841 N N . TYR C 1 212 ? -16.732 41.796 -42.352 1.00 17.41 192 TYR C N 1
ATOM 5842 C CA . TYR C 1 212 ? -16.617 43.243 -42.074 1.00 17.52 192 TYR C CA 1
ATOM 5843 C C . TYR C 1 212 ? -15.717 43.426 -40.833 1.00 19.63 192 TYR C C 1
ATOM 5844 O O . TYR C 1 212 ? -16.107 42.934 -39.760 1.00 19.55 192 TYR C O 1
ATOM 5853 N N . LYS C 1 213 ? -14.582 44.105 -40.985 1.00 18.36 193 LYS C N 1
ATOM 5854 C CA . LYS C 1 213 ? -13.616 44.402 -39.903 1.00 17.42 193 LYS C CA 1
ATOM 5855 C C . LYS C 1 213 ? -13.869 45.868 -39.509 1.00 20.05 193 LYS C C 1
ATOM 5856 O O . LYS C 1 213 ? -13.672 46.758 -40.368 1.00 20.94 193 LYS C O 1
ATOM 5862 N N . VAL C 1 214 ? -14.311 46.090 -38.272 1.00 18.70 194 VAL C N 1
ATOM 5863 C CA . VAL C 1 214 ? -14.836 47.428 -37.854 1.00 19.94 194 VAL C CA 1
ATOM 5864 C C . VAL C 1 214 ? -14.160 47.922 -36.581 1.00 20.40 194 VAL C C 1
ATOM 5865 O O . VAL C 1 214 ? -13.794 47.139 -35.709 1.00 20.24 194 VAL C O 1
ATOM 5869 N N . GLU C 1 215 ? -14.090 49.255 -36.479 1.00 19.47 195 GLU C N 1
ATOM 5870 C CA . GLU C 1 215 ? -13.664 49.940 -35.261 1.00 20.13 195 GLU C CA 1
ATOM 5871 C C . GLU C 1 215 ? -14.657 49.690 -34.137 1.00 18.56 195 GLU C C 1
ATOM 5872 O O . GLU C 1 215 ? -15.865 49.739 -34.356 1.00 21.88 195 GLU C O 1
ATOM 5878 N N . MET C 1 216 ? -14.121 49.538 -32.923 1.00 18.40 196 MET C N 1
ATOM 5879 C CA . MET C 1 216 ? -14.972 49.377 -31.729 1.00 18.97 196 MET C CA 1
ATOM 5880 C C . MET C 1 216 ? -15.622 50.707 -31.372 1.00 18.98 196 MET C C 1
ATOM 5881 O O . MET C 1 216 ? -14.933 51.700 -31.112 1.00 18.49 196 MET C O 1
ATOM 5886 N N . PRO C 1 217 ? -16.966 50.749 -31.235 1.00 20.41 197 PRO C N 1
ATOM 5887 C CA . PRO C 1 217 ? -17.628 51.918 -30.664 1.00 23.21 197 PRO C CA 1
ATOM 5888 C C . PRO C 1 217 ? -16.994 52.374 -29.345 1.00 22.28 197 PRO C C 1
ATOM 5889 O O . PRO C 1 217 ? -16.623 51.543 -28.502 1.00 21.17 197 PRO C O 1
ATOM 5893 N N . LEU C 1 218 ? -16.858 53.690 -29.209 1.00 22.45 198 LEU C N 1
ATOM 5894 C CA . LEU C 1 218 ? -16.501 54.374 -27.951 1.00 22.85 198 LEU C CA 1
ATOM 5895 C C . LEU C 1 218 ? -15.092 53.981 -27.494 1.00 20.92 198 LEU C C 1
ATOM 5896 O O . LEU C 1 218 ? -14.752 54.180 -26.308 1.00 24.33 198 LEU C O 1
ATOM 5901 N N . TYR C 1 219 ? -14.259 53.477 -28.408 1.00 20.04 199 TYR C N 1
ATOM 5902 C CA . TYR C 1 219 ? -12.883 53.034 -28.107 1.00 22.11 199 TYR C CA 1
ATOM 5903 C C . TYR C 1 219 ? -12.901 51.946 -27.030 1.00 23.75 199 TYR C C 1
ATOM 5904 O O . TYR C 1 219 ? -11.873 51.717 -26.364 1.00 20.89 199 TYR C O 1
ATOM 5913 N N . GLY C 1 220 ? -14.030 51.288 -26.829 1.00 22.37 200 GLY C N 1
ATOM 5914 C CA . GLY C 1 220 ? -14.105 50.222 -25.812 1.00 22.09 200 GLY C CA 1
ATOM 5915 C C . GLY C 1 220 ? -14.113 50.773 -24.393 1.00 24.79 200 GLY C C 1
ATOM 5916 O O . GLY C 1 220 ? -13.875 49.978 -23.432 1.00 23.07 200 GLY C O 1
ATOM 5917 N N . LYS C 1 221 ? -14.300 52.088 -24.237 1.00 23.86 201 LYS C N 1
ATOM 5918 C CA . LYS C 1 221 ? -14.220 52.764 -22.919 1.00 24.72 201 LYS C CA 1
ATOM 5919 C C . LYS C 1 221 ? -15.597 52.864 -22.280 1.00 26.20 201 LYS C C 1
ATOM 5920 O O . LYS C 1 221 ? -16.606 52.761 -22.968 1.00 27.46 201 LYS C O 1
ATOM 5925 N N . GLY C 1 222 ? -15.584 53.051 -20.970 1.00 29.31 202 GLY C N 1
ATOM 5926 C CA . GLY C 1 222 ? -16.776 53.462 -20.218 1.00 26.70 202 GLY C CA 1
ATOM 5927 C C . GLY C 1 222 ? -17.588 52.291 -19.720 1.00 26.38 202 GLY C C 1
ATOM 5928 O O . GLY C 1 222 ? -17.090 51.165 -19.590 1.00 25.72 202 GLY C O 1
ATOM 5929 N N . ALA C 1 223 ? -18.854 52.565 -19.403 1.00 28.49 203 ALA C N 1
ATOM 5930 C CA . ALA C 1 223 ? -19.764 51.562 -18.825 1.00 28.70 203 ALA C CA 1
ATOM 5931 C C . ALA C 1 223 ? -20.114 50.495 -19.860 1.00 27.07 203 ALA C C 1
ATOM 5932 O O . ALA C 1 223 ? -20.437 50.843 -21.026 1.00 29.70 203 ALA C O 1
ATOM 5934 N N . ARG C 1 224 ? -20.098 49.241 -19.427 1.00 27.60 204 ARG C N 1
ATOM 5935 C CA . ARG C 1 224 ? -20.364 48.077 -20.294 1.00 29.45 204 ARG C CA 1
ATOM 5936 C C . ARG C 1 224 ? -21.727 48.247 -20.964 1.00 31.77 204 ARG C C 1
ATOM 5937 O O . ARG C 1 224 ? -21.831 47.959 -22.145 1.00 29.30 204 ARG C O 1
ATOM 5945 N N . SER C 1 225 ? -22.752 48.685 -20.222 1.00 31.53 205 SER C N 1
ATOM 5946 C CA . SER C 1 225 ? -24.124 48.833 -20.768 1.00 32.05 205 SER C CA 1
ATOM 5947 C C . SER C 1 225 ? -24.129 49.780 -21.979 1.00 32.00 205 SER C C 1
ATOM 5948 O O . SER C 1 225 ? -24.835 49.488 -22.947 1.00 28.35 205 SER C O 1
ATOM 5951 N N . ASP C 1 226 ? -23.402 50.893 -21.922 1.00 31.90 206 ASP C N 1
ATOM 5952 C CA . ASP C 1 226 ? -23.342 51.884 -23.028 1.00 29.85 206 ASP C CA 1
ATOM 5953 C C . ASP C 1 226 ? -22.535 51.283 -24.199 1.00 26.53 206 ASP C C 1
ATOM 5954 O O . ASP C 1 226 ? -22.890 51.508 -25.371 1.00 25.84 206 ASP C O 1
ATOM 5959 N N . LEU C 1 227 ? -21.480 50.521 -23.918 1.00 26.60 207 LEU C N 1
ATOM 5960 C CA . LEU C 1 227 ? -20.703 49.841 -24.983 1.00 25.42 207 LEU C CA 1
ATOM 5961 C C . LEU C 1 227 ? -21.609 48.842 -25.717 1.00 22.96 207 LEU C C 1
ATOM 5962 O O . LEU C 1 227 ? -21.553 48.731 -26.963 1.00 21.31 207 LEU C O 1
ATOM 5967 N N . LEU C 1 228 ? -22.438 48.104 -24.969 1.00 22.92 208 LEU C N 1
ATOM 5968 C CA . LEU C 1 228 ? -23.340 47.084 -25.543 1.00 24.70 208 LEU C CA 1
ATOM 5969 C C . LEU C 1 228 ? -24.373 47.788 -26.439 1.00 23.41 208 LEU C C 1
ATOM 5970 O O . LEU C 1 228 ? -24.559 47.383 -27.578 1.00 24.86 208 LEU C O 1
ATOM 5975 N N . THR C 1 229 ? -25.029 48.817 -25.920 1.00 25.32 209 THR C N 1
ATOM 5976 C CA . THR C 1 229 ? -26.034 49.575 -26.717 1.00 26.92 209 THR C CA 1
ATOM 5977 C C . THR C 1 229 ? -25.400 50.058 -28.027 1.00 25.27 209 THR C C 1
ATOM 5978 O O . THR C 1 229 ? -26.009 49.868 -29.104 1.00 23.64 209 THR C O 1
ATOM 5982 N N . ALA C 1 230 ? -24.212 50.641 -27.952 1.00 26.65 210 ALA C N 1
ATOM 5983 C CA . ALA C 1 230 ? -23.509 51.154 -29.160 1.00 26.94 210 ALA C CA 1
ATOM 5984 C C . ALA C 1 230 ? -23.193 50.024 -30.154 1.00 24.54 210 ALA C C 1
ATOM 5985 O O . ALA C 1 230 ? -23.341 50.195 -31.400 1.00 23.34 210 ALA C O 1
ATOM 5987 N N . SER C 1 231 ? -22.761 48.874 -29.636 1.00 22.32 211 SER C N 1
ATOM 5988 C CA . SER C 1 231 ? -22.398 47.696 -30.449 1.00 21.85 211 SER C CA 1
ATOM 5989 C C . SER C 1 231 ? -23.652 47.071 -31.087 1.00 21.98 211 SER C C 1
ATOM 5990 O O . SER C 1 231 ? -23.579 46.577 -32.220 1.00 23.25 211 SER C O 1
ATOM 5993 N N . GLN C 1 232 ? -24.793 47.084 -30.377 1.00 22.85 212 GLN C N 1
ATOM 5994 C CA . GLN C 1 232 ? -26.063 46.550 -30.925 1.00 23.58 212 GLN C CA 1
ATOM 5995 C C . GLN C 1 232 ? -26.537 47.429 -32.087 1.00 22.20 212 GLN C C 1
ATOM 5996 O O . GLN C 1 232 ? -26.996 46.885 -33.111 1.00 22.50 212 GLN C O 1
ATOM 6002 N N . ARG C 1 233 ? -26.398 48.740 -31.930 1.00 23.34 213 ARG C N 1
ATOM 6003 C CA . ARG C 1 233 ? -26.774 49.700 -32.972 1.00 23.87 213 ARG C CA 1
ATOM 6004 C C . ARG C 1 233 ? -25.970 49.362 -34.229 1.00 23.33 213 ARG C C 1
ATOM 6005 O O . ARG C 1 233 ? -26.552 49.231 -35.346 1.00 23.45 213 ARG C O 1
ATOM 6013 N N . LEU C 1 234 ? -24.671 49.149 -34.061 1.00 21.84 214 LEU C N 1
ATOM 6014 C CA . LEU C 1 234 ? -23.767 48.835 -35.194 1.00 22.55 214 LEU C CA 1
ATOM 6015 C C . LEU C 1 234 ? -24.187 47.509 -35.847 1.00 24.34 214 LEU C C 1
ATOM 6016 O O . LEU C 1 234 ? -24.291 47.402 -37.096 1.00 24.57 214 LEU C O 1
ATOM 6021 N N . ASN C 1 235 ? -24.401 46.483 -35.019 1.00 23.67 215 ASN C N 1
ATOM 6022 C CA . ASN C 1 235 ? -24.753 45.127 -35.494 1.00 22.92 215 ASN C CA 1
ATOM 6023 C C . ASN C 1 235 ? -25.911 45.200 -36.503 1.00 21.18 215 ASN C C 1
ATOM 6024 O O . ASN C 1 235 ? -25.914 44.429 -37.463 1.00 22.25 215 ASN C O 1
ATOM 6029 N N . GLY C 1 236 ? -26.890 46.041 -36.204 1.00 23.55 216 GLY C N 1
ATOM 6030 C CA . GLY C 1 236 ? -28.131 46.118 -36.999 1.00 26.18 216 GLY C CA 1
ATOM 6031 C C . GLY C 1 236 ? -27.882 46.521 -38.444 1.00 28.45 216 GLY C C 1
ATOM 6032 O O . GLY C 1 236 ? -28.739 46.236 -39.321 1.00 29.62 216 GLY C O 1
ATOM 6033 N N . HIS C 1 237 ? -26.730 47.135 -38.723 1.00 25.02 217 HIS C N 1
ATOM 6034 C CA . HIS C 1 237 ? -26.375 47.649 -40.071 1.00 25.47 217 HIS C CA 1
ATOM 6035 C C . HIS C 1 237 ? -25.365 46.765 -40.799 1.00 26.13 217 HIS C C 1
ATOM 6036 O O . HIS C 1 237 ? -24.984 47.116 -41.909 1.00 30.12 217 HIS C O 1
ATOM 6043 N N . ILE C 1 238 ? -24.964 45.631 -40.241 1.00 23.28 218 ILE C N 1
ATOM 6044 C CA . ILE C 1 238 ? -23.956 44.751 -40.902 1.00 22.83 218 ILE C CA 1
ATOM 6045 C C . ILE C 1 238 ? -24.619 43.420 -41.233 1.00 23.02 218 ILE C C 1
ATOM 6046 O O . ILE C 1 238 ? -25.061 42.728 -40.312 1.00 25.00 218 ILE C O 1
ATOM 6051 N N . ASN C 1 239 ? -24.714 43.128 -42.513 1.00 25.82 219 ASN C N 1
ATOM 6052 C CA . ASN C 1 239 ? -25.442 41.953 -43.037 1.00 27.37 219 ASN C CA 1
ATOM 6053 C C . ASN C 1 239 ? -24.466 40.890 -43.521 1.00 30.40 219 ASN C C 1
ATOM 6054 O O . ASN C 1 239 ? -24.707 40.284 -44.572 1.00 34.53 219 ASN C O 1
ATOM 6059 N N . MET C 1 240 ? -23.355 40.757 -42.830 1.00 24.77 220 MET C N 1
ATOM 6060 C CA . MET C 1 240 ? -22.296 39.755 -43.048 1.00 23.25 220 MET C CA 1
ATOM 6061 C C . MET C 1 240 ? -21.706 39.569 -41.665 1.00 22.28 220 MET C C 1
ATOM 6062 O O . MET C 1 240 ? -21.943 40.363 -40.779 1.00 23.53 220 MET C O 1
ATOM 6067 N N . PRO C 1 241 ? -20.927 38.514 -41.426 1.00 21.49 221 PRO C N 1
ATOM 6068 C CA . PRO C 1 241 ? -20.207 38.397 -40.166 1.00 21.89 221 PRO C CA 1
ATOM 6069 C C . PRO C 1 241 ? -19.302 39.605 -39.973 1.00 20.76 221 PRO C C 1
ATOM 6070 O O . PRO C 1 241 ? -18.732 40.123 -40.939 1.00 21.08 221 PRO C O 1
ATOM 6074 N N . TRP C 1 242 ? -19.104 39.975 -38.726 1.00 20.17 222 TRP C N 1
ATOM 6075 C CA . TRP C 1 242 ? -18.262 41.142 -38.399 1.00 20.19 222 TRP C CA 1
ATOM 6076 C C . TRP C 1 242 ? -17.372 40.863 -37.210 1.00 21.91 222 TRP C C 1
ATOM 6077 O O . TRP C 1 242 ? -17.712 40.016 -36.359 1.00 20.65 222 TRP C O 1
ATOM 6088 N N . VAL C 1 243 ? -16.219 41.480 -37.253 1.00 20.34 223 VAL C N 1
ATOM 6089 C CA . VAL C 1 243 ? -15.148 41.313 -36.247 1.00 18.45 223 VAL C CA 1
ATOM 6090 C C . VAL C 1 243 ? -14.641 42.697 -35.902 1.00 18.39 223 VAL C C 1
ATOM 6091 O O . VAL C 1 243 ? -14.691 43.590 -36.760 1.00 19.54 223 VAL C O 1
ATOM 6095 N N . ILE C 1 244 ? -14.106 42.837 -34.704 1.00 18.28 224 ILE C N 1
ATOM 6096 C CA . ILE C 1 244 ? -13.558 44.148 -34.261 1.00 17.50 224 ILE C CA 1
ATOM 6097 C C . ILE C 1 244 ? -12.045 44.139 -34.378 1.00 18.64 224 ILE C C 1
ATOM 6098 O O . ILE C 1 244 ? -11.394 43.106 -34.187 1.00 19.06 224 ILE C O 1
ATOM 6103 N N . LEU C 1 245 ? -11.545 45.330 -34.686 1.00 20.13 225 LEU C N 1
ATOM 6104 C CA . LEU C 1 245 ? -10.116 45.631 -34.747 1.00 19.98 225 LEU C CA 1
ATOM 6105 C C . LEU C 1 245 ? -9.737 46.369 -33.459 1.00 18.43 225 LEU C C 1
ATOM 6106 O O . LEU C 1 245 ? -10.637 46.856 -32.737 1.00 19.30 225 LEU C O 1
ATOM 6111 N N . SER C 1 246 ? -8.458 46.409 -33.147 1.00 20.26 226 SER C N 1
ATOM 6112 C CA . SER C 1 246 ? -7.993 46.904 -31.840 1.00 20.45 226 SER C CA 1
ATOM 6113 C C . SER C 1 246 ? -7.499 48.341 -31.881 1.00 20.09 226 SER C C 1
ATOM 6114 O O . SER C 1 246 ? -7.318 48.878 -30.795 1.00 22.12 226 SER C O 1
ATOM 6117 N N . SER C 1 247 ? -7.170 48.919 -33.057 1.00 19.26 227 SER C N 1
ATOM 6118 C CA . SER C 1 247 ? -6.696 50.331 -33.074 1.00 19.77 227 SER C CA 1
ATOM 6119 C C . SER C 1 247 ? -7.672 51.200 -32.280 1.00 20.90 227 SER C C 1
ATOM 6120 O O . SER C 1 247 ? -8.866 51.166 -32.551 1.00 22.28 227 SER C O 1
ATOM 6123 N N . GLY C 1 248 ? -7.119 52.020 -31.409 1.00 22.40 228 GLY C N 1
ATOM 6124 C CA . GLY C 1 248 ? -7.892 52.947 -30.585 1.00 24.33 228 GLY C CA 1
ATOM 6125 C C . GLY C 1 248 ? -8.370 52.321 -29.283 1.00 25.55 228 GLY C C 1
ATOM 6126 O O . GLY C 1 248 ? -8.901 53.096 -28.453 1.00 26.52 228 GLY C O 1
ATOM 6127 N N . VAL C 1 249 ? -8.237 51.001 -29.079 1.00 21.65 229 VAL C N 1
ATOM 6128 C CA . VAL C 1 249 ? -8.728 50.354 -27.825 1.00 21.38 229 VAL C CA 1
ATOM 6129 C C . VAL C 1 249 ? -7.522 49.994 -26.960 1.00 22.91 229 VAL C C 1
ATOM 6130 O O . VAL C 1 249 ? -6.664 49.229 -27.434 1.00 22.97 229 VAL C O 1
ATOM 6134 N N . ASP C 1 250 ? -7.480 50.459 -25.718 1.00 21.86 230 ASP C N 1
ATOM 6135 C CA . ASP C 1 250 ? -6.412 49.997 -24.798 1.00 22.35 230 ASP C CA 1
ATOM 6136 C C . ASP C 1 250 ? -6.334 48.467 -24.804 1.00 22.12 230 ASP C C 1
ATOM 6137 O O . ASP C 1 250 ? -7.338 47.789 -24.728 1.00 22.59 230 ASP C O 1
ATOM 6142 N N . GLU C 1 251 ? -5.126 47.895 -24.818 1.00 21.75 231 GLU C N 1
ATOM 6143 C CA . GLU C 1 251 ? -4.967 46.420 -24.835 1.00 23.52 231 GLU C CA 1
ATOM 6144 C C . GLU C 1 251 ? -5.680 45.799 -23.637 1.00 22.32 231 GLU C C 1
ATOM 6145 O O . GLU C 1 251 ? -6.088 44.658 -23.749 1.00 21.07 231 GLU C O 1
ATOM 6151 N N . LYS C 1 252 ? -5.801 46.500 -22.505 1.00 23.57 232 LYS C N 1
ATOM 6152 C CA . LYS C 1 252 ? -6.448 45.933 -21.311 1.00 23.09 232 LYS C CA 1
ATOM 6153 C C . LYS C 1 252 ? -7.964 45.951 -21.437 1.00 21.89 232 LYS C C 1
ATOM 6154 O O . LYS C 1 252 ? -8.603 45.188 -20.706 1.00 22.91 232 LYS C O 1
ATOM 6160 N N . LEU C 1 253 ? -8.517 46.779 -22.312 1.00 20.02 233 LEU C N 1
ATOM 6161 C CA . LEU C 1 253 ? -9.984 46.874 -22.520 1.00 20.23 233 LEU C CA 1
ATOM 6162 C C . LEU C 1 253 ? -10.400 46.016 -23.726 1.00 20.44 233 LEU C C 1
ATOM 6163 O O . LEU C 1 253 ? -11.576 45.898 -24.008 1.00 19.72 233 LEU C O 1
ATOM 6168 N N . PHE C 1 254 ? -9.454 45.494 -24.507 1.00 18.28 234 PHE C N 1
ATOM 6169 C CA . PHE C 1 254 ? -9.832 44.787 -25.753 1.00 19.60 234 PHE C CA 1
ATOM 6170 C C . PHE C 1 254 ? -10.557 43.491 -25.430 1.00 19.56 234 PHE C C 1
ATOM 6171 O O . PHE C 1 254 ? -11.493 43.144 -26.140 1.00 18.73 234 PHE C O 1
ATOM 6179 N N . PRO C 1 255 ? -10.198 42.701 -24.387 1.00 19.90 235 PRO C N 1
ATOM 6180 C CA . PRO C 1 255 ? -10.972 41.492 -24.098 1.00 21.38 235 PRO C CA 1
ATOM 6181 C C . PRO C 1 255 ? -12.458 41.781 -23.789 1.00 20.39 235 PRO C C 1
ATOM 6182 O O . PRO C 1 255 ? -13.309 41.101 -24.303 1.00 20.43 235 PRO C O 1
ATOM 6186 N N . ARG C 1 256 ? -12.723 42.845 -23.039 1.00 20.69 236 ARG C N 1
ATOM 6187 C CA . ARG C 1 256 ? -14.117 43.254 -22.745 1.00 20.81 236 ARG C CA 1
ATOM 6188 C C . ARG C 1 256 ? -14.769 43.713 -24.050 1.00 22.11 236 ARG C C 1
ATOM 6189 O O . ARG C 1 256 ? -15.938 43.419 -24.257 1.00 21.60 236 ARG C O 1
ATOM 6197 N N . ALA C 1 257 ? -14.027 44.434 -24.912 1.00 19.64 237 ALA C N 1
ATOM 6198 C CA . ALA C 1 257 ? -14.601 44.914 -26.189 1.00 19.02 237 ALA C CA 1
ATOM 6199 C C . ALA C 1 257 ? -15.035 43.702 -27.026 1.00 18.35 237 ALA C C 1
ATOM 6200 O O . ALA C 1 257 ? -16.110 43.754 -27.631 1.00 18.51 237 ALA C O 1
ATOM 6202 N N . VAL C 1 258 ? -14.210 42.668 -27.113 1.00 17.79 238 VAL C N 1
ATOM 6203 C CA . VAL C 1 258 ? -14.587 41.443 -27.875 1.00 18.68 238 VAL C CA 1
ATOM 6204 C C . VAL C 1 258 ? -15.842 40.824 -27.260 1.00 20.63 238 VAL C C 1
ATOM 6205 O O . VAL C 1 258 ? -16.762 40.494 -27.991 1.00 20.19 238 VAL C O 1
ATOM 6209 N N . ARG C 1 259 ? -15.887 40.683 -25.944 1.00 19.92 239 ARG C N 1
ATOM 6210 C CA . ARG C 1 259 ? -17.056 40.094 -25.250 1.00 22.72 239 ARG C CA 1
ATOM 6211 C C . ARG C 1 259 ? -18.307 40.899 -25.598 1.00 22.92 239 ARG C C 1
ATOM 6212 O O . ARG C 1 259 ? -19.318 40.303 -25.964 1.00 24.00 239 ARG C O 1
ATOM 6220 N N . VAL C 1 260 ? -18.230 42.216 -25.496 1.00 20.97 240 VAL C N 1
ATOM 6221 C CA . VAL C 1 260 ? -19.422 43.086 -25.686 1.00 20.17 240 VAL C CA 1
ATOM 6222 C C . VAL C 1 260 ? -19.809 43.081 -27.168 1.00 20.98 240 VAL C C 1
ATOM 6223 O O . VAL C 1 260 ? -20.989 42.983 -27.504 1.00 21.84 240 VAL C O 1
ATOM 6227 N N . ALA C 1 261 ? -18.841 43.225 -28.070 1.00 18.55 241 ALA C N 1
ATOM 6228 C CA . ALA C 1 261 ? -19.157 43.218 -29.502 1.00 19.72 241 ALA C CA 1
ATOM 6229 C C . ALA C 1 261 ? -19.841 41.899 -29.865 1.00 21.48 241 ALA C C 1
ATOM 6230 O O . ALA C 1 261 ? -20.803 41.909 -30.635 1.00 19.28 241 ALA C O 1
ATOM 6232 N N . MET C 1 262 ? -19.332 40.781 -29.366 1.00 20.43 242 MET C N 1
ATOM 6233 C CA . MET C 1 262 ? -19.897 39.455 -29.689 1.00 20.43 242 MET C CA 1
ATOM 6234 C C . MET C 1 262 ? -21.301 39.312 -29.053 1.00 22.32 242 MET C C 1
ATOM 6235 O O . MET C 1 262 ? -22.161 38.733 -29.711 1.00 22.96 242 MET C O 1
ATOM 6240 N N . GLU C 1 263 ? -21.522 39.824 -27.859 1.00 22.36 243 GLU C N 1
ATOM 6241 C CA . GLU C 1 263 ? -22.864 39.863 -27.224 1.00 23.05 243 GLU C CA 1
ATOM 6242 C C . GLU C 1 263 ? -23.827 40.600 -28.166 1.00 26.57 243 GLU C C 1
ATOM 6243 O O . GLU C 1 263 ? -25.022 40.193 -28.268 1.00 24.66 243 GLU C O 1
ATOM 6249 N N . ALA C 1 264 ? -23.338 41.626 -28.863 1.00 22.85 244 ALA C N 1
ATOM 6250 C CA . ALA C 1 264 ? -24.133 42.440 -29.794 1.00 23.46 244 ALA C CA 1
ATOM 6251 C C . ALA C 1 264 ? -24.314 41.742 -31.132 1.00 21.24 244 ALA C C 1
ATOM 6252 O O . ALA C 1 264 ? -25.191 42.224 -31.895 1.00 25.02 244 ALA C O 1
ATOM 6254 N N . GLY C 1 265 ? -23.556 40.693 -31.463 1.00 23.07 245 GLY C N 1
ATOM 6255 C CA . GLY C 1 265 ? -23.702 39.981 -32.739 1.00 20.97 245 GLY C CA 1
ATOM 6256 C C . GLY C 1 265 ? -22.397 39.818 -33.522 1.00 21.94 245 GLY C C 1
ATOM 6257 O O . GLY C 1 265 ? -22.438 39.146 -34.556 1.00 22.57 245 GLY C O 1
ATOM 6258 N N . ALA C 1 266 ? -21.309 40.454 -33.089 1.00 19.00 246 ALA C N 1
ATOM 6259 C CA . ALA C 1 266 ? -19.998 40.231 -33.741 1.00 19.26 246 ALA C CA 1
ATOM 6260 C C . ALA C 1 266 ? -19.604 38.762 -33.614 1.00 21.65 246 ALA C C 1
ATOM 6261 O O . ALA C 1 266 ? -20.117 38.062 -32.708 1.00 22.04 246 ALA C O 1
ATOM 6263 N N . SER C 1 267 ? -18.646 38.313 -34.407 1.00 19.80 247 SER C N 1
ATOM 6264 C CA . SER C 1 267 ? -18.206 36.897 -34.458 1.00 21.13 247 SER C CA 1
ATOM 6265 C C . SER C 1 267 ? -16.752 36.740 -34.052 1.00 19.59 247 SER C C 1
ATOM 6266 O O . SER C 1 267 ? -16.237 35.629 -34.114 1.00 20.26 247 SER C O 1
ATOM 6269 N N . GLY C 1 268 ? -16.111 37.819 -33.606 1.00 19.10 248 GLY C N 1
ATOM 6270 C CA . GLY C 1 268 ? -14.748 37.738 -33.072 1.00 19.13 248 GLY C CA 1
ATOM 6271 C C . GLY C 1 268 ? -13.950 38.982 -33.401 1.00 18.79 248 GLY C C 1
ATOM 6272 O O . GLY C 1 268 ? -14.519 40.096 -33.369 1.00 19.56 248 GLY C O 1
ATOM 6273 N N . PHE C 1 269 ? -12.663 38.775 -33.662 1.00 17.91 249 PHE C N 1
ATOM 6274 C CA . PHE C 1 269 ? -11.691 39.886 -33.767 1.00 17.33 249 PHE C CA 1
ATOM 6275 C C . PHE C 1 269 ? -10.694 39.592 -34.890 1.00 18.14 249 PHE C C 1
ATOM 6276 O O . PHE C 1 269 ? -10.426 38.443 -35.240 1.00 17.76 249 PHE C O 1
ATOM 6284 N N . LEU C 1 270 ? -10.144 40.675 -35.430 1.00 18.84 250 LEU C N 1
ATOM 6285 C CA . LEU C 1 270 ? -8.977 40.637 -36.342 1.00 19.87 250 LEU C CA 1
ATOM 6286 C C . LEU C 1 270 ? -8.092 41.774 -35.837 1.00 19.04 250 LEU C C 1
ATOM 6287 O O . LEU C 1 270 ? -8.450 42.965 -36.095 1.00 21.01 250 LEU C O 1
ATOM 6292 N N . ALA C 1 271 ? -7.119 41.427 -35.009 1.00 19.99 251 ALA C N 1
ATOM 6293 C CA . ALA C 1 271 ? -6.428 42.430 -34.161 1.00 19.55 251 ALA C CA 1
ATOM 6294 C C . ALA C 1 271 ? -4.929 42.275 -34.235 1.00 17.74 251 ALA C C 1
ATOM 6295 O O . ALA C 1 271 ? -4.412 41.175 -34.370 1.00 18.55 251 ALA C O 1
ATOM 6297 N N . GLY C 1 272 ? -4.266 43.407 -34.088 1.00 20.51 252 GLY C N 1
ATOM 6298 C CA . GLY C 1 272 ? -2.809 43.452 -34.060 1.00 19.50 252 GLY C CA 1
ATOM 6299 C C . GLY C 1 272 ? -2.345 44.147 -32.808 1.00 17.58 252 GLY C C 1
ATOM 6300 O O . GLY C 1 272 ? -1.731 43.518 -31.960 1.00 19.69 252 GLY C O 1
ATOM 6301 N N . ARG C 1 273 ? -2.529 45.452 -32.703 1.00 18.86 253 ARG C N 1
ATOM 6302 C CA . ARG C 1 273 ? -1.946 46.242 -31.603 1.00 19.28 253 ARG C CA 1
ATOM 6303 C C . ARG C 1 273 ? -2.285 45.647 -30.228 1.00 18.72 253 ARG C C 1
ATOM 6304 O O . ARG C 1 273 ? -1.369 45.596 -29.372 1.00 19.64 253 ARG C O 1
ATOM 6312 N N . ALA C 1 274 ? -3.514 45.242 -29.974 1.00 19.61 254 ALA C N 1
ATOM 6313 C CA . ALA C 1 274 ? -3.900 44.795 -28.614 1.00 21.50 254 ALA C CA 1
ATOM 6314 C C . ALA C 1 274 ? -3.170 43.489 -28.288 1.00 21.89 254 ALA C C 1
ATOM 6315 O O . ALA C 1 274 ? -3.165 43.099 -27.123 1.00 23.46 254 ALA C O 1
ATOM 6317 N N . VAL C 1 275 ? -2.599 42.815 -29.284 1.00 20.09 255 VAL C N 1
ATOM 6318 C CA . VAL C 1 275 ? -1.846 41.554 -29.074 1.00 20.68 255 VAL C CA 1
ATOM 6319 C C . VAL C 1 275 ? -0.358 41.849 -28.913 1.00 21.53 255 VAL C C 1
ATOM 6320 O O . VAL C 1 275 ? 0.233 41.382 -27.910 1.00 22.51 255 VAL C O 1
ATOM 6324 N N . TRP C 1 276 ? 0.275 42.622 -29.808 1.00 20.03 256 TRP C N 1
ATOM 6325 C CA . TRP C 1 276 ? 1.760 42.699 -29.838 1.00 21.10 256 TRP C CA 1
ATOM 6326 C C . TRP C 1 276 ? 2.328 44.113 -29.622 1.00 18.29 256 TRP C C 1
ATOM 6327 O O . TRP C 1 276 ? 3.556 44.214 -29.546 1.00 21.13 256 TRP C O 1
ATOM 6338 N N . SER C 1 277 ? 1.556 45.182 -29.542 1.00 20.44 257 SER C N 1
ATOM 6339 C CA . SER C 1 277 ? 2.116 46.559 -29.458 1.00 20.30 257 SER C CA 1
ATOM 6340 C C . SER C 1 277 ? 3.019 46.699 -28.237 1.00 22.18 257 SER C C 1
ATOM 6341 O O . SER C 1 277 ? 4.064 47.344 -28.336 1.00 23.07 257 SER C O 1
ATOM 6344 N N . SER C 1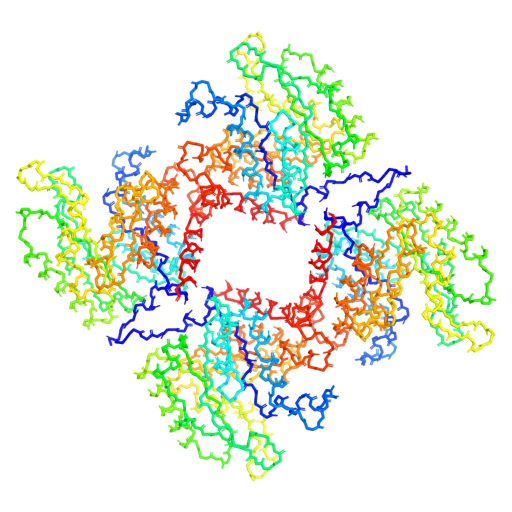 278 ? 2.662 46.058 -27.124 1.00 21.11 258 SER C N 1
ATOM 6345 C CA . SER C 1 278 ? 3.400 46.309 -25.850 1.00 20.88 258 SER C CA 1
ATOM 6346 C C . SER C 1 278 ? 4.818 45.740 -25.880 1.00 22.03 258 SER C C 1
ATOM 6347 O O . SER C 1 278 ? 5.609 46.121 -25.008 1.00 22.53 258 SER C O 1
ATOM 6350 N N . VAL C 1 279 ? 5.143 44.834 -26.800 1.00 21.75 259 VAL C N 1
ATOM 6351 C CA . VAL C 1 279 ? 6.504 44.228 -26.801 1.00 21.93 259 VAL C CA 1
ATOM 6352 C C . VAL C 1 279 ? 7.434 44.999 -27.736 1.00 21.44 259 VAL C C 1
ATOM 6353 O O . VAL C 1 279 ? 8.658 44.701 -27.734 1.00 25.26 259 VAL C O 1
ATOM 6357 N N . ILE C 1 280 ? 6.939 45.990 -28.466 1.00 23.21 260 ILE C N 1
ATOM 6358 C CA . ILE C 1 280 ? 7.811 46.799 -29.359 1.00 24.90 260 ILE C CA 1
ATOM 6359 C C . ILE C 1 280 ? 8.818 47.544 -28.483 1.00 25.00 260 ILE C C 1
ATOM 6360 O O . ILE C 1 280 ? 8.408 48.250 -27.562 1.00 27.15 260 ILE C O 1
ATOM 6365 N N . GLY C 1 281 ? 10.094 47.342 -28.773 1.00 27.72 261 GLY C N 1
ATOM 6366 C CA . GLY C 1 281 ? 11.158 48.030 -28.034 1.00 29.11 261 GLY C CA 1
ATOM 6367 C C . GLY C 1 281 ? 11.708 47.206 -26.890 1.00 32.44 261 GLY C C 1
ATOM 6368 O O . GLY C 1 281 ? 12.763 47.607 -26.382 1.00 30.67 261 GLY C O 1
ATOM 6369 N N . LEU C 1 282 ? 11.078 46.079 -26.506 1.00 28.20 262 LEU C N 1
ATOM 6370 C CA . LEU C 1 282 ? 11.627 45.253 -25.405 1.00 26.49 262 LEU C CA 1
ATOM 6371 C C . LEU C 1 282 ? 12.795 44.426 -25.920 1.00 25.91 262 LEU C C 1
ATOM 6372 O O . LEU C 1 282 ? 12.814 44.035 -27.069 1.00 27.75 262 LEU C O 1
ATOM 6377 N N . PRO C 1 283 ? 13.706 44.011 -25.024 1.00 26.71 263 PRO C N 1
ATOM 6378 C CA . PRO C 1 283 ? 14.714 43.022 -25.396 1.00 26.11 263 PRO C CA 1
ATOM 6379 C C . PRO C 1 283 ? 14.074 41.662 -25.676 1.00 28.67 263 PRO C C 1
ATOM 6380 O O . PRO C 1 283 ? 12.967 41.404 -25.179 1.00 26.23 263 PRO C O 1
ATOM 6384 N N . ASP C 1 284 ? 14.782 40.794 -26.386 1.00 27.90 264 ASP C N 1
ATOM 6385 C CA . ASP C 1 284 ? 14.399 39.373 -26.548 1.00 28.44 264 ASP C CA 1
ATOM 6386 C C . ASP C 1 284 ? 13.006 39.296 -27.187 1.00 25.96 264 ASP C C 1
ATOM 6387 O O . ASP C 1 284 ? 12.102 38.656 -26.608 1.00 29.16 264 ASP C O 1
ATOM 6392 N N . THR C 1 285 ? 12.837 39.871 -28.370 1.00 27.57 265 THR C N 1
ATOM 6393 C CA . THR C 1 285 ? 11.520 39.954 -29.053 1.00 26.35 265 THR C CA 1
ATOM 6394 C C . THR C 1 285 ? 10.774 38.603 -29.080 1.00 27.73 265 THR C C 1
ATOM 6395 O O . THR C 1 285 ? 9.578 38.563 -28.776 1.00 26.04 265 THR C O 1
ATOM 6399 N N . GLU C 1 286 ? 11.434 37.518 -29.475 1.00 25.94 266 GLU C N 1
ATOM 6400 C CA . GLU C 1 286 ? 10.777 36.191 -29.584 1.00 27.42 266 GLU C CA 1
ATOM 6401 C C . GLU C 1 286 ? 10.250 35.746 -28.208 1.00 25.63 266 GLU C C 1
ATOM 6402 O O . GLU C 1 286 ? 9.145 35.229 -28.140 1.00 26.76 266 GLU C O 1
ATOM 6408 N N . LEU C 1 287 ? 11.062 35.875 -27.150 1.00 24.40 267 LEU C N 1
ATOM 6409 C CA . LEU C 1 287 ? 10.578 35.482 -25.792 1.00 24.75 267 LEU C CA 1
ATOM 6410 C C . LEU C 1 287 ? 9.383 36.357 -25.428 1.00 22.08 267 LEU C C 1
ATOM 6411 O O . LEU C 1 287 ? 8.468 35.870 -24.795 1.00 24.36 267 LEU C O 1
ATOM 6416 N N . MET C 1 288 ? 9.452 37.649 -25.728 1.00 22.45 268 MET C N 1
ATOM 6417 C CA . MET C 1 288 ? 8.371 38.591 -25.347 1.00 21.75 268 MET C CA 1
ATOM 6418 C C . MET C 1 288 ? 7.103 38.230 -26.108 1.00 21.50 268 MET C C 1
ATOM 6419 O O . MET C 1 288 ? 6.012 38.282 -25.532 1.00 19.58 268 MET C O 1
ATOM 6424 N N . LEU C 1 289 ? 7.200 37.936 -27.387 1.00 22.36 269 LEU C N 1
ATOM 6425 C CA . LEU C 1 289 ? 5.995 37.520 -28.133 1.00 21.57 269 LEU C CA 1
ATOM 6426 C C . LEU C 1 289 ? 5.400 36.247 -27.519 1.00 21.71 269 LEU C C 1
ATOM 6427 O O . LEU C 1 289 ? 4.187 36.150 -27.414 1.00 22.86 269 LEU C O 1
ATOM 6432 N N . ARG C 1 290 ? 6.230 35.310 -27.052 1.00 20.77 270 ARG C N 1
ATOM 6433 C CA . ARG C 1 290 ? 5.720 34.047 -26.467 1.00 21.78 270 ARG C CA 1
ATOM 6434 C C . ARG C 1 290 ? 5.104 34.328 -25.086 1.00 21.74 270 ARG C C 1
ATOM 6435 O O . ARG C 1 290 ? 4.082 33.730 -24.767 1.00 22.79 270 ARG C O 1
ATOM 6443 N N . ASP C 1 291 ? 5.759 35.175 -24.269 1.00 21.68 271 ASP C N 1
ATOM 6444 C CA . ASP C 1 291 ? 5.375 35.256 -22.838 1.00 22.79 271 ASP C CA 1
ATOM 6445 C C . ASP C 1 291 ? 4.401 36.388 -22.554 1.00 21.59 271 ASP C C 1
ATOM 6446 O O . ASP C 1 291 ? 3.721 36.335 -21.512 1.00 20.13 271 ASP C O 1
ATOM 6451 N N . VAL C 1 292 ? 4.368 37.428 -23.386 1.00 23.68 272 VAL C N 1
ATOM 6452 C CA . VAL C 1 292 ? 3.551 38.636 -23.130 1.00 19.34 272 VAL C CA 1
ATOM 6453 C C . VAL C 1 292 ? 2.425 38.617 -24.159 1.00 19.90 272 VAL C C 1
ATOM 6454 O O . VAL C 1 292 ? 1.253 38.758 -23.754 1.00 21.00 272 VAL C O 1
ATOM 6458 N N . SER C 1 293 ? 2.754 38.524 -25.450 1.00 19.60 273 SER C N 1
ATOM 6459 C CA . SER C 1 293 ? 1.714 38.651 -26.506 1.00 19.81 273 SER C CA 1
ATOM 6460 C C . SER C 1 293 ? 0.855 37.395 -26.614 1.00 20.42 273 SER C C 1
ATOM 6461 O O . SER C 1 293 ? -0.367 37.496 -26.735 1.00 20.76 273 SER C O 1
ATOM 6464 N N . ALA C 1 294 ? 1.441 36.213 -26.576 1.00 20.83 274 ALA C N 1
ATOM 6465 C CA . ALA C 1 294 ? 0.704 34.959 -26.835 1.00 20.32 274 ALA C CA 1
ATOM 6466 C C . ALA C 1 294 ? -0.396 34.782 -25.785 1.00 20.22 274 ALA C C 1
ATOM 6467 O O . ALA C 1 294 ? -1.514 34.425 -26.135 1.00 19.14 274 ALA C O 1
ATOM 6469 N N . PRO C 1 295 ? -0.154 35.001 -24.464 1.00 19.94 275 PRO C N 1
ATOM 6470 C CA . PRO C 1 295 ? -1.252 34.835 -23.500 1.00 19.97 275 PRO C CA 1
ATOM 6471 C C . PRO C 1 295 ? -2.447 35.757 -23.760 1.00 20.59 275 PRO C C 1
ATOM 6472 O O . PRO C 1 295 ? -3.589 35.368 -23.515 1.00 19.96 275 PRO C O 1
ATOM 6476 N N . LYS C 1 296 ? -2.191 36.958 -24.280 1.00 21.03 276 LYS C N 1
ATOM 6477 C CA . LYS C 1 296 ? -3.279 37.884 -24.632 1.00 20.43 276 LYS C CA 1
ATOM 6478 C C . LYS C 1 296 ? -4.085 37.320 -25.808 1.00 20.20 276 LYS C C 1
ATOM 6479 O O . LYS C 1 296 ? -5.320 37.347 -25.748 1.00 19.55 276 LYS C O 1
ATOM 6485 N N . LEU C 1 297 ? -3.410 36.807 -26.821 1.00 19.97 277 LEU C N 1
ATOM 6486 C CA . LEU C 1 297 ? -4.119 36.271 -28.008 1.00 18.56 277 LEU C CA 1
ATOM 6487 C C . LEU C 1 297 ? -4.883 35.001 -27.578 1.00 18.67 277 LEU C C 1
ATOM 6488 O O . LEU C 1 297 ? -6.008 34.774 -28.023 1.00 20.39 277 LEU C O 1
ATOM 6493 N N . GLN C 1 298 ? -4.276 34.154 -26.754 1.00 19.45 278 GLN C N 1
ATOM 6494 C CA . GLN C 1 298 ? -4.902 32.905 -26.254 1.00 20.81 278 GLN C CA 1
ATOM 6495 C C . GLN C 1 298 ? -6.182 33.285 -25.505 1.00 20.54 278 GLN C C 1
ATOM 6496 O O . GLN C 1 298 ? -7.197 32.649 -25.715 1.00 20.71 278 GLN C O 1
ATOM 6502 N N . ARG C 1 299 ? -6.126 34.290 -24.628 1.00 19.76 279 ARG C N 1
ATOM 6503 C CA . ARG C 1 299 ? -7.321 34.663 -23.843 1.00 19.72 279 ARG C CA 1
ATOM 6504 C C . ARG C 1 299 ? -8.403 35.145 -24.798 1.00 20.48 279 ARG C C 1
ATOM 6505 O O . ARG C 1 299 ? -9.558 34.837 -24.600 1.00 20.81 279 ARG C O 1
ATOM 6513 N N . LEU C 1 300 ? -8.055 35.968 -25.781 1.00 20.81 280 LEU C N 1
ATOM 6514 C CA . LEU C 1 300 ? -9.076 36.444 -26.756 1.00 18.93 280 LEU C CA 1
ATOM 6515 C C . LEU C 1 300 ? -9.727 35.240 -27.453 1.00 18.69 280 LEU C C 1
ATOM 6516 O O . LEU C 1 300 ? -10.943 35.291 -27.672 1.00 19.06 280 LEU C O 1
ATOM 6521 N N . GLY C 1 301 ? -8.945 34.248 -27.875 1.00 19.05 281 GLY C N 1
ATOM 6522 C CA . GLY C 1 301 ? -9.482 33.022 -28.495 1.00 19.54 281 GLY C CA 1
ATOM 6523 C C . GLY C 1 301 ? -10.461 32.292 -27.580 1.00 20.08 281 GLY C C 1
ATOM 6524 O O . GLY C 1 301 ? -11.512 31.808 -28.065 1.00 21.95 281 GLY C O 1
ATOM 6525 N N . GLU C 1 302 ? -10.139 32.228 -26.305 1.00 20.34 282 GLU C N 1
ATOM 6526 C CA . GLU C 1 302 ? -11.004 31.578 -25.302 1.00 20.93 282 GLU C CA 1
ATOM 6527 C C . GLU C 1 302 ? -12.323 32.332 -25.212 1.00 19.85 282 GLU C C 1
ATOM 6528 O O . GLU C 1 302 ? -13.373 31.705 -25.107 1.00 22.99 282 GLU C O 1
ATOM 6534 N N . ILE C 1 303 ? -12.264 33.672 -25.196 1.00 20.13 283 ILE C N 1
ATOM 6535 C CA . ILE C 1 303 ? -13.463 34.515 -25.113 1.00 19.82 283 ILE C CA 1
ATOM 6536 C C . ILE C 1 303 ? -14.313 34.259 -26.352 1.00 20.39 283 ILE C C 1
ATOM 6537 O O . ILE C 1 303 ? -15.535 34.169 -26.258 1.00 21.73 283 ILE C O 1
ATOM 6542 N N . VAL C 1 304 ? -13.695 34.217 -27.518 1.00 19.06 284 VAL C N 1
ATOM 6543 C CA . VAL C 1 304 ? -14.450 33.959 -28.766 1.00 19.07 284 VAL C CA 1
ATOM 6544 C C . VAL C 1 304 ? -15.220 32.639 -28.647 1.00 20.31 284 VAL C C 1
ATOM 6545 O O . VAL C 1 304 ? -16.432 32.645 -28.953 1.00 22.06 284 VAL C O 1
ATOM 6549 N N . ASP C 1 305 ? -14.574 31.569 -28.209 1.00 20.35 285 ASP C N 1
ATOM 6550 C CA . ASP C 1 305 ? -15.257 30.257 -28.100 1.00 22.59 285 ASP C CA 1
ATOM 6551 C C . ASP C 1 305 ? -16.363 30.340 -27.032 1.00 21.58 285 ASP C C 1
ATOM 6552 O O . ASP C 1 305 ? -17.453 29.796 -27.276 1.00 23.44 285 ASP C O 1
ATOM 6557 N N . GLU C 1 306 ? -16.110 31.019 -25.923 1.00 21.12 286 GLU C N 1
ATOM 6558 C CA . GLU C 1 306 ? -17.121 31.167 -24.849 1.00 22.47 286 GLU C CA 1
ATOM 6559 C C . GLU C 1 306 ? -18.361 31.881 -25.393 1.00 27.15 286 GLU C C 1
ATOM 6560 O O . GLU C 1 306 ? -19.505 31.451 -25.107 1.00 25.22 286 GLU C O 1
ATOM 6566 N N . MET C 1 307 ? -18.177 32.938 -26.177 1.00 23.81 287 MET C N 1
ATOM 6567 C CA . MET C 1 307 ? -19.324 33.688 -26.704 1.00 24.33 287 MET C CA 1
ATOM 6568 C C . MET C 1 307 ? -20.022 32.875 -27.801 1.00 27.08 287 MET C C 1
ATOM 6569 O O . MET C 1 307 ? -21.274 32.924 -27.869 1.00 24.52 287 MET C O 1
ATOM 6574 N N . MET C 1 308 ? -19.299 32.133 -28.645 1.00 23.73 288 MET C N 1
ATOM 6575 C CA . MET C 1 308 ? -19.947 31.325 -29.704 1.00 25.60 288 MET C CA 1
ATOM 6576 C C . MET C 1 308 ? -20.776 30.203 -29.041 1.00 26.96 288 MET C C 1
ATOM 6577 O O . MET C 1 308 ? -21.827 29.852 -29.610 1.00 29.87 288 MET C O 1
ATOM 6582 N N . ALA C 1 309 ? -20.339 29.701 -27.888 1.00 25.50 289 ALA C N 1
ATOM 6583 C CA . ALA C 1 309 ? -21.013 28.572 -27.192 1.00 28.89 289 ALA C CA 1
ATOM 6584 C C . ALA C 1 309 ? -22.405 29.014 -26.728 1.00 37.75 289 ALA C C 1
ATOM 6585 O O . ALA C 1 309 ? -23.265 28.145 -26.600 1.00 36.48 289 ALA C O 1
ATOM 6587 N N . LYS C 1 310 ? -22.622 30.319 -26.517 1.00 42.43 290 LYS C N 1
ATOM 6588 C CA . LYS C 1 310 ? -23.922 30.894 -26.066 1.00 43.06 290 LYS C CA 1
ATOM 6589 C C . LYS C 1 310 ? -24.918 31.016 -27.221 1.00 52.03 290 LYS C C 1
ATOM 6590 O O . LYS C 1 310 ? -26.091 31.280 -26.947 1.00 54.60 290 LYS C O 1
ATOM 6596 N N . ARG C 1 311 ? -24.506 30.776 -28.465 1.00 55.38 291 ARG C N 1
ATOM 6597 C CA . ARG C 1 311 ? -25.420 30.693 -29.634 1.00 56.06 291 ARG C CA 1
ATOM 6598 C C . ARG C 1 311 ? -25.887 29.241 -29.797 1.00 60.50 291 ARG C C 1
ATOM 6599 O O . ARG C 1 311 ? -26.763 28.972 -30.608 1.00 60.14 291 ARG C O 1
ATOM 6607 N N . HIS D 1 20 ? 1.895 14.339 18.595 1.00 47.50 0 HIS D N 1
ATOM 6608 C CA . HIS D 1 20 ? 2.973 14.481 17.556 1.00 44.82 0 HIS D CA 1
ATOM 6609 C C . HIS D 1 20 ? 2.531 15.504 16.498 1.00 43.17 0 HIS D C 1
ATOM 6610 O O . HIS D 1 20 ? 1.395 15.410 16.033 1.00 47.84 0 HIS D O 1
ATOM 6617 N N . MET D 1 21 ? 3.447 16.391 16.114 1.00 42.83 1 MET D N 1
ATOM 6618 C CA . MET D 1 21 ? 3.207 17.539 15.190 1.00 38.22 1 MET D CA 1
ATOM 6619 C C . MET D 1 21 ? 3.624 17.159 13.757 1.00 29.95 1 MET D C 1
ATOM 6620 O O . MET D 1 21 ? 4.821 16.979 13.515 1.00 35.31 1 MET D O 1
ATOM 6625 N N . ASN D 1 22 ? 2.649 17.093 12.844 1.00 27.43 2 ASN D N 1
ATOM 6626 C CA . ASN D 1 22 ? 2.850 16.840 11.394 1.00 25.42 2 ASN D CA 1
ATOM 6627 C C . ASN D 1 22 ? 3.019 18.202 10.714 1.00 23.97 2 ASN D C 1
ATOM 6628 O O . ASN D 1 22 ? 2.050 18.673 10.135 1.00 25.82 2 ASN D O 1
ATOM 6633 N N . ASN D 1 23 ? 4.242 18.684 10.622 1.00 22.40 3 ASN D N 1
ATOM 6634 C CA . ASN D 1 23 ? 4.572 19.995 10.009 1.00 25.00 3 ASN D CA 1
ATOM 6635 C C . ASN D 1 23 ? 4.222 19.977 8.513 1.00 24.12 3 ASN D C 1
ATOM 6636 O O . ASN D 1 23 ? 4.369 18.911 7.847 1.00 22.44 3 ASN D O 1
ATOM 6641 N N . TYR D 1 24 ? 3.751 21.095 7.969 1.00 20.11 4 TYR D N 1
ATOM 6642 C CA . TYR D 1 24 ? 3.675 21.238 6.508 1.00 19.53 4 TYR D CA 1
ATOM 6643 C C . TYR D 1 24 ? 5.089 21.248 5.943 1.00 19.55 4 TYR D C 1
ATOM 6644 O O . TYR D 1 24 ? 6.109 21.517 6.683 1.00 21.85 4 TYR D O 1
ATOM 6653 N N . THR D 1 25 ? 5.158 20.966 4.651 1.00 20.44 5 THR D N 1
ATOM 6654 C CA . THR D 1 25 ? 6.432 20.865 3.896 1.00 20.56 5 THR D CA 1
ATOM 6655 C C . THR D 1 25 ? 6.373 21.788 2.696 1.00 21.45 5 THR D C 1
ATOM 6656 O O . THR D 1 25 ? 5.263 22.215 2.360 1.00 20.88 5 THR D O 1
ATOM 6660 N N . ILE D 1 26 ? 7.498 22.102 2.064 1.00 22.85 6 ILE D N 1
ATOM 6661 C CA . ILE D 1 26 ? 7.466 23.067 0.924 1.00 26.29 6 ILE D CA 1
ATOM 6662 C C . ILE D 1 26 ? 6.585 22.515 -0.170 1.00 23.33 6 ILE D C 1
ATOM 6663 O O . ILE D 1 26 ? 5.979 23.289 -0.889 1.00 24.32 6 ILE D O 1
ATOM 6668 N N . LYS D 1 27 ? 6.446 21.192 -0.301 1.00 21.31 7 LYS D N 1
ATOM 6669 C CA . LYS D 1 27 ? 5.586 20.614 -1.361 1.00 21.40 7 LYS D CA 1
ATOM 6670 C C . LYS D 1 27 ? 4.142 21.121 -1.184 1.00 20.09 7 LYS D C 1
ATOM 6671 O O . LYS D 1 27 ? 3.391 21.202 -2.197 1.00 21.63 7 LYS D O 1
ATOM 6677 N N . ASP D 1 28 ? 3.728 21.455 0.030 1.00 20.55 8 ASP D N 1
ATOM 6678 C CA . ASP D 1 28 ? 2.344 21.908 0.293 1.00 21.53 8 ASP D CA 1
ATOM 6679 C C . ASP D 1 28 ? 2.042 23.284 -0.312 1.00 22.69 8 ASP D C 1
ATOM 6680 O O . ASP D 1 28 ? 0.853 23.644 -0.362 1.00 23.27 8 ASP D O 1
ATOM 6685 N N . ILE D 1 29 ? 3.033 24.036 -0.773 1.00 21.61 9 ILE D N 1
ATOM 6686 C CA . ILE D 1 29 ? 2.781 25.375 -1.389 1.00 20.16 9 ILE D CA 1
ATOM 6687 C C . ILE D 1 29 ? 3.288 25.417 -2.837 1.00 22.21 9 ILE D C 1
ATOM 6688 O O . ILE D 1 29 ? 3.256 26.501 -3.433 1.00 21.87 9 ILE D O 1
ATOM 6693 N N . THR D 1 30 ? 3.694 24.281 -3.419 1.00 21.77 10 THR D N 1
ATOM 6694 C CA . THR D 1 30 ? 4.183 24.202 -4.808 1.00 22.87 10 THR D CA 1
ATOM 6695 C C . THR D 1 30 ? 3.124 23.592 -5.716 1.00 19.95 10 THR D C 1
ATOM 6696 O O . THR D 1 30 ? 2.166 22.990 -5.239 1.00 21.16 10 THR D O 1
ATOM 6700 N N . ARG D 1 31 ? 3.318 23.796 -7.002 1.00 20.93 11 ARG D N 1
ATOM 6701 C CA . ARG D 1 31 ? 2.585 23.025 -8.029 1.00 21.00 11 ARG D CA 1
ATOM 6702 C C . ARG D 1 31 ? 2.970 21.555 -7.876 1.00 22.15 11 ARG D C 1
ATOM 6703 O O . ARG D 1 31 ? 3.980 21.263 -7.197 1.00 21.43 11 ARG D O 1
ATOM 6711 N N . ALA D 1 32 ? 2.274 20.663 -8.550 1.00 23.23 12 ALA D N 1
ATOM 6712 C CA . ALA D 1 32 ? 2.611 19.221 -8.462 1.00 25.71 12 ALA D CA 1
ATOM 6713 C C . ALA D 1 32 ? 4.061 18.981 -8.920 1.00 25.16 12 ALA D C 1
ATOM 6714 O O . ALA D 1 32 ? 4.693 18.115 -8.326 1.00 27.25 12 ALA D O 1
ATOM 6716 N N . SER D 1 33 ? 4.576 19.796 -9.847 1.00 26.72 13 SER D N 1
ATOM 6717 C CA . SER D 1 33 ? 5.970 19.748 -10.383 1.00 27.72 13 SER D CA 1
ATOM 6718 C C . SER D 1 33 ? 7.006 20.002 -9.289 1.00 30.75 13 SER D C 1
ATOM 6719 O O . SER D 1 33 ? 8.201 19.708 -9.539 1.00 29.39 13 SER D O 1
ATOM 6722 N N . GLY D 1 34 ? 6.610 20.670 -8.213 1.00 24.37 14 GLY D N 1
ATOM 6723 C CA . GLY D 1 34 ? 7.564 21.167 -7.203 1.00 24.24 14 GLY D CA 1
ATOM 6724 C C . GLY D 1 34 ? 7.968 22.620 -7.415 1.00 23.74 14 GLY D C 1
ATOM 6725 O O . GLY D 1 34 ? 8.722 23.133 -6.575 1.00 24.35 14 GLY D O 1
ATOM 6726 N N . GLY D 1 35 ? 7.502 23.261 -8.471 1.00 21.51 15 GLY D N 1
ATOM 6727 C CA . GLY D 1 35 ? 7.776 24.702 -8.639 1.00 23.04 15 GLY D CA 1
ATOM 6728 C C . GLY D 1 35 ? 6.807 25.568 -7.890 1.00 20.33 15 GLY D C 1
ATOM 6729 O O . GLY D 1 35 ? 5.657 25.167 -7.710 1.00 21.65 15 GLY D O 1
ATOM 6730 N N . PHE D 1 36 ? 7.252 26.753 -7.483 1.00 20.90 16 PHE D N 1
ATOM 6731 C CA . PHE D 1 36 ? 6.387 27.700 -6.734 1.00 20.67 16 PHE D CA 1
ATOM 6732 C C . PHE D 1 36 ? 5.779 28.691 -7.731 1.00 19.42 16 PHE D C 1
ATOM 6733 O O . PHE D 1 36 ? 6.531 29.368 -8.463 1.00 20.30 16 PHE D O 1
ATOM 6741 N N . ALA D 1 37 ? 4.455 28.820 -7.704 1.00 20.12 17 ALA D N 1
ATOM 6742 C CA . ALA D 1 37 ? 3.733 29.751 -8.585 1.00 20.13 17 ALA D CA 1
ATOM 6743 C C . ALA D 1 37 ? 2.747 30.519 -7.717 1.00 20.23 17 ALA D C 1
ATOM 6744 O O . ALA D 1 37 ? 1.595 30.173 -7.703 1.00 21.55 17 ALA D O 1
ATOM 6746 N N . MET D 1 38 ? 3.284 31.473 -6.958 1.00 20.20 18 MET D N 1
ATOM 6747 C CA . MET D 1 38 ? 2.528 32.024 -5.810 1.00 21.20 18 MET D CA 1
ATOM 6748 C C . MET D 1 38 ? 2.138 33.490 -6.036 1.00 20.59 18 MET D C 1
ATOM 6749 O O . MET D 1 38 ? 2.845 34.214 -6.726 1.00 20.60 18 MET D O 1
ATOM 6754 N N . LEU D 1 39 ? 0.941 33.830 -5.536 1.00 20.48 19 LEU D N 1
ATOM 6755 C CA . LEU D 1 39 ? 0.274 35.132 -5.724 1.00 21.73 19 LEU D CA 1
ATOM 6756 C C . LEU D 1 39 ? 0.325 35.907 -4.407 1.00 22.29 19 LEU D C 1
ATOM 6757 O O . LEU D 1 39 ? -0.112 35.360 -3.377 1.00 22.13 19 LEU D O 1
ATOM 6762 N N . ALA D 1 40 ? 0.754 37.165 -4.447 1.00 21.49 20 ALA D N 1
ATOM 6763 C CA . ALA D 1 40 ? 0.751 38.064 -3.272 1.00 21.75 20 ALA D CA 1
ATOM 6764 C C . ALA D 1 40 ? -0.376 39.086 -3.422 1.00 23.16 20 ALA D C 1
ATOM 6765 O O . ALA D 1 40 ? -0.353 39.813 -4.414 1.00 24.32 20 ALA D O 1
ATOM 6767 N N . VAL D 1 41 ? -1.277 39.169 -2.449 1.00 19.37 21 VAL D N 1
ATOM 6768 C CA . VAL D 1 41 ? -2.298 40.239 -2.390 1.00 23.26 21 VAL D CA 1
ATOM 6769 C C . VAL D 1 41 ? -2.280 40.864 -0.989 1.00 21.21 21 VAL D C 1
ATOM 6770 O O . VAL D 1 41 ? -3.330 41.416 -0.589 1.00 23.26 21 VAL D O 1
ATOM 6774 N N . ASP D 1 42 ? -1.182 40.773 -0.258 1.00 21.27 22 ASP D N 1
ATOM 6775 C CA . ASP D 1 42 ? -1.090 41.199 1.163 1.00 22.33 22 ASP D CA 1
ATOM 6776 C C . ASP D 1 42 ? -0.656 42.663 1.306 1.00 23.54 22 ASP D C 1
ATOM 6777 O O . ASP D 1 42 ? -0.390 43.085 2.444 1.00 24.91 22 ASP D O 1
ATOM 6782 N N . GLN D 1 43 ? -0.548 43.413 0.219 1.00 21.56 23 GLN D N 1
ATOM 6783 C CA . GLN D 1 43 ? -0.077 44.817 0.270 1.00 22.71 23 GLN D CA 1
ATOM 6784 C C . GLN D 1 43 ? -1.092 45.657 1.056 1.00 22.54 23 GLN D C 1
ATOM 6785 O O . GLN D 1 43 ? -2.306 45.514 0.858 1.00 23.77 23 GLN D O 1
ATOM 6791 N N . ARG D 1 44 ? -0.595 46.552 1.917 1.00 22.74 24 ARG D N 1
ATOM 6792 C CA . ARG D 1 44 ? -1.490 47.252 2.877 1.00 22.68 24 ARG D CA 1
ATOM 6793 C C . ARG D 1 44 ? -1.578 48.731 2.466 1.00 24.68 24 ARG D C 1
ATOM 6794 O O . ARG D 1 44 ? -2.190 48.989 1.417 1.00 25.62 24 ARG D O 1
ATOM 6802 N N . GLU D 1 45 ? -0.945 49.650 3.190 1.00 25.26 25 GLU D N 1
ATOM 6803 C CA . GLU D 1 45 ? -1.064 51.077 2.810 1.00 23.89 25 GLU D CA 1
ATOM 6804 C C . GLU D 1 45 ? -0.464 51.287 1.417 1.00 26.24 25 GLU D C 1
ATOM 6805 O O . GLU D 1 45 ? -0.956 52.172 0.695 1.00 29.16 25 GLU D O 1
ATOM 6811 N N . ALA D 1 46 ? 0.529 50.503 1.000 1.00 25.12 26 ALA D N 1
ATOM 6812 C CA . ALA D 1 46 ? 1.071 50.584 -0.373 1.00 25.88 26 ALA D CA 1
ATOM 6813 C C . ALA D 1 46 ? -0.068 50.374 -1.387 1.00 28.82 26 ALA D C 1
ATOM 6814 O O . ALA D 1 46 ? -0.076 51.067 -2.408 1.00 25.55 26 ALA D O 1
ATOM 6816 N N . MET D 1 47 ? -1.019 49.467 -1.120 1.00 25.26 27 MET D N 1
ATOM 6817 C CA . MET D 1 47 ? -2.128 49.232 -2.069 1.00 23.82 27 MET D CA 1
ATOM 6818 C C . MET D 1 47 ? -3.077 50.437 -2.025 1.00 27.28 27 MET D C 1
ATOM 6819 O O . MET D 1 47 ? -3.566 50.844 -3.080 1.00 28.59 27 MET D O 1
ATOM 6824 N N . ARG D 1 48 ? -3.305 51.011 -0.859 1.00 28.01 28 ARG D N 1
ATOM 6825 C CA . ARG D 1 48 ? -4.181 52.214 -0.762 1.00 32.29 28 ARG D CA 1
ATOM 6826 C C . ARG D 1 48 ? -3.603 53.339 -1.631 1.00 30.77 28 ARG D C 1
ATOM 6827 O O . ARG D 1 48 ? -4.372 53.975 -2.385 1.00 34.03 28 ARG D O 1
ATOM 6835 N N . LEU D 1 49 ? -2.290 53.514 -1.618 1.00 32.37 29 LEU D N 1
ATOM 6836 C CA . LEU D 1 49 ? -1.603 54.566 -2.422 1.00 34.73 29 LEU D CA 1
ATOM 6837 C C . LEU D 1 49 ? -1.752 54.236 -3.909 1.00 35.87 29 LEU D C 1
ATOM 6838 O O . LEU D 1 49 ? -1.944 55.169 -4.710 1.00 35.14 29 LEU D O 1
ATOM 6843 N N . MET D 1 50 ? -1.711 52.960 -4.293 1.00 29.61 30 MET D N 1
ATOM 6844 C CA . MET D 1 50 ? -1.901 52.560 -5.710 1.00 29.32 30 MET D CA 1
ATOM 6845 C C . MET D 1 50 ? -3.315 52.929 -6.173 1.00 29.16 30 MET D C 1
ATOM 6846 O O . MET D 1 50 ? -3.438 53.352 -7.346 1.00 32.19 30 MET D O 1
ATOM 6851 N N . PHE D 1 51 ? -4.342 52.756 -5.340 1.00 28.54 31 PHE D N 1
ATOM 6852 C CA . PHE D 1 51 ? -5.739 53.096 -5.710 1.00 29.75 31 PHE D CA 1
ATOM 6853 C C . PHE D 1 51 ? -5.834 54.613 -5.903 1.00 35.61 31 PHE D C 1
ATOM 6854 O O . PHE D 1 51 ? -6.426 55.049 -6.909 1.00 39.36 31 PHE D O 1
ATOM 6862 N N . ALA D 1 52 ? -5.270 55.381 -4.980 1.00 33.31 32 ALA D N 1
ATOM 6863 C CA . ALA D 1 52 ? -5.270 56.864 -5.085 1.00 36.62 32 ALA D CA 1
ATOM 6864 C C . ALA D 1 52 ? -4.569 57.289 -6.382 1.00 40.78 32 ALA D C 1
ATOM 6865 O O . ALA D 1 52 ? -5.173 58.087 -7.158 1.00 40.39 32 ALA D O 1
ATOM 6867 N N . ALA D 1 53 ? -3.378 56.760 -6.659 1.00 38.46 33 ALA D N 1
ATOM 6868 C CA . ALA D 1 53 ? -2.577 57.070 -7.867 1.00 43.39 33 ALA D CA 1
ATOM 6869 C C . ALA D 1 53 ? -3.361 56.726 -9.142 1.00 46.60 33 ALA D C 1
ATOM 6870 O O . ALA D 1 53 ? -3.152 57.416 -10.133 1.00 50.25 33 ALA D O 1
ATOM 6872 N N . ALA D 1 54 ? -4.231 55.709 -9.127 1.00 43.17 34 ALA D N 1
ATOM 6873 C CA . ALA D 1 54 ? -5.010 55.265 -10.312 1.00 46.10 34 ALA D CA 1
ATOM 6874 C C . ALA D 1 54 ? -6.304 56.075 -10.457 1.00 47.06 34 ALA D C 1
ATOM 6875 O O . ALA D 1 54 ? -7.029 55.816 -11.425 1.00 46.89 34 ALA D O 1
ATOM 6877 N N . GLY D 1 55 ? -6.610 56.961 -9.508 1.00 46.23 35 GLY D N 1
ATOM 6878 C CA . GLY D 1 55 ? -7.715 57.934 -9.621 1.00 50.99 35 GLY D CA 1
ATOM 6879 C C . GLY D 1 55 ? -8.924 57.599 -8.774 1.00 54.46 35 GLY D C 1
ATOM 6880 O O . GLY D 1 55 ? -9.944 58.265 -8.955 1.00 57.70 35 GLY D O 1
ATOM 6881 N N . ALA D 1 56 ? -8.841 56.635 -7.859 1.00 55.06 36 ALA D N 1
ATOM 6882 C CA . ALA D 1 56 ? -9.950 56.318 -6.925 1.00 56.18 36 ALA D CA 1
ATOM 6883 C C . ALA D 1 56 ? -10.265 57.556 -6.079 1.00 59.81 36 ALA D C 1
ATOM 6884 O O . ALA D 1 56 ? -9.322 58.337 -5.796 1.00 62.15 36 ALA D O 1
ATOM 6886 N N . LYS D 1 57 ? -11.532 57.718 -5.674 1.00 60.20 37 LYS D N 1
ATOM 6887 C CA . LYS D 1 57 ? -11.973 58.786 -4.736 1.00 60.50 37 LYS D CA 1
ATOM 6888 C C . LYS D 1 57 ? -11.173 58.637 -3.439 1.00 65.19 37 LYS D C 1
ATOM 6889 O O . LYS D 1 57 ? -11.018 57.482 -2.975 1.00 68.63 37 LYS D O 1
ATOM 6891 N N . THR D 1 58 ? -10.618 59.736 -2.921 1.00 62.38 38 THR D N 1
ATOM 6892 C CA . THR D 1 58 ? -9.860 59.756 -1.646 1.00 62.30 38 THR D CA 1
ATOM 6893 C C . THR D 1 58 ? -10.715 60.440 -0.588 1.00 62.56 38 THR D C 1
ATOM 6894 O O . THR D 1 58 ? -11.486 61.338 -0.902 1.00 70.66 38 THR D O 1
ATOM 6898 N N . PRO D 1 59 ? -10.634 60.028 0.693 1.00 60.71 39 PRO D N 1
ATOM 6899 C CA . PRO D 1 59 ? -9.750 58.944 1.108 1.00 58.18 39 PRO D CA 1
ATOM 6900 C C . PRO D 1 59 ? -10.314 57.588 0.648 1.00 56.48 39 PRO D C 1
ATOM 6901 O O . PRO D 1 59 ? -11.525 57.418 0.620 1.00 53.39 39 PRO D O 1
ATOM 6905 N N . VAL D 1 60 ? -9.434 56.661 0.271 1.00 47.77 40 VAL D N 1
ATOM 6906 C CA . VAL D 1 60 ? -9.834 55.296 -0.178 1.00 41.00 40 VAL D CA 1
ATOM 6907 C C . VAL D 1 60 ? -10.212 54.493 1.061 1.00 38.43 40 VAL D C 1
ATOM 6908 O O . VAL D 1 60 ? -9.363 54.355 1.956 1.00 36.75 40 VAL D O 1
ATOM 6912 N N . ALA D 1 61 ? -11.447 54.000 1.134 1.00 36.60 41 ALA D N 1
ATOM 6913 C CA . ALA D 1 61 ? -11.983 53.267 2.302 1.00 36.80 41 ALA D CA 1
ATOM 6914 C C . ALA D 1 61 ? -11.328 51.881 2.381 1.00 35.47 41 ALA D C 1
ATOM 6915 O O . ALA D 1 61 ? -10.969 51.328 1.327 1.00 34.65 41 ALA D O 1
ATOM 6917 N N . ASP D 1 62 ? -11.201 51.346 3.586 1.00 36.47 42 ASP D N 1
ATOM 6918 C CA . ASP D 1 62 ? -10.639 49.987 3.821 1.00 35.48 42 ASP D CA 1
ATOM 6919 C C . ASP D 1 62 ? -11.402 48.973 2.965 1.00 37.46 42 ASP D C 1
ATOM 6920 O O . ASP D 1 62 ? -10.778 48.051 2.455 1.00 34.40 42 ASP D O 1
ATOM 6925 N N . SER D 1 63 ? -12.715 49.125 2.804 1.00 34.07 43 SER D N 1
ATOM 6926 C CA . SER D 1 63 ? -13.564 48.118 2.120 1.00 34.59 43 SER D CA 1
ATOM 6927 C C . SER D 1 63 ? -13.143 48.001 0.644 1.00 35.08 43 SER D C 1
ATOM 6928 O O . SER D 1 63 ? -13.336 46.934 0.073 1.00 33.11 43 SER D O 1
ATOM 6931 N N . VAL D 1 64 ? -12.628 49.066 0.047 1.00 32.35 44 VAL D N 1
ATOM 6932 C CA . VAL D 1 64 ? -12.152 49.057 -1.362 1.00 33.70 44 VAL D CA 1
ATOM 6933 C C . VAL D 1 64 ? -10.976 48.077 -1.449 1.00 31.81 44 VAL D C 1
ATOM 6934 O O . VAL D 1 64 ? -10.945 47.261 -2.408 1.00 29.23 44 VAL D O 1
ATOM 6938 N N . LEU D 1 65 ? -10.072 48.119 -0.470 1.00 29.01 45 LEU D N 1
ATOM 6939 C CA . LEU D 1 65 ? -8.888 47.218 -0.464 1.00 27.37 45 LEU D CA 1
ATOM 6940 C C . LEU D 1 65 ? -9.369 45.791 -0.219 1.00 28.51 45 LEU D C 1
ATOM 6941 O O . LEU D 1 65 ? -8.979 44.882 -0.983 1.00 28.35 45 LEU D O 1
ATOM 6946 N N . THR D 1 66 ? -10.192 45.573 0.809 1.00 27.22 46 THR D N 1
ATOM 6947 C CA . THR D 1 66 ? -10.732 44.235 1.122 1.00 27.75 46 THR D CA 1
ATOM 6948 C C . THR D 1 66 ? -11.425 43.650 -0.114 1.00 26.55 46 THR D C 1
ATOM 6949 O O . THR D 1 66 ? -11.187 42.483 -0.458 1.00 25.43 46 THR D O 1
ATOM 6953 N N . ASP D 1 67 ? -12.318 44.407 -0.750 1.00 26.24 47 ASP D N 1
ATOM 6954 C CA . ASP D 1 67 ? -13.105 43.894 -1.893 1.00 30.13 47 ASP D CA 1
ATOM 6955 C C . ASP D 1 67 ? -12.156 43.509 -3.043 1.00 25.02 47 ASP D C 1
ATOM 6956 O O . ASP D 1 67 ? -12.374 42.463 -3.672 1.00 26.11 47 ASP D O 1
ATOM 6961 N N . PHE D 1 68 ? -11.147 44.326 -3.329 1.00 24.28 48 PHE D N 1
ATOM 6962 C CA . PHE D 1 68 ? -10.193 44.033 -4.428 1.00 23.57 48 PHE D CA 1
ATOM 6963 C C . PHE D 1 68 ? -9.391 42.784 -4.068 1.00 23.58 48 PHE D C 1
ATOM 6964 O O . PHE D 1 68 ? -9.283 41.874 -4.921 1.00 24.81 48 PHE D O 1
ATOM 6972 N N . LYS D 1 69 ? -8.891 42.695 -2.838 1.00 22.05 49 LYS D N 1
ATOM 6973 C CA . LYS D 1 69 ? -8.057 41.537 -2.406 1.00 23.19 49 LYS D CA 1
ATOM 6974 C C . LYS D 1 69 ? -8.870 40.253 -2.521 1.00 22.74 49 LYS D C 1
ATOM 6975 O O . LYS D 1 69 ? -8.356 39.246 -2.981 1.00 22.97 49 LYS D O 1
ATOM 6981 N N . VAL D 1 70 ? -10.098 40.261 -2.007 1.00 21.56 50 VAL D N 1
ATOM 6982 C CA . VAL D 1 70 ? -10.925 39.034 -2.017 1.00 21.83 50 VAL D CA 1
ATOM 6983 C C . VAL D 1 70 ? -11.281 38.679 -3.464 1.00 22.53 50 VAL D C 1
ATOM 6984 O O . VAL D 1 70 ? -11.264 37.500 -3.788 1.00 23.64 50 VAL D O 1
ATOM 6988 N N . ASN D 1 71 ? -11.616 39.650 -4.302 1.00 23.51 51 ASN D N 1
ATOM 6989 C CA . ASN D 1 71 ? -11.900 39.387 -5.733 1.00 24.56 51 ASN D CA 1
ATOM 6990 C C . ASN D 1 71 ? -10.645 38.830 -6.426 1.00 20.86 51 ASN D C 1
ATOM 6991 O O . ASN D 1 71 ? -10.782 37.871 -7.182 1.00 22.29 51 ASN D O 1
ATOM 6996 N N . ALA D 1 72 ? -9.493 39.382 -6.130 1.00 21.32 52 ALA D N 1
ATOM 6997 C CA . ALA D 1 72 ? -8.213 38.905 -6.715 1.00 20.91 52 ALA D CA 1
ATOM 6998 C C . ALA D 1 72 ? -8.016 37.459 -6.263 1.00 22.79 52 ALA D C 1
ATOM 6999 O O . ALA D 1 72 ? -7.641 36.600 -7.069 1.00 21.36 52 ALA D O 1
ATOM 7001 N N . ALA D 1 73 ? -8.164 37.168 -4.978 1.00 23.27 53 ALA D N 1
ATOM 7002 C CA . ALA D 1 73 ? -8.001 35.787 -4.505 1.00 23.78 53 ALA D CA 1
ATOM 7003 C C . ALA D 1 73 ? -9.004 34.878 -5.192 1.00 23.01 53 ALA D C 1
ATOM 7004 O O . ALA D 1 73 ? -8.624 33.813 -5.614 1.00 23.37 53 ALA D O 1
ATOM 7006 N N . LYS D 1 74 ? -10.266 35.263 -5.276 1.00 22.54 54 LYS D N 1
ATOM 7007 C CA . LYS D 1 74 ? -11.340 34.420 -5.834 1.00 24.74 54 LYS D CA 1
ATOM 7008 C C . LYS D 1 74 ? -11.017 34.073 -7.293 1.00 22.49 54 LYS D C 1
ATOM 7009 O O . LYS D 1 74 ? -11.202 32.892 -7.709 1.00 23.51 54 LYS D O 1
ATOM 7015 N N . ILE D 1 75 ? -10.623 35.056 -8.072 1.00 24.50 55 ILE D N 1
ATOM 7016 C CA . ILE D 1 75 ? -10.485 34.906 -9.546 1.00 22.72 55 ILE D CA 1
ATOM 7017 C C . ILE D 1 75 ? -9.110 34.337 -9.910 1.00 22.80 55 ILE D C 1
ATOM 7018 O O . ILE D 1 75 ? -9.059 33.543 -10.867 1.00 26.89 55 ILE D O 1
ATOM 7023 N N . LEU D 1 76 ? -8.058 34.652 -9.142 1.00 20.92 56 LEU D N 1
ATOM 7024 C CA . LEU D 1 76 ? -6.673 34.293 -9.522 1.00 20.85 56 LEU D CA 1
ATOM 7025 C C . LEU D 1 76 ? -6.170 33.069 -8.754 1.00 20.51 56 LEU D C 1
ATOM 7026 O O . LEU D 1 76 ? -5.261 32.423 -9.247 1.00 21.65 56 LEU D O 1
ATOM 7031 N N . SER D 1 77 ? -6.655 32.784 -7.550 1.00 20.51 57 SER D N 1
ATOM 7032 C CA . SER D 1 77 ? -6.104 31.659 -6.746 1.00 22.11 57 SER D CA 1
ATOM 7033 C C . SER D 1 77 ? -6.266 30.326 -7.489 1.00 21.37 57 SER D C 1
ATOM 7034 O O . SER D 1 77 ? -5.436 29.452 -7.287 1.00 22.23 57 SER D O 1
ATOM 7037 N N . PRO D 1 78 ? -7.225 30.103 -8.412 1.00 22.28 58 PRO D N 1
ATOM 7038 C CA . PRO D 1 78 ? -7.232 28.843 -9.160 1.00 23.08 58 PRO D CA 1
ATOM 7039 C C . PRO D 1 78 ? -5.950 28.606 -9.987 1.00 22.71 58 PRO D C 1
ATOM 7040 O O . PRO D 1 78 ? -5.712 27.468 -10.402 1.00 26.92 58 PRO D O 1
ATOM 7044 N N . TYR D 1 79 ? -5.167 29.640 -10.237 1.00 21.56 59 TYR D N 1
ATOM 7045 C CA . TYR D 1 79 ? -3.969 29.589 -11.102 1.00 21.43 59 TYR D CA 1
ATOM 7046 C C . TYR D 1 79 ? -2.706 29.576 -10.261 1.00 21.92 59 TYR D C 1
ATOM 7047 O O . TYR D 1 79 ? -1.594 29.535 -10.844 1.00 23.17 59 TYR D O 1
ATOM 7056 N N . ALA D 1 80 ? -2.830 29.628 -8.945 1.00 21.50 60 ALA D N 1
ATOM 7057 C CA . ALA D 1 80 ? -1.674 29.806 -8.036 1.00 20.67 60 ALA D CA 1
ATOM 7058 C C . ALA D 1 80 ? -1.523 28.587 -7.140 1.00 20.21 60 ALA D C 1
ATOM 7059 O O . ALA D 1 80 ? -2.535 28.021 -6.706 1.00 22.04 60 ALA D O 1
ATOM 7061 N N . SER D 1 81 ? -0.280 28.235 -6.807 1.00 18.98 61 SER D N 1
ATOM 7062 C CA . SER D 1 81 ? -0.009 27.127 -5.858 1.00 21.17 61 SER D CA 1
ATOM 7063 C C . SER D 1 81 ? -0.195 27.627 -4.418 1.00 22.05 61 SER D C 1
ATOM 7064 O O . SER D 1 81 ? -0.426 26.806 -3.539 1.00 22.00 61 SER D O 1
ATOM 7067 N N . ALA D 1 82 ? -0.033 28.938 -4.196 1.00 20.61 62 ALA D N 1
ATOM 7068 C CA . ALA D 1 82 ? -0.272 29.537 -2.874 1.00 21.66 62 ALA D CA 1
ATOM 7069 C C . ALA D 1 82 ? -0.648 30.999 -3.056 1.00 21.96 62 ALA D C 1
ATOM 7070 O O . ALA D 1 82 ? -0.294 31.581 -4.089 1.00 22.11 62 ALA D O 1
ATOM 7072 N N . VAL D 1 83 ? -1.437 31.519 -2.116 1.00 19.52 63 VAL D N 1
ATOM 7073 C CA . VAL D 1 83 ? -1.785 32.960 -2.110 1.00 20.45 63 VAL D CA 1
ATOM 7074 C C . VAL D 1 83 ? -1.399 33.522 -0.749 1.00 19.27 63 VAL D C 1
ATOM 7075 O O . VAL D 1 83 ? -1.677 32.895 0.288 1.00 21.51 63 VAL D O 1
ATOM 7079 N N . LEU D 1 84 ? -0.856 34.733 -0.760 1.00 18.58 64 LEU D N 1
ATOM 7080 C CA . LEU D 1 84 ? -0.363 35.451 0.436 1.00 20.17 64 LEU D CA 1
ATOM 7081 C C . LEU D 1 84 ? -1.352 36.566 0.776 1.00 21.89 64 LEU D C 1
ATOM 7082 O O . LEU D 1 84 ? -1.606 37.444 -0.050 1.00 20.61 64 LEU D O 1
ATOM 7087 N N . LEU D 1 85 ? -1.931 36.454 1.961 1.00 20.39 65 LEU D N 1
ATOM 7088 C CA . LEU D 1 85 ? -3.050 37.275 2.486 1.00 22.18 65 LEU D CA 1
ATOM 7089 C C . LEU D 1 85 ? -2.577 37.970 3.754 1.00 22.93 65 LEU D C 1
ATOM 7090 O O . LEU D 1 85 ? -1.783 37.417 4.507 1.00 21.87 65 LEU D O 1
ATOM 7095 N N . ASP D 1 86 ? -3.057 39.189 3.975 1.00 25.43 66 ASP D N 1
ATOM 7096 C CA . ASP D 1 86 ? -2.838 39.916 5.247 1.00 22.82 66 ASP D CA 1
ATOM 7097 C C . ASP D 1 86 ? -4.096 39.877 6.122 1.00 22.74 66 ASP D C 1
ATOM 7098 O O . ASP D 1 86 ? -5.212 39.997 5.630 1.00 25.19 66 ASP D O 1
ATOM 7103 N N . GLN D 1 87 ? -3.884 39.761 7.419 1.00 26.11 67 GLN D N 1
ATOM 7104 C CA . GLN D 1 87 ? -4.987 39.848 8.417 1.00 26.19 67 GLN D CA 1
ATOM 7105 C C . GLN D 1 87 ? -5.612 41.252 8.423 1.00 26.78 67 GLN D C 1
ATOM 7106 O O . GLN D 1 87 ? -6.836 41.337 8.669 1.00 31.36 67 GLN D O 1
ATOM 7112 N N . GLN D 1 88 ? -4.857 42.311 8.174 1.00 27.26 68 GLN D N 1
ATOM 7113 C CA . GLN D 1 88 ? -5.380 43.701 8.251 1.00 30.64 68 GLN D CA 1
ATOM 7114 C C . GLN D 1 88 ? -6.617 43.829 7.359 1.00 31.72 68 GLN D C 1
ATOM 7115 O O . GLN D 1 88 ? -7.632 44.366 7.835 1.00 32.28 68 GLN D O 1
ATOM 7121 N N . PHE D 1 89 ? -6.575 43.358 6.113 1.00 28.42 69 PHE D N 1
ATOM 7122 C CA . PHE D 1 89 ? -7.635 43.664 5.120 1.00 26.52 69 PHE D CA 1
ATOM 7123 C C . PHE D 1 89 ? -8.358 42.445 4.553 1.00 27.06 69 PHE D C 1
ATOM 7124 O O . PHE D 1 89 ? -9.426 42.649 3.968 1.00 28.47 69 PHE D O 1
ATOM 7132 N N . CYS D 1 90 ? -7.852 41.220 4.597 1.00 26.62 70 CYS D N 1
ATOM 7133 C CA . CYS D 1 90 ? -8.514 40.173 3.772 1.00 25.25 70 CYS D CA 1
ATOM 7134 C C . CYS D 1 90 ? -8.392 38.726 4.249 1.00 23.71 70 CYS D C 1
ATOM 7135 O O . CYS D 1 90 ? -9.149 37.924 3.700 1.00 25.68 70 CYS D O 1
ATOM 7138 N N . TYR D 1 91 ? -7.546 38.360 5.213 1.00 25.27 71 TYR D N 1
ATOM 7139 C CA . TYR D 1 91 ? -7.423 36.915 5.540 1.00 27.41 71 TYR D CA 1
ATOM 7140 C C . TYR D 1 91 ? -8.766 36.325 6.020 1.00 27.13 71 TYR D C 1
ATOM 7141 O O . TYR D 1 91 ? -9.244 35.318 5.477 1.00 27.68 71 TYR D O 1
ATOM 7150 N N . ARG D 1 92 ? -9.370 36.933 7.037 1.00 30.93 72 ARG D N 1
ATOM 7151 C CA . ARG D 1 92 ? -10.624 36.400 7.634 1.00 30.00 72 ARG D CA 1
ATOM 7152 C C . ARG D 1 92 ? -11.738 36.418 6.573 1.00 29.51 72 ARG D C 1
ATOM 7153 O O . ARG D 1 92 ? -12.485 35.423 6.485 1.00 30.26 72 ARG D O 1
ATOM 7157 N N . GLN D 1 93 ? -11.815 37.481 5.770 1.00 28.06 73 GLN D N 1
ATOM 7158 C CA . GLN D 1 93 ? -12.852 37.636 4.723 1.00 29.25 73 GLN D CA 1
ATOM 7159 C C . GLN D 1 93 ? -12.681 36.535 3.674 1.00 25.38 73 GLN D C 1
ATOM 7160 O O . GLN D 1 93 ? -13.667 35.898 3.260 1.00 28.91 73 GLN D O 1
ATOM 7166 N N . ALA D 1 94 ? -11.445 36.299 3.224 1.00 27.97 74 ALA D N 1
ATOM 7167 C CA . ALA D 1 94 ? -11.174 35.273 2.198 1.00 27.87 74 ALA D CA 1
ATOM 7168 C C . ALA D 1 94 ? -11.585 33.905 2.743 1.00 25.05 74 ALA D C 1
ATOM 7169 O O . ALA D 1 94 ? -12.178 33.119 2.008 1.00 25.36 74 ALA D O 1
ATOM 7171 N N . VAL D 1 95 ? -11.254 33.614 4.002 1.00 28.69 75 VAL D N 1
ATOM 7172 C CA . VAL D 1 95 ? -11.600 32.308 4.622 1.00 28.86 75 VAL D CA 1
ATOM 7173 C C . VAL D 1 95 ? -13.134 32.200 4.718 1.00 26.33 75 VAL D C 1
ATOM 7174 O O . VAL D 1 95 ? -13.697 31.216 4.203 1.00 28.36 75 VAL D O 1
ATOM 7178 N N . GLU D 1 96 ? -13.789 33.217 5.276 1.00 28.82 76 GLU D N 1
ATOM 7179 C CA . GLU D 1 96 ? -15.263 33.185 5.531 1.00 31.62 76 GLU D CA 1
ATOM 7180 C C . GLU D 1 96 ? -16.009 33.019 4.203 1.00 33.05 76 GLU D C 1
ATOM 7181 O O . GLU D 1 96 ? -17.030 32.330 4.181 1.00 35.07 76 GLU D O 1
ATOM 7187 N N . GLN D 1 97 ? -15.514 33.628 3.125 1.00 31.95 77 GLN D N 1
ATOM 7188 C CA . GLN D 1 97 ? -16.201 33.660 1.811 1.00 33.12 77 GLN D CA 1
ATOM 7189 C C . GLN D 1 97 ? -15.715 32.525 0.899 1.00 32.49 77 GLN D C 1
ATOM 7190 O O . GLN D 1 97 ? -16.160 32.472 -0.255 1.00 33.59 77 GLN D O 1
ATOM 7196 N N . ASN D 1 98 ? -14.853 31.633 1.403 1.00 31.49 78 ASN D N 1
ATOM 7197 C CA . ASN D 1 98 ? -14.300 30.497 0.622 1.00 33.84 78 ASN D CA 1
ATOM 7198 C C . ASN D 1 98 ? -13.720 31.002 -0.699 1.00 30.92 78 ASN D C 1
ATOM 7199 O O . ASN D 1 98 ? -13.942 30.353 -1.714 1.00 33.89 78 ASN D O 1
ATOM 7204 N N . ALA D 1 99 ? -13.010 32.118 -0.675 1.00 28.62 79 ALA D N 1
ATOM 7205 C CA . ALA D 1 99 ? -12.478 32.776 -1.888 1.00 26.61 79 ALA D CA 1
ATOM 7206 C C . ALA D 1 99 ? -11.272 32.009 -2.432 1.00 27.40 79 ALA D C 1
ATOM 7207 O O . ALA D 1 99 ? -10.951 32.128 -3.627 1.00 29.06 79 ALA D O 1
ATOM 7209 N N . VAL D 1 100 ? -10.545 31.296 -1.576 1.00 24.63 80 VAL D N 1
ATOM 7210 C CA . VAL D 1 100 ? -9.283 30.655 -1.999 1.00 23.89 80 VAL D CA 1
ATOM 7211 C C . VAL D 1 100 ? -9.619 29.282 -2.574 1.00 25.19 80 VAL D C 1
ATOM 7212 O O . VAL D 1 100 ? -10.211 28.439 -1.842 1.00 24.95 80 VAL D O 1
ATOM 7216 N N . ALA D 1 101 ? -9.232 29.059 -3.832 1.00 23.48 81 ALA D N 1
ATOM 7217 C CA . ALA D 1 101 ? -9.446 27.776 -4.512 1.00 23.68 81 ALA D CA 1
ATOM 7218 C C . ALA D 1 101 ? -8.847 26.675 -3.634 1.00 23.07 81 ALA D C 1
ATOM 7219 O O . ALA D 1 101 ? -7.800 26.893 -3.038 1.00 21.52 81 ALA D O 1
ATOM 7221 N N . LYS D 1 102 ? -9.452 25.500 -3.633 1.00 26.93 82 LYS D N 1
ATOM 7222 C CA . LYS D 1 102 ? -8.962 24.404 -2.753 1.00 29.10 82 LYS D CA 1
ATOM 7223 C C . LYS D 1 102 ? -7.613 23.907 -3.268 1.00 27.66 82 LYS D C 1
ATOM 7224 O O . LYS D 1 102 ? -6.857 23.327 -2.498 1.00 29.06 82 LYS D O 1
ATOM 7230 N N . SER D 1 103 ? -7.266 24.173 -4.515 1.00 24.76 83 SER D N 1
ATOM 7231 C CA . SER D 1 103 ? -5.946 23.831 -5.120 1.00 25.49 83 SER D CA 1
ATOM 7232 C C . SER D 1 103 ? -4.825 24.774 -4.671 1.00 23.89 83 SER D C 1
ATOM 7233 O O . SER D 1 103 ? -3.665 24.571 -5.096 1.00 23.28 83 SER D O 1
ATOM 7236 N N . CYS D 1 104 ? -5.163 25.862 -3.980 1.00 22.94 84 CYS D N 1
ATOM 7237 C CA . CYS D 1 104 ? -4.210 26.952 -3.645 1.00 22.35 84 CYS D CA 1
ATOM 7238 C C . CYS D 1 104 ? -4.030 27.050 -2.135 1.00 20.98 84 CYS D C 1
ATOM 7239 O O . CYS D 1 104 ? -5.020 27.234 -1.421 1.00 23.57 84 CYS D O 1
ATOM 7242 N N . ALA D 1 105 ? -2.802 26.944 -1.666 1.00 22.58 85 ALA D N 1
ATOM 7243 C CA . ALA D 1 105 ? -2.484 26.999 -0.236 1.00 21.58 85 ALA D CA 1
ATOM 7244 C C . ALA D 1 105 ? -2.557 28.457 0.238 1.00 22.56 85 ALA D C 1
ATOM 7245 O O . ALA D 1 105 ? -2.361 29.368 -0.562 1.00 22.42 85 ALA D O 1
ATOM 7247 N N . MET D 1 106 ? -2.829 28.659 1.519 1.00 21.76 86 MET D N 1
ATOM 7248 C CA . MET D 1 106 ? -2.849 30.022 2.100 1.00 20.27 86 MET D CA 1
ATOM 7249 C C . MET D 1 106 ? -1.567 30.273 2.881 1.00 21.13 86 MET D C 1
ATOM 7250 O O . MET D 1 106 ? -1.081 29.423 3.670 1.00 21.65 86 MET D O 1
ATOM 7255 N N . ILE D 1 107 ? -0.983 31.436 2.628 1.00 18.77 87 ILE D N 1
ATOM 7256 C CA . ILE D 1 107 ? 0.182 31.972 3.365 1.00 19.70 87 ILE D CA 1
ATOM 7257 C C . ILE D 1 107 ? -0.337 33.225 4.062 1.00 22.14 87 ILE D C 1
ATOM 7258 O O . ILE D 1 107 ? -1.010 33.997 3.396 1.00 20.98 87 ILE D O 1
ATOM 7263 N N . VAL D 1 108 ? -0.024 33.396 5.337 1.00 21.48 88 VAL D N 1
ATOM 7264 C CA . VAL D 1 108 ? -0.486 34.588 6.075 1.00 21.06 88 VAL D CA 1
ATOM 7265 C C . VAL D 1 108 ? 0.724 35.459 6.389 1.00 19.37 88 VAL D C 1
ATOM 7266 O O . VAL D 1 108 ? 1.723 34.998 6.920 1.00 20.45 88 VAL D O 1
ATOM 7270 N N . ALA D 1 109 ? 0.627 36.760 6.102 1.00 20.97 89 ALA D N 1
ATOM 7271 C CA . ALA D 1 109 ? 1.666 37.714 6.453 1.00 20.42 89 ALA D CA 1
ATOM 7272 C C . ALA D 1 109 ? 1.767 37.806 7.968 1.00 19.98 89 ALA D C 1
ATOM 7273 O O . ALA D 1 109 ? 0.697 37.832 8.619 1.00 22.60 89 ALA D O 1
ATOM 7275 N N . ALA D 1 110 ? 2.981 37.844 8.482 1.00 22.18 90 ALA D N 1
ATOM 7276 C CA . ALA D 1 110 ? 3.232 37.979 9.933 1.00 23.30 90 ALA D CA 1
ATOM 7277 C C . ALA D 1 110 ? 4.128 39.184 10.202 1.00 22.94 90 ALA D C 1
ATOM 7278 O O . ALA D 1 110 ? 4.826 39.214 11.269 1.00 24.61 90 ALA D O 1
ATOM 7280 N N . ASP D 1 111 ? 4.160 40.126 9.253 1.00 22.90 91 ASP D N 1
ATOM 7281 C CA . ASP D 1 111 ? 4.980 41.354 9.357 1.00 22.56 91 ASP D CA 1
ATOM 7282 C C . ASP D 1 111 ? 4.075 42.517 9.785 1.00 22.96 91 ASP D C 1
ATOM 7283 O O . ASP D 1 111 ? 2.907 42.614 9.390 1.00 23.95 91 ASP D O 1
ATOM 7288 N N . ASP D 1 112 ? 4.623 43.376 10.640 1.00 23.50 92 ASP D N 1
ATOM 7289 C CA . ASP D 1 112 ? 3.977 44.622 11.109 1.00 23.53 92 ASP D CA 1
ATOM 7290 C C . ASP D 1 112 ? 4.751 45.781 10.454 1.00 21.61 92 ASP D C 1
ATOM 7291 O O . ASP D 1 112 ? 5.902 45.991 10.791 1.00 22.89 92 ASP D O 1
ATOM 7296 N N . PHE D 1 113 ? 4.155 46.388 9.442 1.00 22.85 93 PHE D N 1
ATOM 7297 C CA . PHE D 1 113 ? 4.788 47.466 8.657 1.00 23.00 93 PHE D CA 1
ATOM 7298 C C . PHE D 1 113 ? 4.725 48.775 9.446 1.00 23.22 93 PHE D C 1
ATOM 7299 O O . PHE D 1 113 ? 3.644 49.156 9.867 1.00 23.08 93 PHE D O 1
ATOM 7307 N N . ILE D 1 114 ? 5.854 49.424 9.609 1.00 23.31 94 ILE D N 1
ATOM 7308 C CA . ILE D 1 114 ? 5.925 50.733 10.320 1.00 23.57 94 ILE D CA 1
ATOM 7309 C C . ILE D 1 114 ? 6.237 51.800 9.273 1.00 21.10 94 ILE D C 1
ATOM 7310 O O . ILE D 1 114 ? 7.295 51.793 8.646 1.00 21.90 94 ILE D O 1
ATOM 7315 N N . PRO D 1 115 ? 5.340 52.785 9.099 1.00 22.33 95 PRO D N 1
ATOM 7316 C CA . PRO D 1 115 ? 5.633 53.867 8.154 1.00 21.91 95 PRO D CA 1
ATOM 7317 C C . PRO D 1 115 ? 6.680 54.828 8.746 1.00 22.90 95 PRO D C 1
ATOM 7318 O O . PRO D 1 115 ? 6.944 54.833 9.953 1.00 22.69 95 PRO D O 1
ATOM 7322 N N . GLY D 1 116 ? 7.310 55.564 7.856 1.00 23.59 96 GLY D N 1
ATOM 7323 C CA . GLY D 1 116 ? 8.270 56.610 8.244 1.00 22.05 96 GLY D CA 1
ATOM 7324 C C . GLY D 1 116 ? 8.883 57.231 7.019 1.00 22.36 96 GLY D C 1
ATOM 7325 O O . GLY D 1 116 ? 8.827 56.673 5.925 1.00 20.73 96 GLY D O 1
ATOM 7326 N N . ASN D 1 117 ? 9.434 58.440 7.158 1.00 21.21 97 ASN D N 1
ATOM 7327 C CA . ASN D 1 117 ? 10.143 59.091 6.043 1.00 19.75 97 ASN D CA 1
ATOM 7328 C C . ASN D 1 117 ? 9.271 59.135 4.782 1.00 18.63 97 ASN D C 1
ATOM 7329 O O . ASN D 1 117 ? 9.805 59.091 3.688 1.00 22.49 97 ASN D O 1
ATOM 7334 N N . GLY D 1 118 ? 7.970 59.326 4.952 1.00 20.97 98 GLY D N 1
ATOM 7335 C CA . GLY D 1 118 ? 7.048 59.531 3.823 1.00 21.61 98 GLY D CA 1
ATOM 7336 C C . GLY D 1 118 ? 6.701 58.272 3.042 1.00 23.14 98 GLY D C 1
ATOM 7337 O O . GLY D 1 118 ? 6.088 58.418 1.973 1.00 23.71 98 GLY D O 1
ATOM 7338 N N . ILE D 1 119 ? 7.068 57.081 3.523 1.00 22.74 99 ILE D N 1
ATOM 7339 C CA . ILE D 1 119 ? 6.705 55.804 2.834 1.00 22.45 99 ILE D CA 1
ATOM 7340 C C . ILE D 1 119 ? 5.953 54.919 3.817 1.00 24.57 99 ILE D C 1
ATOM 7341 O O . ILE D 1 119 ? 6.089 55.017 5.042 1.00 22.33 99 ILE D O 1
ATOM 7346 N N . PRO D 1 120 ? 5.130 53.986 3.286 1.00 23.09 100 PRO D N 1
ATOM 7347 C CA . PRO D 1 120 ? 4.339 53.128 4.167 1.00 21.73 100 PRO D CA 1
ATOM 7348 C C . PRO D 1 120 ? 5.134 52.043 4.910 1.00 20.95 100 PRO D C 1
ATOM 7349 O O . PRO D 1 120 ? 4.702 51.635 5.977 1.00 21.66 100 PRO D O 1
ATOM 7353 N N . VAL D 1 121 ? 6.260 51.624 4.361 1.00 22.61 101 VAL D N 1
ATOM 7354 C CA . VAL D 1 121 ? 7.072 50.538 4.966 1.00 23.40 101 VAL D CA 1
ATOM 7355 C C . VAL D 1 121 ? 8.509 50.997 5.144 1.00 22.17 101 VAL D C 1
ATOM 7356 O O . VAL D 1 121 ? 9.382 50.726 4.288 1.00 23.05 101 VAL D O 1
ATOM 7360 N N . ASP D 1 122 ? 8.766 51.746 6.229 1.00 22.45 102 ASP D N 1
ATOM 7361 C CA . ASP D 1 122 ? 10.128 52.234 6.560 1.00 22.78 102 ASP D CA 1
ATOM 7362 C C . ASP D 1 122 ? 10.851 51.289 7.517 1.00 21.83 102 ASP D C 1
ATOM 7363 O O . ASP D 1 122 ? 12.102 51.236 7.505 1.00 23.23 102 ASP D O 1
ATOM 7368 N N . ASN D 1 123 ? 10.097 50.559 8.320 1.00 24.24 103 ASN D N 1
ATOM 7369 C CA . ASN D 1 123 ? 10.643 49.545 9.244 1.00 24.52 103 ASN D CA 1
ATOM 7370 C C . ASN D 1 123 ? 9.638 48.412 9.316 1.00 24.57 103 ASN D C 1
ATOM 7371 O O . ASN D 1 123 ? 8.447 48.630 8.966 1.00 24.98 103 ASN D O 1
ATOM 7376 N N . VAL D 1 124 ? 10.084 47.234 9.706 1.00 24.42 104 VAL D N 1
ATOM 7377 C CA A VAL D 1 124 ? 9.179 46.057 9.820 0.50 25.83 104 VAL D CA 1
ATOM 7378 C CA B VAL D 1 124 ? 9.214 46.029 9.790 0.50 24.26 104 VAL D CA 1
ATOM 7379 C C . VAL D 1 124 ? 9.604 45.277 11.059 1.00 23.96 104 VAL D C 1
ATOM 7380 O O . VAL D 1 124 ? 10.814 45.061 11.217 1.00 27.05 104 VAL D O 1
ATOM 7387 N N . VAL D 1 125 ? 8.615 44.938 11.857 1.00 24.27 105 VAL D N 1
ATOM 7388 C CA . VAL D 1 125 ? 8.814 44.036 13.029 1.00 26.61 105 VAL D CA 1
ATOM 7389 C C . VAL D 1 125 ? 7.878 42.838 12.895 1.00 25.15 105 VAL D C 1
ATOM 7390 O O . VAL D 1 125 ? 6.921 42.851 12.116 1.00 22.48 105 VAL D O 1
ATOM 7394 N N . LEU D 1 126 ? 8.176 41.785 13.644 1.00 26.92 106 LEU D N 1
ATOM 7395 C CA . LEU D 1 126 ? 7.307 40.591 13.691 1.00 24.57 106 LEU D CA 1
ATOM 7396 C C . LEU D 1 126 ? 5.977 41.009 14.311 1.00 27.03 106 LEU D C 1
ATOM 7397 O O . LEU D 1 126 ? 5.993 41.724 15.365 1.00 32.04 106 LEU D O 1
ATOM 7402 N N . ASP D 1 127 ? 4.860 40.648 13.689 1.00 28.17 107 ASP D N 1
ATOM 7403 C CA . ASP D 1 127 ? 3.499 40.973 14.181 1.00 33.47 107 ASP D CA 1
ATOM 7404 C C . ASP D 1 127 ? 3.175 40.057 15.386 1.00 40.08 107 ASP D C 1
ATOM 7405 O O . ASP D 1 127 ? 2.898 38.851 15.187 1.00 43.23 107 ASP D O 1
ATOM 7410 N N . LYS D 1 128 ? 3.210 40.632 16.590 1.00 41.09 108 LYS D N 1
ATOM 7411 C CA . LYS D 1 128 ? 3.014 39.883 17.857 1.00 43.88 108 LYS D CA 1
ATOM 7412 C C . LYS D 1 128 ? 1.534 39.507 18.020 1.00 42.25 108 LYS D C 1
ATOM 7413 O O . LYS D 1 128 ? 1.253 38.659 18.885 1.00 50.03 108 LYS D O 1
ATOM 7416 N N . LYS D 1 129 ? 0.626 40.094 17.233 1.00 51.39 109 LYS D N 1
ATOM 7417 C CA . LYS D 1 129 ? -0.836 39.881 17.386 1.00 53.07 109 LYS D CA 1
ATOM 7418 C C . LYS D 1 129 ? -1.238 38.544 16.747 1.00 55.64 109 LYS D C 1
ATOM 7419 O O . LYS D 1 129 ? -2.332 38.044 17.075 1.00 60.83 109 LYS D O 1
ATOM 7421 N N . ILE D 1 130 ? -0.400 37.979 15.868 1.00 45.45 110 ILE D N 1
ATOM 7422 C CA . ILE D 1 130 ? -0.833 36.821 15.045 1.00 43.03 110 ILE D CA 1
ATOM 7423 C C . ILE D 1 130 ? -0.927 35.592 15.943 1.00 36.52 110 ILE D C 1
ATOM 7424 O O . ILE D 1 130 ? 0.014 35.319 16.706 1.00 42.03 110 ILE D O 1
ATOM 7429 N N . ASN D 1 131 ? -2.053 34.903 15.864 1.00 33.96 111 ASN D N 1
ATOM 7430 C CA . ASN D 1 131 ? -2.275 33.599 16.536 1.00 33.66 111 ASN D CA 1
ATOM 7431 C C . ASN D 1 131 ? -2.005 32.485 15.518 1.00 31.36 111 ASN D C 1
ATOM 7432 O O . ASN D 1 131 ? -2.872 32.192 14.713 1.00 29.11 111 ASN D O 1
ATOM 7437 N N . ALA D 1 132 ? -0.800 31.932 15.544 1.00 29.79 112 ALA D N 1
ATOM 7438 C CA . ALA D 1 132 ? -0.346 30.923 14.570 1.00 31.05 112 ALA D CA 1
ATOM 7439 C C . ALA D 1 132 ? -1.257 29.700 14.608 1.00 31.36 112 ALA D C 1
ATOM 7440 O O . ALA D 1 132 ? -1.605 29.191 13.556 1.00 31.29 112 ALA D O 1
ATOM 7442 N N . GLN D 1 133 ? -1.702 29.240 15.782 1.00 30.86 113 GLN D N 1
ATOM 7443 C CA . GLN D 1 133 ? -2.576 28.041 15.845 1.00 30.03 113 GLN D CA 1
ATOM 7444 C C . GLN D 1 133 ? -3.914 28.354 15.171 1.00 27.33 113 GLN D C 1
ATOM 7445 O O . GLN D 1 133 ? -4.456 27.501 14.471 1.00 31.04 113 GLN D O 1
ATOM 7447 N N . ALA D 1 134 ? -4.448 29.552 15.391 1.00 29.49 114 ALA D N 1
ATOM 7448 C CA . ALA D 1 134 ? -5.755 29.970 14.845 1.00 29.74 114 ALA D CA 1
ATOM 7449 C C . ALA D 1 134 ? -5.657 30.089 13.316 1.00 27.97 114 ALA D C 1
ATOM 7450 O O . ALA D 1 134 ? -6.568 29.570 12.627 1.00 30.31 114 ALA D O 1
ATOM 7452 N N . VAL D 1 135 ? -4.584 30.665 12.783 1.00 31.57 115 VAL D N 1
ATOM 7453 C CA . VAL D 1 135 ? -4.515 30.795 11.290 1.00 30.67 115 VAL D CA 1
ATOM 7454 C C . VAL D 1 135 ? -4.271 29.397 10.706 1.00 29.23 115 VAL D C 1
ATOM 7455 O O . VAL D 1 135 ? -4.820 29.103 9.636 1.00 29.94 115 VAL D O 1
ATOM 7459 N N . LYS D 1 136 ? -3.536 28.524 11.398 1.00 28.90 116 LYS D N 1
ATOM 7460 C CA . LYS D 1 136 ? -3.385 27.115 10.950 1.00 31.02 116 LYS D CA 1
ATOM 7461 C C . LYS D 1 136 ? -4.754 26.439 10.891 1.00 29.78 116 LYS D C 1
ATOM 7462 O O . LYS D 1 136 ? -5.046 25.758 9.892 1.00 33.44 116 LYS D O 1
ATOM 7468 N N . ARG D 1 137 ? -5.584 26.598 11.931 1.00 31.55 117 ARG D N 1
ATOM 7469 C CA . ARG D 1 137 ? -6.917 25.962 12.001 1.00 31.79 117 ARG D CA 1
ATOM 7470 C C . ARG D 1 137 ? -7.762 26.450 10.810 1.00 30.05 117 ARG D C 1
ATOM 7471 O O . ARG D 1 137 ? -8.575 25.664 10.296 1.00 34.94 117 ARG D O 1
ATOM 7473 N N . ASP D 1 138 ? -7.562 27.681 10.336 1.00 30.70 118 ASP D N 1
ATOM 7474 C CA . ASP D 1 138 ? -8.309 28.231 9.172 1.00 32.34 118 ASP D CA 1
ATOM 7475 C C . ASP D 1 138 ? -7.756 27.711 7.838 1.00 34.63 118 ASP D C 1
ATOM 7476 O O . ASP D 1 138 ? -8.378 28.002 6.820 1.00 36.09 118 ASP D O 1
ATOM 7481 N N . GLY D 1 139 ? -6.610 27.045 7.860 1.00 31.42 119 GLY D N 1
ATOM 7482 C CA . GLY D 1 139 ? -6.028 26.380 6.681 1.00 33.61 119 GLY D CA 1
ATOM 7483 C C . GLY D 1 139 ? -4.684 26.950 6.242 1.00 30.04 119 GLY D C 1
ATOM 7484 O O . GLY D 1 139 ? -4.149 26.417 5.238 1.00 29.73 119 GLY D O 1
ATOM 7485 N N . ALA D 1 140 ? -4.101 27.918 6.945 1.00 26.67 120 ALA D N 1
ATOM 7486 C CA . ALA D 1 140 ? -2.794 28.477 6.552 1.00 26.60 120 ALA D CA 1
ATOM 7487 C C . ALA D 1 140 ? -1.711 27.398 6.629 1.00 23.11 120 ALA D C 1
ATOM 7488 O O . ALA D 1 140 ? -1.720 26.584 7.590 1.00 24.49 120 ALA D O 1
ATOM 7490 N N . LYS D 1 141 ? -0.771 27.404 5.677 1.00 20.59 121 LYS D N 1
ATOM 7491 C CA . LYS D 1 141 ? 0.351 26.435 5.675 1.00 22.75 121 LYS D CA 1
ATOM 7492 C C . LYS D 1 141 ? 1.692 27.105 5.976 1.00 20.98 121 LYS D C 1
ATOM 7493 O O . LYS D 1 141 ? 2.718 26.414 6.178 1.00 21.23 121 LYS D O 1
ATOM 7499 N N . ALA D 1 142 ? 1.748 28.443 5.965 1.00 21.00 122 ALA D N 1
ATOM 7500 C CA . ALA D 1 142 ? 2.998 29.195 5.991 1.00 19.91 122 ALA D CA 1
ATOM 7501 C C . ALA D 1 142 ? 2.721 30.628 6.438 1.00 18.97 122 ALA D C 1
ATOM 7502 O O . ALA D 1 142 ? 1.563 31.095 6.282 1.00 20.91 122 ALA D O 1
ATOM 7504 N N . LEU D 1 143 ? 3.717 31.199 7.071 1.00 19.46 123 LEU D N 1
ATOM 7505 C CA . LEU D 1 143 ? 3.738 32.652 7.366 1.00 20.18 123 LEU D CA 1
ATOM 7506 C C . LEU D 1 143 ? 4.844 33.286 6.552 1.00 19.25 123 LEU D C 1
ATOM 7507 O O . LEU D 1 143 ? 5.823 32.626 6.175 1.00 20.41 123 LEU D O 1
ATOM 7512 N N . LYS D 1 144 ? 4.756 34.614 6.385 1.00 20.16 124 LYS D N 1
ATOM 7513 C CA . LYS D 1 144 ? 5.741 35.367 5.600 1.00 20.69 124 LYS D CA 1
ATOM 7514 C C . LYS D 1 144 ? 6.166 36.629 6.374 1.00 21.72 124 LYS D C 1
ATOM 7515 O O . LYS D 1 144 ? 5.322 37.245 7.047 1.00 22.37 124 LYS D O 1
ATOM 7521 N N . LEU D 1 145 ? 7.446 36.917 6.320 1.00 20.27 125 LEU D N 1
ATOM 7522 C CA . LEU D 1 145 ? 8.037 38.101 6.989 1.00 20.50 125 LEU D CA 1
ATOM 7523 C C . LEU D 1 145 ? 8.938 38.851 6.019 1.00 21.19 125 LEU D C 1
ATOM 7524 O O . LEU D 1 145 ? 10.006 38.339 5.634 1.00 20.84 125 LEU D O 1
ATOM 7529 N N . LEU D 1 146 ? 8.560 40.109 5.693 1.00 21.27 126 LEU D N 1
ATOM 7530 C CA . LEU D 1 146 ? 9.446 41.093 5.049 1.00 23.09 126 LEU D CA 1
ATOM 7531 C C . LEU D 1 146 ? 10.566 41.497 6.027 1.00 21.27 126 LEU D C 1
ATOM 7532 O O . LEU D 1 146 ? 10.264 41.723 7.216 1.00 23.48 126 LEU D O 1
ATOM 7537 N N . VAL D 1 147 ? 11.809 41.465 5.563 1.00 22.39 127 VAL D N 1
ATOM 7538 C CA . VAL D 1 147 ? 12.986 41.957 6.321 1.00 23.14 127 VAL D CA 1
ATOM 7539 C C . VAL D 1 147 ? 13.650 43.085 5.526 1.00 20.70 127 VAL D C 1
ATOM 7540 O O . VAL D 1 147 ? 14.266 42.824 4.460 1.00 21.43 127 VAL D O 1
ATOM 7544 N N . LEU D 1 148 ? 13.606 44.322 6.031 1.00 22.14 128 LEU D N 1
ATOM 7545 C CA . LEU D 1 148 ? 14.260 45.420 5.316 1.00 22.68 128 LEU D CA 1
ATOM 7546 C C . LEU D 1 148 ? 15.750 45.364 5.629 1.00 20.96 128 LEU D C 1
ATOM 7547 O O . LEU D 1 148 ? 16.119 45.192 6.827 1.00 25.88 128 LEU D O 1
ATOM 7552 N N . TRP D 1 149 ? 16.583 45.414 4.613 1.00 20.89 129 TRP D N 1
ATOM 7553 C CA . TRP D 1 149 ? 18.044 45.277 4.739 1.00 24.70 129 TRP D CA 1
ATOM 7554 C C . TRP D 1 149 ? 18.701 46.616 4.417 1.00 23.70 129 TRP D C 1
ATOM 7555 O O . TRP D 1 149 ? 18.490 47.143 3.325 1.00 23.92 129 TRP D O 1
ATOM 7566 N N . ARG D 1 150 ? 19.530 47.110 5.326 1.00 24.51 130 ARG D N 1
ATOM 7567 C CA . ARG D 1 150 ? 20.350 48.323 5.115 1.00 26.45 130 ARG D CA 1
ATOM 7568 C C . ARG D 1 150 ? 21.780 48.089 5.597 1.00 23.99 130 ARG D C 1
ATOM 7569 O O . ARG D 1 150 ? 21.968 47.492 6.689 1.00 28.05 130 ARG D O 1
ATOM 7577 N N . SER D 1 151 ? 22.742 48.517 4.808 1.00 24.97 131 SER D N 1
ATOM 7578 C CA . SER D 1 151 ? 24.178 48.232 5.093 1.00 29.48 131 SER D CA 1
ATOM 7579 C C . SER D 1 151 ? 24.607 48.848 6.429 1.00 31.05 131 SER D C 1
ATOM 7580 O O . SER D 1 151 ? 25.528 48.316 7.064 1.00 30.09 131 SER D O 1
ATOM 7583 N N . ASP D 1 152 ? 23.971 49.923 6.885 1.00 28.91 132 ASP D N 1
ATOM 7584 C CA . ASP D 1 152 ? 24.423 50.628 8.115 1.00 30.06 132 ASP D CA 1
ATOM 7585 C C . ASP D 1 152 ? 23.487 50.331 9.285 1.00 31.21 132 ASP D C 1
ATOM 7586 O O . ASP D 1 152 ? 23.573 51.021 10.284 1.00 33.67 132 ASP D O 1
ATOM 7591 N N . GLU D 1 153 ? 22.667 49.290 9.221 1.00 31.92 133 GLU D N 1
ATOM 7592 C CA . GLU D 1 153 ? 21.876 48.814 10.376 1.00 29.73 133 GLU D CA 1
ATOM 7593 C C . GLU D 1 153 ? 22.411 47.438 10.802 1.00 31.69 133 GLU D C 1
ATOM 7594 O O . GLU D 1 153 ? 23.027 46.749 9.969 1.00 33.67 133 GLU D O 1
ATOM 7600 N N . ASP D 1 154 ? 22.237 47.121 12.068 1.00 32.67 134 ASP D N 1
ATOM 7601 C CA . ASP D 1 154 ? 22.824 45.929 12.728 1.00 36.17 134 ASP D CA 1
ATOM 7602 C C . ASP D 1 154 ? 22.253 44.635 12.111 1.00 29.98 134 ASP D C 1
ATOM 7603 O O . ASP D 1 154 ? 21.032 44.398 12.209 1.00 31.60 134 ASP D O 1
ATOM 7608 N N . ALA D 1 155 ? 23.119 43.803 11.553 1.00 31.65 135 ALA D N 1
ATOM 7609 C CA . ALA D 1 155 ? 22.759 42.467 11.029 1.00 31.14 135 ALA D CA 1
ATOM 7610 C C . ALA D 1 155 ? 22.158 41.609 12.148 1.00 31.81 135 ALA D C 1
ATOM 7611 O O . ALA D 1 155 ? 21.201 40.868 11.890 1.00 28.83 135 ALA D O 1
ATOM 7613 N N . GLN D 1 156 ? 22.659 41.688 13.383 1.00 32.71 136 GLN D N 1
ATOM 7614 C CA . GLN D 1 156 ? 22.202 40.742 14.435 1.00 33.34 136 GLN D CA 1
ATOM 7615 C C . GLN D 1 156 ? 20.729 40.989 14.763 1.00 35.04 136 GLN D C 1
ATOM 7616 O O . GLN D 1 156 ? 20.012 40.007 15.063 1.00 36.43 136 GLN D O 1
ATOM 7622 N N . GLN D 1 157 ? 20.240 42.233 14.689 1.00 29.79 137 GLN D N 1
ATOM 7623 C CA . GLN D 1 157 ? 18.818 42.545 14.958 1.00 33.33 137 GLN D CA 1
ATOM 7624 C C . GLN 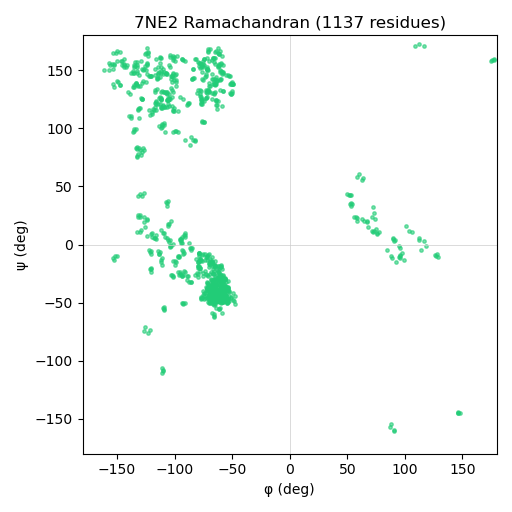D 1 157 ? 17.950 41.856 13.885 1.00 31.10 137 GLN D C 1
ATOM 7625 O O . GLN D 1 157 ? 16.844 41.377 14.231 1.00 31.43 137 GLN D O 1
ATOM 7631 N N . ARG D 1 158 ? 18.409 41.849 12.640 1.00 30.05 138 ARG D N 1
ATOM 7632 C CA . ARG D 1 158 ? 17.650 41.190 11.530 1.00 25.30 138 ARG D CA 1
ATOM 7633 C C . ARG D 1 158 ? 17.655 39.677 11.763 1.00 25.49 138 ARG D C 1
ATOM 7634 O O . ARG D 1 158 ? 16.581 39.050 11.684 1.00 27.07 138 ARG D O 1
ATOM 7642 N N . LEU D 1 159 ? 18.826 39.128 12.038 1.00 28.35 139 LEU D N 1
ATOM 7643 C CA . LEU D 1 159 ? 18.941 37.664 12.295 1.00 29.59 139 LEU D CA 1
ATOM 7644 C C . LEU D 1 159 ? 18.078 37.253 13.486 1.00 29.95 139 LEU D C 1
ATOM 7645 O O . LEU D 1 159 ? 17.434 36.182 13.408 1.00 27.18 139 LEU D O 1
ATOM 7650 N N . ASN D 1 160 ? 18.049 38.037 14.557 1.00 32.05 140 ASN D N 1
ATOM 7651 C CA . ASN D 1 160 ? 17.263 37.706 15.778 1.00 32.50 140 ASN D CA 1
ATOM 7652 C C . ASN D 1 160 ? 15.768 37.693 15.440 1.00 31.65 140 ASN D C 1
ATOM 7653 O O . ASN D 1 160 ? 15.051 36.803 15.906 1.00 27.90 140 ASN D O 1
ATOM 7658 N N . MET D 1 161 ? 15.318 38.642 14.613 1.00 27.95 141 MET D N 1
ATOM 7659 C CA . MET D 1 161 ? 13.901 38.692 14.212 1.00 27.37 141 MET D CA 1
ATOM 7660 C C . MET D 1 161 ? 13.586 37.431 13.372 1.00 23.05 141 MET D C 1
ATOM 7661 O O . MET D 1 161 ? 12.516 36.840 13.575 1.00 26.01 141 MET D O 1
ATOM 7666 N N . VAL D 1 162 ? 14.463 37.075 12.436 1.00 25.44 142 VAL D N 1
ATOM 7667 C CA . VAL D 1 162 ? 14.247 35.876 11.567 1.00 24.70 142 VAL D CA 1
ATOM 7668 C C . VAL D 1 162 ? 14.235 34.611 12.451 1.00 25.08 142 VAL D C 1
ATOM 7669 O O . VAL D 1 162 ? 13.367 33.765 12.256 1.00 23.99 142 VAL D O 1
ATOM 7673 N N . LYS D 1 163 ? 15.107 34.537 13.463 1.00 29.74 143 LYS D N 1
ATOM 7674 C CA . LYS D 1 163 ? 15.115 33.362 14.394 1.00 27.89 143 LYS D CA 1
ATOM 7675 C C . LYS D 1 163 ? 13.791 33.267 15.154 1.00 27.53 143 LYS D C 1
ATOM 7676 O O . LYS D 1 163 ? 13.206 32.163 15.228 1.00 29.54 143 LYS D O 1
ATOM 7679 N N . GLU D 1 164 ? 13.278 34.371 15.689 1.00 24.86 144 GLU D N 1
ATOM 7680 C CA . GLU D 1 164 ? 12.011 34.376 16.438 1.00 28.01 144 GLU D CA 1
ATOM 7681 C C . GLU D 1 164 ? 10.870 33.966 15.491 1.00 26.04 144 GLU D C 1
ATOM 7682 O O . GLU D 1 164 ? 9.984 33.192 15.886 1.00 25.83 144 GLU D O 1
ATOM 7688 N N . PHE D 1 165 ? 10.916 34.457 14.257 1.00 24.72 145 PHE D N 1
ATOM 7689 C CA . PHE D 1 165 ? 9.908 34.134 13.219 1.00 22.74 145 PHE D CA 1
ATOM 7690 C C . PHE D 1 165 ? 9.949 32.634 12.875 1.00 23.39 145 PHE D C 1
ATOM 7691 O O . PHE D 1 165 ? 8.872 32.002 12.847 1.00 24.22 145 PHE D O 1
ATOM 7699 N N . ASN D 1 166 ? 11.148 32.108 12.629 1.00 23.65 146 ASN D N 1
ATOM 7700 C CA . ASN D 1 166 ? 11.325 30.661 12.314 1.00 25.21 146 ASN D CA 1
ATOM 7701 C C . ASN D 1 166 ? 10.706 29.846 13.452 1.00 26.78 146 ASN D C 1
ATOM 7702 O O . ASN D 1 166 ? 10.006 28.863 13.172 1.00 24.81 146 ASN D O 1
ATOM 7707 N N . GLU D 1 167 ? 10.938 30.245 14.703 1.00 29.38 147 GLU D N 1
ATOM 7708 C CA . GLU D 1 167 ? 10.437 29.492 15.883 1.00 29.08 147 GLU D CA 1
ATOM 7709 C C . GLU D 1 167 ? 8.913 29.586 15.938 1.00 28.89 147 GLU D C 1
ATOM 7710 O O . GLU D 1 167 ? 8.267 28.540 16.165 1.00 29.11 147 GLU D O 1
ATOM 7716 N N . LEU D 1 168 ? 8.331 30.766 15.687 1.00 24.62 148 LEU D N 1
ATOM 7717 C CA . LEU D 1 168 ? 6.878 30.931 15.656 1.00 25.77 148 LEU D CA 1
ATOM 7718 C C . LEU D 1 168 ? 6.283 29.945 14.640 1.00 24.43 148 LEU D C 1
ATOM 7719 O O . LEU D 1 168 ? 5.254 29.322 14.926 1.00 25.96 148 LEU D O 1
ATOM 7724 N N . CYS D 1 169 ? 6.876 29.914 13.446 1.00 23.18 149 CYS D N 1
ATOM 7725 C CA . CYS D 1 169 ? 6.357 29.048 12.345 1.00 22.19 149 CYS D CA 1
ATOM 7726 C C . CYS D 1 169 ? 6.529 27.569 12.734 1.00 21.91 149 CYS D C 1
ATOM 7727 O O . CYS D 1 169 ? 5.532 26.845 12.773 1.00 24.04 149 CYS D O 1
ATOM 7730 N N . HIS D 1 170 ? 7.779 27.171 12.975 1.00 22.66 150 HIS D N 1
ATOM 7731 C CA . HIS D 1 170 ? 8.159 25.737 13.094 1.00 22.73 150 HIS D CA 1
ATOM 7732 C C . HIS D 1 170 ? 7.482 25.128 14.332 1.00 26.76 150 HIS D C 1
ATOM 7733 O O . HIS D 1 170 ? 7.012 23.984 14.247 1.00 24.02 150 HIS D O 1
ATOM 7740 N N . SER D 1 171 ? 7.405 25.865 15.438 1.00 25.95 151 SER D N 1
ATOM 7741 C CA . SER D 1 171 ? 6.773 25.317 16.678 1.00 27.85 151 SER D CA 1
ATOM 7742 C C . SER D 1 171 ? 5.280 25.059 16.449 1.00 27.46 151 SER D C 1
ATOM 7743 O O . SER D 1 171 ? 4.690 24.264 17.200 1.00 28.16 151 SER D O 1
ATOM 7746 N N . ASN D 1 172 ? 4.671 25.660 15.410 1.00 24.62 152 ASN D N 1
ATOM 7747 C CA . ASN D 1 172 ? 3.240 25.503 15.076 1.00 24.62 152 ASN D CA 1
ATOM 7748 C C . ASN D 1 172 ? 3.043 24.691 13.792 1.00 21.72 152 ASN D C 1
ATOM 7749 O O . ASN D 1 172 ? 1.913 24.626 13.298 1.00 25.81 152 ASN D O 1
ATOM 7754 N N . GLY D 1 173 ? 4.109 24.077 13.270 1.00 23.84 153 GLY D N 1
ATOM 7755 C CA . GLY D 1 173 ? 4.019 23.208 12.076 1.00 25.98 153 GLY D CA 1
ATOM 7756 C C . GLY D 1 173 ? 3.772 23.990 10.797 1.00 21.39 153 GLY D C 1
ATOM 7757 O O . GLY D 1 173 ? 3.310 23.371 9.818 1.00 22.23 153 GLY D O 1
ATOM 7758 N N . LEU D 1 174 ? 4.151 25.273 10.799 1.00 22.43 154 LEU D N 1
ATOM 7759 C CA . LEU D 1 174 ? 3.996 26.130 9.610 1.00 22.33 154 LEU D CA 1
ATOM 7760 C C . LEU D 1 174 ? 5.344 26.337 8.952 1.00 19.92 154 LEU D C 1
ATOM 7761 O O . LEU D 1 174 ? 6.411 26.337 9.624 1.00 22.25 154 LEU D O 1
ATOM 7766 N N . LEU D 1 175 ? 5.316 26.603 7.652 1.00 20.33 155 LEU D N 1
ATOM 7767 C CA . LEU D 1 175 ? 6.528 26.987 6.929 1.00 21.29 155 LEU D CA 1
ATOM 7768 C C . LEU D 1 175 ? 6.847 28.470 7.222 1.00 22.38 155 LEU D C 1
ATOM 7769 O O . LEU D 1 175 ? 5.910 29.237 7.438 1.00 21.27 155 LEU D O 1
ATOM 7774 N N . SER D 1 176 ? 8.107 28.787 7.147 1.00 21.49 156 SER D N 1
ATOM 7775 C CA A SER D 1 176 ? 8.653 30.161 7.305 0.50 21.03 156 SER D CA 1
ATOM 7776 C CA B SER D 1 176 ? 8.617 30.172 7.299 0.50 20.88 156 SER D CA 1
ATOM 7777 C C . SER D 1 176 ? 9.148 30.661 5.949 1.00 22.93 156 SER D C 1
ATOM 7778 O O . SER D 1 176 ? 10.049 30.045 5.368 1.00 20.35 156 SER D O 1
ATOM 7783 N N . ILE D 1 177 ? 8.601 31.781 5.485 1.00 20.42 157 ILE D N 1
ATOM 7784 C CA . ILE D 1 177 ? 9.006 32.450 4.239 1.00 19.47 157 ILE D CA 1
ATOM 7785 C C . ILE D 1 177 ? 9.574 33.814 4.628 1.00 20.69 157 ILE D C 1
ATOM 7786 O O . ILE D 1 177 ? 8.797 34.588 5.211 1.00 21.29 157 ILE D O 1
ATOM 7791 N N . ILE D 1 178 ? 10.814 34.073 4.287 1.00 19.60 158 ILE D N 1
ATOM 7792 C CA . ILE D 1 178 ? 11.414 35.416 4.559 1.00 19.86 158 ILE D CA 1
ATOM 7793 C C . ILE D 1 178 ? 11.585 36.145 3.238 1.00 21.44 158 ILE D C 1
ATOM 7794 O O . ILE D 1 178 ? 11.875 35.506 2.193 1.00 20.95 158 ILE D O 1
ATOM 7799 N N . GLU D 1 179 ? 11.466 37.480 3.316 1.00 21.66 159 GLU D N 1
ATOM 7800 C CA . GLU D 1 179 ? 11.515 38.333 2.106 1.00 20.18 159 GLU D CA 1
ATOM 7801 C C . GLU D 1 179 ? 12.461 39.499 2.398 1.00 21.82 159 GLU D C 1
ATOM 7802 O O . GLU D 1 179 ? 12.014 40.584 2.766 1.00 21.15 159 GLU D O 1
ATOM 7808 N N . PRO D 1 180 ? 13.782 39.326 2.250 1.00 21.34 160 PRO D N 1
ATOM 7809 C CA . PRO D 1 180 ? 14.709 40.433 2.430 1.00 22.36 160 PRO D CA 1
ATOM 7810 C C . PRO D 1 180 ? 14.544 41.412 1.260 1.00 25.13 160 PRO D C 1
ATOM 7811 O O . PRO D 1 180 ? 14.543 41.021 0.116 1.00 26.71 160 PRO D O 1
ATOM 7815 N N . VAL D 1 181 ? 14.407 42.696 1.585 1.00 22.13 161 VAL D N 1
ATOM 7816 C CA . VAL D 1 181 ? 14.254 43.788 0.595 1.00 22.81 161 VAL D CA 1
ATOM 7817 C C . VAL D 1 181 ? 15.293 44.861 0.909 1.00 21.62 161 VAL D C 1
ATOM 7818 O O . VAL D 1 181 ? 15.356 45.323 2.074 1.00 24.00 161 VAL D O 1
ATOM 7822 N N . VAL D 1 182 ? 16.100 45.216 -0.073 1.00 20.79 162 VAL D N 1
ATOM 7823 C CA . VAL D 1 182 ? 17.241 46.147 0.178 1.00 21.97 162 VAL D CA 1
ATOM 7824 C C . VAL D 1 182 ? 16.736 47.591 0.134 1.00 20.87 162 VAL D C 1
ATOM 7825 O O . VAL D 1 182 ? 15.821 47.918 -0.669 1.00 22.95 162 VAL D O 1
ATOM 7829 N N . ARG D 1 183 ? 17.316 48.401 1.002 1.00 21.52 163 ARG D N 1
ATOM 7830 C CA . ARG D 1 183 ? 17.025 49.846 1.073 1.00 23.27 163 ARG D CA 1
ATOM 7831 C C . ARG D 1 183 ? 18.339 50.586 1.201 1.00 24.31 163 ARG D C 1
ATOM 7832 O O . ARG D 1 183 ? 19.346 50.081 1.692 1.00 24.26 163 ARG D O 1
ATOM 7840 N N . PRO D 1 184 ? 18.367 51.846 0.732 1.00 26.58 164 PRO D N 1
ATOM 7841 C CA . PRO D 1 184 ? 19.550 52.677 0.897 1.00 26.37 164 PRO D CA 1
ATOM 7842 C C . PRO D 1 184 ? 19.873 52.853 2.369 1.00 23.63 164 PRO D C 1
ATOM 7843 O O . PRO D 1 184 ? 19.006 52.726 3.249 1.00 23.86 164 PRO D O 1
ATOM 7847 N N . PRO D 1 185 ? 21.144 53.127 2.698 1.00 24.58 165 PRO D N 1
ATOM 7848 C CA . PRO D 1 185 ? 21.545 53.271 4.085 1.00 25.39 165 PRO D CA 1
ATOM 7849 C C . PRO D 1 185 ? 20.813 54.453 4.742 1.00 26.28 165 PRO D C 1
ATOM 7850 O O . PRO D 1 185 ? 20.424 55.392 4.037 1.00 25.29 165 PRO D O 1
ATOM 7854 N N . ARG D 1 186 ? 20.638 54.374 6.057 1.00 24.82 166 ARG D N 1
ATOM 7855 C CA . ARG D 1 186 ? 20.026 55.472 6.831 1.00 25.53 166 ARG D CA 1
ATOM 7856 C C . ARG D 1 186 ? 20.869 56.739 6.640 1.00 27.26 166 ARG D C 1
ATOM 7857 O O . ARG D 1 186 ? 20.271 57.831 6.543 1.00 26.53 166 ARG D O 1
ATOM 7865 N N . CYS D 1 187 ? 22.194 56.584 6.578 1.00 26.07 167 CYS D N 1
ATOM 7866 C CA A CYS D 1 187 ? 23.146 57.710 6.461 0.50 29.72 167 CYS D CA 1
ATOM 7867 C CA B CYS D 1 187 ? 23.166 57.707 6.480 0.50 29.48 167 CYS D CA 1
ATOM 7868 C C . CYS D 1 187 ? 24.156 57.398 5.362 1.00 31.49 167 CYS D C 1
ATOM 7869 O O . CYS D 1 187 ? 24.703 56.287 5.367 1.00 31.89 167 CYS D O 1
ATOM 7874 N N . GLY D 1 188 ? 24.378 58.350 4.456 1.00 31.09 168 GLY D N 1
ATOM 7875 C CA . GLY D 1 188 ? 25.286 58.159 3.330 1.00 30.47 168 GLY D CA 1
ATOM 7876 C C . GLY D 1 188 ? 24.555 58.034 2.020 1.00 28.68 168 GLY D C 1
ATOM 7877 O O . GLY D 1 188 ? 23.326 58.011 2.021 1.00 30.11 168 GLY D O 1
ATOM 7878 N N . ASP D 1 189 ? 25.313 58.047 0.929 1.00 30.15 169 ASP D N 1
ATOM 7879 C CA . ASP D 1 189 ? 24.787 57.879 -0.441 1.00 31.14 169 ASP D CA 1
ATOM 7880 C C . ASP D 1 189 ? 25.529 56.724 -1.154 1.00 33.71 169 ASP D C 1
ATOM 7881 O O . ASP D 1 189 ? 25.420 56.642 -2.360 1.00 40.12 169 ASP D O 1
ATOM 7886 N N . LYS D 1 190 ? 26.239 55.921 -0.379 1.00 36.85 170 LYS D N 1
ATOM 7887 C CA . LYS D 1 190 ? 26.958 54.698 -0.830 1.00 45.09 170 LYS D CA 1
ATOM 7888 C C . LYS D 1 190 ? 25.903 53.588 -0.872 1.00 43.97 170 LYS D C 1
ATOM 7889 O O . LYS D 1 190 ? 25.644 52.992 0.188 1.00 41.36 170 LYS D O 1
ATOM 7891 N N . PHE D 1 191 ? 25.232 53.440 -2.015 1.00 44.81 171 PHE D N 1
ATOM 7892 C CA . PHE D 1 191 ? 24.181 52.417 -2.242 1.00 43.68 171 PHE D CA 1
ATOM 7893 C C . PHE D 1 191 ? 24.312 51.832 -3.644 1.00 40.37 171 PHE D C 1
ATOM 7894 O O . PHE D 1 191 ? 23.953 52.471 -4.650 1.00 46.14 171 PHE D O 1
ATOM 7902 N N . ASP D 1 192 ? 24.715 50.571 -3.659 1.00 35.35 172 ASP D N 1
ATOM 7903 C CA . ASP D 1 192 ? 24.717 49.713 -4.865 1.00 32.96 172 ASP D CA 1
ATOM 7904 C C . ASP D 1 192 ? 23.628 48.648 -4.653 1.00 30.86 172 ASP D C 1
ATOM 7905 O O . ASP D 1 192 ? 23.873 47.715 -3.879 1.00 29.45 172 ASP D O 1
ATOM 7910 N N . ARG D 1 193 ? 22.463 48.830 -5.266 1.00 28.81 173 ARG D N 1
ATOM 7911 C CA . ARG D 1 193 ? 21.302 47.939 -5.065 1.00 25.37 173 ARG D CA 1
ATOM 7912 C C . ARG D 1 193 ? 21.687 46.492 -5.376 1.00 24.82 173 ARG D C 1
ATOM 7913 O O . ARG D 1 193 ? 21.269 45.580 -4.642 1.00 23.82 173 ARG D O 1
ATOM 7921 N N . GLU D 1 194 ? 22.505 46.280 -6.405 1.00 26.58 174 GLU D N 1
ATOM 7922 C CA . GLU D 1 194 ? 22.846 44.904 -6.856 1.00 27.95 174 GLU D CA 1
ATOM 7923 C C . GLU D 1 194 ? 23.743 44.246 -5.809 1.00 29.63 174 GLU D C 1
ATOM 7924 O O . GLU D 1 194 ? 23.494 43.078 -5.453 1.00 28.62 174 GLU D O 1
ATOM 7930 N N . GLN D 1 195 ? 24.717 44.983 -5.286 1.00 29.67 175 GLN D N 1
ATOM 7931 C CA . GLN D 1 195 ? 25.588 44.473 -4.199 1.00 31.77 175 GLN D CA 1
ATOM 7932 C C . GLN D 1 195 ? 24.775 44.263 -2.924 1.00 28.02 175 GLN D C 1
ATOM 7933 O O . GLN D 1 195 ? 25.006 43.275 -2.242 1.00 29.58 175 GLN D O 1
ATOM 7939 N N . ALA D 1 196 ? 23.818 45.132 -2.619 1.00 26.99 176 ALA D N 1
ATOM 7940 C CA . ALA D 1 196 ? 22.994 44.988 -1.408 1.00 27.31 176 ALA D CA 1
ATOM 7941 C C . ALA D 1 196 ? 22.199 43.671 -1.471 1.00 24.57 176 ALA D C 1
ATOM 7942 O O . ALA D 1 196 ? 22.075 42.996 -0.452 1.00 25.97 176 ALA D O 1
ATOM 7944 N N . ILE D 1 197 ? 21.622 43.349 -2.615 1.00 25.45 177 ILE D N 1
ATOM 7945 C CA . ILE D 1 197 ? 20.836 42.084 -2.749 1.00 25.14 177 ILE D CA 1
ATOM 7946 C C . ILE D 1 197 ? 21.751 40.900 -2.406 1.00 24.38 177 ILE D C 1
ATOM 7947 O O . ILE D 1 197 ? 21.344 39.973 -1.676 1.00 25.79 177 ILE D O 1
ATOM 7952 N N . ILE D 1 198 ? 22.962 40.931 -2.928 1.00 23.57 178 ILE D N 1
ATOM 7953 C CA . ILE D 1 198 ? 23.965 39.873 -2.654 1.00 26.30 178 ILE D CA 1
ATOM 7954 C C . ILE D 1 198 ? 24.313 39.869 -1.168 1.00 25.80 178 ILE D C 1
ATOM 7955 O O . ILE D 1 198 ? 24.340 38.794 -0.562 1.00 27.05 178 ILE D O 1
ATOM 7960 N N . ASP D 1 199 ? 24.570 41.035 -0.588 1.00 27.55 179 ASP D N 1
ATOM 7961 C CA . ASP D 1 199 ? 24.968 41.140 0.844 1.00 28.16 179 ASP D CA 1
ATOM 7962 C C . ASP D 1 199 ? 23.844 40.672 1.761 1.00 28.70 179 ASP D C 1
ATOM 7963 O O . ASP D 1 199 ? 24.135 40.050 2.816 1.00 27.92 179 ASP D O 1
ATOM 7968 N N . ALA D 1 200 ? 22.582 40.932 1.411 1.00 24.84 180 ALA D N 1
ATOM 7969 C CA . ALA D 1 200 ? 21.428 40.478 2.206 1.00 24.19 180 ALA D CA 1
ATOM 7970 C C . ALA D 1 200 ? 21.404 38.942 2.165 1.00 23.92 180 ALA D C 1
ATOM 7971 O O . ALA D 1 200 ? 21.121 38.344 3.176 1.00 23.94 180 ALA D O 1
ATOM 7973 N N . ALA D 1 201 ? 21.687 38.353 1.010 1.00 24.71 181 ALA D N 1
ATOM 7974 C CA . ALA D 1 201 ? 21.700 36.875 0.856 1.00 23.78 181 ALA D CA 1
ATOM 7975 C C . ALA D 1 201 ? 22.902 36.300 1.636 1.00 27.50 181 ALA D C 1
ATOM 7976 O O . ALA D 1 201 ? 22.737 35.246 2.287 1.00 29.15 181 ALA D O 1
ATOM 7978 N N . LYS D 1 202 ? 24.055 36.972 1.623 1.00 29.06 182 LYS D N 1
ATOM 7979 C CA . LYS D 1 202 ? 25.220 36.510 2.439 1.00 30.96 182 LYS D CA 1
ATOM 7980 C C . LYS D 1 202 ? 24.803 36.443 3.906 1.00 33.88 182 LYS D C 1
ATOM 7981 O O . LYS D 1 202 ? 25.171 35.482 4.617 1.00 32.09 182 LYS D O 1
ATOM 7987 N N . GLU D 1 203 ? 24.012 37.408 4.355 1.00 29.78 183 GLU D N 1
ATOM 7988 C CA . GLU D 1 203 ? 23.572 37.502 5.753 1.00 28.63 183 GLU D CA 1
ATOM 7989 C C . GLU D 1 203 ? 22.451 36.507 6.065 1.00 29.08 183 GLU D C 1
ATOM 7990 O O . GLU D 1 203 ? 22.492 35.874 7.119 1.00 28.46 183 GLU D O 1
ATOM 7996 N N . LEU D 1 204 ? 21.430 36.403 5.201 1.00 25.90 184 LEU D N 1
ATOM 7997 C CA . LEU D 1 204 ? 20.143 35.769 5.570 1.00 26.42 184 LEU D CA 1
ATOM 7998 C C . LEU D 1 204 ? 19.890 34.477 4.788 1.00 24.82 184 LEU D C 1
ATOM 7999 O O . LEU D 1 204 ? 18.895 33.828 5.089 1.00 28.02 184 LEU D O 1
ATOM 8004 N N . GLY D 1 205 ? 20.727 34.175 3.798 1.00 27.46 185 GLY D N 1
ATOM 8005 C CA . GLY D 1 205 ? 20.511 33.049 2.863 1.00 26.92 185 GLY D CA 1
ATOM 8006 C C . GLY D 1 205 ? 20.621 31.689 3.515 1.00 28.53 185 GLY D C 1
ATOM 8007 O O . GLY D 1 205 ? 20.217 30.713 2.882 1.00 25.61 185 GLY D O 1
ATOM 8008 N N . ASP D 1 206 ? 21.180 31.612 4.728 1.00 29.89 186 ASP D N 1
ATOM 8009 C CA . ASP D 1 206 ? 21.285 30.331 5.471 1.00 30.74 186 ASP D CA 1
ATOM 8010 C C . ASP D 1 206 ? 20.719 30.510 6.877 1.00 31.75 186 ASP D C 1
ATOM 8011 O O . ASP D 1 206 ? 21.310 29.948 7.825 1.00 29.69 186 ASP D O 1
ATOM 8016 N N . SER D 1 207 ? 19.595 31.210 7.015 1.00 27.65 187 SER D N 1
ATOM 8017 C CA . SER D 1 207 ? 19.027 31.644 8.319 1.00 27.64 187 SER D CA 1
ATOM 8018 C C . SER D 1 207 ? 17.988 30.665 8.860 1.00 26.38 187 SER D C 1
ATOM 8019 O O . SER D 1 207 ? 17.366 30.990 9.881 1.00 32.54 187 SER D O 1
ATOM 8022 N N . GLY D 1 208 ? 17.756 29.525 8.205 1.00 25.72 188 GLY D N 1
ATOM 8023 C CA . GLY D 1 208 ? 16.885 28.468 8.747 1.00 27.18 188 GLY D CA 1
ATOM 8024 C C . GLY D 1 208 ? 15.430 28.605 8.354 1.00 26.77 188 GLY D C 1
ATOM 8025 O O . GLY D 1 208 ? 14.605 27.801 8.826 1.00 29.25 188 GLY D O 1
ATOM 8026 N N . ALA D 1 209 ? 15.106 29.568 7.498 1.00 24.26 189 ALA D N 1
ATOM 8027 C CA . ALA D 1 209 ? 13.747 29.660 6.927 1.00 23.87 189 ALA D CA 1
ATOM 8028 C C . ALA D 1 209 ? 13.546 28.510 5.925 1.00 23.32 189 ALA D C 1
ATOM 8029 O O . ALA D 1 209 ? 14.532 27.891 5.467 1.00 23.76 189 ALA D O 1
ATOM 8031 N N . ASP D 1 210 ? 12.310 28.299 5.503 1.00 21.71 190 ASP D N 1
ATOM 8032 C CA . ASP D 1 210 ? 11.988 27.252 4.496 1.00 22.10 190 ASP D CA 1
ATOM 8033 C C . ASP D 1 210 ? 12.086 27.797 3.079 1.00 22.67 190 ASP D C 1
ATOM 8034 O O . ASP D 1 210 ? 12.350 27.019 2.165 1.00 21.72 190 ASP D O 1
ATOM 8039 N N . LEU D 1 211 ? 11.885 29.103 2.896 1.00 20.71 191 LEU D N 1
ATOM 8040 C CA . LEU D 1 211 ? 11.845 29.694 1.544 1.00 20.61 191 LEU D CA 1
ATOM 8041 C C . LEU D 1 211 ? 12.362 31.138 1.620 1.00 19.94 191 LEU D C 1
ATOM 8042 O O . LEU D 1 211 ? 11.986 31.832 2.575 1.00 21.15 191 LEU D O 1
ATOM 8047 N N . TYR D 1 212 ? 13.143 31.543 0.617 1.00 18.96 192 TYR D N 1
ATOM 8048 C CA . TYR D 1 212 ? 13.721 32.901 0.487 1.00 19.28 192 TYR D CA 1
ATOM 8049 C C . TYR D 1 212 ? 13.041 33.586 -0.704 1.00 20.28 192 TYR D C 1
ATOM 8050 O O . TYR D 1 212 ? 13.149 33.074 -1.828 1.00 22.27 192 TYR D O 1
ATOM 8059 N N . LYS D 1 213 ? 12.323 34.697 -0.459 1.00 23.01 193 LYS D N 1
ATOM 8060 C CA . LYS D 1 213 ? 11.633 35.520 -1.497 1.00 22.05 193 LYS D CA 1
ATOM 8061 C C . LYS D 1 213 ? 12.534 36.719 -1.738 1.00 23.61 193 LYS D C 1
ATOM 8062 O O . LYS D 1 213 ? 12.743 37.484 -0.786 1.00 24.24 193 LYS D O 1
ATOM 8068 N N . VAL D 1 214 ? 13.096 36.849 -2.941 1.00 24.18 194 VAL D N 1
ATOM 8069 C CA . VAL D 1 214 ? 14.171 37.834 -3.244 1.00 26.10 194 VAL D CA 1
ATOM 8070 C C . VAL D 1 214 ? 13.809 38.739 -4.419 1.00 24.87 194 VAL D C 1
ATOM 8071 O O . VAL D 1 214 ? 13.128 38.317 -5.328 1.00 22.73 194 VAL D O 1
ATOM 8075 N N . GLU D 1 215 ? 14.332 39.954 -4.388 1.00 23.34 195 GLU D N 1
ATOM 8076 C CA . GLU D 1 215 ? 14.244 40.894 -5.524 1.00 24.14 195 GLU D CA 1
ATOM 8077 C C . GLU D 1 215 ? 15.067 40.385 -6.701 1.00 21.76 195 GLU D C 1
ATOM 8078 O O . GLU D 1 215 ? 16.166 39.830 -6.529 1.00 22.58 195 GLU D O 1
ATOM 8084 N N . MET D 1 216 ? 14.532 40.595 -7.901 1.00 22.78 196 MET D N 1
ATOM 8085 C CA . MET D 1 216 ? 15.252 40.239 -9.129 1.00 22.67 196 MET D CA 1
ATOM 8086 C C . MET D 1 216 ? 16.411 41.204 -9.366 1.00 22.96 196 MET D C 1
ATOM 8087 O O . MET D 1 216 ? 16.250 42.430 -9.464 1.00 22.48 196 MET D O 1
ATOM 8092 N N . PRO D 1 217 ? 17.634 40.689 -9.558 1.00 24.86 197 PRO D N 1
ATOM 8093 C CA . PRO D 1 217 ? 18.722 41.518 -10.042 1.00 25.61 197 PRO D CA 1
ATOM 8094 C C . PRO D 1 217 ? 18.364 42.341 -11.294 1.00 24.51 197 PRO D C 1
ATOM 8095 O O . PRO D 1 217 ? 17.660 41.874 -12.193 1.00 24.98 197 PRO D O 1
ATOM 8099 N N . LEU D 1 218 ? 18.813 43.594 -11.278 1.00 25.01 198 LEU D N 1
ATOM 8100 C CA . LEU D 1 218 ? 18.835 44.513 -12.431 1.00 25.94 198 LEU D CA 1
ATOM 8101 C C . LEU D 1 218 ? 17.405 44.862 -12.838 1.00 24.69 198 LEU D C 1
ATOM 8102 O O . LEU D 1 218 ? 17.210 45.312 -13.970 1.00 27.72 198 LEU D O 1
ATOM 8107 N N . TYR D 1 219 ? 16.426 44.685 -11.938 1.00 23.69 199 TYR D N 1
ATOM 8108 C CA . TYR D 1 219 ? 15.000 44.961 -12.213 1.00 25.35 199 TYR D CA 1
ATOM 8109 C C . TYR D 1 219 ? 14.535 44.136 -13.405 1.00 23.47 199 TYR D C 1
ATOM 8110 O O . TYR D 1 219 ? 13.517 44.519 -14.043 1.00 22.45 199 TYR D O 1
ATOM 8119 N N . GLY D 1 220 ? 15.209 43.018 -13.704 1.00 24.86 200 GLY D N 1
ATOM 8120 C CA . GLY D 1 220 ? 14.790 42.190 -14.852 1.00 23.56 200 GLY D CA 1
ATOM 8121 C C . GLY D 1 220 ? 15.095 42.835 -16.198 1.00 25.22 200 GLY D C 1
ATOM 8122 O O . GLY D 1 220 ? 14.579 42.344 -17.206 1.00 28.03 200 GLY D O 1
ATOM 8123 N N . LYS D 1 221 ? 15.879 43.908 -16.217 1.00 25.96 201 LYS D N 1
ATOM 8124 C CA . LYS D 1 221 ? 16.156 44.700 -17.443 1.00 27.39 201 LYS D CA 1
ATOM 8125 C C . LYS D 1 221 ? 17.426 44.230 -18.125 1.00 26.51 201 LYS D C 1
ATOM 8126 O O . LYS D 1 221 ? 18.267 43.612 -17.508 1.00 28.93 201 LYS D O 1
ATOM 8132 N N . GLY D 1 222 ? 17.535 44.561 -19.402 1.00 28.61 202 GLY D N 1
ATOM 8133 C CA . GLY D 1 222 ? 18.789 44.423 -20.161 1.00 27.14 202 GLY D CA 1
ATOM 8134 C C . GLY D 1 222 ? 18.984 43.059 -20.775 1.00 32.30 202 GLY D C 1
ATOM 8135 O O . GLY D 1 222 ? 17.999 42.363 -21.050 1.00 31.38 202 GLY D O 1
ATOM 8136 N N . ALA D 1 223 ? 20.222 42.688 -21.059 1.00 27.88 203 ALA D N 1
ATOM 8137 C CA . ALA D 1 223 ? 20.541 41.435 -21.751 1.00 31.07 203 ALA D CA 1
ATOM 8138 C C . ALA D 1 223 ? 20.266 40.221 -20.855 1.00 28.16 203 ALA D C 1
ATOM 8139 O O . ALA D 1 223 ? 20.673 40.239 -19.668 1.00 30.98 203 ALA D O 1
ATOM 8141 N N . ARG D 1 224 ? 19.661 39.198 -21.426 1.00 32.51 204 ARG D N 1
ATOM 8142 C CA . ARG D 1 224 ? 19.362 37.921 -20.730 1.00 33.39 204 ARG D CA 1
ATOM 8143 C C . ARG D 1 224 ? 20.652 37.362 -20.110 1.00 41.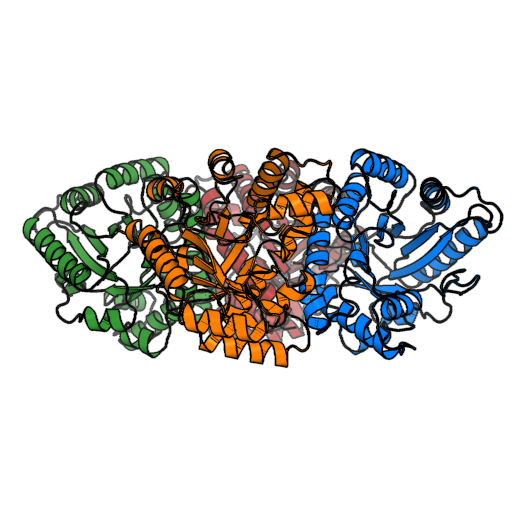12 204 ARG D C 1
ATOM 8144 O O . ARG D 1 224 ? 20.609 36.928 -18.940 1.00 36.05 204 ARG D O 1
ATOM 8152 N N . SER D 1 225 ? 21.756 37.354 -20.871 1.00 34.89 205 SER D N 1
ATOM 8153 C CA . SER D 1 225 ? 23.041 36.780 -20.394 1.00 38.91 205 SER D CA 1
ATOM 8154 C C . SER D 1 225 ? 23.492 37.483 -19.105 1.00 37.92 205 SER D C 1
ATOM 8155 O O . SER D 1 225 ? 24.023 36.803 -18.204 1.00 38.31 205 SER D O 1
ATOM 8158 N N . ASP D 1 226 ? 23.359 38.806 -19.007 1.00 35.58 206 ASP D N 1
ATOM 8159 C CA . ASP D 1 226 ? 23.768 39.584 -17.812 1.00 33.65 206 ASP D CA 1
ATOM 8160 C C . ASP D 1 226 ? 22.810 39.278 -16.644 1.00 31.95 206 ASP D C 1
ATOM 8161 O O . ASP D 1 226 ? 23.267 39.199 -15.484 1.00 31.73 206 ASP D O 1
ATOM 8166 N N . LEU D 1 227 ? 21.516 39.127 -16.928 1.00 29.20 207 LEU D N 1
ATOM 8167 C CA . LEU D 1 227 ? 20.541 38.744 -15.860 1.00 30.25 207 LEU D CA 1
ATOM 8168 C C . LEU D 1 227 ? 20.926 37.372 -15.307 1.00 27.90 207 LEU D C 1
ATOM 8169 O O . LEU D 1 227 ? 20.821 37.172 -14.068 1.00 29.02 207 LEU D O 1
ATOM 8174 N N . LEU D 1 228 ? 21.355 36.452 -16.166 1.00 27.49 208 LEU D N 1
ATOM 8175 C CA . LEU D 1 228 ? 21.678 35.063 -15.760 1.00 28.85 208 LEU D CA 1
ATOM 8176 C C . LEU D 1 228 ? 22.911 35.110 -14.866 1.00 32.18 208 LEU D C 1
ATOM 8177 O O . LEU D 1 228 ? 22.884 34.534 -13.786 1.00 27.17 208 LEU D O 1
ATOM 8182 N N . THR D 1 229 ? 23.968 35.797 -15.306 1.00 30.52 209 THR D N 1
ATOM 8183 C CA . THR D 1 229 ? 25.199 35.933 -14.505 1.00 32.07 209 THR D CA 1
ATOM 8184 C C . THR D 1 229 ? 24.838 36.478 -13.117 1.00 31.22 209 THR D C 1
ATOM 8185 O O . THR D 1 229 ? 25.301 35.914 -12.093 1.00 29.32 209 THR D O 1
ATOM 8189 N N . ALA D 1 230 ? 24.048 37.558 -13.056 1.00 29.73 210 ALA D N 1
ATOM 8190 C CA . ALA D 1 230 ? 23.659 38.185 -11.777 1.00 29.86 210 ALA D CA 1
ATOM 8191 C C . ALA D 1 230 ? 22.849 37.212 -10.890 1.00 28.31 210 ALA D C 1
ATOM 8192 O O . ALA D 1 230 ? 23.038 37.179 -9.656 1.00 26.22 210 ALA D O 1
ATOM 8194 N N . SER D 1 231 ? 21.947 36.454 -11.506 1.00 25.22 211 SER D N 1
ATOM 8195 C CA . SER D 1 231 ? 21.076 35.474 -10.797 1.00 26.91 211 SER D CA 1
ATOM 8196 C C . SER D 1 231 ? 21.912 34.278 -10.299 1.00 28.51 211 SER D C 1
ATOM 8197 O O . SER D 1 231 ? 21.618 33.763 -9.219 1.00 26.50 211 SER D O 1
ATOM 8200 N N . GLN D 1 232 ? 22.934 33.863 -11.048 1.00 28.59 212 GLN D N 1
ATOM 8201 C CA . GLN D 1 232 ? 23.826 32.746 -10.603 1.00 28.41 212 GLN D CA 1
ATOM 8202 C C . GLN D 1 232 ? 24.645 33.202 -9.396 1.00 28.86 212 GLN D C 1
ATOM 8203 O O . GLN D 1 232 ? 24.814 32.429 -8.430 1.00 27.05 212 GLN D O 1
ATOM 8209 N N . ARG D 1 233 ? 25.111 34.447 -9.418 1.00 29.41 213 ARG D N 1
ATOM 8210 C CA . ARG D 1 233 ? 25.865 35.019 -8.292 1.00 31.29 213 ARG D CA 1
ATOM 8211 C C . ARG D 1 233 ? 24.982 34.959 -7.045 1.00 29.15 213 ARG D C 1
ATOM 8212 O O . ARG D 1 233 ? 25.430 34.498 -5.976 1.00 32.04 213 ARG D O 1
ATOM 8220 N N . LEU D 1 234 ? 23.729 35.381 -7.174 1.00 27.30 214 LEU D N 1
ATOM 8221 C CA . LEU D 1 234 ? 22.767 35.389 -6.044 1.00 26.34 214 LEU D CA 1
ATOM 8222 C C . LEU D 1 234 ? 22.528 33.952 -5.562 1.00 26.56 214 LEU D C 1
ATOM 8223 O O . LEU D 1 234 ? 22.559 33.688 -4.340 1.00 28.12 214 LEU D O 1
ATOM 8228 N N . ASN D 1 235 ? 22.298 33.027 -6.480 1.00 25.32 215 ASN D N 1
ATOM 8229 C CA . ASN D 1 235 ? 21.976 31.615 -6.155 1.00 24.81 215 ASN D CA 1
ATOM 8230 C C . ASN D 1 235 ? 23.057 31.055 -5.210 1.00 25.14 215 ASN D C 1
ATOM 8231 O O . ASN D 1 235 ? 22.733 30.292 -4.316 1.00 27.14 215 ASN D O 1
ATOM 8236 N N . GLY D 1 236 ? 24.312 31.392 -5.454 1.00 28.70 216 GLY D N 1
ATOM 8237 C CA . GLY D 1 236 ? 25.455 30.854 -4.692 1.00 27.94 216 GLY D CA 1
ATOM 8238 C C . GLY D 1 236 ? 25.408 31.217 -3.221 1.00 32.40 216 GLY D C 1
ATOM 8239 O O . GLY D 1 236 ? 26.117 30.568 -2.438 1.00 33.92 216 GLY D O 1
ATOM 8240 N N . HIS D 1 237 ? 24.628 32.233 -2.832 1.00 29.61 217 HIS D N 1
ATOM 8241 C CA . HIS D 1 237 ? 24.543 32.730 -1.437 1.00 31.36 217 HIS D CA 1
ATOM 8242 C C . HIS D 1 237 ? 23.226 32.325 -0.770 1.00 31.75 217 HIS D C 1
ATOM 8243 O O . HIS D 1 237 ? 23.012 32.731 0.362 1.00 33.06 217 HIS D O 1
ATOM 8250 N N . ILE D 1 238 ? 22.376 31.519 -1.415 1.00 25.76 218 ILE D N 1
ATOM 8251 C CA . ILE D 1 238 ? 21.072 31.159 -0.816 1.00 25.17 218 ILE D CA 1
ATOM 8252 C C . ILE D 1 238 ? 21.065 29.645 -0.630 1.00 27.28 218 ILE D C 1
ATOM 8253 O O . ILE D 1 238 ? 21.145 28.919 -1.627 1.00 30.19 218 ILE D O 1
ATOM 8258 N N . ASN D 1 239 ? 20.994 29.207 0.612 1.00 26.75 219 ASN D N 1
ATOM 8259 C CA . ASN D 1 239 ? 21.115 27.771 0.973 1.00 30.15 219 ASN D CA 1
ATOM 8260 C C . ASN D 1 239 ? 19.757 27.192 1.358 1.00 31.77 219 ASN D C 1
ATOM 8261 O O . ASN D 1 239 ? 19.668 26.425 2.328 1.00 33.94 219 ASN D O 1
ATOM 8266 N N . MET D 1 240 ? 18.709 27.621 0.677 1.00 27.87 220 MET D N 1
ATOM 8267 C CA . MET D 1 240 ? 17.321 27.193 0.857 1.00 25.94 220 MET D CA 1
ATOM 8268 C C . MET D 1 240 ? 16.697 27.424 -0.509 1.00 23.35 220 MET D C 1
ATOM 8269 O O . MET D 1 240 ? 17.286 28.132 -1.330 1.00 25.20 220 MET D O 1
ATOM 8274 N N . PRO D 1 241 ? 15.521 26.864 -0.790 1.00 21.46 221 PRO D N 1
ATOM 8275 C CA . PRO D 1 241 ? 14.821 27.189 -2.020 1.00 21.62 221 PRO D CA 1
ATOM 8276 C C . PRO D 1 241 ? 14.551 28.699 -2.065 1.00 21.52 221 PRO D C 1
ATOM 8277 O O . PRO D 1 241 ? 14.287 29.311 -1.046 1.00 22.03 221 PRO D O 1
ATOM 8281 N N . TRP D 1 242 ? 14.577 29.239 -3.289 1.00 22.60 222 TRP D N 1
ATOM 8282 C CA . TRP D 1 242 ? 14.318 30.684 -3.452 1.00 20.99 222 TRP D CA 1
ATOM 8283 C C . TRP D 1 242 ? 13.393 30.957 -4.629 1.00 23.38 222 TRP D C 1
ATOM 8284 O O . TRP D 1 242 ? 13.302 30.137 -5.572 1.00 22.37 222 TRP D O 1
ATOM 8295 N N . VAL D 1 243 ? 12.637 32.036 -4.475 1.00 21.27 223 VAL D N 1
ATOM 8296 C CA . VAL D 1 243 ? 11.670 32.487 -5.528 1.00 21.18 223 VAL D CA 1
ATOM 8297 C C . VAL D 1 243 ? 11.896 33.984 -5.716 1.00 24.52 223 VAL D C 1
ATOM 8298 O O . VAL D 1 243 ? 12.356 34.640 -4.771 1.00 22.22 223 VAL D O 1
ATOM 8302 N N . ILE D 1 244 ? 11.507 34.485 -6.883 1.00 23.43 224 ILE D N 1
ATOM 8303 C CA . ILE D 1 244 ? 11.615 35.941 -7.152 1.00 23.15 224 ILE D CA 1
ATOM 8304 C C . ILE D 1 244 ? 10.283 36.625 -6.962 1.00 22.41 224 ILE D C 1
ATOM 8305 O O . ILE D 1 244 ? 9.237 36.063 -7.235 1.00 22.03 224 ILE D O 1
ATOM 8310 N N . LEU D 1 245 ? 10.370 37.865 -6.483 1.00 22.00 225 LEU D N 1
ATOM 8311 C CA . LEU D 1 245 ? 9.202 38.759 -6.310 1.00 22.80 225 LEU D CA 1
ATOM 8312 C C . LEU D 1 245 ? 9.219 39.737 -7.495 1.00 23.44 225 LEU D C 1
ATOM 8313 O O . LEU D 1 245 ? 10.246 39.865 -8.186 1.00 21.79 225 LEU D O 1
ATOM 8318 N N . SER D 1 246 ? 8.074 40.348 -7.746 1.00 26.57 226 SER D N 1
ATOM 8319 C CA . SER D 1 246 ? 7.908 41.188 -8.942 1.00 24.38 226 SER D CA 1
ATOM 8320 C C . SER D 1 246 ? 8.076 42.670 -8.652 1.00 26.72 226 SER D C 1
ATOM 8321 O O . SER D 1 246 ? 8.188 43.373 -9.639 1.00 23.21 226 SER D O 1
ATOM 8324 N N . SER D 1 247 ? 8.044 43.157 -7.398 1.00 26.64 227 SER D N 1
ATOM 8325 C CA . SER D 1 247 ? 8.231 44.610 -7.134 1.00 28.23 227 SER D CA 1
ATOM 8326 C C . SER D 1 247 ? 9.492 45.070 -7.865 1.00 25.02 227 SER D C 1
ATOM 8327 O O . SER D 1 247 ? 10.563 44.461 -7.686 1.00 24.13 227 SER D O 1
ATOM 8330 N N . GLY D 1 248 ? 9.362 46.144 -8.609 1.00 23.61 228 GLY D N 1
ATOM 8331 C CA . GLY D 1 248 ? 10.482 46.739 -9.348 1.00 26.36 228 GLY D CA 1
ATOM 8332 C C . GLY D 1 248 ? 10.673 46.173 -10.734 1.00 24.71 228 GLY D C 1
ATOM 8333 O O . GLY D 1 248 ? 11.484 46.734 -11.466 1.00 26.18 228 GLY D O 1
ATOM 8334 N N . VAL D 1 249 ? 10.004 45.070 -11.091 1.00 21.35 229 VAL D N 1
ATOM 8335 C CA . VAL D 1 249 ? 10.131 44.471 -12.451 1.00 21.26 229 VAL D CA 1
ATOM 8336 C C . VAL D 1 249 ? 8.885 44.802 -13.272 1.00 20.21 229 VAL D C 1
ATOM 8337 O O . VAL D 1 249 ? 7.771 44.450 -12.849 1.00 22.78 229 VAL D O 1
ATOM 8341 N N . ASP D 1 250 ? 9.060 45.402 -14.432 1.00 21.65 230 ASP D N 1
ATOM 8342 C CA . ASP D 1 250 ? 7.934 45.646 -15.352 1.00 22.93 230 ASP D CA 1
ATOM 8343 C C . ASP D 1 250 ? 7.182 44.320 -15.555 1.00 21.27 230 ASP D C 1
ATOM 8344 O O . ASP D 1 250 ? 7.821 43.265 -15.783 1.00 22.27 230 ASP D O 1
ATOM 8349 N N . GLU D 1 251 ? 5.853 44.364 -15.556 1.00 21.85 231 GLU D N 1
ATOM 8350 C CA . GLU D 1 251 ? 5.022 43.145 -15.756 1.00 21.75 231 GLU D CA 1
ATOM 8351 C C . GLU D 1 251 ? 5.432 42.422 -17.027 1.00 20.63 231 GLU D C 1
ATOM 8352 O O . GLU D 1 251 ? 5.281 41.216 -17.088 1.00 22.90 231 GLU D O 1
ATOM 8358 N N . LYS D 1 252 ? 5.909 43.121 -18.062 1.00 22.06 232 LYS D N 1
ATOM 8359 C CA . LYS D 1 252 ? 6.243 42.479 -19.350 1.00 23.44 232 LYS D CA 1
ATOM 8360 C C . LYS D 1 252 ? 7.599 41.782 -19.278 1.00 21.91 232 LYS D C 1
ATOM 8361 O O . LYS D 1 252 ? 7.826 40.919 -20.095 1.00 22.79 232 LYS D O 1
ATOM 8367 N N . LEU D 1 253 ? 8.460 42.144 -18.315 1.00 21.52 233 LEU D N 1
ATOM 8368 C CA . LEU D 1 253 ? 9.817 41.538 -18.175 1.00 21.69 233 LEU D CA 1
ATOM 8369 C C . LEU D 1 253 ? 9.781 40.415 -17.115 1.00 19.41 233 LEU D C 1
ATOM 8370 O O . LEU D 1 253 ? 10.772 39.703 -16.973 1.00 22.28 233 LEU D O 1
ATOM 8375 N N . PHE D 1 254 ? 8.705 40.290 -16.367 1.00 19.78 234 PHE D N 1
ATOM 8376 C CA . PHE D 1 254 ? 8.693 39.342 -15.228 1.00 19.24 234 PHE D CA 1
ATOM 8377 C C . PHE D 1 254 ? 8.740 37.895 -15.744 1.00 21.82 234 PHE D C 1
ATOM 8378 O O . PHE D 1 254 ? 9.411 37.069 -15.137 1.00 20.92 234 PHE D O 1
ATOM 8386 N N . PRO D 1 255 ? 8.075 37.502 -16.839 1.00 21.15 235 PRO D N 1
ATOM 8387 C CA . PRO D 1 255 ? 8.187 36.114 -17.318 1.00 19.05 235 PRO D CA 1
ATOM 8388 C C . PRO D 1 255 ? 9.633 35.728 -17.664 1.00 20.86 235 PRO D C 1
ATOM 8389 O O . PRO D 1 255 ? 10.082 34.623 -17.301 1.00 22.36 235 PRO D O 1
ATOM 8393 N N . ARG D 1 256 ? 10.370 36.605 -18.335 1.00 21.25 236 ARG D N 1
ATOM 8394 C CA . ARG D 1 256 ? 11.798 36.329 -18.625 1.00 21.27 236 ARG D CA 1
ATOM 8395 C C . ARG D 1 256 ? 12.577 36.253 -17.314 1.00 22.15 236 ARG D C 1
ATOM 8396 O O . ARG D 1 256 ? 13.491 35.400 -17.196 1.00 22.97 236 ARG D O 1
ATOM 8404 N N . ALA D 1 257 ? 12.250 37.121 -16.341 1.00 21.55 237 ALA D N 1
ATOM 8405 C CA . ALA D 1 257 ? 12.975 37.123 -15.051 1.00 22.03 237 ALA D CA 1
ATOM 8406 C C . ALA D 1 257 ? 12.793 35.739 -14.396 1.00 23.49 237 ALA D C 1
ATOM 8407 O O . ALA D 1 257 ? 13.773 35.212 -13.823 1.00 22.18 237 ALA D O 1
ATOM 8409 N N . VAL D 1 258 ? 11.581 35.205 -14.401 1.00 23.51 238 VAL D N 1
ATOM 8410 C CA . VAL D 1 258 ? 11.315 33.873 -13.785 1.00 22.58 238 VAL D CA 1
ATOM 8411 C C . VAL D 1 258 ? 12.142 32.812 -14.517 1.00 24.27 238 VAL D C 1
ATOM 8412 O O . VAL D 1 258 ? 12.780 31.978 -13.854 1.00 22.38 238 VAL D O 1
ATOM 8416 N N . ARG D 1 259 ? 12.145 32.831 -15.847 1.00 22.94 239 ARG D N 1
ATOM 8417 C CA . ARG D 1 259 ? 12.924 31.835 -16.635 1.00 24.37 239 ARG D CA 1
ATOM 8418 C C . ARG D 1 259 ? 14.396 31.923 -16.245 1.00 22.78 239 ARG D C 1
ATOM 8419 O O . ARG D 1 259 ? 15.037 30.870 -16.003 1.00 25.43 239 ARG D O 1
ATOM 8427 N N . VAL D 1 260 ? 14.942 33.119 -16.187 1.00 20.78 240 VAL D N 1
ATOM 8428 C CA . VAL D 1 260 ? 16.395 33.305 -15.935 1.00 24.16 240 VAL D CA 1
ATOM 8429 C C . VAL D 1 260 ? 16.699 32.915 -14.484 1.00 23.54 240 VAL D C 1
ATOM 8430 O O . VAL D 1 260 ? 17.705 32.225 -14.232 1.00 23.32 240 VAL D O 1
ATOM 8434 N N . ALA D 1 261 ? 15.900 33.387 -13.541 1.00 22.50 241 ALA D N 1
ATOM 8435 C CA . ALA D 1 261 ? 16.139 33.081 -12.119 1.00 21.31 241 ALA D CA 1
ATOM 8436 C C . ALA D 1 261 ? 16.113 31.560 -11.941 1.00 20.79 241 ALA D C 1
ATOM 8437 O O . ALA D 1 261 ? 16.972 31.045 -11.209 1.00 23.03 241 ALA D O 1
ATOM 8439 N N . MET D 1 262 ? 15.162 30.875 -12.566 1.00 20.86 242 MET D N 1
ATOM 8440 C CA . MET D 1 262 ? 15.061 29.404 -12.398 1.00 23.58 242 MET D CA 1
ATOM 8441 C C . MET D 1 262 ? 16.256 28.715 -13.074 1.00 24.25 242 MET D C 1
ATOM 8442 O O . MET D 1 262 ? 16.752 27.752 -12.508 1.00 25.57 242 MET D O 1
ATOM 8447 N N . GLU D 1 263 ? 16.709 29.199 -14.230 1.00 24.32 243 GLU D N 1
ATOM 8448 C CA . GLU D 1 263 ? 17.942 28.655 -14.856 1.00 25.28 243 GLU D CA 1
ATOM 8449 C C . GLU D 1 263 ? 19.120 28.785 -13.875 1.00 28.42 243 GLU D C 1
ATOM 8450 O O . GLU D 1 263 ? 20.018 27.900 -13.872 1.00 27.66 243 GLU D O 1
ATOM 8456 N N . ALA D 1 264 ? 19.140 29.846 -13.062 1.00 24.85 244 ALA D N 1
ATOM 8457 C CA . ALA D 1 264 ? 20.209 30.117 -12.077 1.00 24.40 244 ALA D CA 1
ATOM 8458 C C . ALA D 1 264 ? 20.037 29.269 -10.815 1.00 23.37 244 ALA D C 1
ATOM 8459 O O . ALA D 1 264 ? 20.974 29.288 -10.008 1.00 26.65 244 ALA D O 1
ATOM 8461 N N . GLY D 1 265 ? 18.882 28.629 -10.591 1.00 23.77 245 GLY D N 1
ATOM 8462 C CA . GLY D 1 265 ? 18.653 27.814 -9.379 1.00 21.72 245 GLY D CA 1
ATOM 8463 C C . GLY D 1 265 ? 17.404 28.167 -8.607 1.00 22.89 245 GLY D C 1
ATOM 8464 O O . GLY D 1 265 ? 17.092 27.459 -7.660 1.00 22.91 245 GLY D O 1
ATOM 8465 N N . ALA D 1 266 ? 16.735 29.270 -8.934 1.00 21.25 246 ALA D N 1
ATOM 8466 C CA . ALA D 1 266 ? 15.463 29.589 -8.247 1.00 22.27 246 ALA D CA 1
ATOM 8467 C C . ALA D 1 266 ? 14.435 28.481 -8.539 1.00 20.79 246 ALA D C 1
ATOM 8468 O O . ALA D 1 266 ? 14.550 27.754 -9.537 1.00 21.83 246 ALA D O 1
ATOM 8470 N N . SER D 1 267 ? 13.352 28.447 -7.754 1.00 20.98 247 SER D N 1
ATOM 8471 C CA . SER D 1 267 ? 12.296 27.422 -7.874 1.00 21.01 247 SER D CA 1
ATOM 8472 C C . SER D 1 267 ? 10.939 28.020 -8.265 1.00 21.93 247 SER D C 1
ATOM 8473 O O . SER D 1 267 ? 9.964 27.256 -8.309 1.00 21.97 247 SER D O 1
ATOM 8476 N N . GLY D 1 268 ? 10.898 29.326 -8.560 1.00 19.93 248 GLY D N 1
ATOM 8477 C CA . GLY D 1 268 ? 9.645 29.945 -9.025 1.00 20.41 248 GLY D CA 1
ATOM 8478 C C . GLY D 1 268 ? 9.515 31.372 -8.586 1.00 19.13 248 GLY D C 1
ATOM 8479 O O . GLY D 1 268 ? 10.541 32.082 -8.550 1.00 22.33 248 GLY D O 1
ATOM 8480 N N . PHE D 1 269 ? 8.281 31.780 -8.293 1.00 20.42 249 PHE D N 1
ATOM 8481 C CA . PHE D 1 269 ? 7.953 33.213 -8.059 1.00 21.29 249 PHE D CA 1
ATOM 8482 C C . PHE D 1 269 ? 6.893 33.341 -6.965 1.00 21.48 249 PHE D C 1
ATOM 8483 O O . PHE D 1 269 ? 6.113 32.421 -6.731 1.00 21.44 249 PHE D O 1
ATOM 8491 N N . LEU D 1 270 ? 6.894 34.509 -6.303 1.00 23.74 250 LEU D N 1
ATOM 8492 C CA . LEU D 1 270 ? 5.798 34.920 -5.395 1.00 26.72 250 LEU D CA 1
ATOM 8493 C C . LEU D 1 270 ? 5.538 36.371 -5.766 1.00 31.80 250 LEU D C 1
ATOM 8494 O O . LEU D 1 270 ? 6.310 37.243 -5.314 1.00 32.47 250 LEU D O 1
ATOM 8499 N N . ALA D 1 271 ? 4.520 36.595 -6.616 1.00 28.13 251 ALA D N 1
ATOM 8500 C CA . ALA D 1 271 ? 4.291 37.881 -7.298 1.00 29.69 251 ALA D CA 1
ATOM 8501 C C . ALA D 1 271 ? 2.904 38.465 -7.046 1.00 22.40 251 ALA D C 1
ATOM 8502 O O . ALA D 1 271 ? 1.961 37.767 -6.943 1.00 22.71 251 ALA D O 1
ATOM 8504 N N . GLY D 1 272 ? 2.870 39.787 -7.005 1.00 24.52 252 GLY D N 1
ATOM 8505 C CA . GLY D 1 272 ? 1.627 40.568 -6.817 1.00 23.96 252 GLY D CA 1
ATOM 8506 C C . GLY D 1 272 ? 1.476 41.532 -7.978 1.00 21.05 252 GLY D C 1
ATOM 8507 O O . GLY D 1 272 ? 0.646 41.305 -8.874 1.00 22.85 252 GLY D O 1
ATOM 8508 N N . ARG D 1 273 ? 2.253 42.597 -7.938 1.00 27.60 253 ARG D N 1
ATOM 8509 C CA . ARG D 1 273 ? 2.056 43.725 -8.904 1.00 28.50 253 ARG D CA 1
ATOM 8510 C C . ARG D 1 273 ? 2.109 43.250 -10.359 1.00 29.98 253 ARG D C 1
ATOM 8511 O O . ARG D 1 273 ? 1.251 43.714 -11.134 1.00 29.70 253 ARG D O 1
ATOM 8519 N N . ALA D 1 274 ? 3.061 42.377 -10.715 1.00 28.77 254 ALA D N 1
ATOM 8520 C CA . ALA D 1 274 ? 3.221 41.951 -12.119 1.00 30.78 254 ALA D CA 1
ATOM 8521 C C . ALA D 1 274 ? 1.979 41.181 -12.568 1.00 32.19 254 ALA D C 1
ATOM 8522 O O . ALA D 1 274 ? 1.843 40.946 -13.779 1.00 36.31 254 ALA D O 1
ATOM 8524 N N . VAL D 1 275 ? 1.153 40.695 -11.651 1.00 23.73 255 VAL D N 1
ATOM 8525 C CA . VAL D 1 275 ? -0.105 39.979 -12.000 1.00 26.47 255 VAL D CA 1
ATOM 8526 C C . VAL D 1 275 ? -1.276 40.975 -12.045 1.00 24.18 255 VAL D C 1
ATOM 8527 O O . VAL D 1 275 ? -1.968 40.995 -13.080 1.00 24.88 255 VAL D O 1
ATOM 8531 N N . TRP D 1 276 ? -1.514 41.812 -11.025 1.00 26.04 256 TRP D N 1
ATOM 8532 C CA . TRP D 1 276 ? -2.807 42.536 -10.912 1.00 23.22 256 TRP D CA 1
ATOM 8533 C C . TRP D 1 276 ? -2.729 44.078 -10.896 1.00 23.40 256 TRP D C 1
ATOM 8534 O O . TRP D 1 276 ? -3.810 44.697 -10.909 1.00 23.26 256 TRP D O 1
ATOM 8545 N N . SER D 1 277 ? -1.568 44.707 -10.823 1.00 23.46 257 SER D N 1
ATOM 8546 C CA A SER D 1 277 ? -1.482 46.181 -10.674 0.50 25.19 257 SER D CA 1
ATOM 8547 C CA B SER D 1 277 ? -1.485 46.187 -10.676 0.50 26.28 257 SER D CA 1
ATOM 8548 C C . SER D 1 277 ? -2.215 46.880 -11.836 1.00 26.63 257 SER D C 1
ATOM 8549 O O . SER D 1 277 ? -2.901 47.883 -11.600 1.00 25.18 257 SER D O 1
ATOM 8554 N N . SER D 1 278 ? -2.108 46.341 -13.044 1.00 25.61 258 SER D N 1
ATOM 8555 C CA . SER D 1 278 ? -2.589 47.073 -14.245 1.00 24.52 258 SER D CA 1
ATOM 8556 C C . SER D 1 278 ? -4.114 47.184 -14.274 1.00 24.98 258 SER D C 1
ATOM 8557 O O . SER D 1 278 ? -4.607 48.010 -15.051 1.00 24.94 258 SER D O 1
ATOM 8560 N N . VAL D 1 279 ? -4.862 46.412 -13.489 1.00 23.90 259 VAL D N 1
ATOM 8561 C CA . VAL D 1 279 ? -6.351 46.498 -13.548 1.00 24.25 259 VAL D CA 1
ATOM 8562 C C . VAL D 1 279 ? -6.903 47.488 -12.520 1.00 25.96 259 VAL D C 1
ATOM 8563 O O . VAL D 1 279 ? -8.106 47.796 -12.560 1.00 26.08 259 VAL D O 1
ATOM 8567 N N . ILE D 1 280 ? -6.060 48.001 -11.624 1.00 26.83 260 ILE D N 1
ATOM 8568 C CA . ILE D 1 280 ? -6.547 48.982 -10.609 1.00 31.04 260 ILE D CA 1
ATOM 8569 C C . ILE D 1 280 ? -7.025 50.238 -11.342 1.00 28.23 260 ILE D C 1
ATOM 8570 O O . ILE D 1 280 ? -6.279 50.804 -12.125 1.00 27.68 260 ILE D O 1
ATOM 8575 N N . GLY D 1 281 ? -8.268 50.625 -11.130 1.00 32.94 261 GLY D N 1
ATOM 8576 C CA . GLY D 1 281 ? -8.816 51.840 -11.752 1.00 33.55 261 GLY D CA 1
ATOM 8577 C C . GLY D 1 281 ? -9.578 51.556 -13.025 1.00 34.65 261 GLY D C 1
ATOM 8578 O O . GLY D 1 281 ? -10.237 52.470 -13.531 1.00 33.84 261 GLY D O 1
ATOM 8579 N N . LEU D 1 282 ? -9.517 50.335 -13.562 1.00 29.31 262 LEU D N 1
ATOM 8580 C CA . LEU D 1 282 ? -10.332 49.995 -14.760 1.00 27.83 262 LEU D CA 1
ATOM 8581 C C . LEU D 1 282 ? -11.753 49.720 -14.319 1.00 25.32 262 LEU D C 1
ATOM 8582 O O . LEU D 1 282 ? -12.005 49.249 -13.222 1.00 27.87 262 LEU D O 1
ATOM 8587 N N . PRO D 1 283 ? -12.726 49.876 -15.237 1.00 28.04 263 PRO D N 1
ATOM 8588 C CA . PRO D 1 283 ? -14.076 49.409 -14.981 1.00 26.19 263 PRO D CA 1
ATOM 8589 C C . PRO D 1 283 ? -14.107 47.871 -14.906 1.00 27.34 263 PRO D C 1
ATOM 8590 O O . PRO D 1 283 ? -13.226 47.221 -15.438 1.00 25.97 263 PRO D O 1
ATOM 8594 N N . ASP D 1 284 ? -15.145 47.319 -14.293 1.00 29.80 264 ASP D N 1
ATOM 8595 C CA . ASP D 1 284 ? -15.491 45.874 -14.405 1.00 26.06 264 ASP D CA 1
ATOM 8596 C C . ASP D 1 284 ? -14.340 45.056 -13.817 1.00 27.46 264 ASP D C 1
ATOM 8597 O O . ASP D 1 284 ? -13.800 44.174 -14.495 1.00 27.94 264 ASP D O 1
ATOM 8602 N N . THR D 1 285 ? -13.966 45.330 -12.572 1.00 26.34 265 THR D N 1
ATOM 8603 C CA . THR D 1 285 ? -12.774 44.720 -11.920 1.00 26.96 265 THR D CA 1
ATOM 8604 C C . THR D 1 285 ? -12.742 43.189 -12.075 1.00 25.62 265 THR D C 1
ATOM 8605 O O . THR D 1 285 ? -11.655 42.644 -12.399 1.00 25.30 265 THR D O 1
ATOM 8609 N N . GLU D 1 286 ? -13.828 42.472 -11.812 1.00 26.79 266 GLU D N 1
ATOM 8610 C CA . GLU D 1 286 ? -13.825 40.991 -11.882 1.00 28.69 266 GLU D CA 1
ATOM 8611 C C . GLU D 1 286 ? -13.528 40.535 -13.322 1.00 27.10 266 GLU D C 1
ATOM 8612 O O . GLU D 1 286 ? -12.761 39.578 -13.495 1.00 24.85 266 GLU D O 1
ATOM 8618 N N . LEU D 1 287 ? -14.139 41.151 -14.335 1.00 26.60 267 LEU D N 1
ATOM 8619 C CA . LEU D 1 287 ? -13.833 40.798 -15.741 1.00 27.44 267 LEU D CA 1
ATOM 8620 C C . LEU D 1 287 ? -12.353 41.067 -16.003 1.00 22.73 267 LEU D C 1
ATOM 8621 O O . LEU D 1 287 ? -11.725 40.285 -16.702 1.00 24.72 267 LEU D O 1
ATOM 8626 N N . MET D 1 288 ? -11.821 42.188 -15.513 1.00 21.16 268 MET D N 1
ATOM 8627 C CA . MET D 1 288 ? -10.428 42.574 -15.783 1.00 21.20 268 MET D CA 1
ATOM 8628 C C . MET D 1 288 ? -9.491 41.572 -15.108 1.00 20.61 268 MET D C 1
ATOM 8629 O O . MET D 1 288 ? -8.466 41.215 -15.686 1.00 20.79 268 MET D O 1
ATOM 8634 N N . LEU D 1 289 ? -9.768 41.186 -13.874 1.00 22.38 269 LEU D N 1
ATOM 8635 C CA . LEU D 1 289 ? -8.899 40.172 -13.221 1.00 20.52 269 LEU D CA 1
ATOM 8636 C C . LEU D 1 289 ? -8.906 38.867 -14.020 1.00 20.84 269 LEU D C 1
ATOM 8637 O O . LEU D 1 289 ? -7.822 38.249 -14.152 1.00 22.26 269 LEU D O 1
ATOM 8642 N N . ARG D 1 290 ? -10.040 38.476 -14.609 1.00 23.14 270 ARG D N 1
ATOM 8643 C CA . ARG D 1 290 ? -10.126 37.204 -15.355 1.00 23.01 270 ARG D CA 1
ATOM 8644 C C . ARG D 1 290 ? -9.407 37.381 -16.701 1.00 24.02 270 ARG D C 1
ATOM 8645 O O . ARG D 1 290 ? -8.739 36.443 -17.154 1.00 21.43 270 ARG D O 1
ATOM 8653 N N . ASP D 1 291 ? -9.588 38.523 -17.371 1.00 21.93 271 ASP D N 1
ATOM 8654 C CA . ASP D 1 291 ? -9.124 38.646 -18.775 1.00 23.04 271 ASP D CA 1
ATOM 8655 C C . ASP D 1 291 ? -7.717 39.214 -18.916 1.00 22.81 271 ASP D C 1
ATOM 8656 O O . ASP D 1 291 ? -7.095 39.043 -19.981 1.00 23.46 271 ASP D O 1
ATOM 8661 N N . VAL D 1 292 ? -7.246 40.009 -17.957 1.00 22.82 272 VAL D N 1
ATOM 8662 C CA . VAL D 1 292 ? -5.978 40.751 -18.047 1.00 20.58 272 VAL D CA 1
ATOM 8663 C C . VAL D 1 292 ? -4.991 40.097 -17.081 1.00 20.64 272 VAL D C 1
ATOM 8664 O O . VAL D 1 292 ? -3.897 39.746 -17.497 1.00 23.14 272 VAL D O 1
ATOM 8668 N N . SER D 1 293 ? -5.381 39.950 -15.821 1.00 19.88 273 SER D N 1
ATOM 8669 C CA . SER D 1 293 ? -4.448 39.440 -14.783 1.00 19.18 273 SER D CA 1
ATOM 8670 C C . SER D 1 293 ? -4.272 37.917 -14.908 1.00 18.81 273 SER D C 1
ATOM 8671 O O . SER D 1 293 ? -3.099 37.446 -14.849 1.00 22.02 273 SER D O 1
ATOM 8674 N N . ALA D 1 294 ? -5.332 37.163 -15.089 1.00 21.08 274 ALA D N 1
ATOM 8675 C CA . ALA D 1 294 ? -5.267 35.689 -15.025 1.00 19.90 274 ALA D CA 1
ATOM 8676 C C . ALA D 1 294 ? -4.339 35.157 -16.114 1.00 23.98 274 ALA D C 1
ATOM 8677 O O . ALA D 1 294 ? -3.504 34.294 -15.838 1.00 21.68 274 ALA D O 1
ATOM 8679 N N . PRO D 1 295 ? -4.401 35.628 -17.381 1.00 20.23 275 PRO D N 1
ATOM 8680 C CA . PRO D 1 295 ? -3.485 35.088 -18.389 1.00 21.20 275 PRO D CA 1
ATOM 8681 C C . PRO D 1 295 ? -2.010 35.287 -18.053 1.00 20.03 275 PRO D C 1
ATOM 8682 O O . PRO D 1 295 ? -1.181 34.418 -18.395 1.00 20.44 275 PRO D O 1
ATOM 8686 N N . LYS D 1 296 ? -1.662 36.413 -17.417 1.00 19.29 276 LYS D N 1
ATOM 8687 C CA . LYS D 1 296 ? -0.283 36.662 -16.955 1.00 20.37 276 LYS D CA 1
ATOM 8688 C C . LYS D 1 296 ? 0.115 35.622 -15.902 1.00 18.48 276 LYS D C 1
ATOM 8689 O O . LYS D 1 296 ? 1.199 35.042 -16.020 1.00 20.95 276 LYS D O 1
ATOM 8695 N N . LEU D 1 297 ? -0.750 35.381 -14.920 1.00 20.42 277 LEU D N 1
ATOM 8696 C CA . LEU D 1 297 ? -0.425 34.401 -13.850 1.00 19.87 277 LEU D CA 1
ATOM 8697 C C . LEU D 1 297 ? -0.352 32.977 -14.444 1.00 21.04 277 LEU D C 1
ATOM 8698 O O . LEU D 1 297 ? 0.544 32.197 -14.094 1.00 21.16 277 LEU D O 1
ATOM 8703 N N . GLN D 1 298 ? -1.248 32.657 -15.362 1.00 21.36 278 GLN D N 1
ATOM 8704 C CA . GLN D 1 298 ? -1.253 31.328 -16.030 1.00 20.54 278 GLN D CA 1
ATOM 8705 C C . GLN D 1 298 ? 0.078 31.134 -16.754 1.00 21.69 278 GLN D C 1
ATOM 8706 O O . GLN D 1 298 ? 0.682 30.044 -16.631 1.00 21.18 278 GLN D O 1
ATOM 8712 N N . ARG D 1 299 ? 0.526 32.124 -17.522 1.00 20.41 279 ARG D N 1
ATOM 8713 C CA . ARG D 1 299 ? 1.790 31.989 -18.275 1.00 18.36 279 ARG D CA 1
ATOM 8714 C C . ARG D 1 299 ? 2.931 31.746 -17.288 1.00 20.69 279 ARG D C 1
ATOM 8715 O O . ARG D 1 299 ? 3.814 30.956 -17.603 1.00 19.91 279 ARG D O 1
ATOM 8723 N N . LEU D 1 300 ? 2.990 32.501 -16.197 1.00 20.17 280 LEU D N 1
ATOM 8724 C CA . LEU D 1 300 ? 4.097 32.334 -15.227 1.00 19.86 280 LEU D CA 1
ATOM 8725 C C . LEU D 1 300 ? 4.103 30.883 -14.715 1.00 21.39 280 LEU D C 1
ATOM 8726 O O . LEU D 1 300 ? 5.210 30.311 -14.573 1.00 21.50 280 LEU D O 1
ATOM 8731 N N . GLY D 1 301 ? 2.936 30.337 -14.386 1.00 22.33 281 GLY D N 1
ATOM 8732 C CA . GLY D 1 301 ? 2.806 28.934 -13.938 1.00 21.55 281 GLY D CA 1
ATOM 8733 C C . GLY D 1 301 ? 3.348 27.956 -14.967 1.00 24.25 281 GLY D C 1
ATOM 8734 O O . GLY D 1 301 ? 4.079 26.999 -14.598 1.00 22.65 281 GLY D O 1
ATOM 8735 N N . GLU D 1 302 ? 3.044 28.199 -16.239 1.00 24.72 282 GLU D N 1
ATOM 8736 C CA . GLU D 1 302 ? 3.530 27.333 -17.344 1.00 24.57 282 GLU D CA 1
ATOM 8737 C C . GLU D 1 302 ? 5.043 27.391 -17.419 1.00 23.88 282 GLU D C 1
ATOM 8738 O O . GLU D 1 302 ? 5.673 26.348 -17.616 1.00 23.32 282 GLU D O 1
ATOM 8744 N N . ILE D 1 303 ? 5.632 28.581 -17.277 1.00 23.52 283 ILE D N 1
ATOM 8745 C CA . ILE D 1 303 ? 7.097 28.740 -17.314 1.00 21.41 283 ILE D CA 1
ATOM 8746 C C . ILE D 1 303 ? 7.709 27.978 -16.140 1.00 20.14 283 ILE D C 1
ATOM 8747 O O . ILE D 1 303 ? 8.720 27.286 -16.330 1.00 22.79 283 ILE D O 1
ATOM 8752 N N . VAL D 1 304 ? 7.121 28.101 -14.957 1.00 21.37 284 VAL D N 1
ATOM 8753 C CA . VAL D 1 304 ? 7.674 27.358 -13.784 1.00 19.53 284 VAL D CA 1
ATOM 8754 C C . VAL D 1 304 ? 7.699 25.848 -14.096 1.00 18.97 284 VAL D C 1
ATOM 8755 O O . VAL D 1 304 ? 8.741 25.219 -13.825 1.00 21.84 284 VAL D O 1
ATOM 8759 N N . ASP D 1 305 ? 6.626 25.299 -14.647 1.00 20.72 285 ASP 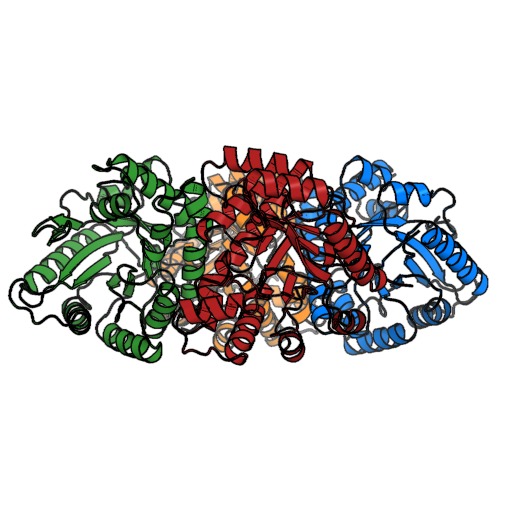D N 1
ATOM 8760 C CA . ASP D 1 305 ? 6.586 23.837 -14.934 1.00 22.38 285 ASP D CA 1
ATOM 8761 C C . ASP D 1 305 ? 7.633 23.509 -16.005 1.00 23.36 285 ASP D C 1
ATOM 8762 O O . ASP D 1 305 ? 8.316 22.452 -15.894 1.00 23.36 285 ASP D O 1
ATOM 8767 N N . GLU D 1 306 ? 7.758 24.354 -17.012 1.00 23.04 286 GLU D N 1
ATOM 8768 C CA . GLU D 1 306 ? 8.747 24.094 -18.092 1.00 25.42 286 GLU D CA 1
ATOM 8769 C C . GLU D 1 306 ? 10.149 24.028 -17.484 1.00 26.30 286 GLU D C 1
ATOM 8770 O O . GLU D 1 306 ? 10.934 23.127 -17.859 1.00 27.75 286 GLU D O 1
ATOM 8776 N N . MET D 1 307 ? 10.490 24.964 -16.592 1.00 22.73 287 MET D N 1
ATOM 8777 C CA . MET D 1 307 ? 11.836 24.991 -15.995 1.00 23.52 287 MET D CA 1
ATOM 8778 C C . MET D 1 307 ? 12.023 23.805 -15.044 1.00 24.24 287 MET D C 1
ATOM 8779 O O . MET D 1 307 ? 13.142 23.228 -15.009 1.00 24.72 287 MET D O 1
ATOM 8784 N N . MET D 1 308 ? 11.009 23.418 -14.265 1.00 22.94 288 MET D N 1
ATOM 8785 C CA . MET D 1 308 ? 11.149 22.262 -13.337 1.00 23.13 288 MET D CA 1
ATOM 8786 C C . MET D 1 308 ? 11.371 20.979 -14.154 1.00 26.23 288 MET D C 1
ATOM 8787 O O . MET D 1 308 ? 12.131 20.125 -13.687 1.00 28.14 288 MET D O 1
ATOM 8792 N N . ALA D 1 309 ? 10.759 20.867 -15.327 1.00 25.15 289 ALA D N 1
ATOM 8793 C CA . ALA D 1 309 ? 10.842 19.650 -16.169 1.00 26.31 289 ALA D CA 1
ATOM 8794 C C . ALA D 1 309 ? 12.283 19.473 -16.675 1.00 31.92 289 ALA D C 1
ATOM 8795 O O . ALA D 1 309 ? 12.654 18.323 -16.918 1.00 36.03 289 ALA D O 1
ATOM 8797 N N . LYS D 1 310 ? 13.074 20.538 -16.763 1.00 32.66 290 LYS D N 1
ATOM 8798 C CA . LYS D 1 310 ? 14.477 20.507 -17.287 1.00 35.33 290 LYS D CA 1
ATOM 8799 C C . LYS D 1 310 ? 15.448 20.032 -16.208 1.00 36.61 290 LYS D C 1
ATOM 8800 O O . LYS D 1 310 ? 16.606 19.749 -16.539 1.00 41.63 290 LYS D O 1
ATOM 8806 N N . ARG D 1 311 ? 15.031 19.956 -14.955 1.00 35.86 291 ARG D N 1
ATOM 8807 C CA . ARG D 1 311 ? 15.914 19.395 -13.907 1.00 35.02 291 ARG D CA 1
ATOM 8808 C C . ARG D 1 311 ? 15.880 17.865 -14.015 1.00 41.24 291 ARG D C 1
ATOM 8809 O O . ARG D 1 311 ? 16.686 17.315 -13.254 1.00 54.92 291 ARG D O 1
#

Secondary structure (DSSP, 8-state):
----GGGGS-TTS-EEEEE----HHHHHHHHHTT--SSPPHHHHHHHHHHHHHHHGGG-SEEEE-TTTTHHHHHHTT-S-TTSEEEEE-EEEEEETTEEEEEEEE-TT--HHHHHHTT--EEEEEEEE-TTS-HHHHHHHHHHHHHHHHTTT-EEEEEEEE---SS-S---HHHHHHHHHHHHTTSS-SEEEEEPGGGG-S-HHHHHHHHHHHHTT--S-EEEE-TTS-TTTHHHHHHHHHHTT--EEEESHHHHGGGTT-SSHHHHIIIIIHHHHHHHHHHHHHHHHT-/-----GGGGS-TTS-EEEEE----HHHHHHHHHTT--SSPPHHHHHHHHHHHHHHHGGG-SEEEE-TTTTHHHHHHTT-S-TTSEEEEE-EEEEEETTEEEEEEEE-TT--HHHHHHTTEEEEEEEEEE-TTS-HHHHHHHHHHHHHHHHTTT-EEEEEEEE---SS-S---HHHHHHHHHHHHTTSS-SEEEEPPGGGG-S-HHHHHHHHHHHHTT--S-EEE--TTS-TTTHHHHHHHHHHTT--EEEESHHHHGGGTT-S-HHHHIIIIIHHHHHHHHHHHHHHHHT-/----GGGGS-TTS-EEEEE----HHHHHHHHHTTPPSSPPHHHHHHHHHHHHHHHGGG-SEEEE-TTTTHHHHHHTT-S-TTSEEEEE-EEEEEETTEEEEEEEE-TT--HHHHHHTTEEEEEEEEEE-TTS-HHHHHHHHHHHHHHHHHTT-EEEEEEEE---SS-S---HHHHHHHHHHHHTTSS-SEEEEPPGGGG-S-HHHHHHHHHHHHTT--S-EEE--TTS-TTTHHHHHHHHHHTT--EEEESHHHHGGGTT-SSHHHHIIIIIHHHHHHHHHHHHHHHHT-/------GGGGS-TTS-EEEEE----HHHHHHHHHTT--SSPPHHHHHHHHHHHHHHHGGG-SEEEE-TTTTHHHHHHTT-S-TTSEEEEE-EEEEEETTEEEEEEEE-TT--HHHHHHTTEEEEEEEEEE-TTS-HHHHHHHHHHHHHHHHTTT-EEEEEEEE---SS-S---HHHHHHHHHHHHTTSS-SEEEEEPGGGG-S-HHHHHHHHHHHHTT--S-EEEE-TTS-TTTHHHHHHHHHHTT--EEEESHHHHGGGTT-SSHHHHIIIIIHHHHHHHHHHHHHHHHT-

B-factor: mean 26.28, std 8.07, range [13.75, 77.77]

InterPro domains:
  IPR002915 DeoC/FbaB/LacD aldolase [PF01791] (17-257)
  IPR002915 DeoC/FbaB/LacD aldolase [SM01133] (16-258)
  IPR013785 Aldolase-type TIM barrel [G3DSA:3.20.20.70] (1-292)
  IPR017291 Sulfofructosephosphate aldolase, YihT [MF_01912] (1-292)
  IPR017291 Sulfofructosephosphate aldolase, YihT [PIRSF037840] (2-291)
  IPR050552 LacD aldolase [PTHR39340] (2-290)

Sequence (1163 aa):
NNYTIKDITRASGGFAMLAVDQREAMRLMFAAAGAKTPVADSVLTDFKVNAAKILSPYASAVLLDQQFCYRQAVEQNAVAKSCAMIVAADDFIIPGNGIPVDNVVLDKKINAQAVKRDGAKALKLLVLWRSDEDAQQRLNMVKEFNELCHSNGLLSSIIEPVVRPPRCCGDKFDREQAIIDAAKELGDSGADLYKVEMPLYGKGARSDLLTASQRLNGHINMPWVILSSGVDEKLFPRAVRVAMEAGASGFLAGRAVWSSSVIGLPDTELMLRDVSAPKLQRLGEIVDEMMAKRMNNYTIKDITRASGGFAMLAVDQREAMRLMFAAAGAKTPVADSVLTDFKVNAAKILSPYASAVLLDQQFCYRQAVEQNAVAKSCAMIVAADDFIPGNGIPVDNVVVLDKKINAQAVKRDGAKALKLLVLWRSDEDAQQRLNMVKEFNELCHSNGLLSSIIEPVVRPPRCCGDKFDREQAIIDAAKELGDSGADLYKVEMPLYGKGARSDLLTASQRLNGHINMPWVILSSGVDEKLFPRAVRRVAMEAGASGFLAGRAVWSSSVIGLPDTELMLRDVSAPKLQQRLGEIVDEMMAKRNNYTIKDITRASGGFAMLAVDQREAMRLMFAAAGAKTPVADSVLTDFKVNAAKILSPYASAVLLDQQFCYRQAVEQNAVAKSCAMIVAADDFIPGNGIPVDNVVLDKKINAQAVKRDGAKALKLLVLWRSDEDAQQRLNMVKEFNELCHSNGLLSSIIEPVVRPPRCCGDKFDREQAIIDAAKELGDSGADLYKVEMPLYGKGARSDLLTASQRLNGHINMPWVILSSGVDEKLFPRAVRVAMEAGASGFLAGRAVWSSVIGLPDTELMLRDVSAPKLQRLGEIVDEMMAKRHMNNYTIKDITRASGGFAMLAVDQREAMRLMFAAAGAKTPVADSVLTDFKVNAAKILSPYASAVLLDQQFCYRQAVEQNAVAKSCAMIVAADDFIPGNGIPVDNVVVLDKKINAQAVKRDGAKALKLLVLWRSDEDAQQRLNMVKEFNELCHSNGLLSSIIEPVVRPPRCCGDKFDREQAIIDAAKELGDSGADLYKVEMPLYGKGARSDLLTASQRLNGHINMPWVILSSGVDEKLFPRAVRVAMEAGASGFLAGRAVWSSSVIGLPDTELMLRDVSAPKLQRLGEIVDEMMAKR

Nearest PDB structures (foldseek):
  7ag7-assembly1_B  TM=9.999E-01  e=8.183E-58  Salmonella enterica subsp. enterica serovar Typhimurium str. LT2
  7ag7-assembly3_H-4  TM=1.003E+00  e=6.787E-57  Salmonella enterica subsp. enterica serovar Typhimurium str. LT2
  1to3-assembly1_A-2  TM=1.000E+00  e=7.931E-56  Salmonella enterica subsp. enterica serovar Typhimurium
  7ag7-assembly3_F-2  TM=1.003E+00  e=3.871E-54  Salmonella enterica subsp. enterica serovar Typhimurium str. LT2
  7ag1-assembly1_Z  TM=1.000E+00  e=1.286E-53  Escherichia coli K-12